Protein 3ND5 (pdb70)

Foldseek 3Di:
DAQFEEAEDQPLPPWVQNVVLVVVSLVPGQAYEDEHEDVPDLVRNQVLVCVSNVVRDRYDYDYDHDDDPVVVCVVVVGQEYEDEALDDVSVVVVVVSQVVSCVVPVSRYYDYDYGDNVCSPPDVVVVVVCVVVPHDPCVTHDVSSVVVSVVD/DFAEEEAEDQCLPPWVQNVVQLVVVLVVTQAYEYEHEDPDDLVVNQVLVCVLCVVRPRYHYDYDYDDLPLVVCVVVVHLEYEDEALDVVSVVVVVVVQVVSCVVPVSRYYDYDYGDVVCSPPDSVVVVVCVVVPHDPCVTHRVSSVVVNVVD/DQAEEEAEDQPLPPWVQNVVQLVVVLVVHQAYEYENEDVDDVVVRQVLVCVLCVVRPRYYYDYHYDDPPLVVCVVVVHLEYEDEDLDPVSVVVVVVVQVVSCVVPVSRHYYYDYGDDVPSPDDSVVVVVCVVVPHDPCVIHRVSVVVVVVVD/DWQEEEEEDLPLPPWVQNVVQLVVVLVVTQAYEYENAYLDDQVVNLVLVCVSCVVRDRYHYDYDHDDDPLVVCVVVVNLEYEDEALDPVSVVVVVVVQVVSCVVPVSRYYHYDYTDDVPSVDDSVVVVVCVVVPHDPVVTHDVSVVVVPVVD/DAQEEEAEDQPLPPWVQNVVQCVVVLVVGQAYEDEHEDLADPVRNQVLVCVLNVVRPRYHYHYDYDDLPLVVCVVVVHQEYEEEALDPVRVVVVVVSQVVSCVVPVRRYYYYDYGDPVCSPPDDVVVVVCVVVPHDPCVTHRVSVVVVVVVD/DAQEEEAEDAPPPPWVQNVVQVVVSLVVGQAYEYEHEDLQDPVRRQVLVCVLCVVRPRYHYDYDHDDLPLVVCVVVVHQEYEDEALDPVSVVVVVVSQVVSCVVPVRRYYDYDYGDNVCSPPDCVVVVVCVVVPHDPVVTHRVSSVVVVVVD

Organism: Enterococcus faecalis (strain ATCC 700802 / V583) (NCBI:txid226185)

Sequence (912 aa):
MRKIALFPGSFDPMTNGHLNLIERSAKLFDEVIIGVFILFTPEEKKYLIEEATKEMPNVRVIMQETQLTVESAKSLGANFLIRGIRNVKDYEYEKDIAKMNQHLAPEIETVFLLAEEPYAHVSSSLLKEVLRFGGDVSDYLPPNIYHALKQKMRKIALFPGSFDPMTNGHLNLIERSAKLFDEVIIGVFILFTPEEKKYLIEEATKEMPNVRVIMQETQLTVESAKSLGANFLIRGIRNVKDYEYEKDIAKMNQHLAPEIETVFLLAEEPYAHVSSSLLKEVLRFGGDVSDYLPPNIYHALKQKMRKIALFPGSFDPMTNGHLNLIERSAKLFDEVIIGVFILFTPEEKKYLIEEATKEMPNVRVIMQETQLTVESAKSLGANFLIRGIRNVKDYEYEKDIAKMNQHLAPEIETVFLLAEEPYAHVSSSLLKEVLRFGGDVSDYLPPNIYHALKQKMRKIALFPGSFDPMTNGHLNLIERSAKLFDEVIIGVFILFTPEEKKYLIEEATKEMPNVRVIMQETQLTVESAKSLGANFLIRGIRNVKDYEYEKDIAKMNQHLAPEIETVFLLAEEPYAHVSSSLLKEVLRFGGDVSDYLPPNIYHALKQKMRKIALFPGSFDPMTNGHLNLIERSAKLFDEVIIGVFILFTPEEKKYLIEEATKEMPNVRVIMQETQLTVESAKSLGANFLIRGIRNVKDYEYEKDIAKMNQHLAPEIETVFLLAEEPYAHVSSSLLKEVLRFGGDVSDYLPPNIYHALKQKMRKIALFPGSFDPMTNGHLNLIERSAKLFDEVIIGVFILFTPEEKKYLIEEATKEMPNVRVIMQETQLTVESAKSLGANFLIRGIRNVKDYEYEKDIAKMNQHLAPEIETVFLLAEEPYAHVSSSLLKEVLRFGGDVSDYLPPNIYHALKQK

InterPro domains:
  IPR001980 Phosphopantetheine adenylyltransferase [MF_00151] (3-160)
  IPR001980 Phosphopantetheine adenylyltransferase [PR01020] (3-21)
  IPR001980 Phosphopantetheine adenylyltransferase [PR01020] (21-42)
  IPR001980 Phosphopantetheine adenylyltransferase [PR01020] (50-74)
  IPR001980 Phosphopantetheine adenylyltransferase [PR01020] (87-103)
  IPR001980 Phosphopantetheine adenylyltransferase [PR01020] (114-136)
  IPR001980 Phosphopantetheine adenylyltransferase [TIGR01510] (4-158)
  IPR001980 Phosphopantetheine adenylyltransferase [cd02163] (4-157)
  IPR004821 Cytidyltransferase-like domain [PF01467] (6-135)
  IPR004821 Cytidyltransferase-like domain [TIGR00125] (4-61)
  IPR014729 Rossmann-like alpha/beta/alpha sandwich fold [G3DSA:3.40.50.620] (1-163)

CATH classification: 3.40.50.620

Nearest PDB structures (foldseek):
  3nd5-assembly1_B  TM=1.007E+00  e=1.011E-30  Enterococcus faecalis
  6g6v-assembly1_A  TM=9.692E-01  e=2.059E-17  Mycobacterium tuberculosis H37Rv
  4nat-assembly1_C-2  TM=9.403E-01  e=1.509E-16  Staphylococcus aureus subsp. aureus MW2
  6qmg-assembly1_A  TM=9.452E-01  e=2.868E-16  Mycobacterium tuberculosis H37Rv
  5o0c-assembly1_C  TM=9.284E-01  e=3.058E-16  Mycobacteroides abscessus ATCC 19977

B-factor: mean 42.79, std 17.45, range [12.41, 108.19]

Solvent-accessible surface area: 38824 Å² total; per-residue (Å²): 73,176,36,16,0,0,6,12,23,58,4,56,12,1,8,29,12,45,28,21,16,1,80,19,2,14,88,5,2,98,40,0,0,0,0,0,29,90,208,34,53,52,127,65,22,74,144,20,2,74,65,15,5,144,151,28,135,43,19,116,10,37,40,30,141,73,46,19,35,8,80,0,0,153,90,46,30,4,35,0,3,1,48,16,1,42,6,5,125,28,2,10,131,9,29,16,48,11,22,3,18,70,57,41,6,93,97,15,25,14,1,1,6,5,16,42,33,82,50,10,15,13,33,30,92,26,0,92,93,5,46,164,57,65,10,88,0,41,91,14,2,2,93,28,6,49,97,22,43,121,137,152,221,153,49,12,0,0,3,11,17,58,6,39,10,2,8,27,12,41,30,18,17,0,80,30,0,16,103,1,1,59,33,0,3,0,0,0,34,85,159,38,70,56,129,65,31,76,144,16,3,65,63,18,5,153,141,28,134,43,16,122,9,31,35,26,126,73,46,20,34,0,81,0,0,112,88,48,44,0,86,8,3,0,53,15,1,47,10,6,131,30,1,10,125,8,29,18,45,12,16,2,18,62,57,29,1,80,139,13,19,18,1,1,0,5,15,46,36,61,47,14,20,14,34,27,87,26,0,78,90,6,45,187,36,64,9,83,0,38,86,15,2,2,114,35,6,59,102,23,43,119,128,148,107,153,26,16,0,0,6,12,21,55,8,60,5,1,6,29,14,43,25,20,17,0,75,29,1,16,102,1,1,53,36,0,0,0,0,0,28,90,190,42,63,47,121,72,26,68,146,18,2,67,59,19,4,149,145,23,138,38,21,84,7,35,43,22,124,86,49,14,33,8,86,0,0,156,94,35,51,4,32,0,4,0,47,13,2,49,7,5,132,28,1,11,131,9,38,16,48,9,40,3,16,66,55,43,6,99,108,13,31,14,0,0,0,9,17,46,72,51,46,18,12,12,36,24,78,24,0,93,78,4,52,159,62,64,11,97,2,32,95,17,1,4,92,32,4,60,94,20,50,133,146,118,227,148,52,12,0,0,8,14,22,70,7,32,8,1,5,28,12,44,25,18,18,0,65,21,1,13,103,1,1,56,36,0,2,0,0,1,32,93,163,48,83,39,120,70,23,67,140,17,2,71,48,13,5,152,121,23,134,43,18,108,6,22,35,43,144,75,67,16,33,1,67,5,0,87,91,51,46,1,76,5,2,1,45,13,2,48,9,6,134,29,1,10,137,8,43,17,45,12,31,3,17,68,56,31,0,97,94,11,18,15,0,1,0,10,14,54,67,61,46,21,17,14,39,29,86,20,0,72,79,6,45,166,69,61,6,89,0,43,98,13,2,2,93,30,8,35,120,31,37,108,148,222,63,144,27,21,0,0,9,16,23,57,8,46,13,0,7,30,13,47,30,21,20,0,78,26,1,14,95,1,1,74,36,0,0,0,0,0,25,86,143,38,65,48,120,65,30,67,147,22,2,69,72,18,6,134,145,31,141,41,21,119,11,37,39,29,139,82,52,16,29,3,67,0,0,118,94,44,38,4,38,1,0,1,30,16,2,46,9,7,132,29,1,8,130,15,24,15,29,11,16,3,14,63,60,36,5,89,136,16,23,17,1,1,2,6,17,41,40,64,49,10,18,13,28,61,86,17,0,90,88,6,48,171,52,66,11,92,0,36,98,14,1,1,112,39,7,72,97,18,34,116,111,140,59,184,32,28,0,0,8,12,24,70,8,45,6,2,8,29,11,48,31,22,20,0,72,22,2,17,77,1,1,89,42,0,0,0,0,0,26,87,147,23,57,52,111,66,19,73,137,18,3,65,52,22,5,129,152,30,141,42,17,104,9,24,36,25,109,66,48,13,33,1,70,0,0,90,96,44,44,3,36,0,2,4,44,13,1,44,8,6,128,30,1,10,135,10,28,16,42,11,19,2,19,54,60,31,0,100,93,12,18,16,0,1,2,6,12,40,26,83,48,10,19,13,34,43,87,24,0,98,89,8,45,168,64,67,9,89,1,37,88,13,3,5,92,29,4,54,106,25,33,124,138,130

Structure (mmCIF, N/CA/C/O backbone):
data_3ND5
#
_entry.id   3ND5
#
_cell.length_a   110.198
_cell.length_b   125.683
_cell.length_c   125.821
_cell.angle_alpha   90.00
_cell.angle_beta   90.00
_cell.angle_gamma   90.00
#
_symmetry.space_group_name_H-M   'P 21 21 21'
#
loop_
_entity.id
_entity.type
_entity.pdbx_description
1 polymer 'Phosphopantetheine adenylyltransferase'
2 water water
#
loop_
_atom_site.group_PDB
_atom_site.id
_atom_site.type_symbol
_atom_site.label_atom_id
_atom_site.label_alt_id
_atom_site.label_comp_id
_atom_site.label_asym_id
_atom_site.label_entity_id
_atom_site.label_seq_id
_atom_site.pdbx_PDB_ins_code
_atom_site.Cartn_x
_atom_site.Cartn_y
_atom_site.Cartn_z
_atom_site.occupancy
_atom_site.B_iso_or_equiv
_atom_site.auth_seq_id
_atom_site.auth_comp_id
_atom_site.auth_asym_id
_atom_site.auth_atom_id
_atom_site.pdbx_PDB_model_num
ATOM 1 N N . MET A 1 1 ? -4.415 -0.520 46.226 1.00 38.87 1 MET A N 1
ATOM 2 C CA . MET A 1 1 ? -3.599 0.469 45.414 1.00 39.23 1 MET A CA 1
ATOM 3 C C . MET A 1 1 ? -4.396 1.740 45.251 1.00 37.28 1 MET A C 1
ATOM 4 O O . MET A 1 1 ? -5.624 1.683 45.181 1.00 37.10 1 MET A O 1
ATOM 9 N N . ARG A 1 2 ? -3.686 2.864 45.136 1.00 35.77 2 ARG A N 1
ATOM 10 C CA . ARG A 1 2 ? -4.294 4.131 44.722 1.00 36.12 2 ARG A CA 1
ATOM 11 C C . ARG A 1 2 ? -5.119 4.046 43.429 1.00 33.14 2 ARG A C 1
ATOM 12 O O . ARG A 1 2 ? -4.663 3.550 42.420 1.00 33.40 2 ARG A O 1
ATOM 20 N N . LYS A 1 3 ? -6.327 4.582 43.479 1.00 31.94 3 LYS A N 1
ATOM 21 C CA . LYS A 1 3 ? -7.309 4.370 42.413 1.00 30.43 3 LYS A CA 1
ATOM 22 C C . LYS A 1 3 ? -7.081 5.317 41.241 1.00 29.07 3 LYS A C 1
ATOM 23 O O . LYS A 1 3 ? -7.899 6.198 40.998 1.00 29.26 3 LYS A O 1
ATOM 29 N N . ILE A 1 4 ? -5.941 5.122 40.575 1.00 27.77 4 ILE A N 1
ATOM 30 C CA . ILE A 1 4 ? -5.485 5.875 39.381 1.00 27.33 4 ILE A CA 1
ATOM 31 C C . ILE A 1 4 ? -5.329 4.934 38.170 1.00 25.97 4 ILE A C 1
ATOM 32 O O . ILE A 1 4 ? -4.585 3.947 38.222 1.00 23.87 4 ILE A O 1
ATOM 37 N N . ALA A 1 5 ? -6.066 5.269 37.115 1.00 25.11 5 ALA A N 1
ATOM 38 C CA . ALA A 1 5 ? -6.245 4.406 35.936 1.00 25.64 5 ALA A CA 1
ATOM 39 C C . ALA A 1 5 ? -5.876 5.185 34.689 1.00 24.83 5 ALA A C 1
ATOM 40 O O . ALA A 1 5 ? -6.219 6.367 34.586 1.00 24.79 5 ALA A O 1
ATOM 42 N N . LEU A 1 6 ? -5.188 4.494 33.787 1.00 23.21 6 LEU A N 1
ATOM 43 C CA . LEU A 1 6 ? -4.942 4.917 32.403 1.00 24.08 6 LEU A CA 1
ATOM 44 C C . LEU A 1 6 ? -5.976 4.232 31.432 1.00 23.68 6 LEU A C 1
ATOM 45 O O . LEU A 1 6 ? -6.089 3.021 31.446 1.00 23.73 6 LEU A O 1
ATOM 50 N N . PHE A 1 7 ? -6.755 5.038 30.697 1.00 23.70 7 PHE A N 1
ATOM 51 C CA . PHE A 1 7 ? -7.561 4.653 29.562 1.00 24.49 7 PHE A CA 1
ATOM 52 C C . PHE A 1 7 ? -6.739 5.009 28.290 1.00 25.09 7 PHE A C 1
ATOM 53 O O . PHE A 1 7 ? -6.781 6.135 27.800 1.00 23.33 7 PHE A O 1
ATOM 61 N N . PRO A 1 8 ? -5.955 4.029 27.769 1.00 25.52 8 PRO A N 1
ATOM 62 C CA . PRO A 1 8 ? -5.145 4.233 26.563 1.00 27.01 8 PRO A CA 1
ATOM 63 C C . PRO A 1 8 ? -5.950 4.171 25.213 1.00 30.38 8 PRO A C 1
ATOM 64 O O . PRO A 1 8 ? -7.117 3.640 25.165 1.00 30.48 8 PRO A O 1
ATOM 68 N N . GLY A 1 9 ? -5.401 4.782 24.152 1.00 30.80 9 GLY A N 1
ATOM 69 C CA . GLY A 1 9 ? -6.176 4.873 22.896 1.00 32.10 9 GLY A CA 1
ATOM 70 C C . GLY A 1 9 ? -5.533 5.833 21.919 1.00 33.03 9 GLY A C 1
ATOM 71 O O . GLY A 1 9 ? -4.681 6.659 22.295 1.00 33.28 9 GLY A O 1
ATOM 72 N N . SER A 1 10 ? -5.936 5.739 20.663 1.00 33.19 10 SER A N 1
ATOM 73 C CA . SER A 1 10 ? -5.428 6.673 19.664 1.00 34.34 10 SER A CA 1
ATOM 74 C C . SER A 1 10 ? -6.458 7.701 19.457 1.00 34.18 10 SER A C 1
ATOM 75 O O . SER A 1 10 ? -6.148 8.774 18.990 1.00 33.86 10 SER A O 1
ATOM 78 N N . PHE A 1 11 ? -7.686 7.391 19.899 1.00 35.12 11 PHE A N 1
ATOM 79 C CA . PHE A 1 11 ? -8.812 8.325 19.842 1.00 36.61 11 PHE A CA 1
ATOM 80 C C . PHE A 1 11 ? -8.833 9.097 18.532 1.00 38.37 11 PHE A C 1
ATOM 81 O O . PHE A 1 11 ? -8.681 10.332 18.530 1.00 38.79 11 PHE A O 1
ATOM 89 N N . ASP A 1 12 ? -9.083 8.368 17.431 1.00 40.42 12 ASP A N 1
ATOM 90 C CA . ASP A 1 12 ? -9.011 8.940 16.080 1.00 42.78 12 ASP A CA 1
ATOM 91 C C . ASP A 1 12 ? -10.110 8.399 15.150 1.00 43.05 12 ASP A C 1
ATOM 92 O O . ASP A 1 12 ? -9.834 7.613 14.239 1.00 43.95 12 ASP A O 1
ATOM 97 N N . PRO A 1 13 ? -11.362 8.825 15.351 1.00 41.86 13 PRO A N 1
ATOM 98 C CA . PRO A 1 13 ? -11.857 9.812 16.291 1.00 41.18 13 PRO A CA 1
ATOM 99 C C . PRO A 1 13 ? -12.189 9.192 17.673 1.00 41.08 13 PRO A C 1
ATOM 100 O O . PRO A 1 13 ? -12.365 7.978 17.781 1.00 39.91 13 PRO A O 1
ATOM 104 N N . MET A 1 14 ? -12.323 10.037 18.697 1.00 39.28 14 MET A N 1
ATOM 105 C CA . MET A 1 14 ? -12.992 9.629 19.922 1.00 38.15 14 MET A CA 1
ATOM 106 C C . MET A 1 14 ? -14.486 9.571 19.685 1.00 36.18 14 MET A C 1
ATOM 107 O O . MET A 1 14 ? -15.073 10.510 19.114 1.00 36.29 14 MET A O 1
ATOM 112 N N . THR A 1 15 ? -15.093 8.488 20.195 1.00 33.19 15 THR A N 1
ATOM 113 C CA . THR A 1 15 ? -16.487 8.202 19.969 1.00 30.70 15 THR A CA 1
ATOM 114 C C . THR A 1 15 ? -17.293 8.437 21.239 1.00 30.90 15 THR A C 1
ATOM 115 O O . THR A 1 15 ? -16.727 8.663 22.300 1.00 32.41 15 THR A O 1
ATOM 119 N N . ASN A 1 16 ? -18.607 8.383 21.139 1.00 29.86 16 ASN A N 1
ATOM 120 C CA . ASN A 1 16 ? -19.482 8.319 22.291 1.00 29.29 16 ASN A CA 1
ATOM 121 C C . ASN A 1 16 ? -19.372 7.011 23.117 1.00 28.07 16 ASN A C 1
ATOM 122 O O . ASN A 1 16 ? -19.736 7.002 24.318 1.00 28.62 16 ASN A O 1
ATOM 127 N N . GLY A 1 17 ? -18.900 5.917 22.505 1.00 26.64 17 GLY A N 1
ATOM 128 C CA . GLY A 1 17 ? -18.555 4.689 23.242 1.00 24.75 17 GLY A CA 1
ATOM 129 C C . GLY A 1 17 ? -17.390 4.875 24.185 1.00 25.50 17 GLY A C 1
ATOM 130 O O . GLY A 1 17 ? -17.478 4.537 25.365 1.00 27.31 17 GLY A O 1
ATOM 131 N N . HIS A 1 18 ? -16.292 5.437 23.701 1.00 25.47 18 HIS A N 1
ATOM 132 C CA . HIS A 1 18 ? -15.188 5.958 24.523 1.00 24.50 18 HIS A CA 1
ATOM 133 C C . HIS A 1 18 ? -15.596 6.894 25.681 1.00 26.26 18 HIS A C 1
ATOM 134 O O . HIS A 1 18 ? -15.202 6.648 26.818 1.00 27.16 18 HIS A O 1
ATOM 141 N N . LEU A 1 19 ? -16.405 7.940 25.414 1.00 25.17 19 LEU A N 1
ATOM 142 C CA . LEU A 1 19 ? -16.966 8.804 26.452 1.00 26.36 19 LEU A CA 1
ATOM 143 C C . LEU A 1 19 ? -17.735 8.048 27.485 1.00 25.75 19 LEU A C 1
ATOM 144 O O . LEU A 1 19 ? -17.596 8.315 28.696 1.00 26.34 19 LEU A O 1
ATOM 149 N N . ASN A 1 20 ? -18.605 7.167 26.996 1.00 24.69 20 ASN A N 1
ATOM 150 C CA . ASN A 1 20 ? -19.414 6.324 27.848 1.00 24.25 20 ASN A CA 1
ATOM 151 C C . ASN A 1 20 ? -18.533 5.532 28.833 1.00 22.45 20 ASN A C 1
ATOM 152 O O . ASN A 1 20 ? -18.850 5.480 29.989 1.00 25.35 20 ASN A O 1
ATOM 157 N N . LEU A 1 21 ? -17.467 4.920 28.391 1.00 21.31 21 LEU A N 1
ATOM 158 C CA . LEU A 1 21 ? -16.593 4.109 29.284 1.00 21.64 21 LEU A CA 1
ATOM 159 C C . LEU A 1 21 ? -15.863 5.029 30.254 1.00 21.83 21 LEU A C 1
ATOM 160 O O . LEU A 1 21 ? -15.568 4.616 31.366 1.00 22.03 21 LEU A O 1
ATOM 165 N N . ILE A 1 22 ? -15.492 6.234 29.777 1.00 24.30 22 ILE A N 1
ATOM 166 C CA . ILE A 1 22 ? -14.823 7.272 30.608 1.00 24.97 22 ILE A CA 1
ATOM 167 C C . ILE A 1 22 ? -15.764 7.740 31.741 1.00 26.22 22 ILE A C 1
ATOM 168 O O . ILE A 1 22 ? -15.381 7.785 32.913 1.00 26.90 22 ILE A O 1
ATOM 173 N N . GLU A 1 23 ? -17.017 8.017 31.410 1.00 27.43 23 GLU A N 1
ATOM 174 C CA . GLU A 1 23 ? -17.992 8.395 32.415 1.00 28.85 23 GLU A CA 1
ATOM 175 C C . GLU A 1 23 ? -18.122 7.310 33.460 1.00 27.15 23 GLU A C 1
ATOM 176 O O . GLU A 1 23 ? -18.267 7.584 34.621 1.00 27.77 23 GLU A O 1
ATOM 182 N N . ARG A 1 24 ? -18.135 6.062 33.026 1.00 26.05 24 ARG A N 1
ATOM 183 C CA . ARG A 1 24 ? -18.368 4.954 33.926 1.00 24.97 24 ARG A CA 1
ATOM 184 C C . ARG A 1 24 ? -17.194 4.738 34.812 1.00 24.66 24 ARG A C 1
ATOM 185 O O . ARG A 1 24 ? -17.350 4.470 35.971 1.00 23.75 24 ARG A O 1
ATOM 193 N N . SER A 1 25 ? -16.012 4.845 34.229 1.00 25.78 25 SER A N 1
ATOM 194 C CA . SER A 1 25 ? -14.745 4.833 34.933 1.00 27.75 25 SER A CA 1
ATOM 195 C C . SER A 1 25 ? -14.532 5.939 35.988 1.00 26.59 25 SER A C 1
ATOM 196 O O . SER A 1 25 ? -13.832 5.729 36.966 1.00 25.48 25 SER A O 1
ATOM 199 N N . ALA A 1 26 ? -15.112 7.094 35.750 1.00 27.76 26 ALA A N 1
ATOM 200 C CA . ALA A 1 26 ? -14.848 8.275 36.592 1.00 29.22 26 ALA A CA 1
ATOM 201 C C . ALA A 1 26 ? -15.653 8.070 37.840 1.00 30.01 26 ALA A C 1
ATOM 202 O O . ALA A 1 26 ? -15.330 8.659 38.822 1.00 31.55 26 ALA A O 1
ATOM 204 N N . LYS A 1 27 ? -16.657 7.183 37.822 1.00 30.12 27 LYS A N 1
ATOM 205 C CA . LYS A 1 27 ? -17.404 6.809 39.050 1.00 30.30 27 LYS A CA 1
ATOM 206 C C . LYS A 1 27 ? -16.642 5.862 39.907 1.00 30.54 27 LYS A C 1
ATOM 207 O O . LYS A 1 27 ? -16.977 5.700 41.060 1.00 29.94 27 LYS A O 1
ATOM 213 N N . LEU A 1 28 ? -15.665 5.157 39.334 1.00 30.86 28 LEU A N 1
ATOM 214 C CA . LEU A 1 28 ? -14.926 4.166 40.100 1.00 31.45 28 LEU A CA 1
ATOM 215 C C . LEU A 1 28 ? -13.513 4.625 40.600 1.00 31.36 28 LEU A C 1
ATOM 216 O O . LEU A 1 28 ? -13.034 4.173 41.646 1.00 32.42 28 LEU A O 1
ATOM 221 N N . PHE A 1 29 ? -12.833 5.461 39.811 1.00 29.61 29 PHE A N 1
ATOM 222 C CA . PHE A 1 29 ? -11.473 5.788 40.077 1.00 27.84 29 PHE A CA 1
ATOM 223 C C . PHE A 1 29 ? -11.407 7.213 40.626 1.00 27.51 29 PHE A C 1
ATOM 224 O O . PHE A 1 29 ? -12.244 8.042 40.315 1.00 26.74 29 PHE A O 1
ATOM 232 N N . ASP A 1 30 ? -10.410 7.483 41.460 1.00 28.28 30 ASP A N 1
ATOM 233 C CA . ASP A 1 30 ? -10.147 8.851 41.959 1.00 28.84 30 ASP A CA 1
ATOM 234 C C . ASP A 1 30 ? -9.632 9.689 40.782 1.00 28.72 30 ASP A C 1
ATOM 235 O O . ASP A 1 30 ? -9.901 10.862 40.726 1.00 29.55 30 ASP A O 1
ATOM 240 N N . GLU A 1 31 ? -8.899 9.078 39.848 1.00 27.40 31 GLU A N 1
ATOM 241 C CA . GLU A 1 31 ? -8.308 9.808 38.710 1.00 26.66 31 GLU A CA 1
ATOM 242 C C . GLU A 1 31 ? -8.319 8.849 37.495 1.00 26.00 31 GLU A C 1
ATOM 243 O O . GLU A 1 31 ? -7.798 7.707 37.537 1.00 25.83 31 GLU A O 1
ATOM 249 N N . VAL A 1 32 ? -8.883 9.327 36.404 1.00 26.30 32 VAL A N 1
ATOM 250 C CA . VAL A 1 32 ? -8.851 8.621 35.165 1.00 24.59 32 VAL A CA 1
ATOM 251 C C . VAL A 1 32 ? -8.021 9.455 34.195 1.00 25.52 32 VAL A C 1
ATOM 252 O O . VAL A 1 32 ? -8.432 10.555 33.822 1.00 23.40 32 VAL A O 1
ATOM 256 N N . ILE A 1 33 ? -6.885 8.905 33.745 1.00 25.15 33 ILE A N 1
ATOM 257 C CA . ILE A 1 33 ? -6.114 9.548 32.741 1.00 26.08 33 ILE A CA 1
ATOM 258 C C . ILE A 1 33 ? -6.489 9.025 31.344 1.00 26.07 33 ILE A C 1
ATOM 259 O O . ILE A 1 33 ? -6.424 7.847 31.115 1.00 25.96 33 ILE A O 1
ATOM 264 N N . ILE A 1 34 ? -6.857 9.907 30.410 1.00 27.12 34 ILE A N 1
ATOM 265 C CA . ILE A 1 34 ? -6.960 9.563 29.005 1.00 27.09 34 ILE A CA 1
ATOM 266 C C . ILE A 1 34 ? -5.614 9.704 28.316 1.00 29.46 34 ILE A C 1
ATOM 267 O O . ILE A 1 34 ? -5.099 10.831 28.107 1.00 29.94 34 ILE A O 1
ATOM 272 N N . GLY A 1 35 ? -4.975 8.573 28.057 1.00 29.89 35 GLY A N 1
ATOM 273 C CA . GLY A 1 35 ? -3.646 8.592 27.479 1.00 31.48 35 GLY A CA 1
ATOM 274 C C . GLY A 1 35 ? -3.771 8.566 25.974 1.00 33.77 35 GLY A C 1
ATOM 275 O O . GLY A 1 35 ? -4.068 7.536 25.416 1.00 35.24 35 GLY A O 1
ATOM 276 N N . VAL A 1 36 ? -3.521 9.685 25.311 1.00 34.43 36 VAL A N 1
ATOM 277 C CA . VAL A 1 36 ? -3.697 9.776 23.885 1.00 34.49 36 VAL A CA 1
ATOM 278 C C . VAL A 1 36 ? -2.379 9.497 23.184 1.00 36.45 36 VAL A C 1
ATOM 279 O O . VAL A 1 36 ? -1.526 10.349 23.160 1.00 37.55 36 VAL A O 1
ATOM 283 N N . PHE A 1 37 ? -2.238 8.305 22.600 1.00 38.09 37 PHE A N 1
ATOM 284 C CA . PHE A 1 37 ? -0.997 7.846 21.985 1.00 39.94 37 PHE A CA 1
ATOM 285 C C . PHE A 1 37 ? -0.904 8.351 20.541 1.00 42.22 37 PHE A C 1
ATOM 286 O O . PHE A 1 37 ? -1.766 8.067 19.695 1.00 42.99 37 PHE A O 1
ATOM 294 N N . ILE A 1 38 ? 0.143 9.134 20.292 1.00 44.17 38 ILE A N 1
ATOM 295 C CA . ILE A 1 38 ? 0.349 9.895 19.069 1.00 46.55 38 ILE A CA 1
ATOM 296 C C . ILE A 1 38 ? 1.335 9.165 18.132 1.00 47.22 38 ILE A C 1
ATOM 297 O O . ILE A 1 38 ? 2.483 8.884 18.535 1.00 47.72 38 ILE A O 1
ATOM 302 N N . LEU A 1 45 ? -5.587 14.192 9.571 1.00 79.89 45 LEU A N 1
ATOM 303 C CA . LEU A 1 45 ? -4.673 14.337 10.672 1.00 80.14 45 LEU A CA 1
ATOM 304 C C . LEU A 1 45 ? -4.937 15.646 11.387 1.00 79.84 45 LEU A C 1
ATOM 305 O O . LEU A 1 45 ? -4.776 16.706 10.822 1.00 79.13 45 LEU A O 1
ATOM 310 N N . PHE A 1 46 ? -5.310 15.504 12.647 1.00 79.49 46 PHE A N 1
ATOM 311 C CA . PHE A 1 46 ? -5.375 16.580 13.592 1.00 78.23 46 PHE A CA 1
ATOM 312 C C . PHE A 1 46 ? -4.031 16.676 14.249 1.00 76.76 46 PHE A C 1
ATOM 313 O O . PHE A 1 46 ? -3.295 15.733 14.322 1.00 77.01 46 PHE A O 1
ATOM 321 N N . THR A 1 47 ? -3.740 17.837 14.762 1.00 74.82 47 THR A N 1
ATOM 322 C CA . THR A 1 47 ? -2.523 18.088 15.467 1.00 73.66 47 THR A CA 1
ATOM 323 C C . THR A 1 47 ? -2.628 17.339 16.761 1.00 71.75 47 THR A C 1
ATOM 324 O O . THR A 1 47 ? -3.703 17.056 17.206 1.00 71.48 47 THR A O 1
ATOM 328 N N . PRO A 1 48 ? -1.516 17.014 17.374 1.00 70.06 48 PRO A N 1
ATOM 329 C CA . PRO A 1 48 ? -1.572 16.410 18.681 1.00 68.56 48 PRO A CA 1
ATOM 330 C C . PRO A 1 48 ? -2.231 17.449 19.528 1.00 67.34 48 PRO A C 1
ATOM 331 O O . PRO A 1 48 ? -3.073 17.170 20.353 1.00 66.87 48 PRO A O 1
ATOM 335 N N . GLU A 1 49 ? -1.858 18.682 19.273 1.00 65.74 49 GLU A N 1
ATOM 336 C CA . GLU A 1 49 ? -2.416 19.819 19.957 1.00 64.50 49 GLU A CA 1
ATOM 337 C C . GLU A 1 49 ? -3.927 19.946 19.746 1.00 62.26 49 GLU A C 1
ATOM 338 O O . GLU A 1 49 ? -4.653 20.249 20.654 1.00 61.27 49 GLU A O 1
ATOM 344 N N . GLU A 1 50 ? -4.390 19.707 18.540 1.00 60.33 50 GLU A N 1
ATOM 345 C CA . GLU A 1 50 ? -5.792 19.670 18.245 1.00 59.44 50 GLU A CA 1
ATOM 346 C C . GLU A 1 50 ? -6.557 18.553 18.926 1.00 56.77 50 GLU A C 1
ATOM 347 O O . GLU A 1 50 ? -7.632 18.742 19.425 1.00 55.93 50 GLU A O 1
ATOM 353 N N . LYS A 1 51 ? -5.951 17.384 18.957 1.00 54.60 51 LYS A N 1
ATOM 354 C CA . LYS A 1 51 ? -6.572 16.257 19.579 1.00 52.59 51 LYS A CA 1
ATOM 355 C C . LYS A 1 51 ? -6.750 16.529 21.029 1.00 50.95 51 LYS A C 1
ATOM 356 O O . LYS A 1 51 ? -7.773 16.226 21.587 1.00 50.55 51 LYS A O 1
ATOM 362 N N . LYS A 1 52 ? -5.743 17.125 21.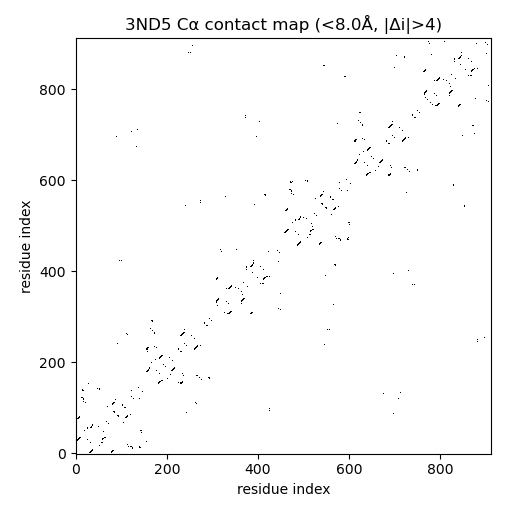643 1.00 48.91 52 LYS A N 1
ATOM 363 C CA . LYS A 1 52 ? -5.828 17.377 23.048 1.00 48.16 52 LYS A CA 1
ATOM 364 C C . LYS A 1 52 ? -6.936 18.322 23.411 1.00 47.71 52 LYS A C 1
ATOM 365 O O . LYS A 1 52 ? -7.662 18.074 24.328 1.00 47.86 52 LYS A O 1
ATOM 371 N N . TYR A 1 53 ? -7.113 19.370 22.639 1.00 47.11 53 TYR A N 1
ATOM 372 C CA . TYR A 1 53 ? -8.180 20.294 22.906 1.00 47.09 53 TYR A CA 1
ATOM 373 C C . TYR A 1 53 ? -9.527 19.646 22.737 1.00 44.97 53 TYR A C 1
ATOM 374 O O . TYR A 1 53 ? -10.396 19.794 23.564 1.00 43.86 53 TYR A O 1
ATOM 383 N N . LEU A 1 54 ? -9.665 18.908 21.650 1.00 43.04 54 LEU A N 1
ATOM 384 C CA . LEU A 1 54 ? -10.950 18.182 21.306 1.00 40.97 54 LEU A CA 1
ATOM 385 C C . LEU A 1 54 ? -11.397 17.225 22.410 1.00 39.82 54 LEU A C 1
ATOM 386 O O . LEU A 1 54 ? -12.556 17.268 22.876 1.00 39.61 54 LEU A O 1
ATOM 391 N N . ILE A 1 55 ? -10.455 16.388 22.856 1.00 40.50 55 ILE A N 1
ATOM 392 C CA . ILE A 1 55 ? -10.737 15.381 23.908 1.00 40.07 55 ILE A CA 1
ATOM 393 C C . ILE A 1 55 ? -10.984 16.020 25.253 1.00 41.74 55 ILE A C 1
ATOM 394 O O . ILE A 1 55 ? -11.933 15.597 26.004 1.00 41.42 55 ILE A O 1
ATOM 399 N N . GLU A 1 56 ? -10.188 17.081 25.543 1.00 41.61 56 GLU A N 1
ATOM 400 C CA . GLU A 1 56 ? -10.466 17.951 26.712 1.00 42.59 56 GLU A CA 1
ATOM 401 C C . GLU A 1 56 ? -11.871 18.582 26.690 1.00 40.75 56 GLU A C 1
ATOM 402 O O . GLU A 1 56 ? -12.619 18.474 27.647 1.00 39.24 56 GLU A O 1
ATOM 408 N N . GLU A 1 57 ? -12.269 19.188 25.580 1.00 41.74 57 GLU A N 1
ATOM 409 C CA . GLU A 1 57 ? -13.631 19.699 25.545 1.00 43.76 57 GLU A CA 1
ATOM 410 C C . GLU A 1 57 ? -14.729 18.621 25.703 1.00 43.57 57 GLU A C 1
ATOM 411 O O . GLU A 1 57 ? -15.766 18.876 26.319 1.00 43.79 57 GLU A O 1
ATOM 417 N N . ALA A 1 58 ? -14.495 17.420 25.176 1.00 43.75 58 ALA A N 1
ATOM 418 C CA . ALA A 1 58 ? -15.466 16.313 25.313 1.00 44.25 58 ALA A CA 1
ATOM 419 C C . ALA A 1 58 ? -15.615 15.809 26.782 1.00 44.73 58 ALA A C 1
ATOM 420 O O . ALA A 1 58 ? -16.687 15.355 27.232 1.00 44.68 58 ALA A O 1
ATOM 422 N N . THR A 1 59 ? -14.546 15.920 27.552 1.00 45.34 59 THR A N 1
ATOM 423 C CA . THR A 1 59 ? -14.543 15.312 28.885 1.00 45.60 59 THR A CA 1
ATOM 424 C C . THR A 1 59 ? -14.720 16.310 30.033 1.00 47.49 59 THR A C 1
ATOM 425 O O . THR A 1 59 ? -14.777 15.922 31.207 1.00 48.01 59 THR A O 1
ATOM 429 N N . LYS A 1 60 ? -14.856 17.597 29.673 1.00 49.69 60 LYS A N 1
ATOM 430 C CA . LYS A 1 60 ? -14.824 18.751 30.617 1.00 50.73 60 LYS A CA 1
ATOM 431 C C . LYS A 1 60 ? -15.808 18.675 31.794 1.00 50.80 60 LYS A C 1
ATOM 432 O O . LYS A 1 60 ? -15.531 19.192 32.879 1.00 49.77 60 LYS A O 1
ATOM 438 N N . GLU A 1 61 ? -16.932 18.001 31.574 1.00 51.86 61 GLU A N 1
ATOM 439 C CA . GLU A 1 61 ? -17.965 17.811 32.597 1.00 53.10 61 GLU A CA 1
ATOM 440 C C . GLU A 1 61 ? -17.549 16.894 33.739 1.00 52.02 61 GLU A C 1
ATOM 441 O O . GLU A 1 61 ? -18.304 16.745 34.711 1.00 52.02 61 GLU A O 1
ATOM 447 N N . MET A 1 62 ? -16.377 16.258 33.619 1.00 50.37 62 MET A N 1
ATOM 448 C CA . MET A 1 62 ? -15.888 15.327 34.629 1.00 48.66 62 MET A CA 1
ATOM 449 C C . MET A 1 62 ? -14.609 15.807 35.286 1.00 46.38 62 MET A C 1
ATOM 450 O O . MET A 1 62 ? -13.608 16.029 34.608 1.00 45.93 62 MET A O 1
ATOM 455 N N . PRO A 1 63 ? -14.626 15.959 36.617 1.00 44.09 63 PRO A N 1
ATOM 456 C CA . PRO A 1 63 ? -13.509 16.640 37.274 1.00 42.55 63 PRO A CA 1
ATOM 457 C C . PRO A 1 63 ? -12.322 15.725 37.568 1.00 41.49 63 PRO A C 1
ATOM 458 O O . PRO A 1 63 ? -11.204 16.239 37.714 1.00 40.56 63 PRO A O 1
ATOM 462 N N . ASN A 1 64 ? -12.568 14.402 37.667 1.00 38.04 64 ASN A N 1
ATOM 463 C CA . ASN A 1 64 ? -11.503 13.475 37.982 1.00 36.63 64 ASN A CA 1
ATOM 464 C C . ASN A 1 64 ? -10.973 12.819 36.717 1.00 34.89 64 ASN A C 1
ATOM 465 O O . ASN A 1 64 ? -10.324 11.801 36.757 1.00 36.20 64 ASN A O 1
ATOM 470 N N . VAL A 1 65 ? -11.189 13.461 35.592 1.00 32.75 65 VAL A N 1
ATOM 471 C CA . VAL A 1 65 ? -10.591 13.055 34.349 1.00 32.06 65 VAL A CA 1
ATOM 472 C C . VAL A 1 65 ? -9.555 14.039 33.801 1.00 32.26 65 VAL A C 1
ATOM 473 O O . VAL A 1 65 ? -9.774 15.244 33.823 1.00 33.94 65 VAL A O 1
ATOM 477 N N . ARG A 1 66 ? -8.455 13.527 33.281 1.00 31.70 66 ARG A N 1
ATOM 478 C CA . ARG A 1 66 ? -7.486 14.374 32.615 1.00 33.20 66 ARG A CA 1
ATOM 479 C C . ARG A 1 66 ? -6.835 13.711 31.425 1.00 32.45 66 ARG A C 1
ATOM 480 O O . ARG A 1 66 ? -6.604 12.516 31.410 1.00 33.20 66 ARG A O 1
ATOM 488 N N . VAL A 1 67 ? -6.490 14.531 30.447 1.00 32.11 67 VAL A N 1
ATOM 489 C CA . VAL A 1 67 ? -5.984 14.079 29.186 1.00 31.94 67 VAL A CA 1
ATOM 490 C C . VAL A 1 67 ? -4.506 14.317 29.075 1.00 33.39 67 VAL A C 1
ATOM 491 O O . VAL A 1 67 ? -4.064 15.449 29.165 1.00 37.02 67 VAL A O 1
ATOM 495 N N . ILE A 1 68 ? -3.736 13.275 28.836 1.00 33.26 68 ILE A N 1
ATOM 496 C CA . ILE A 1 68 ? -2.325 13.402 28.573 1.00 32.08 68 ILE A CA 1
ATOM 497 C C . ILE A 1 68 ? -1.892 12.763 27.235 1.00 33.32 68 ILE A C 1
ATOM 498 O O . ILE A 1 68 ? -2.086 11.582 27.001 1.00 32.42 68 ILE A O 1
ATOM 503 N N . MET A 1 69 ? -1.274 13.561 26.373 1.00 34.64 69 MET A N 1
ATOM 504 C CA . MET A 1 69 ? -0.679 13.061 25.128 1.00 35.86 69 MET A CA 1
ATOM 505 C C . MET A 1 69 ? 0.569 12.284 25.474 1.00 36.14 69 MET A C 1
ATOM 506 O O . MET A 1 69 ? 1.268 12.632 26.411 1.00 37.49 69 MET A O 1
ATOM 511 N N . GLN A 1 70 ? 0.845 11.215 24.746 1.00 36.75 70 GLN A N 1
ATOM 512 C CA . GLN A 1 70 ? 1.939 10.312 25.083 1.00 36.65 70 GLN A CA 1
ATOM 513 C C . GLN A 1 70 ? 2.599 9.869 23.775 1.00 38.80 70 GLN A C 1
ATOM 514 O O . GLN A 1 70 ? 1.900 9.518 22.859 1.00 38.91 70 GLN A O 1
ATOM 520 N N . GLU A 1 71 ? 3.928 9.897 23.655 1.00 40.50 71 GLU A N 1
ATOM 521 C CA . GLU A 1 71 ? 4.538 9.253 22.475 1.00 43.75 71 GLU A CA 1
ATOM 522 C C . GLU A 1 71 ? 4.262 7.749 22.579 1.00 42.47 71 GLU A C 1
ATOM 523 O O . GLU A 1 71 ? 4.239 7.186 23.684 1.00 42.60 71 GLU A O 1
ATOM 529 N N . THR A 1 72 ? 4.028 7.113 21.435 1.00 43.00 72 THR A N 1
ATOM 530 C CA . THR A 1 72 ? 3.771 5.690 21.340 1.00 42.78 72 THR A CA 1
ATOM 531 C C . THR A 1 72 ? 4.904 4.942 21.980 1.00 41.13 72 THR A C 1
ATOM 532 O O . THR A 1 72 ? 6.081 5.284 21.768 1.00 41.98 72 THR A O 1
ATOM 536 N N . GLN A 1 73 ? 4.549 3.879 22.705 1.00 38.58 73 GLN A N 1
ATOM 537 C CA . GLN A 1 73 ? 5.461 3.141 23.561 1.00 36.98 73 GLN A CA 1
ATOM 538 C C . GLN A 1 73 ? 4.610 2.051 24.206 1.00 36.73 73 GLN A C 1
ATOM 539 O O . GLN A 1 73 ? 3.429 2.001 24.035 1.00 37.10 73 GLN A O 1
ATOM 545 N N . LEU A 1 74 ? 5.226 1.175 24.949 1.00 36.47 74 LEU A N 1
ATOM 546 C CA . LEU A 1 74 ? 4.523 0.251 25.779 1.00 35.95 74 LEU A CA 1
ATOM 547 C C . LEU A 1 74 ? 3.593 0.969 26.766 1.00 35.80 74 LEU A C 1
ATOM 548 O O . LEU A 1 74 ? 4.024 1.788 27.577 1.00 37.65 74 LEU A O 1
ATOM 553 N N . THR A 1 75 ? 2.322 0.625 26.723 1.00 34.13 75 THR A N 1
ATOM 554 C CA . THR A 1 75 ? 1.297 1.115 27.622 1.00 32.26 75 THR A CA 1
ATOM 555 C C . THR A 1 75 ? 1.644 1.015 29.103 1.00 31.23 75 THR A C 1
ATOM 556 O O . THR A 1 75 ? 1.177 1.840 29.890 1.00 29.46 75 THR A O 1
ATOM 560 N N . VAL A 1 76 ? 2.378 -0.026 29.498 1.00 30.21 76 VAL A N 1
ATOM 561 C CA . VAL A 1 76 ? 2.621 -0.242 30.922 1.00 30.38 76 VAL A CA 1
ATOM 562 C C . VAL A 1 76 ? 3.753 0.686 31.331 1.00 31.58 76 VAL A C 1
ATOM 563 O O . VAL A 1 76 ? 3.890 0.953 32.467 1.00 33.58 76 VAL A O 1
ATOM 567 N N . GLU A 1 77 ? 4.560 1.145 30.387 1.00 33.00 77 GLU A N 1
ATOM 568 C CA . GLU A 1 77 ? 5.609 2.111 30.657 1.00 35.70 77 GLU A CA 1
ATOM 569 C C . GLU A 1 77 ? 5.020 3.511 30.770 1.00 33.52 77 GLU A C 1
ATOM 570 O O . GLU A 1 77 ? 5.430 4.289 31.640 1.00 33.34 77 GLU A O 1
ATOM 576 N N . SER A 1 78 ? 4.084 3.824 29.887 1.00 30.90 78 SER A N 1
ATOM 577 C CA . SER A 1 78 ? 3.294 5.013 30.037 1.00 30.57 78 SER A CA 1
ATOM 578 C C . SER A 1 78 ? 2.569 5.065 31.397 1.00 30.25 78 SER A C 1
ATOM 579 O O . SER A 1 78 ? 2.737 6.036 32.142 1.00 31.01 78 SER A O 1
ATOM 582 N N . ALA A 1 79 ? 1.824 4.016 31.773 1.00 30.13 79 ALA A N 1
ATOM 583 C CA . ALA A 1 79 ? 1.207 3.926 33.093 1.00 30.08 79 ALA A CA 1
ATOM 584 C C . ALA A 1 79 ? 2.197 4.137 34.248 1.00 31.17 79 ALA A C 1
ATOM 585 O O . ALA A 1 79 ? 1.884 4.787 35.228 1.00 31.03 79 ALA A O 1
ATOM 587 N N . LYS A 1 80 ? 3.315 3.447 34.211 1.00 32.83 80 LYS A N 1
ATOM 588 C CA . LYS A 1 80 ? 4.278 3.540 35.274 1.00 36.26 80 LYS A CA 1
ATOM 589 C C . LYS A 1 80 ? 4.856 4.992 35.436 1.00 35.66 80 LYS A C 1
ATOM 590 O O . LYS A 1 80 ? 4.938 5.488 36.543 1.00 35.72 80 LYS A O 1
ATOM 596 N N . SER A 1 81 ? 5.157 5.671 34.329 1.00 35.19 81 SER A N 1
ATOM 597 C CA . SER A 1 81 ? 5.527 7.097 34.285 1.00 34.34 81 SER A CA 1
ATOM 598 C C . SER A 1 81 ? 4.525 8.071 34.849 1.00 34.55 81 SER A C 1
ATOM 599 O O . SER A 1 81 ? 4.918 9.121 35.433 1.00 33.69 81 SER A O 1
ATOM 602 N N . LEU A 1 82 ? 3.229 7.752 34.649 1.00 32.38 82 LEU A N 1
ATOM 603 C CA . LEU A 1 82 ? 2.148 8.632 35.058 1.00 31.12 82 LEU A CA 1
ATOM 604 C C . LEU A 1 82 ? 1.603 8.250 36.446 1.00 29.24 82 LEU A C 1
ATOM 605 O O . LEU A 1 82 ? 0.741 8.949 37.034 1.00 29.06 82 LEU A O 1
ATOM 610 N N . GLY A 1 83 ? 2.159 7.183 37.004 1.00 27.43 83 GLY A N 1
ATOM 611 C CA . GLY A 1 83 ? 1.667 6.703 38.280 1.00 26.84 83 GLY A CA 1
ATOM 612 C C . GLY A 1 83 ? 0.305 5.987 38.286 1.00 27.30 83 GLY A C 1
ATOM 613 O O . GLY A 1 83 ? -0.355 5.931 39.335 1.00 27.61 83 GLY A O 1
ATOM 614 N N . ALA A 1 84 ? -0.097 5.371 37.163 1.00 25.52 84 ALA A N 1
ATOM 615 C CA . ALA A 1 84 ? -1.443 4.699 37.095 1.00 24.21 84 ALA A CA 1
ATOM 616 C C . ALA A 1 84 ? -1.207 3.301 37.544 1.00 23.07 84 ALA A C 1
ATOM 617 O O . ALA A 1 84 ? -0.263 2.638 37.029 1.00 23.23 84 ALA A O 1
ATOM 619 N N . ASN A 1 85 ? -2.051 2.806 38.439 1.00 22.90 85 ASN A N 1
ATOM 620 C CA . ASN A 1 85 ? -1.956 1.399 38.882 1.00 24.30 85 ASN A CA 1
ATOM 621 C C . ASN A 1 85 ? -2.908 0.427 38.126 1.00 24.17 85 ASN A C 1
ATOM 622 O O . ASN A 1 85 ? -2.802 -0.817 38.285 1.00 23.04 85 ASN A O 1
ATOM 627 N N . PHE A 1 86 ? -3.827 1.007 37.339 1.00 22.58 86 PHE A N 1
ATOM 628 C CA . PHE A 1 86 ? -4.895 0.217 36.652 1.00 22.95 86 PHE A CA 1
ATOM 629 C C . PHE A 1 86 ? -4.894 0.614 35.200 1.00 22.62 86 PHE A C 1
ATOM 630 O O . PHE A 1 86 ? -4.563 1.730 34.867 1.00 24.25 86 PHE A O 1
ATOM 638 N N . LEU A 1 87 ? -5.269 -0.321 34.338 1.00 21.97 87 LEU A N 1
ATOM 639 C CA . LEU A 1 87 ? -5.578 -0.015 32.960 1.00 20.41 87 LEU A CA 1
ATOM 640 C C . LEU A 1 87 ? -7.068 -0.263 32.739 1.00 20.07 87 LEU A C 1
ATOM 641 O O . LEU A 1 87 ? -7.547 -1.308 33.135 1.00 19.31 87 LEU A O 1
ATOM 646 N N . ILE A 1 88 ? -7.777 0.646 32.089 1.00 20.77 88 ILE A N 1
ATOM 647 C CA . ILE A 1 88 ? -9.212 0.482 31.864 1.00 23.49 88 ILE A CA 1
ATOM 648 C C . ILE A 1 88 ? -9.366 0.154 30.386 1.00 23.07 88 ILE A C 1
ATOM 649 O O . ILE A 1 88 ? -8.828 0.873 29.539 1.00 23.79 88 ILE A O 1
ATOM 654 N N . ARG A 1 89 ? -10.040 -0.941 30.057 1.00 21.16 89 ARG A N 1
ATOM 655 C CA . ARG A 1 89 ? -10.357 -1.221 28.641 1.00 20.54 89 ARG A CA 1
ATOM 656 C C . ARG A 1 89 ? -11.831 -1.537 28.498 1.00 19.44 89 ARG A C 1
ATOM 657 O O . ARG A 1 89 ? -12.454 -1.959 29.470 1.00 19.17 89 ARG A O 1
ATOM 665 N N . GLY A 1 90 ? -12.364 -1.416 27.280 1.00 18.09 90 GLY A N 1
ATOM 666 C CA . GLY A 1 90 ? -13.722 -1.842 27.002 1.00 19.31 90 GLY A CA 1
ATOM 667 C C . GLY A 1 90 ? -13.740 -3.096 26.139 1.00 20.28 90 GLY A C 1
ATOM 668 O O . GLY A 1 90 ? -12.797 -3.359 25.393 1.00 19.75 90 GLY A O 1
ATOM 669 N N . ILE A 1 91 ? -14.784 -3.903 26.290 1.00 20.26 91 ILE A N 1
ATOM 670 C CA . ILE A 1 91 ? -14.971 -5.094 25.398 1.00 20.59 91 ILE A CA 1
ATOM 671 C C . ILE A 1 91 ? -16.322 -4.993 24.709 1.00 19.33 91 ILE A C 1
ATOM 672 O O . ILE A 1 91 ? -17.343 -4.840 25.381 1.00 16.50 91 ILE A O 1
ATOM 677 N N . ARG A 1 92 ? -16.337 -5.028 23.369 1.00 18.89 92 ARG A N 1
ATOM 678 C CA . ARG A 1 92 ? -17.662 -4.851 22.656 1.00 20.28 92 ARG A CA 1
ATOM 679 C C . ARG A 1 92 ? -18.201 -6.107 21.997 1.00 19.80 92 ARG A C 1
ATOM 680 O O . ARG A 1 92 ? -19.335 -6.133 21.595 1.00 18.32 92 ARG A O 1
ATOM 688 N N . ASN A 1 93 ? -17.357 -7.140 21.892 1.00 19.24 93 ASN A N 1
ATOM 689 C CA . ASN A 1 93 ? -17.713 -8.398 21.216 1.00 18.92 93 ASN A CA 1
ATOM 690 C C . ASN A 1 93 ? -16.674 -9.511 21.452 1.00 19.73 93 ASN A C 1
ATOM 691 O O . ASN A 1 93 ? -15.703 -9.291 22.191 1.00 19.41 93 ASN A O 1
ATOM 696 N N . VAL A 1 94 ? -16.930 -10.700 20.930 1.00 19.71 94 VAL A N 1
ATOM 697 C CA . VAL A 1 94 ? -16.036 -11.823 21.141 1.00 19.64 94 VAL A CA 1
ATOM 698 C C . VAL A 1 94 ? -14.631 -11.562 20.559 1.00 20.08 94 VAL A C 1
ATOM 699 O O . VAL A 1 94 ? -13.647 -11.800 21.229 1.00 19.87 94 VAL A O 1
ATOM 703 N N . LYS A 1 95 ? -14.530 -11.038 19.362 1.00 19.03 95 LYS A N 1
ATOM 704 C CA . LYS A 1 95 ? -13.204 -10.722 18.820 1.00 21.16 95 LYS A CA 1
ATOM 705 C C . LYS A 1 95 ? -12.397 -9.702 19.656 1.00 20.94 95 LYS A C 1
ATOM 706 O O . LYS A 1 95 ? -11.193 -9.833 19.847 1.00 19.16 95 LYS A O 1
ATOM 712 N N . ASP A 1 96 ? -13.099 -8.698 20.160 1.00 20.87 96 ASP A N 1
ATOM 713 C CA . ASP A 1 96 ? -12.538 -7.717 21.079 1.00 20.94 96 ASP A CA 1
ATOM 714 C C . ASP A 1 96 ? -12.162 -8.331 22.410 1.00 19.60 96 ASP A C 1
ATOM 715 O O . ASP A 1 96 ? -11.100 -8.075 22.971 1.00 19.00 96 ASP A O 1
ATOM 720 N N . TYR A 1 97 ? -13.020 -9.198 22.918 1.00 18.73 97 TYR A N 1
ATOM 721 C CA . TYR A 1 97 ? -12.654 -9.953 24.092 1.00 20.15 97 TYR A CA 1
ATOM 722 C C . TYR A 1 97 ? -11.335 -10.750 23.922 1.00 20.87 97 TYR A C 1
ATOM 723 O O . TYR A 1 97 ? -10.444 -10.633 24.757 1.00 22.88 97 TYR A O 1
ATOM 732 N N . GLU A 1 98 ? -11.164 -11.510 22.837 1.00 19.99 98 GLU A N 1
ATOM 733 C CA . GLU A 1 98 ? -9.929 -12.317 22.701 1.00 21.34 98 GLU A CA 1
ATOM 734 C C . GLU A 1 98 ? -8.694 -11.490 22.473 1.00 21.22 98 GLU A C 1
ATOM 735 O O . GLU A 1 98 ? -7.619 -11.865 22.927 1.00 21.64 98 GLU A O 1
ATOM 741 N N . TYR A 1 99 ? -8.851 -10.358 21.799 1.00 21.39 99 TYR A N 1
ATOM 742 C CA . TYR A 1 99 ? -7.750 -9.450 21.554 1.00 23.54 99 TYR A CA 1
ATOM 743 C C . TYR A 1 99 ? -7.241 -8.681 22.823 1.00 23.82 99 TYR A C 1
ATOM 744 O O . TYR A 1 99 ? -6.059 -8.550 23.049 1.00 24.81 99 TYR A O 1
ATOM 753 N N . GLU A 1 100 ? -8.161 -8.143 23.609 1.00 24.46 100 GLU A N 1
ATOM 754 C CA . GLU A 1 100 ? -7.908 -7.469 24.881 1.00 23.55 100 GLU A CA 1
ATOM 755 C C . GLU A 1 100 ? -7.353 -8.453 25.873 1.00 23.84 100 GLU A C 1
ATOM 756 O O . GLU A 1 100 ? -6.439 -8.091 26.658 1.00 23.31 100 GLU A O 1
ATOM 762 N N . LYS A 1 101 ? -7.926 -9.661 25.896 1.00 21.76 101 LYS A N 1
ATOM 763 C CA . LYS A 1 101 ? -7.346 -10.718 26.711 1.00 22.53 101 LYS A CA 1
ATOM 764 C C . LYS A 1 101 ? -5.859 -11.012 26.466 1.00 23.02 101 LYS A C 1
ATOM 765 O O . LYS A 1 101 ? -5.051 -11.069 27.416 1.00 23.68 101 LYS A O 1
ATOM 771 N N . ASP A 1 102 ? -5.468 -11.187 25.211 1.00 24.28 102 ASP A N 1
ATOM 772 C CA . ASP A 1 102 ? -4.033 -11.298 24.877 1.00 24.72 102 ASP A CA 1
ATOM 773 C C . ASP A 1 102 ? -3.217 -10.068 25.331 1.00 24.55 102 ASP A C 1
ATOM 774 O O . ASP A 1 102 ? -2.116 -10.221 25.883 1.00 24.55 102 ASP A O 1
ATOM 779 N N . ILE A 1 103 ? -3.653 -8.866 24.984 1.00 24.26 103 ILE A N 1
ATOM 780 C CA . ILE A 1 103 ? -2.950 -7.628 25.484 1.00 24.86 103 ILE A CA 1
ATOM 781 C C . ILE A 1 103 ? -2.847 -7.623 27.029 1.00 25.70 103 ILE A C 1
ATOM 782 O O . ILE A 1 103 ? -1.792 -7.258 27.589 1.00 26.29 103 ILE A O 1
ATOM 787 N N . ALA A 1 104 ? -3.922 -8.024 27.733 1.00 24.04 104 ALA A N 1
ATOM 788 C CA . ALA A 1 104 ? -3.897 -7.968 29.177 1.00 24.65 104 ALA A CA 1
ATOM 789 C C . ALA A 1 104 ? -2.885 -8.928 29.769 1.00 25.41 104 ALA A C 1
ATOM 790 O O . ALA A 1 104 ? -2.196 -8.592 30.725 1.00 25.81 104 ALA A O 1
ATOM 792 N N . LYS A 1 105 ? -2.870 -10.150 29.267 1.00 26.67 105 LYS A N 1
ATOM 793 C CA . LYS A 1 105 ? -1.841 -11.132 29.676 1.00 28.28 105 LYS A CA 1
ATOM 794 C C . LYS A 1 105 ? -0.391 -10.748 29.384 1.00 26.79 105 LYS A C 1
ATOM 795 O O . LYS A 1 105 ? 0.453 -10.979 30.207 1.00 27.98 105 LYS A O 1
ATOM 801 N N . MET A 1 106 ? -0.104 -10.225 28.198 1.00 25.88 106 MET A N 1
ATOM 802 C CA . MET A 1 106 ? 1.186 -9.656 27.903 1.00 26.18 106 MET A CA 1
ATOM 803 C C . MET A 1 106 ? 1.504 -8.565 28.901 1.00 27.27 106 MET A C 1
ATOM 804 O O . MET A 1 106 ? 2.560 -8.608 29.484 1.00 29.65 106 MET A O 1
ATOM 809 N N . ASN A 1 107 ? 0.585 -7.609 29.141 1.00 26.91 107 ASN A N 1
ATOM 810 C CA . ASN A 1 107 ? 0.858 -6.510 30.063 1.00 27.14 107 ASN A CA 1
ATOM 811 C C . ASN A 1 107 ? 1.094 -7.020 31.461 1.00 28.40 107 ASN A C 1
ATOM 812 O O . ASN A 1 107 ? 1.864 -6.468 32.242 1.00 28.72 107 ASN A O 1
ATOM 817 N N . GLN A 1 108 ? 0.431 -8.115 31.779 1.00 30.63 108 GLN A N 1
ATOM 818 C CA . GLN A 1 108 ? 0.584 -8.662 33.077 1.00 32.10 108 GLN A CA 1
ATOM 819 C C . GLN A 1 108 ? 1.964 -9.239 33.275 1.00 33.07 108 GLN A C 1
ATOM 820 O O . GLN A 1 108 ? 2.514 -9.195 34.376 1.00 35.33 108 GLN A O 1
ATOM 826 N N . HIS A 1 109 ? 2.470 -9.862 32.233 1.00 33.60 109 HIS A N 1
ATOM 827 C CA . HIS A 1 109 ? 3.874 -10.263 32.179 1.00 34.71 109 HIS A CA 1
ATOM 828 C C . HIS A 1 109 ? 4.852 -9.104 32.348 1.00 34.45 109 HIS A C 1
ATOM 829 O O . HIS A 1 109 ? 5.822 -9.237 33.095 1.00 35.79 109 HIS A O 1
ATOM 836 N N . LEU A 1 110 ? 4.662 -8.028 31.574 1.00 34.46 110 LEU A N 1
ATOM 837 C CA . LEU A 1 110 ? 5.578 -6.877 31.579 1.00 32.79 110 LEU A CA 1
ATOM 838 C C . LEU A 1 110 ? 5.527 -6.086 32.888 1.00 32.85 110 LEU A C 1
ATOM 839 O O . LEU A 1 110 ? 6.490 -5.457 33.265 1.00 33.26 110 LEU A O 1
ATOM 844 N N . ALA A 1 111 ? 4.393 -6.096 33.571 1.00 30.96 111 ALA A N 1
ATOM 845 C CA . ALA A 1 111 ? 4.169 -5.179 34.689 1.00 28.93 111 ALA A CA 1
ATOM 846 C C . ALA A 1 111 ? 3.044 -5.779 35.551 1.00 29.77 111 ALA A C 1
ATOM 847 O O . ALA A 1 111 ? 1.891 -5.389 35.428 1.00 28.65 111 ALA A O 1
ATOM 849 N N . PRO A 1 112 ? 3.382 -6.770 36.386 1.00 30.14 112 PRO A N 1
ATOM 850 C CA . PRO A 1 112 ? 2.377 -7.533 37.110 1.00 30.00 112 PRO A CA 1
ATOM 851 C C . PRO A 1 112 ? 1.715 -6.783 38.243 1.00 30.19 112 PRO A C 1
ATOM 852 O O . PRO A 1 112 ? 0.844 -7.287 38.867 1.00 29.52 112 PRO A O 1
ATOM 856 N N . GLU A 1 113 ? 2.165 -5.585 38.534 1.00 31.18 113 GLU A N 1
ATOM 857 C CA . GLU A 1 113 ? 1.639 -4.822 39.610 1.00 31.16 113 GLU A CA 1
ATOM 858 C C . GLU A 1 113 ? 0.570 -3.896 39.064 1.00 30.24 113 GLU A C 1
ATOM 859 O O . GLU A 1 113 ? -0.066 -3.206 39.819 1.00 30.94 113 GLU A O 1
ATOM 865 N N . ILE A 1 114 ? 0.428 -3.844 37.737 1.00 28.86 114 ILE A N 1
ATOM 866 C CA . ILE A 1 114 ? -0.607 -3.076 37.084 1.00 26.25 114 ILE A CA 1
ATOM 867 C C . ILE A 1 114 ? -1.801 -4.056 36.739 1.00 28.24 114 ILE A C 1
ATOM 868 O O . ILE A 1 114 ? -1.619 -5.143 36.197 1.00 27.74 114 ILE A O 1
ATOM 873 N N . GLU A 1 115 ? -2.995 -3.674 37.141 1.00 26.49 115 GLU A N 1
ATOM 874 C CA . GLU A 1 115 ? -4.193 -4.474 36.912 1.00 26.78 115 GLU A CA 1
ATOM 875 C C . GLU A 1 115 ? -4.999 -3.939 35.744 1.00 24.55 115 GLU A C 1
ATOM 876 O O . GLU A 1 115 ? -5.140 -2.723 35.618 1.00 24.34 115 GLU A O 1
ATOM 882 N N . THR A 1 116 ? -5.417 -4.822 34.822 1.00 23.05 116 THR A N 1
ATOM 883 C CA . THR A 1 116 ? -6.315 -4.423 33.719 1.00 20.74 116 THR A CA 1
ATOM 884 C C . THR A 1 116 ? -7.749 -4.673 34.142 1.00 20.21 116 THR A C 1
ATOM 885 O O . THR A 1 116 ? -8.105 -5.760 34.624 1.00 19.64 116 THR A O 1
ATOM 889 N N . VAL A 1 117 ? -8.586 -3.654 33.970 1.00 21.09 117 VAL A N 1
ATOM 890 C CA . VAL A 1 117 ? -9.943 -3.664 34.444 1.00 20.51 117 VAL A CA 1
ATOM 891 C C . VAL A 1 117 ? -10.801 -3.513 33.197 1.00 21.34 117 VAL A C 1
ATOM 892 O O . VAL A 1 117 ? -10.485 -2.704 32.316 1.00 21.20 117 VAL A O 1
ATOM 896 N N . PHE A 1 118 ? -11.913 -4.247 33.138 1.00 21.48 118 PHE A N 1
ATOM 897 C CA . PHE A 1 118 ? -12.790 -4.291 31.937 1.00 21.13 118 PHE A CA 1
ATOM 898 C C . PHE A 1 118 ? -14.216 -3.835 32.149 1.00 21.03 118 PHE A C 1
ATOM 899 O O . PHE A 1 118 ? -14.884 -4.285 33.100 1.00 22.59 118 PHE A O 1
ATOM 907 N N . LEU A 1 119 ? -14.674 -2.990 31.238 1.00 19.45 119 LEU A N 1
ATOM 908 C CA . LEU A 1 119 ? -16.061 -2.643 31.083 1.00 20.53 119 LEU A CA 1
ATOM 909 C C . LEU A 1 119 ? -16.567 -3.109 29.744 1.00 19.35 119 LEU A C 1
ATOM 910 O O . LEU A 1 119 ? -15.888 -2.987 28.741 1.00 20.64 119 LEU A O 1
ATOM 915 N N . LEU A 1 120 ? -17.797 -3.585 29.737 1.00 20.35 120 LEU A N 1
ATOM 916 C CA . LEU A 1 120 ? -18.519 -3.953 28.520 1.00 21.14 120 LEU A CA 1
ATOM 917 C C . LEU A 1 120 ? -19.212 -2.788 27.843 1.00 22.56 120 LEU A C 1
ATOM 918 O O . LEU A 1 120 ? -19.878 -1.968 28.522 1.00 21.65 120 LEU A O 1
ATOM 923 N N . ALA A 1 121 ? -19.056 -2.669 26.518 1.00 24.49 121 ALA A N 1
ATOM 924 C CA . ALA A 1 121 ? -19.654 -1.523 25.760 1.00 25.79 121 ALA A CA 1
ATOM 925 C C . ALA A 1 121 ? -21.138 -1.462 26.000 1.00 27.80 121 ALA A C 1
ATOM 926 O O . ALA A 1 121 ? -21.794 -2.522 26.098 1.00 27.39 121 ALA A O 1
ATOM 928 N N . GLU A 1 122 ? -21.691 -0.254 26.072 1.00 31.35 122 GLU A N 1
ATOM 929 C CA . GLU A 1 122 ? -23.163 -0.100 26.197 1.00 35.04 122 GLU A CA 1
ATOM 930 C C . GLU A 1 122 ? -23.712 -0.429 24.821 1.00 36.17 122 GLU A C 1
ATOM 931 O O . GLU A 1 122 ? -23.111 -0.062 23.808 1.00 36.24 122 GLU A O 1
ATOM 937 N N . GLU A 1 123 ? -24.824 -1.138 24.756 1.00 38.93 123 GLU A N 1
ATOM 938 C CA . GLU A 1 123 ? -25.241 -1.793 23.476 1.00 41.56 123 GLU A CA 1
ATOM 939 C C . GLU A 1 123 ? -25.458 -0.941 22.227 1.00 40.36 123 GLU A C 1
ATOM 940 O O . GLU A 1 123 ? -25.163 -1.423 21.109 1.00 39.19 123 GLU A O 1
ATOM 946 N N . PRO A 1 124 ? -25.968 0.305 22.409 1.00 40.02 124 PRO A N 1
ATOM 947 C CA . PRO A 1 124 ? -25.972 1.374 21.390 1.00 38.34 124 PRO A CA 1
ATOM 948 C C . PRO A 1 124 ? -24.640 1.564 20.646 1.00 36.69 124 PRO A C 1
ATOM 949 O O . PRO A 1 124 ? -24.687 1.886 19.492 1.00 35.89 124 PRO A O 1
ATOM 953 N N . TYR A 1 125 ? -23.490 1.358 21.314 1.00 36.38 125 TYR A N 1
ATOM 954 C CA . TYR A 1 125 ? -22.135 1.541 20.762 1.00 34.63 125 TYR A CA 1
ATOM 955 C C . TYR A 1 125 ? -21.333 0.274 20.509 1.00 33.38 125 TYR A C 1
ATOM 956 O O . TYR A 1 125 ? -20.195 0.351 19.989 1.00 33.35 125 TYR A O 1
ATOM 965 N N . ALA A 1 126 ? -21.919 -0.880 20.821 1.00 31.51 126 ALA A N 1
ATOM 966 C CA . ALA A 1 126 ? -21.280 -2.206 20.697 1.00 30.33 126 ALA A CA 1
ATOM 967 C C . ALA A 1 126 ? -20.758 -2.531 19.300 1.00 29.58 126 ALA A C 1
ATOM 968 O O . ALA A 1 126 ? -19.796 -3.280 19.130 1.00 28.92 126 ALA A O 1
ATOM 970 N N . HIS A 1 127 ? -21.413 -1.997 18.287 1.00 29.19 127 HIS A N 1
ATOM 971 C CA . HIS A 1 127 ? -20.983 -2.222 16.923 1.00 30.22 127 HIS A CA 1
ATOM 972 C C . HIS A 1 127 ? -20.052 -1.130 16.373 1.00 31.14 127 HIS A C 1
ATOM 973 O O . HIS A 1 127 ? -19.639 -1.173 15.242 1.00 31.43 127 HIS A O 1
ATOM 980 N N . VAL A 1 128 ? -19.726 -0.145 17.170 1.00 33.19 128 VAL A N 1
ATOM 981 C CA . VAL A 1 128 ? -19.025 1.031 16.661 1.00 36.28 128 VAL A CA 1
ATOM 982 C C . VAL A 1 128 ? -17.517 0.790 16.923 1.00 39.20 128 VAL A C 1
ATOM 983 O O . VAL A 1 128 ? -17.109 0.549 18.079 1.00 38.89 128 VAL A O 1
ATOM 987 N N . SER A 1 129 ? -16.740 0.806 15.861 1.00 42.62 129 SER A N 1
ATOM 988 C CA . SER A 1 129 ? -15.302 0.715 15.919 1.00 46.37 129 SER A CA 1
ATOM 989 C C . SER A 1 129 ? -14.831 1.834 15.067 1.00 48.49 129 SER A C 1
ATOM 990 O O . SER A 1 129 ? -15.458 2.163 14.109 1.00 49.44 129 SER A O 1
ATOM 993 N N . SER A 1 130 ? -13.677 2.378 15.383 1.00 50.90 130 SER A N 1
ATOM 994 C CA . SER A 1 130 ? -13.138 3.517 14.675 1.00 51.49 130 SER A CA 1
ATOM 995 C C . SER A 1 130 ? -12.906 3.135 13.229 1.00 50.99 130 SER A C 1
ATOM 996 O O . SER A 1 130 ? -13.103 3.929 12.373 1.00 52.34 130 SER A O 1
ATOM 999 N N . SER A 1 131 ? -12.447 1.939 12.950 1.00 48.61 131 SER A N 1
ATOM 1000 C CA . SER A 1 131 ? -12.288 1.594 11.574 1.00 47.04 131 SER A CA 1
ATOM 1001 C C . SER A 1 131 ? -13.601 1.588 10.785 1.00 46.20 131 SER A C 1
ATOM 1002 O O . SER A 1 131 ? -13.627 2.029 9.671 1.00 44.86 131 SER A O 1
ATOM 1005 N N . LEU A 1 132 ? -14.673 1.062 11.346 1.00 43.66 132 LEU A N 1
ATOM 1006 C CA . LEU A 1 132 ? -15.959 1.125 10.692 1.00 42.29 132 LEU A CA 1
ATOM 1007 C C . LEU A 1 132 ? -16.430 2.547 10.565 1.00 39.58 132 LEU A C 1
ATOM 1008 O O . LEU A 1 132 ? -16.979 2.936 9.596 1.00 38.32 132 LEU A O 1
ATOM 1013 N N . LEU A 1 133 ? -16.211 3.301 11.605 1.00 36.67 133 LEU A N 1
ATOM 1014 C CA . LEU A 1 133 ? -16.633 4.654 11.616 1.00 37.13 133 LEU A CA 1
ATOM 1015 C C . LEU A 1 133 ? -15.928 5.468 10.558 1.00 37.38 133 LEU A C 1
ATOM 1016 O O . LEU A 1 133 ? -16.510 6.266 9.912 1.00 37.34 133 LEU A O 1
ATOM 1021 N N . LYS A 1 134 ? -14.652 5.238 10.392 1.00 38.91 134 LYS A N 1
ATOM 1022 C CA . LYS A 1 134 ? -13.895 5.954 9.398 1.00 40.59 134 LYS A CA 1
ATOM 1023 C C . LYS A 1 134 ? -14.310 5.654 7.978 1.00 39.96 134 LYS A C 1
ATOM 1024 O O . LYS A 1 134 ? -14.310 6.510 7.168 1.00 40.80 134 LYS A O 1
ATOM 1030 N N . GLU A 1 135 ? -14.634 4.415 7.697 1.00 40.49 135 GLU A N 1
ATOM 1031 C CA . GLU A 1 135 ? -15.227 4.039 6.423 1.00 40.39 135 GLU A CA 1
ATOM 1032 C C . GLU A 1 135 ? -16.518 4.791 6.096 1.00 38.76 135 GLU A C 1
ATOM 1033 O O . GLU A 1 135 ? -16.691 5.322 5.011 1.00 38.87 135 GLU A O 1
ATOM 1039 N N . VAL A 1 136 ? -17.432 4.830 7.047 1.00 36.36 136 VAL A N 1
ATOM 1040 C CA . VAL A 1 136 ? -18.675 5.517 6.869 1.00 34.47 136 VAL A CA 1
ATOM 1041 C C . VAL A 1 136 ? -18.465 6.991 6.645 1.00 35.19 136 VAL A C 1
ATOM 1042 O O . VAL A 1 136 ? -18.925 7.462 5.660 1.00 34.69 136 VAL A O 1
ATOM 1046 N N . LEU A 1 137 ? -17.719 7.665 7.522 1.00 36.76 137 LEU A N 1
ATOM 1047 C CA . LEU A 1 137 ? -17.229 9.047 7.324 1.00 39.23 137 LEU A CA 1
ATOM 1048 C C . LEU A 1 137 ? -16.597 9.349 5.968 1.00 40.80 137 LEU A C 1
ATOM 1049 O O . LEU A 1 137 ? -17.010 10.286 5.280 1.00 41.83 137 LEU A O 1
ATOM 1054 N N . ARG A 1 138 ? -15.611 8.559 5.573 1.00 42.28 138 ARG A N 1
ATOM 1055 C CA . ARG A 1 138 ? -15.081 8.652 4.216 1.00 45.21 138 ARG A CA 1
ATOM 1056 C C . ARG A 1 138 ? -16.179 8.712 3.130 1.00 45.50 138 ARG A C 1
ATOM 1057 O O . ARG A 1 138 ? -16.094 9.511 2.176 1.00 46.95 138 ARG A O 1
ATOM 1065 N N . PHE A 1 139 ? -17.195 7.865 3.235 1.00 44.89 139 PHE A N 1
ATOM 1066 C CA . PHE A 1 139 ? -18.301 7.938 2.258 1.00 43.97 139 PHE A CA 1
ATOM 1067 C C . PHE A 1 139 ? -19.348 8.976 2.596 1.00 43.21 139 PHE A C 1
ATOM 1068 O O . PHE A 1 139 ? -20.396 8.984 1.994 1.00 44.91 139 PHE A O 1
ATOM 1076 N N . GLY A 1 140 ? -19.103 9.864 3.548 1.00 42.53 140 GLY A N 1
ATOM 1077 C CA . GLY A 1 140 ? -20.144 10.838 3.882 1.00 41.85 140 GLY A CA 1
ATOM 1078 C C . GLY A 1 140 ? -21.416 10.335 4.602 1.00 42.53 140 GLY A C 1
ATOM 1079 O O . GLY A 1 140 ? -22.415 11.086 4.684 1.00 42.73 140 GLY A O 1
ATOM 1080 N N . GLY A 1 141 ? -21.429 9.109 5.171 1.00 40.01 141 GLY A N 1
ATOM 1081 C CA . GLY A 1 141 ? -22.615 8.708 5.938 1.00 37.54 141 GLY A CA 1
ATOM 1082 C C . GLY A 1 141 ? -22.741 9.532 7.213 1.00 36.48 141 GLY A C 1
ATOM 1083 O O . GLY A 1 141 ? -21.776 10.071 7.741 1.00 36.33 141 GLY A O 1
ATOM 1084 N N . ASP A 1 142 ? -23.929 9.611 7.738 1.00 35.15 142 ASP A N 1
ATOM 1085 C CA . ASP A 1 142 ? -24.167 10.386 8.919 1.00 35.89 142 ASP A CA 1
ATOM 1086 C C . ASP A 1 142 ? -24.009 9.504 10.159 1.00 35.41 142 ASP A C 1
ATOM 1087 O O . ASP A 1 142 ? -24.900 8.712 10.493 1.00 36.82 142 ASP A O 1
ATOM 1092 N N . VAL A 1 143 ? -22.900 9.696 10.854 1.00 34.74 143 VAL A N 1
ATOM 1093 C CA . VAL A 1 143 ? -22.601 8.995 12.111 1.00 34.51 143 VAL A CA 1
ATOM 1094 C C . VAL A 1 143 ? -22.460 9.983 13.271 1.00 34.75 143 VAL A C 1
ATOM 1095 O O . VAL A 1 143 ? -21.824 9.683 14.283 1.00 34.67 143 VAL A O 1
ATOM 1099 N N . SER A 1 144 ? -23.123 11.127 13.137 1.00 34.52 144 SER A N 1
ATOM 1100 C CA . SER A 1 144 ? -23.122 12.205 14.150 1.00 35.44 144 SER A CA 1
ATOM 1101 C C . SER A 1 144 ? -23.569 11.705 15.492 1.00 36.30 144 SER A C 1
ATOM 1102 O O . SER A 1 144 ? -23.078 12.178 16.514 1.00 37.99 144 SER A O 1
ATOM 1105 N N . ASP A 1 145 ? -24.508 10.760 15.529 1.00 36.11 145 ASP A N 1
ATOM 1106 C CA . ASP A 1 145 ? -24.899 10.164 16.807 1.00 36.18 145 ASP A CA 1
ATOM 1107 C C . ASP A 1 145 ? -23.800 9.426 17.553 1.00 34.45 145 ASP A C 1
ATOM 1108 O O . ASP A 1 145 ? -23.909 9.122 18.742 1.00 32.99 145 ASP A O 1
ATOM 1113 N N . TYR A 1 146 ? -22.766 9.070 16.830 1.00 33.11 146 TYR A N 1
ATOM 1114 C CA . TYR A 1 146 ? -21.741 8.237 17.418 1.00 32.82 146 TYR A CA 1
ATOM 1115 C C . TYR A 1 146 ? -20.507 9.009 17.903 1.00 32.41 146 TYR A C 1
ATOM 1116 O O . TYR A 1 146 ? -19.614 8.388 18.414 1.00 31.82 146 TYR A O 1
ATOM 1125 N N . LEU A 1 147 ? -20.480 10.340 17.690 1.00 33.43 147 LEU A N 1
ATOM 1126 C CA . LEU A 1 147 ? -19.327 11.263 17.988 1.00 33.96 147 LEU A CA 1
ATOM 1127 C C . LEU A 1 147 ? -19.756 12.405 18.903 1.00 33.47 147 LEU A C 1
ATOM 1128 O O . LEU A 1 147 ? -20.867 12.928 18.767 1.00 32.66 147 LEU A O 1
ATOM 1133 N N . PRO A 1 148 ? -18.901 12.751 19.882 1.00 33.86 148 PRO A N 1
ATOM 1134 C CA . PRO A 1 148 ? -19.203 13.981 20.664 1.00 33.61 148 PRO A CA 1
ATOM 1135 C C . PRO A 1 148 ? -19.405 15.115 19.646 1.00 33.07 148 PRO A C 1
ATOM 1136 O O . PRO A 1 148 ? -18.643 15.242 18.698 1.00 31.44 148 PRO A O 1
ATOM 1140 N N . PRO A 1 149 ? -20.469 15.901 19.806 1.00 34.26 149 PRO A N 1
ATOM 1141 C CA . PRO A 1 149 ? -20.813 16.941 18.806 1.00 36.90 149 PRO A CA 1
ATOM 1142 C C . PRO A 1 149 ? -19.635 17.854 18.454 1.00 39.07 149 PRO A C 1
ATOM 1143 O O . PRO A 1 149 ? -19.503 18.213 17.280 1.00 40.11 149 PRO A O 1
ATOM 1147 N N . ASN A 1 150 ? -18.748 18.161 19.429 1.00 39.83 150 ASN A N 1
ATOM 1148 C CA . ASN A 1 150 ? -17.576 19.010 19.166 1.00 42.08 150 ASN A CA 1
ATOM 1149 C C . ASN A 1 150 ? -16.551 18.374 18.246 1.00 43.55 150 ASN A C 1
ATOM 1150 O O . ASN A 1 150 ? -15.865 19.046 17.479 1.00 44.71 150 ASN A O 1
ATOM 1155 N N . ILE A 1 151 ? -16.403 17.057 18.361 1.00 45.58 151 ILE A N 1
ATOM 1156 C CA . ILE A 1 151 ? -15.467 16.331 17.523 1.00 46.72 151 ILE A CA 1
ATOM 1157 C C . ILE A 1 151 ? -16.045 16.238 16.111 1.00 48.11 151 ILE A C 1
ATOM 1158 O O . ILE A 1 151 ? -15.331 16.426 15.142 1.00 47.06 151 ILE A O 1
ATOM 1163 N N . TYR A 1 152 ? -17.345 15.973 16.024 1.00 50.72 152 TYR A N 1
ATOM 1164 C CA . TYR A 1 152 ? -18.085 16.034 14.771 1.00 54.11 152 TYR A CA 1
ATOM 1165 C C . TYR A 1 152 ? -17.987 17.415 14.020 1.00 54.39 152 TYR A C 1
ATOM 1166 O O . TYR A 1 152 ? -17.531 17.433 12.866 1.00 53.48 152 TYR A O 1
ATOM 1175 N N . HIS A 1 153 ? -18.388 18.529 14.671 1.00 55.44 153 HIS A N 1
ATOM 1176 C CA . HIS A 1 153 ? -18.201 19.913 14.139 1.00 56.72 153 HIS A CA 1
ATOM 1177 C C . HIS A 1 153 ? -16.771 20.084 13.629 1.00 57.44 153 HIS A C 1
ATOM 1178 O O . HIS A 1 153 ? -16.559 20.503 12.506 1.00 56.87 153 HIS A O 1
ATOM 1185 N N . ALA A 1 154 ? -15.789 19.739 14.458 1.00 58.43 154 ALA A N 1
ATOM 1186 C CA . ALA A 1 154 ? -14.391 19.866 14.080 1.00 60.38 154 ALA A CA 1
ATOM 1187 C C . ALA A 1 154 ? -14.042 19.020 12.889 1.00 62.31 154 ALA A C 1
ATOM 1188 O O . ALA A 1 154 ? -13.118 19.339 12.145 1.00 62.75 154 ALA A O 1
ATOM 1190 N N . LEU A 1 155 ? -14.757 17.912 12.732 1.00 65.07 155 LEU A N 1
ATOM 1191 C CA . LEU A 1 155 ? -14.487 16.948 11.669 1.00 67.58 155 LEU A CA 1
ATOM 1192 C C . LEU A 1 155 ? -15.041 17.452 10.338 1.00 69.26 155 LEU A C 1
ATOM 1193 O O . LEU A 1 155 ? -14.353 17.385 9.317 1.00 69.33 155 LEU A O 1
ATOM 1198 N N . LYS A 1 156 ? -16.274 17.960 10.358 1.00 71.59 156 LYS A N 1
ATOM 1199 C CA . LYS A 1 156 ? -16.888 18.545 9.170 1.00 74.23 156 LYS A CA 1
ATOM 1200 C C . LYS A 1 156 ? -15.924 19.532 8.492 1.00 75.64 156 LYS A C 1
ATOM 1201 O O . LYS A 1 156 ? -15.773 19.503 7.265 1.00 75.81 156 LYS A O 1
ATOM 1207 N N . GLN A 1 157 ? -15.267 20.377 9.296 1.00 77.26 157 GLN A N 1
ATOM 1208 C CA . GLN A 1 157 ? -14.186 21.256 8.819 1.00 79.08 157 GLN A CA 1
ATOM 1209 C C . GLN A 1 157 ? -13.093 20.553 8.005 1.00 79.89 157 GLN A C 1
ATOM 1210 O O . GLN A 1 157 ? -13.034 20.738 6.790 1.00 80.60 157 GLN A O 1
ATOM 1216 N N . LYS A 1 158 ? -12.244 19.745 8.642 1.00 80.97 158 LYS A N 1
ATOM 1217 C CA . LYS A 1 158 ? -11.026 19.198 7.966 1.00 81.68 158 LYS A CA 1
ATOM 1218 C C . LYS A 1 158 ? -11.168 18.580 6.537 1.00 82.09 158 LYS A C 1
ATOM 1219 O O . LYS A 1 158 ? -12.105 17.862 6.149 1.00 82.18 158 LYS A O 1
ATOM 1225 N N . MET B 1 1 ? -16.539 8.958 48.652 1.00 42.36 1 MET B N 1
ATOM 1226 C CA . MET B 1 1 ? -16.902 8.050 49.773 1.00 42.79 1 MET B CA 1
ATOM 1227 C C . MET B 1 1 ? -16.340 6.650 49.431 1.00 39.60 1 MET B C 1
ATOM 1228 O O . MET B 1 1 ? -15.693 6.524 48.400 1.00 40.07 1 MET B O 1
ATOM 1233 N N . ARG B 1 2 ? -16.578 5.638 50.280 1.00 36.92 2 ARG B N 1
ATOM 1234 C CA . ARG B 1 2 ? -16.206 4.242 49.975 1.00 34.11 2 ARG B CA 1
ATOM 1235 C C . ARG B 1 2 ? -16.803 3.815 48.628 1.00 31.18 2 ARG B C 1
ATOM 1236 O O . ARG B 1 2 ? -17.927 4.179 48.280 1.00 28.75 2 ARG B O 1
ATOM 1244 N N . LYS B 1 3 ? -16.012 3.084 47.854 1.00 29.85 3 LYS B N 1
ATOM 1245 C CA . LYS B 1 3 ? -16.564 2.383 46.668 1.00 27.88 3 LYS B CA 1
ATOM 1246 C C . LYS B 1 3 ? -16.605 0.960 47.065 1.00 25.79 3 LYS B C 1
ATOM 1247 O O . LYS B 1 3 ? -15.563 0.381 47.340 1.00 25.77 3 LYS B O 1
ATOM 1253 N N . ILE B 1 4 ? -17.827 0.418 47.113 1.00 24.41 4 ILE B N 1
ATOM 1254 C CA . ILE B 1 4 ? -18.111 -0.907 47.641 1.00 23.45 4 ILE B CA 1
ATOM 1255 C C . ILE B 1 4 ? -18.553 -1.847 46.523 1.00 23.67 4 ILE B C 1
ATOM 1256 O O . ILE B 1 4 ? -19.438 -1.508 45.747 1.00 23.20 4 ILE B O 1
ATOM 1261 N N . ALA B 1 5 ? -17.927 -3.012 46.403 1.00 22.98 5 ALA B N 1
ATOM 1262 C CA . ALA B 1 5 ? -18.368 -3.919 45.336 1.00 23.33 5 ALA B CA 1
ATOM 1263 C C . ALA B 1 5 ? -19.016 -5.090 45.968 1.00 22.82 5 ALA B C 1
ATOM 1264 O O . ALA B 1 5 ? -18.496 -5.551 46.952 1.00 23.15 5 ALA B O 1
ATOM 1266 N N . LEU B 1 6 ? -20.107 -5.596 45.396 1.00 22.69 6 LEU B N 1
ATOM 1267 C CA . LEU B 1 6 ? -20.562 -6.937 45.756 1.00 23.49 6 LEU B CA 1
ATOM 1268 C C . LEU B 1 6 ? -20.014 -8.013 44.715 1.00 24.98 6 LEU B C 1
ATOM 1269 O O . LEU B 1 6 ? -20.167 -7.830 43.515 1.00 24.09 6 LEU B O 1
ATOM 1274 N N . PHE B 1 7 ? -19.419 -9.102 45.206 1.00 25.94 7 PHE B N 1
ATOM 1275 C CA . PHE B 1 7 ? -18.967 -10.219 44.438 1.00 28.10 7 PHE B CA 1
ATOM 1276 C C . PHE B 1 7 ? -19.967 -11.336 44.721 1.00 28.88 7 PHE B C 1
ATOM 1277 O O . PHE B 1 7 ? -19.886 -11.992 45.737 1.00 29.81 7 PHE B O 1
ATOM 1285 N N . PRO B 1 8 ? -20.997 -11.470 43.880 1.00 29.83 8 PRO B N 1
ATOM 1286 C CA . PRO B 1 8 ? -22.029 -12.477 44.113 1.00 30.87 8 PRO B CA 1
ATOM 1287 C C . PRO B 1 8 ? -21.575 -13.871 43.674 1.00 33.68 8 PRO B C 1
ATOM 1288 O O . PRO B 1 8 ? -20.716 -14.004 42.818 1.00 32.43 8 PRO B O 1
ATOM 1292 N N . GLY B 1 9 ? -22.144 -14.907 44.273 1.00 36.60 9 GLY B N 1
ATOM 1293 C CA . GLY B 1 9 ? -21.780 -16.239 43.880 1.00 39.53 9 GLY B CA 1
ATOM 1294 C C . GLY B 1 9 ? -22.383 -17.354 44.708 1.00 41.94 9 GLY B C 1
ATOM 1295 O O . GLY B 1 9 ? -23.004 -17.140 45.731 1.00 42.38 9 GLY B O 1
ATOM 1296 N N . SER B 1 10 ? -22.162 -18.567 44.235 1.00 44.09 10 SER B N 1
ATOM 1297 C CA . SER B 1 10 ? -22.563 -19.752 44.936 1.00 46.13 10 SER B CA 1
ATOM 1298 C C . SER B 1 10 ? -21.464 -20.218 45.871 1.00 46.17 10 SER B C 1
ATOM 1299 O O . SER B 1 10 ? -21.756 -20.675 46.978 1.00 46.92 10 SER B O 1
ATOM 1302 N N . PHE B 1 11 ? -20.207 -20.108 45.428 1.00 46.21 11 PHE B N 1
ATOM 1303 C CA . PHE B 1 11 ? -19.054 -20.557 46.221 1.00 46.83 11 PHE B CA 1
ATOM 1304 C C . PHE B 1 11 ? -19.343 -21.962 46.781 1.00 48.24 11 PHE B C 1
ATOM 1305 O O . PHE B 1 11 ? -19.366 -22.197 47.995 1.00 48.00 11 PHE B O 1
ATOM 1313 N N . ASP B 1 12 ? -19.583 -22.880 45.835 1.00 49.81 12 ASP B N 1
ATOM 1314 C CA . ASP B 1 12 ? -19.915 -24.303 46.088 1.00 50.35 12 ASP B CA 1
ATOM 1315 C C . ASP B 1 12 ? -19.114 -25.236 45.186 1.00 49.15 12 ASP B C 1
ATOM 1316 O O . ASP B 1 12 ? -19.674 -25.785 44.233 1.00 50.39 12 ASP B O 1
ATOM 1321 N N . PRO B 1 13 ? -17.803 -25.401 45.433 1.00 47.69 13 PRO B N 1
ATOM 1322 C CA . PRO B 1 13 ? -16.940 -24.781 46.425 1.00 47.06 13 PRO B CA 1
ATOM 1323 C C . PRO B 1 13 ? -16.257 -23.483 45.917 1.00 46.61 13 PRO B C 1
ATOM 1324 O O . PRO B 1 13 ? -16.150 -23.283 44.708 1.00 47.35 13 PRO B O 1
ATOM 1328 N N . MET B 1 14 ? -15.804 -22.642 46.847 1.00 44.84 14 MET B N 1
ATOM 1329 C CA . MET B 1 14 ? -14.934 -21.531 46.568 1.00 43.51 14 MET B CA 1
ATOM 1330 C C . MET B 1 14 ? -13.583 -22.082 46.141 1.00 41.82 14 MET B C 1
ATOM 1331 O O . MET B 1 14 ? -13.047 -23.004 46.796 1.00 41.81 14 MET B O 1
ATOM 1336 N N . THR B 1 15 ? -13.070 -21.545 45.026 1.00 39.11 15 THR B N 1
ATOM 1337 C CA . THR B 1 15 ? -11.876 -22.034 44.389 1.00 36.85 15 THR B CA 1
ATOM 1338 C C . THR B 1 15 ? -10.797 -21.019 44.588 1.00 36.37 15 THR B C 1
ATOM 1339 O O . THR B 1 15 ? -11.053 -19.902 45.017 1.00 36.54 15 THR B O 1
ATOM 1343 N N . ASN B 1 16 ? -9.584 -21.385 44.255 1.00 35.05 16 ASN B N 1
ATOM 1344 C CA . ASN B 1 16 ? -8.502 -20.450 44.231 1.00 33.43 16 ASN B CA 1
ATOM 1345 C C . ASN B 1 16 ? -8.665 -19.376 43.147 1.00 32.25 16 ASN B C 1
ATOM 1346 O O . ASN B 1 16 ? -7.978 -18.348 43.182 1.00 31.26 16 ASN B O 1
ATOM 1351 N N . GLY B 1 17 ? -9.509 -19.642 42.143 1.00 31.07 17 GLY B N 1
ATOM 1352 C CA . GLY B 1 17 ? -9.847 -18.638 41.156 1.00 29.16 17 GLY B CA 1
ATOM 1353 C C . GLY B 1 17 ? -10.770 -17.580 41.735 1.00 29.57 17 GLY B C 1
ATOM 1354 O O . GLY B 1 17 ? -10.557 -16.395 41.537 1.00 28.84 17 GLY B O 1
ATOM 1355 N N . HIS B 1 18 ? -11.793 -17.991 42.471 1.00 30.24 18 HIS B N 1
ATOM 1356 C CA . HIS B 1 18 ? -12.579 -17.035 43.279 1.00 30.36 18 HIS B CA 1
ATOM 1357 C C . HIS B 1 18 ? -11.696 -16.141 44.161 1.00 30.91 18 HIS B C 1
ATOM 1358 O O . HIS B 1 18 ? -11.806 -14.941 44.092 1.00 31.49 18 HIS B O 1
ATOM 1365 N N . LEU B 1 19 ? -10.759 -16.737 44.910 1.00 32.01 19 LEU B N 1
ATOM 1366 C CA . LEU B 1 19 ? -9.806 -16.078 45.818 1.00 31.74 19 LEU B CA 1
ATOM 1367 C C . LEU B 1 19 ? -8.885 -15.044 45.127 1.00 30.49 19 LEU B C 1
ATOM 1368 O O . LEU B 1 19 ? -8.703 -13.911 45.600 1.00 30.25 19 LEU B O 1
ATOM 1373 N N . ASN B 1 20 ? -8.268 -15.465 44.028 1.00 28.64 20 ASN B N 1
ATOM 1374 C CA . ASN B 1 20 ? -7.573 -14.558 43.111 1.00 27.30 20 ASN B CA 1
ATOM 1375 C C . ASN B 1 20 ? -8.410 -13.312 42.637 1.00 26.21 20 ASN B C 1
ATOM 1376 O O . ASN B 1 20 ? -7.945 -12.227 42.697 1.00 28.04 20 ASN B O 1
ATOM 1381 N N . LEU B 1 21 ? -9.658 -13.473 42.199 1.00 26.15 21 LEU B N 1
ATOM 1382 C CA . LEU B 1 21 ? -10.525 -12.345 41.881 1.00 26.60 21 LEU B CA 1
ATOM 1383 C C . LEU B 1 21 ? -10.823 -11.414 43.075 1.00 26.23 21 LEU B C 1
ATOM 1384 O O . LEU B 1 21 ? -10.855 -10.177 42.924 1.00 23.54 21 LEU B O 1
ATOM 1389 N N . ILE B 1 22 ? -11.102 -12.037 44.228 1.00 26.80 22 ILE B N 1
ATOM 1390 C CA . ILE B 1 22 ? -11.295 -11.334 45.490 1.00 27.47 22 ILE B CA 1
ATOM 1391 C C . ILE B 1 22 ? -10.026 -10.549 45.862 1.00 28.94 22 ILE B C 1
ATOM 1392 O O . ILE B 1 22 ? -10.135 -9.354 46.064 1.00 29.63 22 ILE B O 1
ATOM 1397 N N . GLU B 1 23 ? -8.841 -11.178 45.859 1.00 29.37 23 GLU B N 1
ATOM 1398 C CA . GLU B 1 23 ? -7.589 -10.451 46.122 1.00 31.48 23 GLU B CA 1
ATOM 1399 C C . GLU B 1 23 ? -7.303 -9.287 45.192 1.00 30.57 23 GLU B C 1
ATOM 1400 O O . GLU B 1 23 ? -6.741 -8.270 45.652 1.00 30.80 23 GLU B O 1
ATOM 1406 N N . ARG B 1 24 ? -7.562 -9.463 43.885 1.00 28.80 24 ARG B N 1
ATOM 1407 C CA . ARG B 1 24 ? -7.377 -8.377 42.909 1.00 28.33 24 ARG B CA 1
ATOM 1408 C C . ARG B 1 24 ? -8.433 -7.265 43.086 1.00 27.01 24 ARG B C 1
ATOM 1409 O O . ARG B 1 24 ? -8.136 -6.077 42.966 1.00 26.94 24 ARG B O 1
ATOM 1417 N N . SER B 1 25 ? -9.647 -7.690 43.385 1.00 27.47 25 SER B N 1
ATOM 1418 C CA . SER B 1 25 ? -10.797 -6.847 43.705 1.00 28.73 25 SER B CA 1
ATOM 1419 C C . SER B 1 25 ? -10.513 -5.967 44.871 1.00 28.65 25 SER B C 1
ATOM 1420 O O . SER B 1 25 ? -10.831 -4.803 44.836 1.00 31.28 25 SER B O 1
ATOM 1423 N N . ALA B 1 26 ? -9.946 -6.538 45.917 1.00 29.27 26 ALA B N 1
ATOM 1424 C CA . ALA B 1 26 ? -9.612 -5.806 47.171 1.00 29.64 26 ALA B CA 1
ATOM 1425 C C . ALA B 1 26 ? -8.626 -4.696 46.998 1.00 28.74 26 ALA B C 1
ATOM 1426 O O . ALA B 1 26 ? -8.539 -3.880 47.860 1.00 30.84 26 ALA B O 1
ATOM 1428 N N . LYS B 1 27 ? -7.875 -4.662 45.902 1.00 28.82 27 LYS B N 1
ATOM 1429 C CA . LYS B 1 27 ? -6.969 -3.543 45.603 1.00 27.74 27 LYS B CA 1
ATOM 1430 C C . LYS B 1 27 ? -7.652 -2.480 44.804 1.00 26.45 27 LYS B C 1
ATOM 1431 O O . LYS B 1 27 ? -7.068 -1.375 44.652 1.00 24.30 27 LYS B O 1
ATOM 1437 N N . LEU B 1 28 ? -8.829 -2.831 44.243 1.00 23.52 28 LEU B N 1
ATOM 1438 C CA . LEU B 1 28 ? -9.541 -1.964 43.334 1.00 23.73 28 LEU B CA 1
ATOM 1439 C C . LEU B 1 28 ? -10.648 -1.213 44.084 1.00 25.37 28 LEU B C 1
ATOM 1440 O O . LEU B 1 28 ? -10.918 -0.085 43.749 1.00 28.12 28 LEU B O 1
ATOM 1445 N N . PHE B 1 29 ? -11.361 -1.844 45.019 1.00 24.76 29 PHE B N 1
ATOM 1446 C CA . PHE B 1 29 ? -12.463 -1.178 45.671 1.00 26.03 29 PHE B CA 1
ATOM 1447 C C . PHE B 1 29 ? -12.033 -0.920 47.131 1.00 27.91 29 PHE B C 1
ATOM 1448 O O . PHE B 1 29 ? -11.139 -1.610 47.663 1.00 27.13 29 PHE B O 1
ATOM 1456 N N . ASP B 1 30 ? -12.716 0.034 47.767 1.00 27.67 30 ASP B N 1
ATOM 1457 C CA . ASP B 1 30 ? -12.563 0.233 49.223 1.00 29.62 30 ASP B CA 1
ATOM 1458 C C . ASP B 1 30 ? -12.972 -0.977 50.013 1.00 29.55 30 ASP B C 1
ATOM 1459 O O . ASP B 1 30 ? -12.256 -1.397 50.924 1.00 29.81 30 ASP B O 1
ATOM 1464 N N . GLU B 1 31 ? -14.102 -1.562 49.641 1.00 29.14 31 GLU B N 1
ATOM 1465 C CA . GLU B 1 31 ? -14.544 -2.846 50.247 1.00 29.49 31 GLU B CA 1
ATOM 1466 C C . GLU B 1 31 ? -15.128 -3.766 49.206 1.00 27.61 31 GLU B C 1
ATOM 1467 O O . GLU B 1 31 ? -15.844 -3.334 48.294 1.00 25.02 31 GLU B O 1
ATOM 1473 N N . VAL B 1 32 ? -14.879 -5.041 49.443 1.00 27.81 32 VAL B N 1
ATOM 1474 C CA . VAL B 1 32 ? -15.536 -6.104 48.748 1.00 27.79 32 VAL B CA 1
ATOM 1475 C C . VAL B 1 32 ? -16.397 -6.945 49.682 1.00 26.78 32 VAL B C 1
ATOM 1476 O O . VAL B 1 32 ? -15.925 -7.505 50.639 1.00 26.29 32 VAL B O 1
ATOM 1480 N N . ILE B 1 33 ? -17.657 -7.095 49.335 1.00 26.58 33 ILE B N 1
ATOM 1481 C CA . ILE B 1 33 ? -18.510 -7.987 50.031 1.00 26.49 33 ILE B CA 1
ATOM 1482 C C . ILE B 1 33 ? -18.684 -9.215 49.154 1.00 27.30 33 ILE B C 1
ATOM 1483 O O . ILE B 1 33 ? -19.045 -9.117 47.984 1.00 25.21 33 ILE B O 1
ATOM 1488 N N . ILE B 1 34 ? -18.427 -10.376 49.746 1.00 29.49 34 ILE B N 1
ATOM 1489 C CA . ILE B 1 34 ? -18.679 -11.641 49.135 1.00 31.86 34 ILE B CA 1
ATOM 1490 C C . ILE B 1 34 ? -20.073 -12.084 49.508 1.00 34.94 34 ILE B C 1
ATOM 1491 O O . ILE B 1 34 ? -20.345 -12.415 50.678 1.00 34.92 34 ILE B O 1
ATOM 1496 N N . GLY B 1 35 ? -20.970 -12.072 48.522 1.00 35.78 35 GLY B N 1
ATOM 1497 C CA . GLY B 1 35 ? -22.312 -12.382 48.818 1.00 38.24 35 GLY B CA 1
ATOM 1498 C C . GLY B 1 35 ? -22.623 -13.814 48.441 1.00 40.97 35 GLY B C 1
ATOM 1499 O O . GLY B 1 35 ? -22.698 -14.119 47.275 1.00 40.20 35 GLY B O 1
ATOM 1500 N N . VAL B 1 36 ? -22.850 -14.665 49.455 1.00 43.12 36 VAL B N 1
ATOM 1501 C CA . VAL B 1 36 ? -23.037 -16.078 49.252 1.00 45.64 36 VAL B CA 1
ATOM 1502 C C . VAL B 1 36 ? -24.512 -16.320 49.207 1.00 47.46 36 VAL B C 1
ATOM 1503 O O . VAL B 1 36 ? -25.211 -16.230 50.227 1.00 47.03 36 VAL B O 1
ATOM 1507 N N . PHE B 1 37 ? -24.986 -16.587 47.998 1.00 50.23 37 PHE B N 1
ATOM 1508 C CA . PHE B 1 37 ? -26.408 -16.693 47.755 1.00 53.21 37 PHE B CA 1
ATOM 1509 C C . PHE B 1 37 ? -26.754 -18.165 48.063 1.00 55.59 37 PHE B C 1
ATOM 1510 O O . PHE B 1 37 ? -26.153 -19.073 47.488 1.00 55.56 37 PHE B O 1
ATOM 1518 N N . ILE B 1 38 ? -27.669 -18.377 49.023 1.00 58.09 38 ILE B N 1
ATOM 1519 C CA . ILE B 1 38 ? -27.977 -19.715 49.563 1.00 59.75 38 ILE B CA 1
ATOM 1520 C C . ILE B 1 38 ? -29.380 -20.178 49.175 1.00 60.39 38 ILE B C 1
ATOM 1521 O O . ILE B 1 38 ? -30.372 -19.620 49.653 1.00 61.13 38 ILE B O 1
ATOM 1526 N N . LEU B 1 45 ? -24.721 -30.370 51.007 1.00 90.26 45 LEU B N 1
ATOM 1527 C CA . LEU B 1 45 ? -23.334 -29.935 51.111 1.00 90.21 45 LEU B CA 1
ATOM 1528 C C . LEU B 1 45 ? -23.087 -29.390 52.538 1.00 90.16 45 LEU B C 1
ATOM 1529 O O . LEU B 1 45 ? -22.947 -30.194 53.465 1.00 90.04 45 LEU B O 1
ATOM 1534 N N . PHE B 1 46 ? -23.058 -28.052 52.706 1.00 89.85 46 PHE B N 1
ATOM 1535 C CA . PHE B 1 46 ? -22.876 -27.357 54.019 1.00 89.33 46 PHE B CA 1
ATOM 1536 C C . PHE B 1 46 ? -24.116 -26.531 54.449 1.00 88.59 46 PHE B C 1
ATOM 1537 O O . PHE B 1 46 ? -25.015 -26.313 53.635 1.00 88.73 46 PHE B O 1
ATOM 1545 N N . THR B 1 47 ? -24.166 -26.062 55.705 1.00 87.74 47 THR B N 1
ATOM 1546 C CA . THR B 1 47 ? -25.198 -25.063 56.107 1.00 87.18 47 THR B CA 1
ATOM 1547 C C . THR B 1 47 ? -24.695 -23.626 55.828 1.00 86.48 47 THR B C 1
ATOM 1548 O O . THR B 1 47 ? -23.487 -23.408 55.747 1.00 86.64 47 THR B O 1
ATOM 1552 N N . PRO B 1 48 ? -25.619 -22.654 55.637 1.00 85.63 48 PRO B N 1
ATOM 1553 C CA . PRO B 1 48 ? -25.252 -21.232 55.668 1.00 84.52 48 PRO B CA 1
ATOM 1554 C C . PRO B 1 48 ? -24.088 -20.862 56.624 1.00 83.45 48 PRO B C 1
ATOM 1555 O O . PRO B 1 48 ? -23.105 -20.235 56.188 1.00 83.12 48 PRO B O 1
ATOM 1559 N N . GLU B 1 49 ? -24.190 -21.251 57.899 1.00 81.87 49 GLU B N 1
ATOM 1560 C CA . GLU B 1 49 ? -23.164 -20.909 58.897 1.00 80.54 49 GLU B CA 1
ATOM 1561 C C . GLU B 1 49 ? -21.814 -21.497 58.525 1.00 78.51 49 GLU B C 1
ATOM 1562 O O . GLU B 1 49 ? -20.766 -20.916 58.824 1.00 78.46 49 GLU B O 1
ATOM 1568 N N . GLU B 1 50 ? -21.853 -22.658 57.884 1.00 75.96 50 GLU B N 1
ATOM 1569 C CA . GLU B 1 50 ? -20.643 -23.384 57.551 1.00 74.47 50 GLU B CA 1
ATOM 1570 C C . GLU B 1 50 ? -19.823 -22.715 56.432 1.00 72.21 50 GLU B C 1
ATOM 1571 O O . GLU B 1 50 ? -18.628 -22.459 56.617 1.00 71.85 50 GLU B O 1
ATOM 1577 N N . LYS B 1 51 ? -20.473 -22.475 55.282 1.00 69.42 51 LYS B N 1
ATOM 1578 C CA . LYS B 1 51 ? -19.911 -21.732 54.143 1.00 66.51 51 LYS B CA 1
ATOM 1579 C C . LYS B 1 51 ? -19.385 -20.393 54.623 1.00 64.34 51 LYS B C 1
ATOM 1580 O O . LYS B 1 51 ? -18.234 -20.043 54.349 1.00 62.94 51 LYS B O 1
ATOM 1586 N N . LYS B 1 52 ? -20.207 -19.672 55.393 1.00 61.76 52 LYS B N 1
ATOM 1587 C CA . LYS B 1 52 ? -19.771 -18.403 55.942 1.00 59.64 52 LYS B CA 1
ATOM 1588 C C . LYS B 1 52 ? -18.395 -18.516 56.601 1.00 58.92 52 LYS B C 1
ATOM 1589 O O . LYS B 1 52 ? -17.469 -17.801 56.223 1.00 57.81 52 LYS B O 1
ATOM 1595 N N . TYR B 1 53 ? -18.269 -19.416 57.584 1.00 58.47 53 TYR B N 1
ATOM 1596 C CA . TYR B 1 53 ? -17.002 -19.609 58.325 1.00 57.37 53 TYR B CA 1
ATOM 1597 C C . TYR B 1 53 ? -15.824 -19.900 57.390 1.00 54.69 53 TYR B C 1
ATOM 1598 O O . TYR B 1 53 ? -14.763 -19.280 57.497 1.00 53.76 53 TYR B O 1
ATOM 1607 N N . LEU B 1 54 ? -16.047 -20.851 56.478 1.00 52.05 54 LEU B N 1
ATOM 1608 C CA . LEU B 1 54 ? -15.068 -21.325 55.475 1.00 49.79 54 LEU B CA 1
ATOM 1609 C C . LEU B 1 54 ? -14.530 -20.227 54.562 1.00 48.20 54 LEU B C 1
ATOM 1610 O O . LEU B 1 54 ? -13.284 -20.091 54.389 1.00 47.33 54 LEU B O 1
ATOM 1615 N N . ILE B 1 55 ? -15.462 -19.435 54.006 1.00 45.82 55 ILE B N 1
ATOM 1616 C CA . ILE B 1 55 ? -15.117 -18.299 53.176 1.00 44.92 55 ILE B CA 1
ATOM 1617 C C . ILE B 1 55 ? -14.382 -17.201 53.946 1.00 45.09 55 ILE B C 1
ATOM 1618 O O . ILE B 1 55 ? -13.341 -16.687 53.509 1.00 43.72 55 ILE B O 1
ATOM 1623 N N . GLU B 1 56 ? -14.891 -16.880 55.130 1.00 45.79 56 GLU B N 1
ATOM 1624 C CA . GLU B 1 56 ? -14.203 -15.963 56.044 1.00 46.75 56 GLU B CA 1
ATOM 1625 C C . GLU B 1 56 ? -12.797 -16.381 56.372 1.00 46.55 56 GLU B C 1
ATOM 1626 O O . GLU B 1 56 ? -11.874 -15.575 56.286 1.00 45.41 56 GLU B O 1
ATOM 1632 N N . GLU B 1 57 ? -12.653 -17.647 56.760 1.00 48.47 57 GLU B N 1
ATOM 1633 C CA . GLU B 1 57 ? -11.349 -18.309 57.005 1.00 49.52 57 GLU B CA 1
ATOM 1634 C C . GLU B 1 57 ? -10.407 -18.120 55.810 1.00 48.69 57 GLU B C 1
ATOM 1635 O O . GLU B 1 57 ? -9.267 -17.731 55.986 1.00 49.50 57 GLU B O 1
ATOM 1641 N N . ALA B 1 58 ? -10.893 -18.336 54.584 1.00 48.45 58 ALA B N 1
ATOM 1642 C CA . ALA B 1 58 ? -10.023 -18.229 53.358 1.00 47.76 58 ALA B CA 1
ATOM 1643 C C . ALA B 1 58 ? -9.635 -16.792 53.003 1.00 47.60 58 ALA B C 1
ATOM 1644 O O . ALA B 1 58 ? -8.539 -16.528 52.493 1.00 46.85 58 ALA B O 1
ATOM 1646 N N . THR B 1 59 ? -10.515 -15.851 53.339 1.00 48.31 59 THR B N 1
ATOM 1647 C CA . THR B 1 59 ? -10.311 -14.453 52.969 1.00 48.64 59 THR B CA 1
ATOM 1648 C C . THR B 1 59 ? -9.802 -13.575 54.134 1.00 50.63 59 THR B C 1
ATOM 1649 O O . THR B 1 59 ? -9.805 -12.318 54.045 1.00 49.87 59 THR B O 1
ATOM 1653 N N . LYS B 1 60 ? -9.297 -14.243 55.188 1.00 52.18 60 LYS B N 1
ATOM 1654 C CA . LYS B 1 60 ? -8.965 -13.588 56.470 1.00 53.65 60 LYS B CA 1
ATOM 1655 C C . LYS B 1 60 ? -7.787 -12.634 56.353 1.00 53.92 60 LYS B C 1
ATOM 1656 O O . LYS B 1 60 ? -7.732 -11.678 57.102 1.00 54.39 60 LYS B O 1
ATOM 1662 N N . GLU B 1 61 ? -6.871 -12.864 55.410 1.00 54.22 61 GLU B N 1
ATOM 1663 C CA . GLU B 1 61 ? -5.695 -11.979 55.238 1.00 54.93 61 GLU B CA 1
ATOM 1664 C C . GLU B 1 61 ? -6.035 -10.621 54.641 1.00 53.65 61 GLU B C 1
ATOM 1665 O O . GLU B 1 61 ? -5.171 -9.773 54.518 1.00 54.13 61 GLU B O 1
ATOM 1671 N N . MET B 1 62 ? -7.287 -10.438 54.226 1.00 52.48 62 MET B N 1
ATOM 1672 C CA . MET B 1 62 ? -7.727 -9.241 53.514 1.00 49.68 62 MET B CA 1
ATOM 1673 C C . MET B 1 62 ? -8.647 -8.435 54.373 1.00 47.52 62 MET B C 1
ATOM 1674 O O . MET B 1 62 ? -9.764 -8.852 54.644 1.00 46.91 62 MET B O 1
ATOM 1679 N N . PRO B 1 63 ? -8.151 -7.285 54.846 1.00 45.97 63 PRO B N 1
ATOM 1680 C CA . PRO B 1 63 ? -8.864 -6.470 55.831 1.00 43.99 63 PRO B CA 1
ATOM 1681 C C . PRO B 1 63 ? -10.179 -5.833 55.308 1.00 41.44 63 PRO B C 1
ATOM 1682 O O . PRO B 1 63 ? -11.129 -5.742 56.070 1.00 42.13 63 PRO B O 1
ATOM 1686 N N . ASN B 1 64 ? -10.230 -5.425 54.034 1.00 37.16 64 ASN B N 1
ATOM 1687 C CA . ASN B 1 64 ? -11.389 -4.764 53.451 1.00 33.75 64 ASN B CA 1
ATOM 1688 C C . ASN B 1 64 ? -12.385 -5.743 52.769 1.00 32.16 64 ASN B C 1
ATOM 1689 O O . ASN B 1 64 ? -13.144 -5.334 51.896 1.00 30.43 64 ASN B O 1
ATOM 1694 N N . VAL B 1 65 ? -12.367 -7.027 53.139 1.00 31.09 65 VAL B N 1
ATOM 1695 C CA . VAL B 1 65 ? -13.242 -8.014 52.487 1.00 30.57 65 VAL B CA 1
ATOM 1696 C C . VAL B 1 65 ? -14.074 -8.588 53.612 1.00 33.94 65 VAL B C 1
ATOM 1697 O O . VAL B 1 65 ? -13.521 -8.848 54.673 1.00 33.55 65 VAL B O 1
ATOM 1701 N N . ARG B 1 66 ? -15.373 -8.773 53.371 1.00 36.40 66 ARG B N 1
ATOM 1702 C CA . ARG B 1 66 ? -16.280 -9.390 54.307 1.00 40.71 66 ARG B CA 1
ATOM 1703 C C . ARG B 1 66 ? -17.312 -10.260 53.599 1.00 41.38 66 ARG B C 1
ATOM 1704 O O . ARG B 1 66 ? -17.648 -10.059 52.427 1.00 42.60 66 ARG B O 1
ATOM 1712 N N . VAL B 1 67 ? -17.811 -11.217 54.358 1.00 41.82 67 VAL B N 1
ATOM 1713 C CA . VAL B 1 67 ? -18.714 -12.251 53.901 1.00 42.14 67 VAL B CA 1
ATOM 1714 C C . VAL B 1 67 ? -20.089 -11.936 54.506 1.00 43.61 67 VAL B C 1
ATOM 1715 O O . VAL B 1 67 ? -20.205 -11.667 55.712 1.00 44.50 67 VAL B O 1
ATOM 1719 N N . ILE B 1 68 ? -21.100 -11.830 53.651 1.00 45.03 68 ILE B N 1
ATOM 1720 C CA . ILE B 1 68 ? -22.438 -11.518 54.069 1.00 46.94 68 ILE B CA 1
ATOM 1721 C C . ILE B 1 68 ? -23.304 -12.499 53.326 1.00 49.58 68 ILE B C 1
ATOM 1722 O O . ILE B 1 68 ? -23.413 -12.446 52.120 1.00 50.97 68 ILE B O 1
ATOM 1727 N N . MET B 1 69 ? -23.908 -13.405 54.083 1.00 52.28 69 MET B N 1
ATOM 1728 C CA . MET B 1 69 ? -24.722 -14.499 53.591 1.00 54.54 69 MET B CA 1
ATOM 1729 C C . MET B 1 69 ? -26.018 -13.883 53.118 1.00 55.18 69 MET B C 1
ATOM 1730 O O . MET B 1 69 ? -26.544 -12.981 53.756 1.00 55.66 69 MET B O 1
ATOM 1735 N N . GLN B 1 70 ? -26.522 -14.337 51.988 1.00 56.11 70 GLN B N 1
ATOM 1736 C CA . GLN B 1 70 ? -27.706 -13.704 51.425 1.00 57.35 70 GLN B CA 1
ATOM 1737 C C . GLN B 1 70 ? -28.765 -14.743 51.060 1.00 57.32 70 GLN B C 1
ATOM 1738 O O . GLN B 1 70 ? -28.474 -15.766 50.421 1.00 57.08 70 GLN B O 1
ATOM 1744 N N . GLU B 1 71 ? -29.998 -14.458 51.450 1.00 58.10 71 GLU B N 1
ATOM 1745 C CA . GLU B 1 71 ? -31.119 -15.209 50.909 1.00 59.38 71 GLU B CA 1
ATOM 1746 C C . GLU B 1 71 ? -31.221 -14.920 49.397 1.00 58.22 71 GLU B C 1
ATOM 1747 O O . GLU B 1 71 ? -30.957 -13.796 48.952 1.00 58.86 71 GLU B O 1
ATOM 1753 N N . THR B 1 72 ? -31.540 -15.942 48.613 1.00 56.81 72 THR B N 1
ATOM 1754 C CA . THR B 1 72 ? -31.668 -15.784 47.162 1.00 55.50 72 THR B CA 1
ATOM 1755 C C . THR B 1 72 ? -32.687 -14.693 46.784 1.00 53.17 72 THR B C 1
ATOM 1756 O O . THR B 1 72 ? -33.868 -14.754 47.180 1.00 52.89 72 THR B O 1
ATOM 1760 N N . GLN B 1 73 ? -32.203 -13.715 46.017 1.00 49.67 73 GLN B N 1
ATOM 1761 C CA . GLN B 1 73 ? -32.968 -12.543 45.631 1.00 46.44 73 GLN B CA 1
ATOM 1762 C C . GLN B 1 73 ? -32.287 -11.995 44.395 1.00 44.24 73 GLN B C 1
ATOM 1763 O O . GLN B 1 73 ? -31.298 -12.567 43.934 1.00 42.82 73 GLN B O 1
ATOM 1769 N N . LEU B 1 74 ? -32.818 -10.900 43.847 1.00 41.90 74 LEU B N 1
ATOM 1770 C CA . LEU B 1 74 ? -32.130 -10.211 42.754 1.00 38.95 74 LEU B CA 1
ATOM 1771 C C . LEU B 1 74 ? -30.819 -9.691 43.343 1.00 37.61 74 LEU B C 1
ATOM 1772 O O . LEU B 1 74 ? -30.834 -9.046 44.385 1.00 37.33 74 LEU B O 1
ATOM 1777 N N . THR B 1 75 ? -29.688 -10.063 42.733 1.00 34.48 75 THR B N 1
ATOM 1778 C CA . THR B 1 75 ? -28.380 -9.473 43.000 1.00 32.47 75 THR B CA 1
ATOM 1779 C C . THR B 1 75 ? -28.377 -7.932 43.105 1.00 30.56 75 THR B C 1
ATOM 1780 O O . THR B 1 75 ? -27.706 -7.351 43.951 1.00 29.15 75 THR B O 1
ATOM 1784 N N . VAL B 1 76 ? -29.109 -7.260 42.252 1.00 29.73 76 VAL B N 1
ATOM 1785 C CA . VAL B 1 76 ? -29.067 -5.834 42.331 1.00 30.00 76 VAL B CA 1
ATOM 1786 C C . VAL B 1 76 ? -29.782 -5.384 43.614 1.00 31.27 76 VAL B C 1
ATOM 1787 O O . VAL B 1 76 ? -29.387 -4.379 44.178 1.00 31.64 76 VAL B O 1
ATOM 1791 N N . GLU B 1 77 ? -30.814 -6.121 44.084 1.00 32.43 77 GLU B N 1
ATOM 1792 C CA . GLU B 1 77 ? -31.571 -5.724 45.291 1.00 32.60 77 GLU B CA 1
ATOM 1793 C C . GLU B 1 77 ? -30.686 -5.867 46.505 1.00 31.59 77 GLU B C 1
ATOM 1794 O O . GLU B 1 77 ? -30.654 -5.016 47.365 1.00 30.97 77 GLU B O 1
ATOM 1800 N N . SER B 1 78 ? -29.888 -6.920 46.489 1.00 31.17 78 SER B N 1
ATOM 1801 C CA . SER B 1 78 ? -28.912 -7.198 47.479 1.00 30.57 78 SER B CA 1
ATOM 1802 C C . SER B 1 78 ? -27.744 -6.149 47.523 1.00 31.82 78 SER B C 1
ATOM 1803 O O . SER B 1 78 ? -27.380 -5.653 48.612 1.00 32.83 78 SER B O 1
ATOM 1806 N N . ALA B 1 79 ? -27.200 -5.748 46.354 1.00 31.14 79 ALA B N 1
ATOM 1807 C CA . ALA B 1 79 ? -26.147 -4.735 46.303 1.00 29.29 79 ALA B CA 1
ATOM 1808 C C . ALA B 1 79 ? -26.728 -3.385 46.807 1.00 29.57 79 ALA B C 1
ATOM 1809 O O . ALA B 1 79 ? -26.094 -2.722 47.595 1.00 27.87 79 ALA B O 1
ATOM 1811 N N . LYS B 1 80 ? -27.896 -2.989 46.304 1.00 28.91 80 LYS B N 1
ATOM 1812 C CA . LYS B 1 80 ? -28.620 -1.789 46.793 1.00 30.90 80 LYS B CA 1
ATOM 1813 C C . LYS B 1 80 ? -28.718 -1.747 48.331 1.00 30.51 80 LYS B C 1
ATOM 1814 O O . LYS B 1 80 ? -28.335 -0.740 48.956 1.00 32.59 80 LYS B O 1
ATOM 1820 N N . SER B 1 81 ? -29.180 -2.834 48.928 1.00 29.29 81 SER B N 1
ATOM 1821 C CA . SER B 1 81 ? -29.325 -2.901 50.364 1.00 30.42 81 SER B CA 1
ATOM 1822 C C . SER B 1 81 ? -28.013 -2.822 51.152 1.00 30.69 81 SER B C 1
ATOM 1823 O O . SER B 1 81 ? -28.079 -2.628 52.404 1.00 32.29 81 SER B O 1
ATOM 1826 N N . LEU B 1 82 ? -26.841 -2.907 50.463 1.00 27.62 82 LEU B N 1
ATOM 1827 C CA . LEU B 1 82 ? -25.554 -2.892 51.172 1.00 25.61 82 LEU B CA 1
ATOM 1828 C C . LEU B 1 82 ? -24.756 -1.662 50.851 1.00 24.94 82 LEU B C 1
ATOM 1829 O O . LEU B 1 82 ? -23.614 -1.516 51.307 1.00 24.23 82 LEU B O 1
ATOM 1834 N N . GLY B 1 83 ? -25.383 -0.773 50.101 1.00 24.10 83 GLY B N 1
ATOM 1835 C CA . GLY B 1 83 ? -24.689 0.359 49.589 1.00 24.64 83 GLY B CA 1
ATOM 1836 C C . GLY B 1 83 ? -23.566 0.007 48.602 1.00 25.46 83 GLY B C 1
ATOM 1837 O O . GLY B 1 83 ? -22.643 0.851 48.419 1.00 25.56 83 GLY B O 1
ATOM 1838 N N . ALA B 1 84 ? -23.644 -1.185 47.944 1.00 24.68 84 ALA B N 1
ATOM 1839 C CA . ALA B 1 84 ? -22.619 -1.628 46.922 1.00 23.48 84 ALA B CA 1
ATOM 1840 C C . ALA B 1 84 ? -23.024 -1.043 45.589 1.00 23.22 84 ALA B C 1
ATOM 1841 O O . ALA B 1 84 ? -24.058 -1.446 45.051 1.00 22.57 84 ALA B O 1
ATOM 1843 N N . ASN B 1 85 ? -22.273 -0.105 45.040 1.00 21.44 85 ASN B N 1
ATOM 1844 C CA . ASN B 1 85 ? -22.716 0.458 43.778 1.00 21.83 85 ASN B CA 1
ATOM 1845 C C . ASN B 1 85 ? -21.999 -0.228 42.596 1.00 23.33 85 ASN B C 1
ATOM 1846 O O . ASN B 1 85 ? -22.102 0.222 41.435 1.00 22.52 85 ASN B O 1
ATOM 1851 N N . PHE B 1 86 ? -21.258 -1.311 42.909 1.00 23.20 86 PHE B N 1
ATOM 1852 C CA . PHE B 1 86 ? -20.445 -2.031 41.898 1.00 23.86 86 PHE B CA 1
ATOM 1853 C C . PHE B 1 86 ? -20.684 -3.477 42.064 1.00 24.69 86 PHE B C 1
ATOM 1854 O O . PHE B 1 86 ? -20.755 -3.972 43.188 1.00 25.71 86 PHE B O 1
ATOM 1862 N N . LEU B 1 87 ? -20.854 -4.140 40.932 1.00 24.66 87 LEU B N 1
ATOM 1863 C CA . LEU B 1 87 ? -20.869 -5.586 40.863 1.00 24.16 87 LEU B CA 1
ATOM 1864 C C . LEU B 1 87 ? -19.537 -6.030 40.301 1.00 23.86 87 LEU B C 1
ATOM 1865 O O . LEU B 1 87 ? -19.109 -5.505 39.284 1.00 23.55 87 LEU B O 1
ATOM 1870 N N . ILE B 1 88 ? -18.821 -6.914 40.984 1.00 24.47 88 ILE B N 1
ATOM 1871 C CA . ILE B 1 88 ? -17.576 -7.402 40.411 1.00 24.69 88 ILE B CA 1
ATOM 1872 C C . ILE B 1 88 ? -17.685 -8.895 40.021 1.00 24.82 88 ILE B C 1
ATOM 1873 O O . ILE B 1 88 ? -18.121 -9.714 40.822 1.00 24.01 88 ILE B O 1
ATOM 1878 N N . ARG B 1 89 ? -17.284 -9.217 38.788 1.00 24.07 89 ARG B N 1
ATOM 1879 C CA . ARG B 1 89 ? -17.377 -10.582 38.207 1.00 22.65 89 ARG B CA 1
ATOM 1880 C C . ARG B 1 89 ? -16.085 -10.939 37.419 1.00 21.72 89 ARG B C 1
ATOM 1881 O O . ARG B 1 89 ? -15.343 -10.064 36.965 1.00 20.60 89 ARG B O 1
ATOM 1889 N N . GLY B 1 90 ? -15.836 -12.238 37.240 1.00 22.03 90 GLY B N 1
ATOM 1890 C CA . GLY B 1 90 ? -14.706 -12.722 36.436 1.00 20.53 90 GLY B CA 1
ATOM 1891 C C . GLY B 1 90 ? -15.181 -13.224 35.081 1.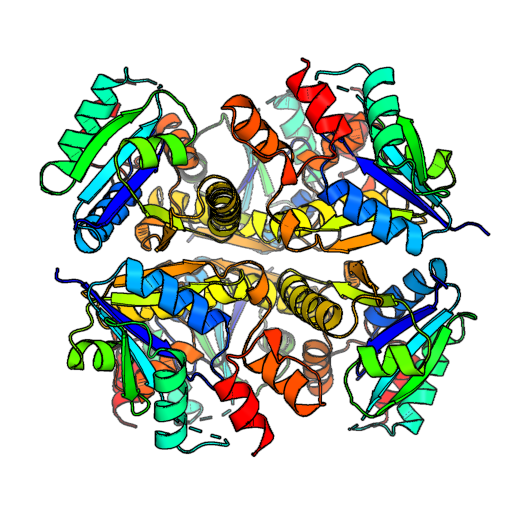00 20.97 90 GLY B C 1
ATOM 1892 O O . GLY B 1 90 ? -16.354 -13.701 34.953 1.00 19.92 90 GLY B O 1
ATOM 1893 N N . ILE B 1 91 ? -14.322 -13.116 34.053 1.00 18.37 91 ILE B N 1
ATOM 1894 C CA . ILE B 1 91 ? -14.662 -13.767 32.786 1.00 18.98 91 ILE B CA 1
ATOM 1895 C C . ILE B 1 91 ? -13.546 -14.772 32.502 1.00 20.14 91 ILE B C 1
ATOM 1896 O O . ILE B 1 91 ? -12.372 -14.374 32.523 1.00 18.54 91 ILE B O 1
ATOM 1901 N N . ARG B 1 92 ? -13.868 -16.051 32.258 1.00 19.12 92 ARG B N 1
ATOM 1902 C CA . ARG B 1 92 ? -12.734 -16.954 31.990 1.00 20.58 92 ARG B CA 1
ATOM 1903 C C . ARG B 1 92 ? -12.647 -17.492 30.550 1.00 20.90 92 ARG B C 1
ATOM 1904 O O . ARG B 1 92 ? -11.622 -18.094 30.223 1.00 19.35 92 ARG B O 1
ATOM 1912 N N . ASN B 1 93 ? -13.740 -17.355 29.748 1.00 18.18 93 ASN B N 1
ATOM 1913 C CA . ASN B 1 93 ? -13.802 -17.843 28.365 1.00 18.41 93 ASN B CA 1
ATOM 1914 C C . ASN B 1 93 ? -14.953 -17.216 27.562 1.00 18.58 93 ASN B C 1
ATOM 1915 O O . ASN B 1 93 ? -15.670 -16.390 28.097 1.00 18.12 93 ASN B O 1
ATOM 1920 N N . VAL B 1 94 ? -15.140 -17.587 26.284 1.00 18.82 94 VAL B N 1
ATOM 1921 C CA . VAL B 1 94 ? -16.107 -16.859 25.452 1.00 18.28 94 VAL B CA 1
ATOM 1922 C C . VAL B 1 94 ? -17.484 -17.182 25.983 1.00 19.18 94 VAL B C 1
ATOM 1923 O O . VAL B 1 94 ? -18.347 -16.330 26.041 1.00 19.51 94 VAL B O 1
ATOM 1927 N N . LYS B 1 95 ? -17.695 -18.426 26.389 1.00 19.61 95 LYS B N 1
ATOM 1928 C CA . LYS B 1 95 ? -18.952 -18.823 26.921 1.00 20.38 95 LYS B CA 1
ATOM 1929 C C . LYS B 1 95 ? -19.414 -18.040 28.191 1.00 21.00 95 LYS B C 1
ATOM 1930 O O . LYS B 1 95 ? -20.580 -17.632 28.326 1.00 22.50 95 LYS B O 1
ATOM 1936 N N . ASP B 1 96 ? -18.473 -17.880 29.094 1.00 21.56 96 ASP B N 1
ATOM 1937 C CA . ASP B 1 96 ? -18.548 -17.082 30.269 1.00 21.88 96 ASP B CA 1
ATOM 1938 C C . ASP B 1 96 ? -18.710 -15.608 29.969 1.00 20.07 96 ASP B C 1
ATOM 1939 O O . ASP B 1 96 ? -19.585 -14.982 30.501 1.00 21.02 96 ASP B O 1
ATOM 1944 N N . TYR B 1 97 ? -17.892 -15.068 29.078 1.00 19.70 97 TYR B N 1
ATOM 1945 C CA . TYR B 1 97 ? -18.122 -13.746 28.491 1.00 18.30 97 TYR B CA 1
ATOM 1946 C C . TYR B 1 97 ? -19.575 -13.528 28.047 1.00 19.57 97 TYR B C 1
ATOM 1947 O O . TYR B 1 97 ? -20.239 -12.523 28.487 1.00 20.33 97 TYR B O 1
ATOM 1956 N N . GLU B 1 98 ? -20.173 -14.428 27.234 1.00 18.74 98 GLU B N 1
ATOM 1957 C CA . GLU B 1 98 ? -21.552 -14.114 26.755 1.00 18.18 98 GLU B CA 1
ATOM 1958 C C . GLU B 1 98 ? -22.583 -14.291 27.815 1.00 20.19 98 GLU B C 1
ATOM 1959 O O . GLU B 1 98 ? -23.675 -13.688 27.812 1.00 21.04 98 GLU B O 1
ATOM 1965 N N . TYR B 1 99 ? -22.330 -15.210 28.717 1.00 21.81 99 TYR B N 1
ATOM 1966 C CA . TYR B 1 99 ? -23.281 -15.349 29.831 1.00 21.92 99 TYR B CA 1
ATOM 1967 C C . TYR B 1 99 ? -23.254 -14.126 30.834 1.00 22.24 99 TYR B C 1
ATOM 1968 O O . TYR B 1 99 ? -24.250 -13.685 31.283 1.00 22.50 99 TYR B O 1
ATOM 1977 N N . GLU B 1 100 ? -22.087 -13.607 31.183 1.00 21.85 100 GLU B N 1
ATOM 1978 C CA . GLU B 1 100 ? -21.921 -12.515 32.145 1.00 19.83 100 GLU B CA 1
ATOM 1979 C C . GLU B 1 100 ? -22.464 -11.273 31.496 1.00 19.72 100 GLU B C 1
ATOM 1980 O O . GLU B 1 100 ? -23.070 -10.392 32.152 1.00 20.17 100 GLU B O 1
ATOM 1986 N N . LYS B 1 101 ? -22.245 -11.188 30.188 1.00 18.69 101 LYS B N 1
ATOM 1987 C CA . LYS B 1 101 ? -22.724 -10.088 29.388 1.00 18.82 101 LYS B CA 1
ATOM 1988 C C . LYS B 1 101 ? -24.245 -9.888 29.490 1.00 19.49 101 LYS B C 1
ATOM 1989 O O . LYS B 1 101 ? -24.726 -8.741 29.771 1.00 19.63 101 LYS B O 1
ATOM 1995 N N . ASP B 1 102 ? -24.989 -10.959 29.225 1.00 20.59 102 ASP B N 1
ATOM 1996 C CA . ASP B 1 102 ? -26.475 -10.982 29.382 1.00 21.59 102 ASP B CA 1
ATOM 1997 C C . ASP B 1 102 ? -26.905 -10.594 30.820 1.00 20.70 102 ASP B C 1
ATOM 1998 O O . ASP B 1 102 ? -27.806 -9.812 30.980 1.00 20.29 102 ASP B O 1
ATOM 2003 N N . ILE B 1 103 ? -26.304 -11.222 31.831 1.00 20.22 103 ILE B N 1
ATOM 2004 C CA . ILE B 1 103 ? -26.532 -10.895 33.275 1.00 21.47 103 ILE B CA 1
ATOM 2005 C C . ILE B 1 103 ? -26.261 -9.377 33.563 1.00 22.63 103 ILE B C 1
ATOM 2006 O O . ILE B 1 103 ? -27.050 -8.727 34.268 1.00 22.55 103 ILE B O 1
ATOM 2011 N N . ALA B 1 104 ? -25.151 -8.817 33.013 1.00 23.43 104 ALA B N 1
ATOM 2012 C CA . ALA B 1 104 ? -24.837 -7.365 33.207 1.00 23.27 104 ALA B CA 1
ATOM 2013 C C . ALA B 1 104 ? -25.876 -6.410 32.575 1.00 25.02 104 ALA B C 1
ATOM 2014 O O . ALA B 1 104 ? -26.200 -5.369 33.152 1.00 24.28 104 ALA B O 1
ATOM 2016 N N . LYS B 1 105 ? -26.420 -6.789 31.410 1.00 25.81 105 LYS B N 1
ATOM 2017 C CA . LYS B 1 105 ? -27.382 -5.961 30.739 1.00 25.91 105 LYS B CA 1
ATOM 2018 C C . LYS B 1 105 ? -28.750 -6.051 31.367 1.00 24.59 105 LYS B C 1
ATOM 2019 O O . LYS B 1 105 ? -29.403 -5.069 31.468 1.00 24.64 105 LYS B O 1
ATOM 2025 N N . MET B 1 106 ? -29.159 -7.219 31.790 1.00 24.68 106 MET B N 1
ATOM 2026 C CA . MET B 1 106 ? -30.330 -7.392 32.620 1.00 25.91 106 MET B CA 1
ATOM 2027 C C . MET B 1 106 ? -30.170 -6.571 33.891 1.00 26.96 106 MET B C 1
ATOM 2028 O O . MET B 1 106 ? -31.063 -5.823 34.248 1.00 28.85 106 MET B O 1
ATOM 2033 N N . ASN B 1 107 ? -28.997 -6.662 34.548 1.00 28.85 107 ASN B N 1
ATOM 2034 C CA . ASN B 1 107 ? -28.744 -5.957 35.826 1.00 26.80 107 ASN B CA 1
ATOM 2035 C C . ASN B 1 107 ? -28.742 -4.445 35.600 1.00 28.00 107 ASN B C 1
ATOM 2036 O O . ASN B 1 107 ? -29.005 -3.655 36.521 1.00 30.96 107 ASN B O 1
ATOM 2041 N N . GLN B 1 108 ? -28.487 -4.024 34.387 1.00 27.44 108 GLN B N 1
ATOM 2042 C CA . GLN B 1 108 ? -28.404 -2.617 34.097 1.00 28.52 108 GLN B CA 1
ATOM 2043 C C . GLN B 1 108 ? -29.791 -2.065 33.811 1.00 28.38 108 GLN B C 1
ATOM 2044 O O . GLN B 1 108 ? -30.062 -0.906 33.982 1.00 28.37 108 GLN B O 1
ATOM 2050 N N . HIS B 1 109 ? -30.639 -2.900 33.262 1.00 28.93 109 HIS B N 1
ATOM 2051 C CA . HIS B 1 109 ? -31.990 -2.532 33.107 1.00 31.01 109 HIS B CA 1
ATOM 2052 C C . HIS B 1 109 ? -32.681 -2.468 34.490 1.00 30.01 109 HIS B C 1
ATOM 2053 O O . HIS B 1 109 ? -33.423 -1.538 34.753 1.00 30.75 109 HIS B O 1
ATOM 2060 N N . LEU B 1 110 ? -32.413 -3.438 35.352 1.00 29.74 110 LEU B N 1
ATOM 2061 C CA . LEU B 1 110 ? -32.917 -3.442 36.749 1.00 29.73 110 LEU B CA 1
ATOM 2062 C C . LEU B 1 110 ? -32.413 -2.311 37.648 1.00 31.59 110 LEU B C 1
ATOM 2063 O O . LEU B 1 110 ? -33.165 -1.788 38.489 1.00 33.73 110 LEU B O 1
ATOM 2068 N N . ALA B 1 111 ? -31.142 -1.927 37.511 1.00 31.19 111 ALA B N 1
ATOM 2069 C CA . ALA B 1 111 ? -30.558 -0.971 38.441 1.00 28.83 111 ALA B CA 1
ATOM 2070 C C . ALA B 1 111 ? -29.447 -0.250 37.706 1.00 29.58 111 ALA B C 1
ATOM 2071 O O . ALA B 1 111 ? -28.284 -0.603 37.893 1.00 26.09 111 ALA B O 1
ATOM 2073 N N . PRO B 1 112 ? -29.798 0.751 36.871 1.00 30.02 112 PRO B N 1
ATOM 2074 C CA . PRO B 1 112 ? -28.842 1.470 36.056 1.00 32.10 112 PRO B CA 1
ATOM 2075 C C . PRO B 1 112 ? -27.759 2.263 36.793 1.00 33.65 112 PRO B C 1
ATOM 2076 O O . PRO B 1 112 ? -26.784 2.686 36.168 1.00 35.97 112 PRO B O 1
ATOM 2080 N N . GLU B 1 113 ? -27.872 2.437 38.098 1.00 35.07 113 GLU B N 1
ATOM 2081 C CA . GLU B 1 113 ? -26.885 3.222 38.851 1.00 35.80 113 GLU B CA 1
ATOM 2082 C C . GLU B 1 113 ? -25.737 2.322 39.319 1.00 33.59 113 GLU B C 1
ATOM 2083 O O . GLU B 1 113 ? -24.653 2.816 39.742 1.00 33.60 113 GLU B O 1
ATOM 2089 N N . ILE B 1 114 ? -25.988 1.008 39.246 1.00 30.54 114 ILE B N 1
ATOM 2090 C CA . ILE B 1 114 ? -25.035 -0.028 39.610 1.00 27.34 114 ILE B CA 1
ATOM 2091 C C . ILE B 1 114 ? -24.171 -0.483 38.389 1.00 27.12 114 ILE B C 1
ATOM 2092 O O . ILE B 1 114 ? -24.733 -0.876 37.328 1.00 27.73 114 ILE B O 1
ATOM 2097 N N . GLU B 1 115 ? -22.833 -0.328 38.506 1.00 23.40 115 GLU B N 1
ATOM 2098 C CA . GLU B 1 115 ? -21.875 -0.740 37.460 1.00 22.87 115 GLU B CA 1
ATOM 2099 C C . GLU B 1 115 ? -21.389 -2.135 37.665 1.00 19.82 115 GLU B C 1
ATOM 2100 O O . GLU B 1 115 ? -20.930 -2.438 38.728 1.00 20.06 115 GLU B O 1
ATOM 2106 N N . THR B 1 116 ? -21.488 -2.969 36.625 1.00 20.16 116 THR B N 1
ATOM 2107 C CA . THR B 1 116 ? -20.765 -4.266 36.577 1.00 20.40 116 THR B CA 1
ATOM 2108 C C . THR B 1 116 ? -19.322 -4.050 36.074 1.00 20.31 116 THR B C 1
ATOM 2109 O O . THR B 1 116 ? -19.080 -3.505 34.973 1.00 20.42 116 THR B O 1
ATOM 2113 N N . VAL B 1 117 ? -18.384 -4.582 36.851 1.00 19.43 117 VAL B N 1
ATOM 2114 C CA . VAL B 1 117 ? -16.945 -4.498 36.503 1.00 20.27 117 VAL B CA 1
ATOM 2115 C C . VAL B 1 117 ? -16.401 -5.883 36.343 1.00 19.26 117 VAL B C 1
ATOM 2116 O O . VAL B 1 117 ? -16.758 -6.762 37.125 1.00 18.01 117 VAL B O 1
ATOM 2120 N N . PHE B 1 118 ? -15.501 -6.070 35.362 1.00 19.65 118 PHE B N 1
ATOM 2121 C CA . PHE B 1 118 ? -14.933 -7.408 35.053 1.00 19.00 118 PHE B CA 1
ATOM 2122 C C . PHE B 1 118 ? -13.459 -7.496 35.163 1.00 19.90 118 PHE B C 1
ATOM 2123 O O . PHE B 1 118 ? -12.741 -6.561 34.752 1.00 20.97 118 PHE B O 1
ATOM 2131 N N . LEU B 1 119 ? -13.021 -8.625 35.697 1.00 20.15 119 LEU B N 1
ATOM 2132 C CA . LEU B 1 119 ? -11.602 -9.043 35.648 1.00 20.68 119 LEU B CA 1
ATOM 2133 C C . LEU B 1 119 ? -11.506 -10.409 34.900 1.00 20.78 119 LEU B C 1
ATOM 2134 O O . LEU B 1 119 ? -12.344 -11.281 35.074 1.00 20.21 119 LEU B O 1
ATOM 2139 N N . LEU B 1 120 ? -10.452 -10.570 34.113 1.00 19.46 120 LEU B N 1
ATOM 2140 C CA . LEU B 1 120 ? -10.151 -11.844 33.471 1.00 19.54 120 LEU B CA 1
ATOM 2141 C C . LEU B 1 120 ? -9.537 -12.851 34.412 1.00 20.99 120 LEU B C 1
ATOM 2142 O O . LEU B 1 120 ? -8.673 -12.506 35.258 1.00 21.02 120 LEU B O 1
ATOM 2147 N N . ALA B 1 121 ? -10.024 -14.100 34.342 1.00 22.79 121 ALA B N 1
ATOM 2148 C CA . ALA B 1 121 ? -9.447 -15.181 35.133 1.00 24.28 121 ALA B CA 1
ATOM 2149 C C . ALA B 1 121 ? -7.934 -15.245 34.845 1.00 26.59 121 ALA B C 1
ATOM 2150 O O . ALA B 1 121 ? -7.511 -14.983 33.740 1.00 24.46 121 ALA B O 1
ATOM 2152 N N . GLU B 1 122 ? -7.135 -15.574 35.870 1.00 30.59 122 GLU B N 1
ATOM 2153 C CA . GLU B 1 122 ? -5.712 -15.820 35.710 1.00 34.30 122 GLU B CA 1
ATOM 2154 C C . GLU B 1 122 ? -5.516 -17.170 35.121 1.00 35.65 122 GLU B C 1
ATOM 2155 O O . GLU B 1 122 ? -6.284 -18.112 35.376 1.00 35.32 122 GLU B O 1
ATOM 2161 N N . GLU B 1 123 ? -4.527 -17.262 34.255 1.00 38.49 123 GLU B N 1
ATOM 2162 C CA . GLU B 1 123 ? -4.523 -18.409 33.322 1.00 41.23 123 GLU B CA 1
ATOM 2163 C C . GLU B 1 123 ? -4.395 -19.795 34.020 1.00 40.00 123 GLU B C 1
ATOM 2164 O O . GLU B 1 123 ? -4.977 -20.764 33.521 1.00 40.86 123 GLU B O 1
ATOM 2170 N N . PRO B 1 124 ? -3.747 -19.877 35.216 1.00 38.92 124 PRO B N 1
ATOM 2171 C CA . PRO B 1 124 ? -3.934 -21.159 35.960 1.00 36.81 124 PRO B CA 1
ATOM 2172 C C . PRO B 1 124 ? -5.392 -21.570 36.278 1.00 35.24 124 PRO B C 1
ATOM 2173 O O . PRO B 1 124 ? -5.666 -22.758 36.356 1.00 32.98 124 PRO B O 1
ATOM 2177 N N . TYR B 1 125 ? -6.331 -20.617 36.418 1.00 34.89 125 TYR B N 1
ATOM 2178 C CA . TYR B 1 125 ? -7.720 -20.972 36.776 1.00 34.47 125 TYR B CA 1
ATOM 2179 C C . TYR B 1 125 ? -8.751 -20.824 35.682 1.00 34.03 125 TYR B C 1
ATOM 2180 O O . TYR B 1 125 ? -9.922 -21.118 35.885 1.00 34.19 125 TYR B O 1
ATOM 2189 N N . ALA B 1 126 ? -8.321 -20.396 34.513 1.00 33.60 126 ALA B N 1
ATOM 2190 C CA . ALA B 1 126 ? -9.233 -20.104 33.415 1.00 32.97 126 ALA B CA 1
ATOM 2191 C C . ALA B 1 126 ? -10.065 -21.326 32.994 1.00 32.22 126 ALA B C 1
ATOM 2192 O O . ALA B 1 126 ? -11.138 -21.144 32.444 1.00 30.61 126 ALA B O 1
ATOM 2194 N N . HIS B 1 127 ? -9.596 -22.547 33.311 1.00 31.75 127 HIS B N 1
ATOM 2195 C CA . HIS B 1 127 ? -10.354 -23.823 33.007 1.00 34.30 127 HIS B CA 1
ATOM 2196 C C . HIS B 1 127 ? -11.183 -24.384 34.157 1.00 35.33 127 HIS B C 1
ATOM 2197 O O . HIS B 1 127 ? -11.904 -25.363 34.012 1.00 35.45 127 HIS B O 1
ATOM 2204 N N . VAL B 1 128 ? -11.119 -23.743 35.300 1.00 38.16 128 VAL B N 1
ATOM 2205 C CA . VAL B 1 128 ? -11.763 -24.279 36.506 1.00 42.87 128 VAL B CA 1
ATOM 2206 C C . VAL B 1 128 ? -13.205 -23.745 36.603 1.00 43.69 128 VAL B C 1
ATOM 2207 O O . VAL B 1 128 ? -13.388 -22.530 36.559 1.00 44.42 128 VAL B O 1
ATOM 2211 N N . SER B 1 129 ? -14.206 -24.636 36.619 1.00 45.69 129 SER B N 1
ATOM 2212 C CA . SER B 1 129 ? -15.658 -24.319 36.930 1.00 46.51 129 SER B CA 1
ATOM 2213 C C . SER B 1 129 ? -16.027 -25.107 38.166 1.00 49.12 129 SER B C 1
ATOM 2214 O O . SER B 1 129 ? -15.389 -26.142 38.468 1.00 49.38 129 SER B O 1
ATOM 2217 N N . SER B 1 130 ? -17.051 -24.663 38.897 1.00 50.63 130 SER B N 1
ATOM 2218 C CA . SER B 1 130 ? -17.466 -25.442 40.063 1.00 51.04 130 SER B CA 1
ATOM 2219 C C . SER B 1 130 ? -18.066 -26.778 39.589 1.00 51.53 130 SER B C 1
ATOM 2220 O O . SER B 1 130 ? -17.882 -27.782 40.251 1.00 52.28 130 SER B O 1
ATOM 2223 N N . SER B 1 131 ? -18.694 -26.833 38.415 1.00 50.89 131 SER B N 1
ATOM 2224 C CA . SER B 1 131 ? -19.268 -28.098 37.987 1.00 50.83 131 SER B CA 1
ATOM 2225 C C . SER B 1 131 ? -18.237 -29.143 37.549 1.00 51.08 131 SER B C 1
ATOM 2226 O O . SER B 1 131 ? -18.485 -30.345 37.681 1.00 52.16 131 SER B O 1
ATOM 2229 N N . LEU B 1 132 ? -17.110 -28.699 36.998 1.00 49.01 132 LEU B N 1
ATOM 2230 C CA . LEU B 1 132 ? -16.091 -29.625 36.559 1.00 47.13 132 LEU B CA 1
ATOM 2231 C C . LEU B 1 132 ? -15.297 -30.078 37.776 1.00 46.49 132 LEU B C 1
ATOM 2232 O O . LEU B 1 132 ? -14.906 -31.214 37.851 1.00 46.77 132 LEU B O 1
ATOM 2237 N N . LEU B 1 133 ? -15.049 -29.163 38.701 1.00 45.78 133 LEU B N 1
ATOM 2238 C CA . LEU B 1 133 ? -14.304 -29.452 39.908 1.00 45.28 133 LEU B CA 1
ATOM 2239 C C . LEU B 1 133 ? -15.067 -30.492 40.744 1.00 45.29 133 LEU B C 1
ATOM 2240 O O . LEU B 1 133 ? -14.478 -31.365 41.343 1.00 44.57 133 LEU B O 1
ATOM 2245 N N . LYS B 1 134 ? -16.387 -30.411 40.738 1.00 45.63 134 LYS B N 1
ATOM 2246 C CA . LYS B 1 134 ? -17.209 -31.337 41.483 1.00 47.15 134 LYS B CA 1
ATOM 2247 C C . LYS B 1 134 ? -17.168 -32.701 40.849 1.00 47.46 134 LYS B C 1
ATOM 2248 O O . LYS B 1 134 ? -17.078 -33.679 41.582 1.00 46.75 134 LYS B O 1
ATOM 2254 N N . GLU B 1 135 ? -17.188 -32.755 39.507 1.00 48.17 135 GLU B N 1
ATOM 2255 C CA . GLU B 1 135 ? -17.116 -34.022 38.793 1.00 49.90 135 GLU B CA 1
ATOM 2256 C C . GLU B 1 135 ? -15.835 -34.748 39.132 1.00 48.06 135 GLU B C 1
ATOM 2257 O O . GLU B 1 135 ? -15.891 -35.914 39.452 1.00 47.86 135 GLU B O 1
ATOM 2263 N N . VAL B 1 136 ? -14.697 -34.053 39.094 1.00 47.40 136 VAL B N 1
ATOM 2264 C CA . VAL B 1 136 ? -13.403 -34.641 39.458 1.00 46.63 136 VAL B CA 1
ATOM 2265 C C . VAL B 1 136 ? -13.343 -35.159 40.917 1.00 47.94 136 VAL B C 1
ATOM 2266 O O . VAL B 1 136 ? -12.854 -36.280 41.157 1.00 47.13 136 VAL B O 1
ATOM 2270 N N . LEU B 1 137 ? -13.835 -34.341 41.858 1.00 48.13 137 LEU B N 1
ATOM 2271 C CA . LEU B 1 137 ? -13.953 -34.695 43.280 1.00 49.22 137 LEU B CA 1
ATOM 2272 C C . LEU B 1 137 ? -14.788 -35.941 43.482 1.00 50.23 137 LEU B C 1
ATOM 2273 O O . LEU B 1 137 ? -14.368 -36.830 44.180 1.00 50.61 137 LEU B O 1
ATOM 2278 N N . ARG B 1 138 ? -15.937 -36.038 42.834 1.00 51.61 138 ARG B N 1
ATOM 2279 C CA . ARG B 1 138 ? -16.745 -37.219 42.973 1.00 54.39 138 ARG B CA 1
ATOM 2280 C C . ARG B 1 138 ? -16.014 -38.526 42.554 1.00 53.80 138 ARG B C 1
ATOM 2281 O O . ARG B 1 138 ? -16.283 -39.568 43.115 1.00 54.61 138 ARG B O 1
ATOM 2289 N N . PHE B 1 139 ? -15.090 -38.475 41.599 1.00 53.96 139 PHE B N 1
ATOM 2290 C CA . PHE B 1 139 ? -14.260 -39.661 41.245 1.00 53.34 139 PHE B CA 1
ATOM 2291 C C . PHE B 1 139 ? -12.936 -39.682 41.971 1.00 51.99 139 PHE B C 1
ATOM 2292 O O . PHE B 1 139 ? -12.093 -40.500 41.686 1.00 53.53 139 PHE B O 1
ATOM 2300 N N . GLY B 1 140 ? -12.725 -38.766 42.893 1.00 50.15 140 GLY B N 1
ATOM 2301 C CA . GLY B 1 140 ? -11.558 -38.851 43.723 1.00 47.77 140 GLY B CA 1
ATOM 2302 C C . GLY B 1 140 ? -10.288 -38.301 43.127 1.00 47.08 140 GLY B C 1
ATOM 2303 O O . GLY B 1 140 ? -9.214 -38.537 43.663 1.00 45.99 140 GLY B O 1
ATOM 2304 N N . GLY B 1 141 ? -10.395 -37.533 42.046 1.00 45.79 141 GLY B N 1
ATOM 2305 C CA . GLY B 1 141 ? -9.240 -36.843 41.530 1.00 44.25 141 GLY B CA 1
ATOM 2306 C C . GLY B 1 141 ? -8.751 -35.740 42.449 1.00 43.97 141 GLY B C 1
ATOM 2307 O O . GLY B 1 141 ? -9.522 -35.101 43.165 1.00 43.87 141 GLY B O 1
ATOM 2308 N N . ASP B 1 142 ? -7.455 -35.503 42.382 1.00 43.45 142 ASP B N 1
ATOM 2309 C CA . ASP B 1 142 ? -6.794 -34.547 43.203 1.00 44.42 142 ASP B CA 1
ATOM 2310 C C . ASP B 1 142 ? -6.751 -33.143 42.555 1.00 44.47 142 ASP B C 1
ATOM 2311 O O . ASP B 1 142 ? -5.883 -32.838 41.715 1.00 44.41 142 ASP B O 1
ATOM 2316 N N . VAL B 1 143 ? -7.658 -32.296 43.037 1.00 44.86 143 VAL B N 1
ATOM 2317 C CA . VAL B 1 143 ? -7.811 -30.869 42.661 1.00 44.75 143 VAL B CA 1
ATOM 2318 C C . VAL B 1 143 ? -7.448 -29.922 43.844 1.00 45.75 143 VAL B C 1
ATOM 2319 O O . VAL B 1 143 ? -7.941 -28.779 43.938 1.00 44.89 143 VAL B O 1
ATOM 2323 N N . SER B 1 144 ? -6.578 -30.405 44.735 1.00 46.45 144 SER B N 1
ATOM 2324 C CA . SER B 1 144 ? -6.276 -29.696 45.965 1.00 46.24 144 SER B CA 1
ATOM 2325 C C . SER B 1 144 ? -5.591 -28.418 45.622 1.00 46.08 144 SER B C 1
ATOM 2326 O O . SER B 1 144 ? -5.750 -27.462 46.334 1.00 46.67 144 SER B O 1
ATOM 2329 N N . ASP B 1 145 ? -4.869 -28.380 44.509 1.00 45.60 145 ASP B N 1
ATOM 2330 C CA . ASP B 1 145 ? -4.154 -27.153 44.091 1.00 46.10 145 ASP B CA 1
ATOM 2331 C C . ASP B 1 145 ? -5.102 -26.002 43.578 1.00 44.72 145 ASP B C 1
ATOM 2332 O O . ASP B 1 145 ? -4.674 -24.840 43.413 1.00 44.37 145 ASP B O 1
ATOM 2337 N N . TYR B 1 146 ? -6.388 -26.332 43.397 1.00 42.88 146 TYR B N 1
ATOM 2338 C CA . TYR B 1 146 ? -7.435 -25.383 42.953 1.00 42.30 146 TYR B CA 1
ATOM 2339 C C . TYR B 1 146 ? -8.380 -24.960 44.098 1.00 42.09 146 TYR B C 1
ATOM 2340 O O . TYR B 1 146 ? -9.340 -24.227 43.854 1.00 39.71 146 TYR B O 1
ATOM 2349 N N . LEU B 1 147 ? -8.135 -25.462 45.314 1.00 41.77 147 LEU B N 1
ATOM 2350 C CA . LEU B 1 147 ? -8.996 -25.145 46.431 1.00 42.56 147 LEU B CA 1
ATOM 2351 C C . LEU B 1 147 ? -8.202 -24.500 47.531 1.00 42.55 147 LEU B C 1
ATOM 2352 O O . LEU B 1 147 ? -6.991 -24.830 47.733 1.00 42.99 147 LEU B O 1
ATOM 2357 N N . PRO B 1 148 ? -8.844 -23.538 48.243 1.00 43.26 148 PRO B N 1
ATOM 2358 C CA . PRO B 1 148 ? -8.227 -23.039 49.494 1.00 42.99 148 PRO B CA 1
ATOM 2359 C C . PRO B 1 148 ? -7.979 -24.243 50.425 1.00 42.81 148 PRO B C 1
ATOM 2360 O O . PRO B 1 148 ? -8.869 -25.097 50.579 1.00 42.51 148 PRO B O 1
ATOM 2364 N N . PRO B 1 149 ? -6.757 -24.370 50.971 1.00 43.66 149 PRO B N 1
ATOM 2365 C CA . PRO B 1 149 ? -6.414 -25.476 51.936 1.00 44.69 149 PRO B CA 1
ATOM 2366 C C . PRO B 1 149 ? -7.525 -25.766 52.985 1.00 45.54 149 PRO B C 1
ATOM 2367 O O . PRO B 1 149 ? -7.977 -26.915 53.136 1.00 46.06 149 PRO B O 1
ATOM 2371 N N . ASN B 1 150 ? -8.044 -24.733 53.653 1.00 46.32 150 ASN B N 1
ATOM 2372 C CA . ASN B 1 150 ? -9.127 -24.991 54.607 1.00 47.41 150 ASN B CA 1
ATOM 2373 C C . ASN B 1 150 ? -10.408 -25.582 54.006 1.00 48.57 150 ASN B C 1
ATOM 2374 O O . ASN B 1 150 ? -11.098 -26.367 54.646 1.00 49.23 150 ASN B O 1
ATOM 2379 N N . ILE B 1 151 ? -10.745 -25.190 52.781 1.00 50.70 151 ILE B N 1
ATOM 2380 C CA . ILE B 1 151 ? -11.913 -25.738 52.058 1.00 52.24 151 ILE B CA 1
ATOM 2381 C C . ILE B 1 151 ? -11.633 -27.152 51.540 1.00 54.34 151 ILE B C 1
ATOM 2382 O O . ILE B 1 151 ? -12.522 -28.021 51.555 1.00 53.42 151 ILE B O 1
ATOM 2387 N N . TYR B 1 152 ? -10.396 -27.377 51.093 1.00 57.59 152 TYR B N 1
ATOM 2388 C CA . TYR B 1 152 ? -9.980 -28.736 50.784 1.00 61.68 152 TYR B CA 1
ATOM 2389 C C . TYR B 1 152 ? -10.126 -29.657 52.033 1.00 63.06 152 TYR B C 1
ATOM 2390 O O . TYR B 1 152 ? -10.782 -30.697 51.965 1.00 62.93 152 TYR B O 1
ATOM 2399 N N . HIS B 1 153 ? -9.572 -29.262 53.173 1.00 64.75 153 HIS B N 1
ATOM 2400 C CA . HIS B 1 153 ? -9.829 -30.056 54.370 1.00 67.47 153 HIS B CA 1
ATOM 2401 C C . HIS B 1 153 ? -11.324 -30.232 54.733 1.00 67.99 153 HIS B C 1
ATOM 2402 O O . HIS B 1 153 ? -11.792 -31.354 54.890 1.00 68.24 153 HIS B O 1
ATOM 2409 N N . ALA B 1 154 ? -12.088 -29.157 54.829 1.00 69.10 154 ALA B N 1
ATOM 2410 C CA . ALA B 1 154 ? -13.482 -29.311 55.237 1.00 70.59 154 ALA B CA 1
ATOM 2411 C C . ALA B 1 154 ? -14.213 -30.283 54.313 1.00 72.06 154 ALA B C 1
ATOM 2412 O O . ALA B 1 154 ? -15.234 -30.869 54.702 1.00 72.42 154 ALA B O 1
ATOM 2414 N N . LEU B 1 155 ? -13.657 -30.464 53.107 1.00 73.65 155 LEU B N 1
ATOM 2415 C CA . LEU B 1 155 ? -14.257 -31.270 52.029 1.00 74.76 155 LEU B CA 1
ATOM 2416 C C . LEU B 1 155 ? -13.958 -32.757 52.196 1.00 75.61 155 LEU B C 1
ATOM 2417 O O . LEU B 1 155 ? -14.874 -33.575 52.254 1.00 75.11 155 LEU B O 1
ATOM 2422 N N . LYS B 1 156 ? -12.675 -33.098 52.279 1.00 77.19 156 LYS B N 1
ATOM 2423 C CA . LYS B 1 156 ? -12.257 -34.454 52.618 1.00 78.95 156 LYS B CA 1
ATOM 2424 C C . LYS B 1 156 ? -13.056 -34.953 53.830 1.00 80.26 156 LYS B C 1
ATOM 2425 O O . LYS B 1 156 ? -13.592 -36.068 53.816 1.00 80.30 156 LYS B O 1
ATOM 2431 N N . GLN B 1 157 ? -13.139 -34.091 54.853 1.00 81.87 157 GLN B N 1
ATOM 2432 C CA . GLN B 1 157 ? -13.833 -34.326 56.135 1.00 83.31 157 GLN B CA 1
ATOM 2433 C C . GLN B 1 157 ? -15.320 -34.673 56.053 1.00 83.75 157 GLN B C 1
ATOM 2434 O O . GLN B 1 157 ? -15.933 -34.889 57.077 1.00 84.09 157 GLN B O 1
ATOM 2440 N N . LYS B 1 158 ? -15.903 -34.730 54.857 1.00 84.70 158 LYS B N 1
ATOM 2441 C CA . LYS B 1 158 ? -17.355 -34.918 54.725 1.00 85.51 158 LYS B CA 1
ATOM 2442 C C . LYS B 1 158 ? -17.788 -35.893 53.604 1.00 85.72 158 LYS B C 1
ATOM 2443 O O . LYS B 1 158 ? -16.962 -36.469 52.875 1.00 85.65 158 LYS B O 1
ATOM 2449 N N . MET C 1 1 ? -0.334 -46.321 8.250 1.00 68.61 1 MET C N 1
ATOM 2450 C CA . MET C 1 1 ? 0.753 -45.339 7.866 1.00 68.40 1 MET C CA 1
ATOM 2451 C C . MET C 1 1 ? 2.176 -45.790 8.387 1.00 67.55 1 MET C C 1
ATOM 2452 O O . MET C 1 1 ? 2.325 -46.894 8.994 1.00 67.77 1 MET C O 1
ATOM 2457 N N . ARG C 1 2 ? 3.211 -44.979 8.103 1.00 64.73 2 ARG C N 1
ATOM 2458 C CA . ARG C 1 2 ? 4.254 -44.685 9.134 1.00 60.63 2 ARG C CA 1
ATOM 2459 C C . ARG C 1 2 ? 4.134 -43.151 9.346 1.00 56.79 2 ARG C C 1
ATOM 2460 O O . ARG C 1 2 ? 3.653 -42.461 8.447 1.00 57.09 2 ARG C O 1
ATOM 2468 N N . LYS C 1 3 ? 4.508 -42.654 10.531 1.00 51.24 3 LYS C N 1
ATOM 2469 C CA . LYS C 1 3 ? 4.006 -41.366 11.041 1.00 45.60 3 LYS C CA 1
ATOM 2470 C C . LYS C 1 3 ? 4.988 -40.246 10.991 1.00 41.51 3 LYS C C 1
ATOM 2471 O 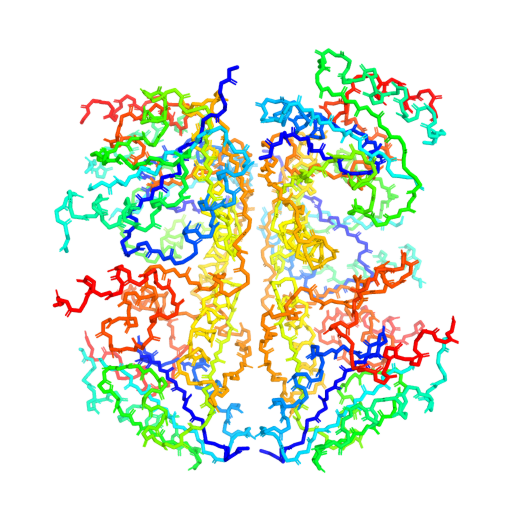O . LYS C 1 3 ? 5.730 -40.010 11.935 1.00 40.85 3 LYS C O 1
ATOM 2477 N N . ILE C 1 4 ? 5.028 -39.573 9.852 1.00 39.26 4 ILE C N 1
ATOM 2478 C CA . ILE C 1 4 ? 5.820 -38.358 9.757 1.00 37.71 4 ILE C CA 1
ATOM 2479 C C . ILE C 1 4 ? 4.905 -37.078 9.556 1.00 36.00 4 ILE C C 1
ATOM 2480 O O . ILE C 1 4 ? 3.919 -37.108 8.815 1.00 34.87 4 ILE C O 1
ATOM 2485 N N . ALA C 1 5 ? 5.233 -36.022 10.301 1.00 33.85 5 ALA C N 1
ATOM 2486 C CA . ALA C 1 5 ? 4.416 -34.846 10.433 1.00 33.32 5 ALA C CA 1
ATOM 2487 C C . ALA C 1 5 ? 5.228 -33.657 9.962 1.00 31.87 5 ALA C C 1
ATOM 2488 O O . ALA C 1 5 ? 6.376 -33.541 10.323 1.00 30.45 5 ALA C O 1
ATOM 2490 N N . LEU C 1 6 ? 4.622 -32.796 9.142 1.00 30.85 6 LEU C N 1
ATOM 2491 C CA . LEU C 1 6 ? 5.204 -31.468 8.904 1.00 30.89 6 LEU C CA 1
ATOM 2492 C C . LEU C 1 6 ? 4.550 -30.404 9.847 1.00 30.50 6 LEU C C 1
ATOM 2493 O O . LEU C 1 6 ? 3.349 -30.325 9.962 1.00 30.05 6 LEU C O 1
ATOM 2498 N N . PHE C 1 7 ? 5.384 -29.667 10.565 1.00 32.29 7 PHE C N 1
ATOM 2499 C CA . PHE C 1 7 ? 4.994 -28.519 11.363 1.00 33.46 7 PHE C CA 1
ATOM 2500 C C . PHE C 1 7 ? 5.410 -27.271 10.625 1.00 32.81 7 PHE C C 1
ATOM 2501 O O . PHE C 1 7 ? 6.530 -26.876 10.773 1.00 31.84 7 PHE C O 1
ATOM 2509 N N . PRO C 1 8 ? 4.513 -26.689 9.795 1.00 33.14 8 PRO C N 1
ATOM 2510 C CA . PRO C 1 8 ? 4.803 -25.515 8.976 1.00 34.41 8 PRO C CA 1
ATOM 2511 C C . PRO C 1 8 ? 4.728 -24.205 9.756 1.00 37.27 8 PRO C C 1
ATOM 2512 O O . PRO C 1 8 ? 4.014 -24.132 10.786 1.00 36.71 8 PRO C O 1
ATOM 2516 N N . GLY C 1 9 ? 5.469 -23.196 9.297 1.00 38.24 9 GLY C N 1
ATOM 2517 C CA . GLY C 1 9 ? 5.500 -21.943 10.018 1.00 40.93 9 GLY C CA 1
ATOM 2518 C C . GLY C 1 9 ? 6.489 -20.977 9.449 1.00 42.52 9 GLY C C 1
ATOM 2519 O O . GLY C 1 9 ? 7.322 -21.368 8.654 1.00 42.93 9 GLY C O 1
ATOM 2520 N N . SER C 1 10 ? 6.410 -19.712 9.862 1.00 44.34 10 SER C N 1
ATOM 2521 C CA . SER C 1 10 ? 7.468 -18.742 9.516 1.00 45.88 10 SER C CA 1
ATOM 2522 C C . SER C 1 10 ? 8.523 -18.555 10.586 1.00 46.66 10 SER C C 1
ATOM 2523 O O . SER C 1 10 ? 9.601 -17.996 10.294 1.00 47.59 10 SER C O 1
ATOM 2526 N N . PHE C 1 11 ? 8.212 -19.002 11.810 1.00 47.30 11 PHE C N 1
ATOM 2527 C CA . PHE C 1 11 ? 9.137 -18.989 12.949 1.00 48.56 11 PHE C CA 1
ATOM 2528 C C . PHE C 1 11 ? 10.019 -17.732 13.003 1.00 50.76 11 PHE C C 1
ATOM 2529 O O . PHE C 1 11 ? 11.253 -17.812 13.097 1.00 51.76 11 PHE C O 1
ATOM 2537 N N . ASP C 1 12 ? 9.346 -16.573 12.953 1.00 52.71 12 ASP C N 1
ATOM 2538 C CA . ASP C 1 12 ? 9.939 -15.218 12.977 1.00 54.29 12 ASP C CA 1
ATOM 2539 C C . ASP C 1 12 ? 9.465 -14.303 14.136 1.00 53.37 12 ASP C C 1
ATOM 2540 O O . ASP C 1 12 ? 8.802 -13.303 13.883 1.00 54.88 12 ASP C O 1
ATOM 2545 N N . PRO C 1 13 ? 9.835 -14.592 15.391 1.00 51.95 13 PRO C N 1
ATOM 2546 C CA . PRO C 1 13 ? 10.719 -15.633 15.854 1.00 51.12 13 PRO C CA 1
ATOM 2547 C C . PRO C 1 13 ? 10.011 -16.931 16.246 1.00 50.75 13 PRO C C 1
ATOM 2548 O O . PRO C 1 13 ? 8.778 -16.969 16.375 1.00 52.45 13 PRO C O 1
ATOM 2552 N N . MET C 1 14 ? 10.808 -17.970 16.465 1.00 48.51 14 MET C N 1
ATOM 2553 C CA . MET C 1 14 ? 10.384 -19.149 17.141 1.00 47.24 14 MET C CA 1
ATOM 2554 C C . MET C 1 14 ? 10.211 -18.827 18.637 1.00 45.23 14 MET C C 1
ATOM 2555 O O . MET C 1 14 ? 11.103 -18.263 19.252 1.00 45.39 14 MET C O 1
ATOM 2560 N N . THR C 1 15 ? 9.089 -19.230 19.225 1.00 41.83 15 THR C N 1
ATOM 2561 C CA . THR C 1 15 ? 8.855 -18.990 20.616 1.00 39.57 15 THR C CA 1
ATOM 2562 C C . THR C 1 15 ? 8.952 -20.288 21.394 1.00 39.02 15 THR C C 1
ATOM 2563 O O . THR C 1 15 ? 9.123 -21.375 20.830 1.00 39.14 15 THR C O 1
ATOM 2567 N N . ASN C 1 16 ? 8.763 -20.160 22.699 1.00 39.03 16 ASN C N 1
ATOM 2568 C CA . ASN C 1 16 ? 8.698 -21.294 23.625 1.00 38.84 16 ASN C CA 1
ATOM 2569 C C . ASN C 1 16 ? 7.408 -22.100 23.436 1.00 37.82 16 ASN C C 1
ATOM 2570 O O . ASN C 1 16 ? 7.353 -23.307 23.753 1.00 38.20 16 ASN C O 1
ATOM 2575 N N . GLY C 1 17 ? 6.380 -21.423 22.903 1.00 36.27 17 GLY C N 1
ATOM 2576 C CA . GLY C 1 17 ? 5.164 -22.064 22.429 1.00 34.65 17 GLY C CA 1
ATOM 2577 C C . GLY C 1 17 ? 5.345 -23.063 21.276 1.00 33.55 17 GLY C C 1
ATOM 2578 O O . GLY C 1 17 ? 4.899 -24.204 21.351 1.00 32.91 17 GLY C O 1
ATOM 2579 N N . HIS C 1 18 ? 5.955 -22.603 20.204 1.00 32.50 18 HIS C N 1
ATOM 2580 C CA . HIS C 1 18 ? 6.422 -23.452 19.074 1.00 32.40 18 HIS C CA 1
ATOM 2581 C C . HIS C 1 18 ? 7.236 -24.614 19.609 1.00 31.54 18 HIS C C 1
ATOM 2582 O O . HIS C 1 18 ? 6.902 -25.764 19.425 1.00 30.93 18 HIS C O 1
ATOM 2589 N N . LEU C 1 19 ? 8.292 -24.296 20.329 1.00 31.70 19 LEU C N 1
ATOM 2590 C CA . LEU C 1 19 ? 9.066 -25.315 21.008 1.00 32.32 19 LEU C CA 1
ATOM 2591 C C . LEU C 1 19 ? 8.291 -26.348 21.792 1.00 32.59 19 LEU C C 1
ATOM 2592 O O . LEU C 1 19 ? 8.553 -27.561 21.661 1.00 33.35 19 LEU C O 1
ATOM 2597 N N . ASN C 1 20 ? 7.309 -25.876 22.600 1.00 32.90 20 ASN C N 1
ATOM 2598 C CA . ASN C 1 20 ? 6.410 -26.717 23.419 1.00 30.33 20 ASN C CA 1
ATOM 2599 C C . ASN C 1 20 ? 5.652 -27.675 22.566 1.00 29.98 20 ASN C C 1
ATOM 2600 O O . ASN C 1 20 ? 5.447 -28.837 22.946 1.00 30.85 20 ASN C O 1
ATOM 2605 N N . LEU C 1 21 ? 5.164 -27.189 21.427 1.00 30.84 21 LEU C N 1
ATOM 2606 C CA . LEU C 1 21 ? 4.317 -28.027 20.516 1.00 31.88 21 LEU C CA 1
ATOM 2607 C C . LEU C 1 21 ? 5.192 -29.024 19.733 1.00 31.56 21 LEU C C 1
ATOM 2608 O O . LEU C 1 21 ? 4.775 -30.109 19.373 1.00 29.58 21 LEU C O 1
ATOM 2613 N N . ILE C 1 22 ? 6.390 -28.595 19.414 1.00 33.40 22 ILE C N 1
ATOM 2614 C CA . ILE C 1 22 ? 7.332 -29.493 18.787 1.00 36.33 22 ILE C CA 1
ATOM 2615 C C . ILE C 1 22 ? 7.609 -30.659 19.756 1.00 37.64 22 ILE C C 1
ATOM 2616 O O . ILE C 1 22 ? 7.461 -31.810 19.365 1.00 38.37 22 ILE C O 1
ATOM 2621 N N . GLU C 1 23 ? 7.897 -30.332 21.024 1.00 39.10 23 GLU C N 1
ATOM 2622 C CA . GLU C 1 23 ? 8.268 -31.326 22.048 1.00 40.08 23 GLU C CA 1
ATOM 2623 C C . GLU C 1 23 ? 7.152 -32.305 22.224 1.00 38.24 23 GLU C C 1
ATOM 2624 O O . GLU C 1 23 ? 7.347 -33.522 22.215 1.00 38.13 23 GLU C O 1
ATOM 2630 N N . ARG C 1 24 ? 5.940 -31.797 22.312 1.00 37.57 24 ARG C N 1
ATOM 2631 C CA . ARG C 1 24 ? 4.794 -32.720 22.505 1.00 34.84 24 ARG C CA 1
ATOM 2632 C C . ARG C 1 24 ? 4.550 -33.597 21.256 1.00 33.86 24 ARG C C 1
ATOM 2633 O O . ARG C 1 24 ? 4.069 -34.747 21.322 1.00 32.79 24 ARG C O 1
ATOM 2641 N N . SER C 1 25 ? 4.850 -33.057 20.100 1.00 33.96 25 SER C N 1
ATOM 2642 C CA . SER C 1 25 ? 4.543 -33.818 18.907 1.00 35.83 25 SER C CA 1
ATOM 2643 C C . SER C 1 25 ? 5.646 -34.869 18.538 1.00 35.70 25 SER C C 1
ATOM 2644 O O . SER C 1 25 ? 5.346 -35.950 18.020 1.00 35.34 25 SER C O 1
ATOM 2647 N N . ALA C 1 26 ? 6.888 -34.557 18.896 1.00 36.04 26 ALA C N 1
ATOM 2648 C CA . ALA C 1 26 ? 7.996 -35.520 18.800 1.00 37.80 26 ALA C CA 1
ATOM 2649 C C . ALA C 1 26 ? 7.636 -36.817 19.601 1.00 39.49 26 ALA C C 1
ATOM 2650 O O . ALA C 1 26 ? 8.058 -37.902 19.210 1.00 39.91 26 ALA C O 1
ATOM 2652 N N . LYS C 1 27 ? 6.752 -36.706 20.613 1.00 38.74 27 LYS C N 1
ATOM 2653 C CA . LYS C 1 27 ? 6.247 -37.858 21.359 1.00 39.52 27 LYS C CA 1
ATOM 2654 C C . LYS C 1 27 ? 5.142 -38.640 20.644 1.00 38.71 27 LYS C C 1
ATOM 2655 O O . LYS C 1 27 ? 4.795 -39.747 21.002 1.00 39.00 27 LYS C O 1
ATOM 2661 N N . LEU C 1 28 ? 4.556 -38.063 19.617 1.00 38.02 28 LEU C N 1
ATOM 2662 C CA . LEU C 1 28 ? 3.408 -38.685 18.985 1.00 36.66 28 LEU C CA 1
ATOM 2663 C C . LEU C 1 28 ? 3.792 -39.281 17.622 1.00 35.68 28 LEU C C 1
ATOM 2664 O O . LEU C 1 28 ? 3.295 -40.319 17.229 1.00 35.90 28 LEU C O 1
ATOM 2669 N N . PHE C 1 29 ? 4.728 -38.635 16.939 1.00 34.70 29 PHE C N 1
ATOM 2670 C CA . PHE C 1 29 ? 5.108 -39.029 15.595 1.00 35.45 29 PHE C CA 1
ATOM 2671 C C . PHE C 1 29 ? 6.535 -39.656 15.550 1.00 35.78 29 PHE C C 1
ATOM 2672 O O . PHE C 1 29 ? 7.462 -39.199 16.264 1.00 35.08 29 PHE C O 1
ATOM 2680 N N . ASP C 1 30 ? 6.717 -40.609 14.629 1.00 36.22 30 ASP C N 1
ATOM 2681 C CA . ASP C 1 30 ? 8.079 -41.170 14.343 1.00 37.43 30 ASP C CA 1
ATOM 2682 C C . ASP C 1 30 ? 9.049 -40.090 14.023 1.00 38.19 30 ASP C C 1
ATOM 2683 O O . ASP C 1 30 ? 10.098 -40.061 14.638 1.00 39.59 30 ASP C O 1
ATOM 2688 N N . GLU C 1 31 ? 8.667 -39.161 13.132 1.00 38.75 31 GLU C N 1
ATOM 2689 C CA . GLU C 1 31 ? 9.475 -37.956 12.805 1.00 38.15 31 GLU C CA 1
ATOM 2690 C C . GLU C 1 31 ? 8.579 -36.699 12.689 1.00 35.75 31 GLU C C 1
ATOM 2691 O O . GLU C 1 31 ? 7.451 -36.749 12.219 1.00 34.31 31 GLU C O 1
ATOM 2697 N N . VAL C 1 32 ? 9.156 -35.568 13.011 1.00 34.51 32 VAL C N 1
ATOM 2698 C CA . VAL C 1 32 ? 8.504 -34.324 12.890 1.00 34.01 32 VAL C CA 1
ATOM 2699 C C . VAL C 1 32 ? 9.467 -33.449 12.164 1.00 34.72 32 VAL C C 1
ATOM 2700 O O . VAL C 1 32 ? 10.567 -33.278 12.637 1.00 34.46 32 VAL C O 1
ATOM 2704 N N . ILE C 1 33 ? 9.035 -32.865 11.049 1.00 35.77 33 ILE C N 1
ATOM 2705 C CA . ILE C 1 33 ? 9.826 -31.865 10.298 1.00 37.56 33 ILE C CA 1
ATOM 2706 C C . ILE C 1 33 ? 9.287 -30.444 10.522 1.00 37.49 33 ILE C C 1
ATOM 2707 O O . ILE C 1 33 ? 8.099 -30.201 10.358 1.00 36.53 33 ILE C O 1
ATOM 2712 N N . ILE C 1 34 ? 10.186 -29.537 10.866 1.00 37.80 34 ILE C N 1
ATOM 2713 C CA . ILE C 1 34 ? 9.868 -28.194 11.125 1.00 39.39 34 ILE C CA 1
ATOM 2714 C C . ILE C 1 34 ? 10.089 -27.510 9.798 1.00 40.71 34 ILE C C 1
ATOM 2715 O O . ILE C 1 34 ? 11.233 -27.382 9.396 1.00 40.88 34 ILE C O 1
ATOM 2720 N N . GLY C 1 35 ? 9.020 -27.022 9.165 1.00 40.88 35 GLY C N 1
ATOM 2721 C CA . GLY C 1 35 ? 9.138 -26.373 7.869 1.00 42.91 35 GLY C CA 1
ATOM 2722 C C . GLY C 1 35 ? 9.088 -24.853 7.931 1.00 44.09 35 GLY C C 1
ATOM 2723 O O . GLY C 1 35 ? 8.007 -24.257 8.000 1.00 45.25 35 GLY C O 1
ATOM 2724 N N . VAL C 1 36 ? 10.252 -24.227 7.915 1.00 44.96 36 VAL C N 1
ATOM 2725 C CA . VAL C 1 36 ? 10.390 -22.788 7.975 1.00 46.44 36 VAL C CA 1
ATOM 2726 C C . VAL C 1 36 ? 10.224 -22.218 6.583 1.00 49.21 36 VAL C C 1
ATOM 2727 O O . VAL C 1 36 ? 11.148 -22.254 5.755 1.00 50.08 36 VAL C O 1
ATOM 2731 N N . PHE C 1 37 ? 9.051 -21.664 6.328 1.00 52.31 37 PHE C N 1
ATOM 2732 C CA . PHE C 1 37 ? 8.697 -21.146 5.013 1.00 55.12 37 PHE C CA 1
ATOM 2733 C C . PHE C 1 37 ? 9.241 -19.718 4.916 1.00 56.80 37 PHE C C 1
ATOM 2734 O O . PHE C 1 37 ? 9.133 -18.937 5.874 1.00 57.40 37 PHE C O 1
ATOM 2742 N N . ILE C 1 38 ? 9.878 -19.403 3.781 1.00 59.30 38 ILE C N 1
ATOM 2743 C CA . ILE C 1 38 ? 10.569 -18.102 3.600 1.00 61.38 38 ILE C CA 1
ATOM 2744 C C . ILE C 1 38 ? 9.781 -17.118 2.721 1.00 61.77 38 ILE C C 1
ATOM 2745 O O . ILE C 1 38 ? 9.942 -17.121 1.497 1.00 62.38 38 ILE C O 1
ATOM 2750 N N . LEU C 1 45 ? 15.678 -10.289 11.674 1.00 97.99 45 LEU C N 1
ATOM 2751 C CA . LEU C 1 45 ? 16.429 -9.807 10.521 1.00 98.33 45 LEU C CA 1
ATOM 2752 C C . LEU C 1 45 ? 17.522 -10.800 10.074 1.00 97.96 45 LEU C C 1
ATOM 2753 O O . LEU C 1 45 ? 18.677 -10.404 9.868 1.00 97.93 45 LEU C O 1
ATOM 2758 N N . PHE C 1 46 ? 17.153 -12.082 9.931 1.00 97.54 46 PHE C N 1
ATOM 2759 C CA . PHE C 1 46 ? 18.112 -13.168 9.595 1.00 96.75 46 PHE C CA 1
ATOM 2760 C C . PHE C 1 46 ? 17.928 -13.686 8.170 1.00 96.08 46 PHE C C 1
ATOM 2761 O O . PHE C 1 46 ? 16.827 -13.616 7.613 1.00 96.18 46 PHE C O 1
ATOM 2769 N N . THR C 1 47 ? 18.980 -14.267 7.633 1.00 95.06 47 THR C N 1
ATOM 2770 C CA . THR C 1 47 ? 18.881 -14.970 6.388 1.00 94.38 47 THR C CA 1
ATOM 2771 C C . THR C 1 47 ? 18.239 -16.241 6.797 1.00 93.52 47 THR C C 1
ATOM 2772 O O . THR C 1 47 ? 18.157 -16.541 7.968 1.00 93.82 47 THR C O 1
ATOM 2776 N N . PRO C 1 48 ? 17.786 -16.999 5.828 1.00 92.46 48 PRO C N 1
ATOM 2777 C CA . PRO C 1 48 ? 17.184 -18.282 6.096 1.00 91.35 48 PRO C CA 1
ATOM 2778 C C . PRO C 1 48 ? 18.187 -19.192 6.746 1.00 90.12 48 PRO C C 1
ATOM 2779 O O . PRO C 1 48 ? 17.846 -19.878 7.680 1.00 89.53 48 PRO C O 1
ATOM 2783 N N . GLU C 1 49 ? 19.422 -19.168 6.298 1.00 88.98 49 GLU C N 1
ATOM 2784 C CA . GLU C 1 49 ? 20.399 -20.050 6.898 1.00 88.38 49 GLU C CA 1
ATOM 2785 C C . GLU C 1 49 ? 20.569 -19.713 8.361 1.00 87.24 49 GLU C C 1
ATOM 2786 O O . GLU C 1 49 ? 20.746 -20.598 9.157 1.00 86.89 49 GLU C O 1
ATOM 2792 N N . GLU C 1 50 ? 20.552 -18.436 8.714 1.00 85.95 50 GLU C N 1
ATOM 2793 C CA . GLU C 1 50 ? 20.607 -18.066 10.121 1.00 84.91 50 GLU C CA 1
ATOM 2794 C C . GLU C 1 50 ? 19.387 -18.595 10.830 1.00 83.24 50 GLU C C 1
ATOM 2795 O O . GLU C 1 50 ? 19.481 -19.170 11.886 1.00 84.04 50 GLU C O 1
ATOM 2801 N N . LYS C 1 51 ? 18.235 -18.424 10.228 1.00 80.70 51 LYS C N 1
ATOM 2802 C CA . LYS C 1 51 ? 16.994 -18.918 10.811 1.00 78.27 51 LYS C CA 1
ATOM 2803 C C . LYS C 1 51 ? 17.090 -20.422 11.077 1.00 76.44 51 LYS C C 1
ATOM 2804 O O . LYS C 1 51 ? 16.814 -20.861 12.183 1.00 75.94 51 LYS C O 1
ATOM 2810 N N . LYS C 1 52 ? 17.529 -21.186 10.071 1.00 74.80 52 LYS C N 1
ATOM 2811 C CA . LYS C 1 52 ? 17.713 -22.660 10.147 1.00 73.02 52 LYS C CA 1
ATOM 2812 C C . LYS C 1 52 ? 18.647 -23.129 11.261 1.00 71.43 52 LYS C C 1
ATOM 2813 O O . LYS C 1 52 ? 18.365 -24.119 11.934 1.00 70.75 52 LYS C O 1
ATOM 2819 N N . TYR C 1 53 ? 19.772 -22.434 11.422 1.00 69.95 53 TYR C N 1
ATOM 2820 C CA . TYR C 1 53 ? 20.745 -22.750 12.474 1.00 68.35 53 TYR C CA 1
ATOM 2821 C C . TYR C 1 53 ? 20.158 -22.541 13.890 1.00 65.69 53 TYR C C 1
ATOM 2822 O O . TYR C 1 53 ? 20.308 -23.397 14.762 1.00 64.76 53 TYR C O 1
ATOM 2831 N N . LEU C 1 54 ? 19.494 -21.402 14.092 1.00 63.28 54 LEU C N 1
ATOM 2832 C CA . LEU C 1 54 ? 18.802 -21.078 15.356 1.00 60.89 54 LEU C CA 1
ATOM 2833 C C . LEU C 1 54 ? 17.716 -22.104 15.758 1.00 59.43 54 LEU C C 1
ATOM 2834 O O . LEU C 1 54 ? 17.740 -22.578 16.893 1.00 58.74 54 LEU C O 1
ATOM 2839 N N . ILE C 1 55 ? 16.825 -22.491 14.828 1.00 58.19 55 ILE C N 1
ATOM 2840 C CA . ILE C 1 55 ? 15.808 -23.543 15.088 1.00 58.00 55 ILE C CA 1
ATOM 2841 C C . ILE C 1 55 ? 16.475 -24.858 15.501 1.00 57.69 55 ILE C C 1
ATOM 2842 O O . ILE C 1 55 ? 16.130 -25.460 16.527 1.00 57.12 55 ILE C O 1
ATOM 2847 N N . GLU C 1 56 ? 17.434 -25.308 14.687 1.00 58.02 56 GLU C N 1
ATOM 2848 C CA . GLU C 1 56 ? 18.184 -26.554 14.944 1.00 58.10 56 GLU C CA 1
ATOM 2849 C C . GLU C 1 56 ? 18.839 -26.555 16.313 1.00 57.86 56 GLU C C 1
ATOM 2850 O O . GLU C 1 56 ? 18.771 -27.544 17.061 1.00 58.39 56 GLU C O 1
ATOM 2856 N N . GLU C 1 57 ? 19.486 -25.438 16.617 1.00 57.58 57 GLU C N 1
ATOM 2857 C CA . GLU C 1 57 ? 20.149 -25.207 17.882 1.00 58.52 57 GLU C CA 1
ATOM 2858 C C . GLU C 1 57 ? 19.121 -25.302 19.053 1.00 58.69 57 GLU C C 1
ATOM 2859 O O . GLU C 1 57 ? 19.428 -25.851 20.125 1.00 57.47 57 GLU C O 1
ATOM 2865 N N . ALA C 1 58 ? 17.898 -24.793 18.834 1.00 58.00 58 ALA C N 1
ATOM 2866 C CA . ALA C 1 58 ? 16.883 -24.832 19.884 1.00 58.10 58 ALA C CA 1
ATOM 2867 C C . ALA C 1 58 ? 16.273 -26.231 19.986 1.00 58.49 58 ALA C C 1
ATOM 2868 O O . ALA C 1 58 ? 15.868 -26.668 21.063 1.00 57.80 58 ALA C O 1
ATOM 2870 N N . THR C 1 59 ? 16.254 -26.955 18.869 1.00 59.72 59 THR C N 1
ATOM 2871 C CA . THR C 1 59 ? 15.555 -28.241 18.846 1.00 61.39 59 THR C CA 1
ATOM 2872 C C . THR C 1 59 ? 16.491 -29.460 18.879 1.00 63.26 59 THR C C 1
ATOM 2873 O O . THR C 1 59 ? 16.024 -30.608 18.712 1.00 63.71 59 THR C O 1
ATOM 2877 N N . LYS C 1 60 ? 17.781 -29.208 19.155 1.00 65.28 60 LYS C N 1
ATOM 2878 C CA . LYS C 1 60 ? 18.867 -30.208 18.958 1.00 67.15 60 LYS C CA 1
ATOM 2879 C C . LYS C 1 60 ? 18.801 -31.417 19.879 1.00 67.52 60 LYS C C 1
ATOM 2880 O O . LYS C 1 60 ? 19.276 -32.491 19.506 1.00 68.20 60 LYS C O 1
ATOM 2886 N N . GLU C 1 61 ? 18.226 -31.259 21.067 1.00 67.72 61 GLU C N 1
ATOM 2887 C CA . GLU C 1 61 ? 18.163 -32.382 22.004 1.00 68.61 61 GLU C CA 1
ATOM 2888 C C . GLU C 1 61 ? 17.046 -33.373 21.660 1.00 66.72 61 GLU C C 1
ATOM 2889 O O . GLU C 1 61 ? 16.825 -34.377 22.362 1.00 65.85 61 GLU C O 1
ATOM 2895 N N . MET C 1 62 ? 16.359 -33.096 20.555 1.00 65.66 62 MET C N 1
ATOM 2896 C CA . MET C 1 62 ? 15.270 -33.947 20.110 1.00 64.28 62 MET C CA 1
ATOM 2897 C C . MET C 1 62 ? 15.686 -34.772 18.880 1.00 62.77 62 MET C C 1
ATOM 2898 O O . MET C 1 62 ? 15.749 -34.227 17.767 1.00 63.10 62 MET C O 1
ATOM 2903 N N . PRO C 1 63 ? 15.960 -36.093 19.081 1.00 60.94 63 PRO C N 1
ATOM 2904 C CA . PRO C 1 63 ? 16.425 -36.999 18.013 1.00 58.84 63 PRO C CA 1
ATOM 2905 C C . PRO C 1 63 ? 15.511 -37.110 16.767 1.00 55.99 63 PRO C C 1
ATOM 2906 O O . PRO C 1 63 ? 16.041 -37.188 15.641 1.00 56.34 63 PRO C O 1
ATOM 2910 N N . ASN C 1 64 ? 14.181 -37.097 16.940 1.00 51.52 64 ASN C N 1
ATOM 2911 C CA . ASN C 1 64 ? 13.289 -37.315 15.790 1.00 47.16 64 ASN C CA 1
ATOM 2912 C C . ASN C 1 64 ? 12.751 -36.039 15.145 1.00 45.79 64 ASN C C 1
ATOM 2913 O O . ASN C 1 64 ? 11.710 -36.059 14.470 1.00 45.56 64 ASN C O 1
ATOM 2918 N N . VAL C 1 65 ? 13.489 -34.951 15.332 1.00 44.37 65 VAL C N 1
ATOM 2919 C CA . VAL C 1 65 ? 13.095 -33.642 14.841 1.00 43.11 65 VAL C CA 1
ATOM 2920 C C . VAL C 1 65 ? 14.097 -33.091 13.863 1.00 44.70 65 VAL C C 1
ATOM 2921 O O . VAL C 1 65 ? 15.295 -33.026 14.146 1.00 44.82 65 VAL C O 1
ATOM 2925 N N . ARG C 1 66 ? 13.572 -32.610 12.749 1.00 44.78 66 ARG C N 1
ATOM 2926 C CA . ARG C 1 66 ? 14.373 -32.149 11.675 1.00 46.32 66 ARG C CA 1
ATOM 2927 C C . ARG C 1 66 ? 13.888 -30.778 11.197 1.00 46.81 66 ARG C C 1
ATOM 2928 O O . ARG C 1 66 ? 12.687 -30.576 11.052 1.00 46.56 66 ARG C O 1
ATOM 2936 N N . VAL C 1 67 ? 14.825 -29.885 10.884 1.00 47.21 67 VAL C N 1
ATOM 2937 C CA . VAL C 1 67 ? 14.493 -28.599 10.303 1.00 48.31 67 VAL C CA 1
ATOM 2938 C C . VAL C 1 67 ? 14.732 -28.597 8.799 1.00 50.38 67 VAL C C 1
ATOM 2939 O O . VAL C 1 67 ? 15.754 -29.097 8.328 1.00 50.74 67 VAL C O 1
ATOM 2943 N N . ILE C 1 68 ? 13.806 -28.007 8.046 1.00 52.36 68 ILE C N 1
ATOM 2944 C CA . ILE C 1 68 ? 13.965 -27.874 6.606 1.00 54.48 68 ILE C CA 1
ATOM 2945 C C . ILE C 1 68 ? 13.421 -26.515 6.173 1.00 56.31 68 ILE C C 1
ATOM 2946 O O . ILE C 1 68 ? 12.361 -26.094 6.628 1.00 55.75 68 ILE C O 1
ATOM 2951 N N . MET C 1 69 ? 14.179 -25.809 5.328 1.00 58.58 69 MET C N 1
ATOM 2952 C CA . MET C 1 69 ? 13.746 -24.528 4.760 1.00 60.61 69 MET C CA 1
ATOM 2953 C C . MET C 1 69 ? 12.936 -24.772 3.503 1.00 62.01 69 MET C C 1
ATOM 2954 O O . MET C 1 69 ? 13.262 -25.668 2.722 1.00 62.93 69 MET C O 1
ATOM 2959 N N . GLN C 1 70 ? 11.868 -24.002 3.315 1.00 63.24 70 GLN C N 1
ATOM 2960 C CA . GLN C 1 70 ? 10.974 -24.200 2.203 1.00 64.10 70 GLN C CA 1
ATOM 2961 C C . GLN C 1 70 ? 10.731 -22.876 1.554 1.00 64.90 70 GLN C C 1
ATOM 2962 O O . GLN C 1 70 ? 10.528 -21.868 2.236 1.00 64.64 70 GLN C O 1
ATOM 2968 N N . GLU C 1 71 ? 10.803 -22.873 0.225 1.00 65.86 71 GLU C N 1
ATOM 2969 C CA . GLU C 1 71 ? 10.354 -21.740 -0.580 1.00 66.52 71 GLU C CA 1
ATOM 2970 C C . GLU C 1 71 ? 8.875 -21.680 -0.321 1.00 65.18 71 GLU C C 1
ATOM 2971 O O . GLU C 1 71 ? 8.213 -22.709 -0.200 1.00 65.64 71 GLU C O 1
ATOM 2977 N N . THR C 1 72 ? 8.366 -20.470 -0.204 1.00 63.82 72 THR C N 1
ATOM 2978 C CA . THR C 1 72 ? 6.935 -20.253 -0.083 1.00 62.53 72 THR C CA 1
ATOM 2979 C C . THR C 1 72 ? 6.197 -21.079 -1.202 1.00 60.11 72 THR C C 1
ATOM 2980 O O . THR C 1 72 ? 6.492 -20.965 -2.392 1.00 60.75 72 THR C O 1
ATOM 2984 N N . GLN C 1 73 ? 5.323 -21.991 -0.796 1.00 57.35 73 GLN C N 1
ATOM 2985 C CA . GLN C 1 73 ? 4.555 -22.849 -1.707 1.00 53.92 73 GLN C CA 1
ATOM 2986 C C . GLN C 1 73 ? 3.369 -23.412 -0.921 1.00 51.15 73 GLN C C 1
ATOM 2987 O O . GLN C 1 73 ? 3.286 -23.186 0.269 1.00 50.85 73 GLN C O 1
ATOM 2993 N N . LEU C 1 74 ? 2.453 -24.105 -1.601 1.00 47.24 74 LEU C N 1
ATOM 2994 C CA . LEU C 1 74 ? 1.412 -24.893 -0.988 1.00 44.20 74 LEU C CA 1
ATOM 2995 C C . LEU C 1 74 ? 1.952 -25.896 0.027 1.00 43.90 74 LEU C C 1
ATOM 2996 O O . LEU C 1 74 ? 2.702 -26.845 -0.313 1.00 44.89 74 LEU C O 1
ATOM 3001 N N . THR C 1 75 ? 1.594 -25.684 1.283 1.00 41.74 75 THR C N 1
ATOM 3002 C CA . THR C 1 75 ? 1.975 -26.575 2.372 1.00 38.91 75 THR C CA 1
ATOM 3003 C C . THR C 1 75 ? 1.785 -28.071 2.103 1.00 36.78 75 THR C C 1
ATOM 3004 O O . THR C 1 75 ? 2.606 -28.843 2.520 1.00 33.82 75 THR C O 1
ATOM 3008 N N . VAL C 1 76 ? 0.705 -28.466 1.446 1.00 36.03 76 VAL C N 1
ATOM 3009 C CA . VAL C 1 76 ? 0.528 -29.862 1.134 1.00 36.53 76 VAL C CA 1
ATOM 3010 C C . VAL C 1 76 ? 1.595 -30.396 0.125 1.00 38.92 76 VAL C C 1
ATOM 3011 O O . VAL C 1 76 ? 2.010 -31.556 0.237 1.00 41.69 76 VAL C O 1
ATOM 3015 N N . GLU C 1 77 ? 2.031 -29.595 -0.840 1.00 38.09 77 GLU C N 1
ATOM 3016 C CA . GLU C 1 77 ? 3.031 -30.044 -1.817 1.00 38.95 77 GLU C CA 1
ATOM 3017 C C . GLU C 1 77 ? 4.409 -30.252 -1.168 1.00 38.01 77 GLU C C 1
ATOM 3018 O O . GLU C 1 77 ? 5.129 -31.227 -1.448 1.00 37.08 77 GLU C O 1
ATOM 3024 N N . SER C 1 78 ? 4.722 -29.324 -0.283 1.00 36.40 78 SER C N 1
ATOM 3025 C CA . SER C 1 78 ? 5.840 -29.401 0.556 1.00 36.80 78 SER C CA 1
ATOM 3026 C C . SER C 1 78 ? 5.830 -30.663 1.467 1.00 37.14 78 SER C C 1
ATOM 3027 O O . SER C 1 78 ? 6.884 -31.261 1.668 1.00 38.38 78 SER C O 1
ATOM 3030 N N . ALA C 1 79 ? 4.653 -31.072 1.969 1.00 36.69 79 ALA C N 1
ATOM 3031 C CA . ALA C 1 79 ? 4.494 -32.245 2.817 1.00 38.55 79 ALA C CA 1
ATOM 3032 C C . ALA C 1 79 ? 4.698 -33.493 1.964 1.00 39.31 79 ALA C C 1
ATOM 3033 O O . ALA C 1 79 ? 5.321 -34.451 2.421 1.00 38.86 79 ALA C O 1
ATOM 3035 N N . LYS C 1 80 ? 4.144 -33.466 0.750 1.00 39.34 80 LYS C N 1
ATOM 3036 C CA . LYS C 1 80 ? 4.300 -34.556 -0.193 1.00 40.72 80 LYS C CA 1
ATOM 3037 C C . LYS C 1 80 ? 5.778 -34.879 -0.553 1.00 40.02 80 LYS C C 1
ATOM 3038 O O . LYS C 1 80 ? 6.089 -36.036 -0.566 1.00 40.22 80 LYS C O 1
ATOM 3044 N N . SER C 1 81 ? 6.641 -33.859 -0.747 1.00 39.73 81 SER C N 1
ATOM 3045 C CA . SER C 1 81 ? 8.079 -33.971 -1.089 1.00 40.08 81 SER C CA 1
ATOM 3046 C C . SER C 1 81 ? 8.868 -34.612 0.004 1.00 39.81 81 SER C C 1
ATOM 3047 O O . SER C 1 81 ? 9.864 -35.339 -0.262 1.00 39.41 81 SER C O 1
ATOM 3050 N N . LEU C 1 82 ? 8.453 -34.286 1.235 1.00 38.51 82 LEU C N 1
ATOM 3051 C CA . LEU C 1 82 ? 9.121 -34.704 2.482 1.00 36.31 82 LEU C CA 1
ATOM 3052 C C . LEU C 1 82 ? 8.618 -36.036 2.984 1.00 34.48 82 LEU C C 1
ATOM 3053 O O . LEU C 1 82 ? 9.115 -36.573 3.929 1.00 35.54 82 LEU C O 1
ATOM 3058 N N . GLY C 1 83 ? 7.658 -36.612 2.311 1.00 33.96 83 GLY C N 1
ATOM 3059 C CA . GLY C 1 83 ? 7.010 -37.810 2.815 1.00 33.06 83 GLY C CA 1
ATOM 3060 C C . GLY C 1 83 ? 6.241 -37.627 4.135 1.00 33.88 83 GLY C C 1
ATOM 3061 O O . GLY C 1 83 ? 6.020 -38.639 4.853 1.00 34.70 83 GLY C O 1
ATOM 3062 N N . ALA C 1 84 ? 5.833 -36.375 4.473 1.00 32.45 84 ALA C N 1
ATOM 3063 C CA . ALA C 1 84 ? 4.963 -36.095 5.678 1.00 31.67 84 ALA C CA 1
ATOM 3064 C C . ALA C 1 84 ? 3.533 -36.483 5.349 1.00 31.13 84 ALA C C 1
ATOM 3065 O O . ALA C 1 84 ? 2.991 -35.929 4.416 1.00 29.72 84 ALA C O 1
ATOM 3067 N N . ASN C 1 85 ? 2.954 -37.505 6.014 1.00 29.88 85 ASN C N 1
ATOM 3068 C CA . ASN C 1 85 ? 1.505 -37.747 5.833 1.00 30.17 85 ASN C CA 1
ATOM 3069 C C . ASN C 1 85 ? 0.580 -37.027 6.873 1.00 27.95 85 ASN C C 1
ATOM 3070 O O . ASN C 1 85 ? -0.653 -37.178 6.924 1.00 26.45 85 ASN C O 1
ATOM 3075 N N . PHE C 1 86 ? 1.203 -36.225 7.717 1.00 28.43 86 PHE C N 1
ATOM 3076 C CA . PHE C 1 86 ? 0.467 -35.413 8.694 1.00 29.85 86 PHE C CA 1
ATOM 3077 C C . PHE C 1 86 ? 1.002 -34.027 8.684 1.00 29.12 86 PHE C C 1
ATOM 3078 O O . PHE C 1 86 ? 2.212 -33.835 8.528 1.00 28.81 86 PHE C O 1
ATOM 3086 N N . LEU C 1 87 ? 0.110 -33.088 8.968 1.00 29.06 87 LEU C N 1
ATOM 3087 C CA . LEU C 1 87 ? 0.534 -31.699 9.376 1.00 28.74 87 LEU C CA 1
ATOM 3088 C C . LEU C 1 87 ? 0.195 -31.492 10.817 1.00 27.05 87 LEU C C 1
ATOM 3089 O O . LEU C 1 87 ? -0.819 -31.880 11.256 1.00 26.41 87 LEU C O 1
ATOM 3094 N N . ILE C 1 88 ? 1.039 -30.886 11.592 1.00 28.13 88 ILE C N 1
ATOM 3095 C CA . ILE C 1 88 ? 0.622 -30.719 12.935 1.00 28.84 88 ILE C CA 1
ATOM 3096 C C . ILE C 1 88 ? 0.472 -29.207 13.257 1.00 29.92 88 ILE C C 1
ATOM 3097 O O . ILE C 1 88 ? 1.335 -28.388 12.882 1.00 29.67 88 ILE C O 1
ATOM 3102 N N . ARG C 1 89 ? -0.625 -28.832 13.915 1.00 29.15 89 ARG C N 1
ATOM 3103 C CA . ARG C 1 89 ? -0.886 -27.397 14.157 1.00 29.38 89 ARG C CA 1
ATOM 3104 C C . ARG C 1 89 ? -1.237 -27.157 15.617 1.00 28.39 89 ARG C C 1
ATOM 3105 O O . ARG C 1 89 ? -1.759 -28.044 16.263 1.00 27.60 89 ARG C O 1
ATOM 3113 N N . GLY C 1 90 ? -0.972 -25.940 16.114 1.00 28.52 90 GLY C N 1
ATOM 3114 C CA . GLY C 1 90 ? -1.480 -25.501 17.412 1.00 28.83 90 GLY C CA 1
ATOM 3115 C C . GLY C 1 90 ? -2.737 -24.644 17.303 1.00 29.33 90 GLY C C 1
ATOM 3116 O O . GLY C 1 90 ? -2.940 -23.973 16.285 1.00 29.18 90 GLY C O 1
ATOM 3117 N N . ILE C 1 91 ? -3.585 -24.693 18.337 1.00 28.38 91 ILE C N 1
ATOM 3118 C CA . ILE C 1 91 ? -4.746 -23.792 18.495 1.00 27.55 91 ILE C CA 1
ATOM 3119 C C . ILE C 1 91 ? -4.652 -23.116 19.866 1.00 27.83 91 ILE C C 1
ATOM 3120 O O . ILE C 1 91 ? -4.511 -23.811 20.904 1.00 27.94 91 ILE C O 1
ATOM 3125 N N . ARG C 1 92 ? -4.692 -21.774 19.889 1.00 26.35 92 ARG C N 1
ATOM 3126 C CA . ARG C 1 92 ? -4.505 -21.057 21.162 1.00 26.78 92 ARG C CA 1
ATOM 3127 C C . ARG C 1 92 ? -5.729 -20.337 21.607 1.00 25.70 92 ARG C C 1
ATOM 3128 O O . ARG C 1 92 ? -5.777 -19.937 22.751 1.00 25.58 92 ARG C O 1
ATOM 3136 N N . ASN C 1 93 ? -6.724 -20.176 20.717 1.00 24.60 93 ASN C N 1
ATOM 3137 C CA . ASN C 1 93 ? -7.958 -19.422 21.041 1.00 23.21 93 ASN C CA 1
ATOM 3138 C C . ASN C 1 93 ? -8.968 -19.594 19.929 1.00 23.58 93 ASN C C 1
ATOM 3139 O O . ASN C 1 93 ? -8.729 -20.348 18.978 1.00 24.34 93 ASN C O 1
ATOM 3144 N N . VAL C 1 94 ? -10.122 -18.948 20.063 1.00 22.83 94 VAL C N 1
ATOM 3145 C CA . VAL C 1 94 ? -11.247 -19.181 19.138 1.00 22.44 94 VAL C CA 1
ATOM 3146 C C . VAL C 1 94 ? -10.863 -18.629 17.730 1.00 22.91 94 VAL C C 1
ATOM 3147 O O . VAL C 1 94 ? -11.144 -19.224 16.649 1.00 21.99 94 VAL C O 1
ATOM 3151 N N . LYS C 1 95 ? -10.168 -17.514 17.770 1.00 22.21 95 LYS C N 1
ATOM 3152 C CA . LYS C 1 95 ? -9.739 -16.896 16.551 1.00 23.12 95 LYS C CA 1
ATOM 3153 C C . LYS C 1 95 ? -8.869 -17.865 15.769 1.00 21.89 95 LYS C C 1
ATOM 3154 O O . LYS C 1 95 ? -9.015 -18.049 14.548 1.00 23.17 95 LYS C O 1
ATOM 3160 N N . ASP C 1 96 ? -7.895 -18.402 16.465 1.00 23.01 96 ASP C N 1
ATOM 3161 C CA . ASP C 1 96 ? -6.958 -19.377 15.904 1.00 23.35 96 ASP C CA 1
ATOM 3162 C C . ASP C 1 96 ? -7.653 -20.651 15.464 1.00 22.00 96 ASP C C 1
ATOM 3163 O O . ASP C 1 96 ? -7.320 -21.202 14.440 1.00 22.41 96 ASP C O 1
ATOM 3168 N N . TYR C 1 97 ? -8.611 -21.144 16.266 1.00 20.59 97 TYR C N 1
ATOM 3169 C CA . TYR C 1 97 ? -9.412 -22.259 15.897 1.00 18.68 97 TYR C CA 1
ATOM 3170 C C . TYR C 1 97 ? -10.060 -22.048 14.540 1.00 20.51 97 TYR C C 1
ATOM 3171 O O . TYR C 1 97 ? -9.896 -22.890 13.613 1.00 21.76 97 TYR C O 1
ATOM 3180 N N . GLU C 1 98 ? -10.801 -20.956 14.347 1.00 22.67 98 GLU C N 1
ATOM 3181 C CA . GLU C 1 98 ? -11.507 -20.775 13.033 1.00 23.11 98 GLU C CA 1
ATOM 3182 C C . GLU C 1 98 ? -10.570 -20.549 11.838 1.00 22.53 98 GLU C C 1
ATOM 3183 O O . GLU C 1 98 ? -10.871 -20.952 10.748 1.00 24.94 98 GLU C O 1
ATOM 3189 N N . TYR C 1 99 ? -9.465 -19.928 12.053 1.00 23.57 99 TYR C N 1
ATOM 3190 C CA . TYR C 1 99 ? -8.461 -19.727 11.005 1.00 25.87 99 TYR C CA 1
ATOM 3191 C C . TYR C 1 99 ? -7.711 -21.096 10.634 1.00 27.37 99 TYR C C 1
ATOM 3192 O O . TYR C 1 99 ? -7.603 -21.446 9.466 1.00 27.09 99 TYR C O 1
ATOM 3201 N N . GLU C 1 100 ? -7.291 -21.894 11.636 1.00 26.33 100 GLU C N 1
ATOM 3202 C CA . GLU C 1 100 ? -6.722 -23.235 11.375 1.00 25.33 100 GLU C CA 1
ATOM 3203 C C . GLU C 1 100 ? -7.710 -24.133 10.727 1.00 25.09 100 GLU C C 1
ATOM 3204 O O . GLU C 1 100 ? -7.349 -24.974 9.906 1.00 24.40 100 GLU C O 1
ATOM 3210 N N . LYS C 1 101 ? -8.975 -23.992 11.096 1.00 25.00 101 LYS C N 1
ATOM 3211 C CA . LYS C 1 101 ? -9.992 -24.865 10.551 1.00 23.66 101 LYS C CA 1
ATOM 3212 C C . LYS C 1 101 ? -10.208 -24.663 9.030 1.00 26.40 101 LYS C C 1
ATOM 3213 O O . LYS C 1 101 ? -10.365 -25.638 8.260 1.00 27.42 101 LYS C O 1
ATOM 3219 N N . ASP C 1 102 ? -10.265 -23.403 8.617 1.00 26.54 102 ASP C N 1
ATOM 3220 C CA . ASP C 1 102 ? -10.328 -23.091 7.209 1.00 26.62 102 ASP C CA 1
ATOM 3221 C C . ASP C 1 102 ? -9.072 -23.599 6.449 1.00 25.17 102 ASP C C 1
ATOM 3222 O O . ASP C 1 102 ? -9.209 -24.178 5.414 1.00 24.66 102 ASP C O 1
ATOM 3227 N N . ILE C 1 103 ? -7.872 -23.301 6.916 1.00 26.05 103 ILE C N 1
ATOM 3228 C CA . ILE C 1 103 ? -6.645 -23.882 6.357 1.00 27.08 103 ILE C CA 1
ATOM 3229 C C . ILE C 1 103 ? -6.726 -25.440 6.275 1.00 29.50 103 ILE C C 1
ATOM 3230 O O . ILE C 1 103 ? -6.434 -25.989 5.217 1.00 30.58 103 ILE C O 1
ATOM 3235 N N . ALA C 1 104 ? -7.188 -26.138 7.330 1.00 29.39 104 ALA C N 1
ATOM 3236 C CA . ALA C 1 104 ? -7.208 -27.607 7.341 1.00 29.65 104 ALA C CA 1
ATOM 3237 C C . ALA C 1 104 ? -8.219 -28.163 6.363 1.00 30.60 104 ALA C C 1
ATOM 3238 O O . ALA C 1 104 ? -8.007 -29.237 5.787 1.00 31.37 104 ALA C O 1
ATOM 3240 N N . LYS C 1 105 ? -9.372 -27.526 6.249 1.00 30.73 105 LYS C N 1
ATOM 3241 C CA . LYS C 1 105 ? -10.335 -27.944 5.264 1.00 30.90 105 LYS C CA 1
ATOM 3242 C C . LYS C 1 105 ? -9.879 -27.662 3.829 1.00 29.64 105 LYS C C 1
ATOM 3243 O O . LYS C 1 105 ? -10.197 -28.389 2.903 1.00 28.88 105 LYS C O 1
ATOM 3249 N N . MET C 1 106 ? -9.200 -26.567 3.617 1.00 28.93 106 MET C N 1
ATOM 3250 C CA . MET C 1 106 ? -8.699 -26.327 2.303 1.00 28.58 106 MET C CA 1
ATOM 3251 C C . MET C 1 106 ? -7.617 -27.415 1.937 1.00 28.83 106 MET C C 1
ATOM 3252 O O . MET C 1 106 ? -7.686 -28.042 0.881 1.00 29.80 106 MET C O 1
ATOM 3257 N N . ASN C 1 107 ? -6.691 -27.659 2.854 1.00 29.25 107 ASN C N 1
ATOM 3258 C CA . ASN C 1 107 ? -5.572 -28.530 2.670 1.00 29.61 107 ASN C CA 1
ATOM 3259 C C . ASN C 1 107 ? -6.084 -29.934 2.447 1.00 30.65 107 ASN C C 1
ATOM 3260 O O . ASN C 1 107 ? -5.507 -30.699 1.710 1.00 33.27 107 ASN C O 1
ATOM 3265 N N . GLN C 1 108 ? -7.199 -30.243 3.021 1.00 30.89 108 GLN C N 1
ATOM 3266 C CA . GLN C 1 108 ? -7.808 -31.494 2.807 1.00 33.08 108 GLN C CA 1
ATOM 3267 C C . GLN C 1 108 ? -8.573 -31.631 1.466 1.00 33.71 108 GLN C C 1
ATOM 3268 O O . GLN C 1 108 ? -8.710 -32.742 0.902 1.00 34.48 108 GLN C O 1
ATOM 3274 N N . HIS C 1 109 ? -9.118 -30.523 0.962 1.00 32.93 109 HIS C N 1
ATOM 3275 C CA . HIS C 1 109 ? -9.555 -30.514 -0.406 1.00 32.02 109 HIS C CA 1
ATOM 3276 C C . HIS C 1 109 ? -8.348 -30.752 -1.398 1.00 31.28 109 HIS C C 1
ATOM 3277 O O . HIS C 1 109 ? -8.442 -31.496 -2.318 1.00 30.86 109 HIS C O 1
ATOM 3284 N N . LEU C 1 110 ? -7.226 -30.102 -1.166 1.00 30.59 110 LEU C N 1
ATOM 3285 C CA . LEU C 1 110 ? -6.060 -30.156 -2.023 1.00 30.61 110 LEU C CA 1
ATOM 3286 C C . LEU C 1 110 ? -5.286 -31.525 -2.003 1.00 31.96 110 LEU C C 1
ATOM 3287 O O . LEU C 1 110 ? -4.722 -31.975 -3.057 1.00 33.58 110 LEU C O 1
ATOM 3292 N N . ALA C 1 111 ? -5.285 -32.159 -0.825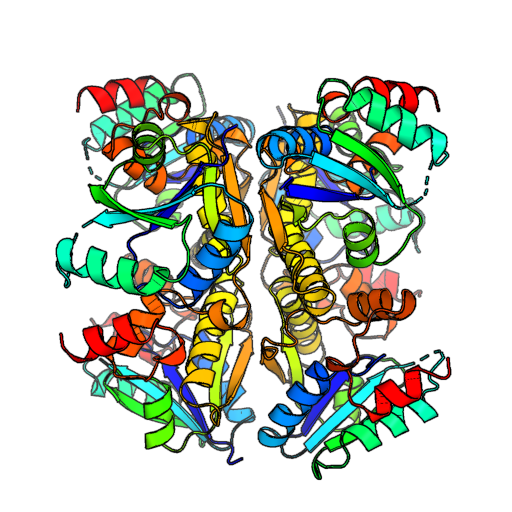 1.00 30.92 111 ALA C N 1
ATOM 3293 C CA . ALA C 1 111 ? -4.585 -33.372 -0.512 1.00 27.88 111 ALA C CA 1
ATOM 3294 C C . ALA C 1 111 ? -5.308 -34.081 0.603 1.00 28.59 111 ALA C C 1
ATOM 3295 O O . ALA C 1 111 ? -4.841 -34.043 1.760 1.00 26.23 111 ALA C O 1
ATOM 3297 N N . PRO C 1 112 ? -6.370 -34.830 0.268 1.00 29.38 112 PRO C N 1
ATOM 3298 C CA . PRO C 1 112 ? -7.171 -35.614 1.237 1.00 31.72 112 PRO C CA 1
ATOM 3299 C C . PRO C 1 112 ? -6.441 -36.811 1.947 1.00 33.91 112 PRO C C 1
ATOM 3300 O O . PRO C 1 112 ? -6.963 -37.426 2.859 1.00 34.09 112 PRO C O 1
ATOM 3304 N N . GLU C 1 113 ? -5.250 -37.148 1.503 1.00 36.69 113 GLU C N 1
ATOM 3305 C CA . GLU C 1 113 ? -4.516 -38.293 2.061 1.00 37.97 113 GLU C CA 1
ATOM 3306 C C . GLU C 1 113 ? -3.663 -37.766 3.232 1.00 36.76 113 GLU C C 1
ATOM 3307 O O . GLU C 1 113 ? -3.157 -38.539 4.047 1.00 37.03 113 GLU C O 1
ATOM 3313 N N . ILE C 1 114 ? -3.541 -36.440 3.330 1.00 35.63 114 ILE C N 1
ATOM 3314 C CA . ILE C 1 114 ? -2.794 -35.820 4.438 1.00 34.37 114 ILE C CA 1
ATOM 3315 C C . ILE C 1 114 ? -3.811 -35.459 5.579 1.00 35.43 114 ILE C C 1
ATOM 3316 O O . ILE C 1 114 ? -4.908 -34.856 5.321 1.00 35.40 114 ILE C O 1
ATOM 3321 N N . GLU C 1 115 ? -3.488 -35.871 6.813 1.00 33.93 115 GLU C N 1
ATOM 3322 C CA . GLU C 1 115 ? -4.346 -35.541 7.990 1.00 32.26 115 GLU C CA 1
ATOM 3323 C C . GLU C 1 115 ? -3.795 -34.319 8.704 1.00 30.24 115 GLU C C 1
ATOM 3324 O O . GLU C 1 115 ? -2.574 -34.182 8.852 1.00 30.02 115 GLU C O 1
ATOM 3330 N N . THR C 1 116 ? -4.666 -33.351 9.070 1.00 29.48 116 THR C N 1
ATOM 3331 C CA . THR C 1 116 ? -4.217 -32.253 9.957 1.00 27.28 116 THR C CA 1
ATOM 3332 C C . THR C 1 116 ? -4.581 -32.651 11.375 1.00 26.49 116 THR C C 1
ATOM 3333 O O . THR C 1 116 ? -5.747 -33.032 11.687 1.00 25.52 116 THR C O 1
ATOM 3337 N N . VAL C 1 117 ? -3.588 -32.576 12.247 1.00 25.80 117 VAL C N 1
ATOM 3338 C CA . VAL C 1 117 ? -3.776 -32.989 13.643 1.00 25.50 117 VAL C CA 1
ATOM 3339 C C . VAL C 1 117 ? -3.556 -31.791 14.508 1.00 24.42 117 VAL C C 1
ATOM 3340 O O . VAL C 1 117 ? -2.661 -31.012 14.243 1.00 23.04 117 VAL C O 1
ATOM 3344 N N . PHE C 1 118 ? -4.357 -31.650 15.566 1.00 24.75 118 PHE C N 1
ATOM 3345 C CA . PHE C 1 118 ? -4.213 -30.467 16.460 1.00 25.04 118 PHE C CA 1
ATOM 3346 C C . PHE C 1 118 ? -3.821 -30.700 17.876 1.00 25.15 118 PHE C C 1
ATOM 3347 O O . PHE C 1 118 ? -4.330 -31.617 18.528 1.00 26.54 118 PHE C O 1
ATOM 3355 N N . LEU C 1 119 ? -2.971 -29.808 18.355 1.00 25.57 119 LEU C N 1
ATOM 3356 C CA . LEU C 1 119 ? -2.637 -29.662 19.771 1.00 27.07 119 LEU C CA 1
ATOM 3357 C C . LEU C 1 119 ? -3.062 -28.230 20.310 1.00 27.62 119 LEU C C 1
ATOM 3358 O O . LEU C 1 119 ? -2.894 -27.220 19.640 1.00 27.53 119 LEU C O 1
ATOM 3363 N N . LEU C 1 120 ? -3.606 -28.182 21.521 1.00 26.70 120 LEU C N 1
ATOM 3364 C CA . LEU C 1 120 ? -3.916 -26.932 22.177 1.00 26.05 120 LEU C CA 1
ATOM 3365 C C . LEU C 1 120 ? -2.662 -26.311 22.813 1.00 26.87 120 LEU C C 1
ATOM 3366 O O . LEU C 1 120 ? -1.829 -27.006 23.434 1.00 27.45 120 LEU C O 1
ATOM 3371 N N . ALA C 1 121 ? -2.514 -25.017 22.620 1.00 27.39 121 ALA C N 1
ATOM 3372 C CA . ALA C 1 121 ? -1.483 -24.258 23.288 1.00 29.72 121 ALA C CA 1
ATOM 3373 C C . ALA C 1 121 ? -1.597 -24.437 24.793 1.00 31.90 121 ALA C C 1
ATOM 3374 O O . ALA C 1 121 ? -2.674 -24.424 25.352 1.00 31.28 121 ALA C O 1
ATOM 3376 N N . GLU C 1 122 ? -0.507 -24.663 25.479 1.00 35.51 122 GLU C N 1
ATOM 3377 C CA . GLU C 1 122 ? -0.574 -24.720 26.919 1.00 40.55 122 GLU C CA 1
ATOM 3378 C C . GLU C 1 122 ? -0.474 -23.348 27.556 1.00 42.45 122 GLU C C 1
ATOM 3379 O O . GLU C 1 122 ? 0.003 -22.447 26.923 1.00 43.20 122 GLU C O 1
ATOM 3385 N N . GLU C 1 123 ? -0.817 -23.212 28.825 1.00 46.02 123 GLU C N 1
ATOM 3386 C CA . GLU C 1 123 ? -1.311 -21.987 29.456 1.00 47.26 123 GLU C CA 1
ATOM 3387 C C . GLU C 1 123 ? -0.408 -20.781 29.413 1.00 46.76 123 GLU C C 1
ATOM 3388 O O . GLU C 1 123 ? -0.864 -19.696 29.135 1.00 46.90 123 GLU C O 1
ATOM 3394 N N . PRO C 1 124 ? 0.870 -20.981 29.631 1.00 45.06 124 PRO C N 1
ATOM 3395 C CA . PRO C 1 124 ? 1.836 -19.901 29.646 1.00 43.11 124 PRO C CA 1
ATOM 3396 C C . PRO C 1 124 ? 1.902 -19.211 28.311 1.00 41.29 124 PRO C C 1
ATOM 3397 O O . PRO C 1 124 ? 2.209 -18.057 28.278 1.00 40.57 124 PRO C O 1
ATOM 3401 N N . TYR C 1 125 ? 1.770 -19.960 27.234 1.00 39.36 125 TYR C N 1
ATOM 3402 C CA . TYR C 1 125 ? 1.925 -19.435 25.892 1.00 38.36 125 TYR C CA 1
ATOM 3403 C C . TYR C 1 125 ? 0.664 -19.142 25.060 1.00 36.34 125 TYR C C 1
ATOM 3404 O O . TYR C 1 125 ? 0.766 -18.737 23.949 1.00 36.29 125 TYR C O 1
ATOM 3413 N N . ALA C 1 126 ? -0.513 -19.339 25.610 1.00 35.90 126 ALA C N 1
ATOM 3414 C CA . ALA C 1 126 ? -1.754 -19.183 24.859 1.00 35.85 126 ALA C CA 1
ATOM 3415 C C . ALA C 1 126 ? -2.010 -17.733 24.358 1.00 35.01 126 ALA C C 1
ATOM 3416 O O . ALA C 1 126 ? -2.744 -17.533 23.375 1.00 36.16 126 ALA C O 1
ATOM 3418 N N . HIS C 1 127 ? -1.382 -16.749 24.966 1.00 34.47 127 HIS C N 1
ATOM 3419 C CA . HIS C 1 127 ? -1.549 -15.332 24.540 1.00 36.88 127 HIS C CA 1
ATOM 3420 C C . HIS C 1 127 ? -0.456 -14.773 23.641 1.00 37.83 127 HIS C C 1
ATOM 3421 O O . HIS C 1 127 ? -0.446 -13.583 23.272 1.00 38.55 127 HIS C O 1
ATOM 3428 N N . VAL C 1 128 ? 0.475 -15.635 23.309 1.00 38.91 128 VAL C N 1
ATOM 3429 C CA . VAL C 1 128 ? 1.668 -15.282 22.640 1.00 41.74 128 VAL C CA 1
ATOM 3430 C C . VAL C 1 128 ? 1.453 -15.570 21.139 1.00 43.96 128 VAL C C 1
ATOM 3431 O O . VAL C 1 128 ? 1.041 -16.681 20.757 1.00 43.85 128 VAL C O 1
ATOM 3435 N N . SER C 1 129 ? 1.571 -14.524 20.319 1.00 47.03 129 SER C N 1
ATOM 3436 C CA . SER C 1 129 ? 1.689 -14.623 18.833 1.00 49.38 129 SER C CA 1
ATOM 3437 C C . SER C 1 129 ? 2.939 -13.910 18.457 1.00 50.85 129 SER C C 1
ATOM 3438 O O . SER C 1 129 ? 3.521 -13.207 19.306 1.00 51.30 129 SER C O 1
ATOM 3441 N N . SER C 1 130 ? 3.383 -14.098 17.204 1.00 52.11 130 SER C N 1
ATOM 3442 C CA . SER C 1 130 ? 4.666 -13.537 16.797 1.00 52.13 130 SER C CA 1
ATOM 3443 C C . SER C 1 130 ? 4.462 -12.041 16.555 1.00 51.68 130 SER C C 1
ATOM 3444 O O . SER C 1 130 ? 5.339 -11.242 16.801 1.00 52.73 130 SER C O 1
ATOM 3447 N N . SER C 1 131 ? 3.263 -11.660 16.176 1.00 50.53 131 SER C N 1
ATOM 3448 C CA . SER C 1 131 ? 2.952 -10.280 15.956 1.00 50.12 131 SER C CA 1
ATOM 3449 C C . SER C 1 131 ? 2.898 -9.425 17.268 1.00 50.54 131 SER C C 1
ATOM 3450 O O . SER C 1 131 ? 3.454 -8.289 17.333 1.00 50.59 131 SER C O 1
ATOM 3453 N N . LEU C 1 132 ? 2.236 -9.947 18.306 1.00 49.01 132 LEU C N 1
ATOM 3454 C CA . LEU C 1 132 ? 2.262 -9.268 19.600 1.00 48.37 132 LEU C CA 1
ATOM 3455 C C . LEU C 1 132 ? 3.676 -9.197 20.162 1.00 46.66 132 LEU C C 1
ATOM 3456 O O . LEU C 1 132 ? 4.112 -8.176 20.701 1.00 45.22 132 LEU C O 1
ATOM 3461 N N . LEU C 1 133 ? 4.366 -10.319 20.026 1.00 45.51 133 LEU C N 1
ATOM 3462 C CA . LEU C 1 133 ? 5.731 -10.442 20.431 1.00 45.53 133 LEU C CA 1
ATOM 3463 C C . LEU C 1 133 ? 6.663 -9.445 19.706 1.00 45.96 133 LEU C C 1
ATOM 3464 O O . LEU C 1 133 ? 7.514 -8.833 20.339 1.00 45.80 133 LEU C O 1
ATOM 3469 N N . LYS C 1 134 ? 6.464 -9.237 18.412 1.00 47.10 134 LYS C N 1
ATOM 3470 C CA . LYS C 1 134 ? 7.289 -8.304 17.674 1.00 49.22 134 LYS C CA 1
ATOM 3471 C C . LYS C 1 134 ? 7.015 -6.855 18.088 1.00 49.29 134 LYS C C 1
ATOM 3472 O O . LYS C 1 134 ? 7.974 -6.086 18.284 1.00 49.16 134 LYS C O 1
ATOM 3478 N N . GLU C 1 135 ? 5.738 -6.517 18.303 1.00 48.82 135 GLU C N 1
ATOM 3479 C CA . GLU C 1 135 ? 5.366 -5.249 18.924 1.00 49.27 135 GLU C CA 1
ATOM 3480 C C . GLU C 1 135 ? 6.117 -4.998 20.237 1.00 47.80 135 GLU C C 1
ATOM 3481 O O . GLU C 1 135 ? 6.721 -3.948 20.431 1.00 47.78 135 GLU C O 1
ATOM 3487 N N . VAL C 1 136 ? 6.083 -5.949 21.147 1.00 45.30 136 VAL C N 1
ATOM 3488 C CA . VAL C 1 136 ? 6.750 -5.748 22.414 1.00 43.31 136 VAL C CA 1
ATOM 3489 C C . VAL C 1 136 ? 8.248 -5.566 22.218 1.00 44.14 136 VAL C C 1
ATOM 3490 O O . VAL C 1 136 ? 8.823 -4.623 22.751 1.00 43.19 136 VAL C O 1
ATOM 3494 N N . LEU C 1 137 ? 8.849 -6.475 21.429 1.00 45.40 137 LEU C N 1
ATOM 3495 C CA . LEU C 1 137 ? 10.274 -6.494 21.098 1.00 46.61 137 LEU C CA 1
ATOM 3496 C C . LEU C 1 137 ? 10.707 -5.166 20.532 1.00 47.63 137 LEU C C 1
ATOM 3497 O O . LEU C 1 137 ? 11.776 -4.681 20.869 1.00 48.57 137 LEU C O 1
ATOM 3502 N N . ARG C 1 138 ? 9.861 -4.575 19.705 1.00 48.84 138 ARG C N 1
ATOM 3503 C CA . ARG C 1 138 ? 10.158 -3.317 19.065 1.00 51.13 138 ARG C CA 1
ATOM 3504 C C . ARG C 1 138 ? 10.050 -2.109 19.983 1.00 51.42 138 ARG C C 1
ATOM 3505 O O . ARG C 1 138 ? 10.600 -1.065 19.667 1.00 52.63 138 ARG C O 1
ATOM 3513 N N . PHE C 1 139 ? 9.354 -2.225 21.113 1.00 51.40 139 PHE C N 1
ATOM 3514 C CA . PHE C 1 139 ? 9.371 -1.148 22.098 1.00 50.80 139 PHE C CA 1
ATOM 3515 C C . PHE C 1 139 ? 10.288 -1.446 23.282 1.00 50.94 139 PHE C C 1
ATOM 3516 O O . PHE C 1 139 ? 10.168 -0.800 24.327 1.00 51.83 139 PHE C O 1
ATOM 3524 N N . GLY C 1 140 ? 11.163 -2.447 23.150 1.00 49.92 140 GLY C N 1
ATOM 3525 C CA . GLY C 1 140 ? 12.114 -2.744 24.208 1.00 48.74 140 GLY C CA 1
ATOM 3526 C C . GLY C 1 140 ? 11.611 -3.635 25.320 1.00 48.61 140 GLY C C 1
ATOM 3527 O O . GLY C 1 140 ? 12.371 -3.946 26.231 1.00 49.09 140 GLY C O 1
ATOM 3528 N N . GLY C 1 141 ? 10.361 -4.092 25.261 1.00 46.93 141 GLY C N 1
ATOM 3529 C CA . GLY C 1 141 ? 9.878 -4.982 26.297 1.00 46.09 141 GLY C CA 1
ATOM 3530 C C . GLY C 1 141 ? 10.662 -6.273 26.485 1.00 45.68 141 GLY C C 1
ATOM 3531 O O . GLY C 1 141 ? 11.199 -6.843 25.542 1.00 46.42 141 GLY C O 1
ATOM 3532 N N . ASP C 1 142 ? 10.731 -6.730 27.721 1.00 44.55 142 ASP C N 1
ATOM 3533 C CA . ASP C 1 142 ? 11.395 -7.968 28.056 1.00 43.85 142 ASP C CA 1
ATOM 3534 C C . ASP C 1 142 ? 10.445 -9.202 27.951 1.00 43.90 142 ASP C C 1
ATOM 3535 O O . ASP C 1 142 ? 9.623 -9.483 28.871 1.00 42.76 142 ASP C O 1
ATOM 3540 N N . VAL C 1 143 ? 10.598 -9.920 26.822 1.00 43.56 143 VAL C N 1
ATOM 3541 C CA . VAL C 1 143 ? 9.836 -11.121 26.475 1.00 42.30 143 VAL C CA 1
ATOM 3542 C C . VAL C 1 143 ? 10.803 -12.304 26.363 1.00 42.80 143 VAL C C 1
ATOM 3543 O O . VAL C 1 143 ? 10.597 -13.276 25.604 1.00 40.93 143 VAL C O 1
ATOM 3547 N N . SER C 1 144 ? 11.854 -12.244 27.178 1.00 43.25 144 SER C N 1
ATOM 3548 C CA . SER C 1 144 ? 12.868 -13.309 27.137 1.00 43.67 144 SER C CA 1
ATOM 3549 C C . SER C 1 144 ? 12.320 -14.645 27.670 1.00 44.52 144 SER C C 1
ATOM 3550 O O . SER C 1 144 ? 12.763 -15.697 27.220 1.00 45.19 144 SER C O 1
ATOM 3553 N N . ASP C 1 145 ? 11.351 -14.625 28.602 1.00 44.69 145 ASP C N 1
ATOM 3554 C CA . ASP C 1 145 ? 10.692 -15.868 29.070 1.00 44.84 145 ASP C CA 1
ATOM 3555 C C . ASP C 1 145 ? 9.932 -16.586 27.975 1.00 44.28 145 ASP C C 1
ATOM 3556 O O . ASP C 1 145 ? 9.597 -17.753 28.154 1.00 44.65 145 ASP C O 1
ATOM 3561 N N . TYR C 1 146 ? 9.625 -15.886 26.876 1.00 43.34 146 TYR C N 1
ATOM 3562 C CA . TYR C 1 146 ? 8.784 -16.440 25.800 1.00 43.13 146 TYR C CA 1
ATOM 3563 C C . TYR C 1 146 ? 9.569 -16.967 24.544 1.00 43.78 146 TYR C C 1
ATOM 3564 O O . TYR C 1 146 ? 8.985 -17.505 23.615 1.00 42.64 146 TYR C O 1
ATOM 3573 N N . LEU C 1 147 ? 10.888 -16.791 24.526 1.00 45.04 147 LEU C N 1
ATOM 3574 C CA . LEU C 1 147 ? 11.701 -17.165 23.368 1.00 46.34 147 LEU C CA 1
ATOM 3575 C C . LEU C 1 147 ? 12.795 -18.120 23.813 1.00 46.83 147 LEU C C 1
ATOM 3576 O O . LEU C 1 147 ? 13.368 -17.948 24.891 1.00 46.99 147 LEU C O 1
ATOM 3581 N N . PRO C 1 148 ? 13.152 -19.103 22.970 1.00 47.65 148 PRO C N 1
ATOM 3582 C CA . PRO C 1 148 ? 14.285 -19.953 23.445 1.00 48.30 148 PRO C CA 1
ATOM 3583 C C . PRO C 1 148 ? 15.582 -19.084 23.615 1.00 47.99 148 PRO C C 1
ATOM 3584 O O . PRO C 1 148 ? 15.773 -18.117 22.869 1.00 46.91 148 PRO C O 1
ATOM 3588 N N . PRO C 1 149 ? 16.391 -19.355 24.658 1.00 49.07 149 PRO C N 1
ATOM 3589 C CA . PRO C 1 149 ? 17.583 -18.516 24.999 1.00 50.52 149 PRO C CA 1
ATOM 3590 C C . PRO C 1 149 ? 18.517 -18.110 23.834 1.00 52.67 149 PRO C C 1
ATOM 3591 O O . PRO C 1 149 ? 18.938 -16.935 23.760 1.00 53.28 149 PRO C O 1
ATOM 3595 N N . ASN C 1 150 ? 18.806 -19.044 22.923 1.00 54.38 150 ASN C N 1
ATOM 3596 C CA . ASN C 1 150 ? 19.647 -18.746 21.752 1.00 56.07 150 ASN C CA 1
ATOM 3597 C C . ASN C 1 150 ? 19.034 -17.815 20.714 1.00 57.04 150 ASN C C 1
ATOM 3598 O O . ASN C 1 150 ? 19.742 -17.068 20.041 1.00 57.42 150 ASN C O 1
ATOM 3603 N N . ILE C 1 151 ? 17.721 -17.891 20.551 1.00 58.29 151 ILE C N 1
ATOM 3604 C CA . ILE C 1 151 ? 16.999 -16.964 19.668 1.00 59.41 151 ILE C CA 1
ATOM 3605 C C . ILE C 1 151 ? 16.858 -15.598 20.341 1.00 60.63 151 ILE C C 1
ATOM 3606 O O . ILE C 1 151 ? 16.738 -14.564 19.675 1.00 60.47 151 ILE C O 1
ATOM 3611 N N . TYR C 1 152 ? 16.874 -15.583 21.662 1.00 62.52 152 TYR C N 1
ATOM 3612 C CA . TYR C 1 152 ? 16.866 -14.307 22.360 1.00 65.46 152 TYR C CA 1
ATOM 3613 C C . TYR C 1 152 ? 18.251 -13.609 22.295 1.00 66.88 152 TYR C C 1
ATOM 3614 O O . TYR C 1 152 ? 18.341 -12.434 21.883 1.00 66.51 152 TYR C O 1
ATOM 3623 N N . HIS C 1 153 ? 19.325 -14.329 22.645 1.00 68.74 153 HIS C N 1
ATOM 3624 C CA . HIS C 1 153 ? 20.684 -13.779 22.511 1.00 70.94 153 HIS C CA 1
ATOM 3625 C C . HIS C 1 153 ? 20.972 -13.332 21.068 1.00 71.62 153 HIS C C 1
ATOM 3626 O O . HIS C 1 153 ? 21.408 -12.196 20.846 1.00 71.72 153 HIS C O 1
ATOM 3633 N N . ALA C 1 154 ? 20.688 -14.201 20.097 1.00 72.32 154 ALA C N 1
ATOM 3634 C CA . ALA C 1 154 ? 20.775 -13.844 18.687 1.00 73.64 154 ALA C CA 1
ATOM 3635 C C . ALA C 1 154 ? 19.995 -12.582 18.318 1.00 75.07 154 ALA C C 1
ATOM 3636 O O . ALA C 1 154 ? 20.482 -11.763 17.552 1.00 76.02 154 ALA C O 1
ATOM 3638 N N . LEU C 1 155 ? 18.785 -12.418 18.846 1.00 77.10 155 LEU C N 1
ATOM 3639 C CA . LEU C 1 155 ? 17.932 -11.242 18.540 1.00 78.26 155 LEU C CA 1
ATOM 3640 C C . LEU C 1 155 ? 18.554 -9.936 19.088 1.00 79.30 155 LEU C C 1
ATOM 3641 O O . LEU C 1 155 ? 18.419 -8.860 18.470 1.00 78.90 155 LEU C O 1
ATOM 3646 N N . LYS C 1 156 ? 19.210 -10.048 20.249 1.00 80.57 156 LYS C N 1
ATOM 3647 C CA . LYS C 1 156 ? 19.948 -8.936 20.865 1.00 82.20 156 LYS C CA 1
ATOM 3648 C C . LYS C 1 156 ? 21.055 -8.374 19.932 1.00 83.31 156 LYS C C 1
ATOM 3649 O O . LYS C 1 156 ? 21.058 -7.167 19.640 1.00 83.71 156 LYS C O 1
ATOM 3655 N N . GLN C 1 157 ? 21.957 -9.249 19.451 1.00 84.13 157 GLN C N 1
ATOM 3656 C CA . GLN C 1 157 ? 23.052 -8.883 18.515 1.00 84.75 157 GLN C CA 1
ATOM 3657 C C . GLN C 1 157 ? 22.627 -8.216 17.201 1.00 85.13 157 GLN C C 1
ATOM 3658 O O . GLN C 1 157 ? 23.467 -7.625 16.509 1.00 85.33 157 GLN C O 1
ATOM 3664 N N . LYS C 1 158 ? 21.341 -8.314 16.866 1.00 85.49 158 LYS C N 1
ATOM 3665 C CA . LYS C 1 158 ? 20.822 -7.840 15.586 1.00 85.91 158 LYS C CA 1
ATOM 3666 C C . LYS C 1 158 ? 20.273 -6.393 15.660 1.00 86.02 158 LYS C C 1
ATOM 3667 O O . LYS C 1 158 ? 19.237 -6.080 16.285 1.00 85.68 158 LYS C O 1
ATOM 3673 N N . MET D 1 1 ? 7.888 -48.883 20.521 1.00 46.38 1 MET D N 1
ATOM 3674 C CA . MET D 1 1 ? 6.817 -48.874 21.525 1.00 44.32 1 MET D CA 1
ATOM 3675 C C . MET D 1 1 ? 5.659 -48.195 20.948 1.00 42.98 1 MET D C 1
ATOM 3676 O O . MET D 1 1 ? 5.800 -47.195 20.263 1.00 43.65 1 MET D O 1
ATOM 3681 N N . ARG D 1 2 ? 4.508 -48.767 21.258 1.00 40.99 2 ARG D N 1
ATOM 3682 C CA . ARG D 1 2 ? 3.260 -48.389 20.701 1.00 38.77 2 ARG D CA 1
ATOM 3683 C C . ARG D 1 2 ? 2.838 -47.010 21.212 1.00 38.19 2 ARG D C 1
ATOM 3684 O O . ARG D 1 2 ? 3.131 -46.637 22.359 1.00 38.10 2 ARG D O 1
ATOM 3692 N N . LYS D 1 3 ? 2.212 -46.239 20.324 1.00 37.22 3 LYS D N 1
ATOM 3693 C CA . LYS D 1 3 ? 1.417 -45.067 20.733 1.00 36.36 3 LYS D CA 1
ATOM 3694 C C . LYS D 1 3 ? -0.007 -45.505 20.787 1.00 34.43 3 LYS D C 1
ATOM 3695 O O . LYS D 1 3 ? -0.630 -45.837 19.773 1.00 35.01 3 LYS D O 1
ATOM 3701 N N . ILE D 1 4 ? -0.552 -45.505 21.992 1.00 33.69 4 ILE D N 1
ATOM 3702 C CA . ILE D 1 4 ? -1.886 -45.983 22.185 1.00 31.59 4 ILE D CA 1
ATOM 3703 C C . ILE D 1 4 ? -2.831 -44.798 22.563 1.00 32.17 4 ILE D C 1
ATOM 3704 O O . ILE D 1 4 ? -2.505 -44.080 23.456 1.00 32.78 4 ILE D O 1
ATOM 3709 N N . ALA D 1 5 ? -3.998 -44.656 21.922 1.00 31.96 5 ALA D N 1
ATOM 3710 C CA . ALA D 1 5 ? -4.987 -43.592 22.234 1.00 31.55 5 ALA D CA 1
ATOM 3711 C C . ALA D 1 5 ? -6.229 -44.246 22.784 1.00 31.51 5 ALA D C 1
ATOM 3712 O O . ALA D 1 5 ? -6.683 -45.266 22.261 1.00 30.98 5 ALA D O 1
ATOM 3714 N N . LEU D 1 6 ? -6.748 -43.656 23.853 1.00 30.76 6 LEU D N 1
ATOM 3715 C CA . LEU D 1 6 ? -8.067 -43.915 24.298 1.00 30.23 6 LEU D CA 1
ATOM 3716 C C . LEU D 1 6 ? -8.979 -42.796 23.678 1.00 31.39 6 LEU D C 1
ATOM 3717 O O . LEU D 1 6 ? -8.614 -41.622 23.678 1.00 31.61 6 LEU D O 1
ATOM 3722 N N . PHE D 1 7 ? -10.122 -43.208 23.136 1.00 31.48 7 PHE D N 1
ATOM 3723 C CA . PHE D 1 7 ? -11.103 -42.379 22.643 1.00 34.08 7 PHE D CA 1
ATOM 3724 C C . PHE D 1 7 ? -12.310 -42.554 23.551 1.00 34.90 7 PHE D C 1
ATOM 3725 O O . PHE D 1 7 ? -13.014 -43.515 23.395 1.00 34.74 7 PHE D O 1
ATOM 3733 N N . PRO D 1 8 ? -12.504 -41.674 24.549 1.00 35.54 8 PRO D N 1
ATOM 3734 C CA . PRO D 1 8 ? -13.604 -41.894 25.483 1.00 37.29 8 PRO D CA 1
ATOM 3735 C C . PRO D 1 8 ? -14.934 -41.367 24.961 1.00 40.07 8 PRO D C 1
ATOM 3736 O O . PRO D 1 8 ? -14.955 -40.455 24.145 1.00 39.36 8 PRO D O 1
ATOM 3740 N N . GLY D 1 9 ? -16.035 -41.972 25.398 1.00 43.07 9 GLY D N 1
ATOM 3741 C CA . GLY D 1 9 ? -17.383 -41.501 25.016 1.00 45.69 9 GLY D CA 1
ATOM 3742 C C . GLY D 1 9 ? -18.470 -42.337 25.662 1.00 48.35 9 GLY D C 1
ATOM 3743 O O . GLY D 1 9 ? -18.209 -43.427 26.181 1.00 48.49 9 GLY D O 1
ATOM 3744 N N . SER D 1 10 ? -19.697 -41.832 25.636 1.00 50.70 10 SER D N 1
ATOM 3745 C CA . SER D 1 10 ? -20.835 -42.617 26.097 1.00 53.07 10 SER D CA 1
ATOM 3746 C C . SER D 1 10 ? -21.527 -43.292 24.904 1.00 54.23 10 SER D C 1
ATOM 3747 O O . SER D 1 10 ? -22.302 -44.216 25.090 1.00 55.56 10 SER D O 1
ATOM 3750 N N . PHE D 1 11 ? -21.216 -42.831 23.681 1.00 54.76 11 PHE D N 1
ATOM 3751 C CA . PHE D 1 11 ? -21.635 -43.458 22.410 1.00 53.89 11 PHE D CA 1
ATOM 3752 C C . PHE D 1 11 ? -23.081 -43.898 22.433 1.00 55.19 11 PHE D C 1
ATOM 3753 O O . PHE D 1 11 ? -23.395 -45.059 22.181 1.00 55.87 11 PHE D O 1
ATOM 3761 N N . ASP D 1 12 ? -23.948 -42.928 22.694 1.00 56.88 12 ASP D N 1
ATOM 3762 C CA . ASP D 1 12 ? -25.354 -43.132 23.000 1.00 58.02 12 ASP D CA 1
ATOM 3763 C C . ASP D 1 12 ? -26.239 -42.282 22.046 1.00 57.22 12 ASP D C 1
ATOM 3764 O O . ASP D 1 12 ? -26.910 -41.340 22.497 1.00 58.36 12 ASP D O 1
ATOM 3769 N N . PRO D 1 13 ? -26.277 -42.612 20.728 1.00 55.63 13 PRO D N 1
ATOM 3770 C CA . PRO D 1 13 ? -25.598 -43.631 19.953 1.00 54.25 13 PRO D CA 1
ATOM 3771 C C . PRO D 1 13 ? -24.225 -43.218 19.403 1.00 53.58 13 PRO D C 1
ATOM 3772 O O . PRO D 1 13 ? -23.874 -42.024 19.402 1.00 54.33 13 PRO D O 1
ATOM 3776 N N . MET D 1 14 ? -23.461 -44.222 18.958 1.00 51.46 14 MET D N 1
ATOM 3777 C CA . MET D 1 14 ? -22.344 -44.031 18.066 1.00 49.41 14 MET D CA 1
ATOM 3778 C C . MET D 1 14 ? -22.855 -43.538 16.708 1.00 47.22 14 MET D C 1
ATOM 3779 O O . MET D 1 14 ? -23.820 -44.060 16.144 1.00 46.79 14 MET D O 1
ATOM 3784 N N . THR D 1 15 ? -22.207 -42.510 16.192 1.00 44.63 15 THR D N 1
ATOM 3785 C CA . THR D 1 15 ? -22.698 -41.887 15.004 1.00 41.71 15 THR D CA 1
ATOM 3786 C C . THR D 1 15 ? -21.610 -42.097 14.003 1.00 40.59 15 THR D C 1
ATOM 3787 O O . THR D 1 15 ? -20.497 -42.459 14.388 1.00 40.04 15 THR D O 1
ATOM 3791 N N . ASN D 1 16 ? -21.908 -41.794 12.739 1.00 39.44 16 ASN D N 1
ATOM 3792 C CA . ASN D 1 16 ? -20.903 -41.825 11.690 1.00 39.12 16 ASN D CA 1
ATOM 3793 C C . ASN D 1 16 ? -19.804 -40.818 11.892 1.00 38.18 16 ASN D C 1
ATOM 3794 O O . ASN D 1 16 ? -18.732 -40.980 11.305 1.00 37.17 16 ASN D O 1
ATOM 3799 N N . GLY D 1 17 ? -20.076 -39.771 12.719 1.00 37.56 17 GLY D N 1
ATOM 3800 C CA . GLY D 1 17 ? -19.041 -38.816 13.167 1.00 35.30 17 GLY D CA 1
ATOM 3801 C C . GLY D 1 17 ? -17.945 -39.442 13.989 1.00 34.51 17 GLY D C 1
ATOM 3802 O O . GLY D 1 17 ? -16.787 -39.307 13.657 1.00 35.19 17 GLY D O 1
ATOM 3803 N N . HIS D 1 18 ? -18.317 -40.127 15.074 1.00 35.22 18 HIS D N 1
ATOM 3804 C CA . HIS D 1 18 ? -17.430 -41.015 15.871 1.00 34.78 18 HIS D CA 1
ATOM 3805 C C . HIS D 1 18 ? -16.629 -42.031 15.032 1.00 35.14 18 HIS D C 1
ATOM 3806 O O . HIS D 1 18 ? -15.412 -42.121 15.153 1.00 35.72 18 HIS D O 1
ATOM 3813 N N . LEU D 1 19 ? -17.321 -42.808 14.194 1.00 35.84 19 LEU D N 1
ATOM 3814 C CA . LEU D 1 19 ? -16.688 -43.720 13.217 1.00 36.76 19 LEU D CA 1
ATOM 3815 C C . LEU D 1 19 ? -15.635 -43.030 12.386 1.00 35.93 19 LEU D C 1
ATOM 3816 O O . LEU D 1 19 ? -14.496 -43.472 12.287 1.00 35.58 19 LEU D O 1
ATOM 3821 N N . ASN D 1 20 ? -16.029 -41.910 11.776 1.00 36.29 20 ASN D N 1
ATOM 3822 C CA . ASN D 1 20 ? -15.082 -41.067 11.039 1.00 33.86 20 ASN D CA 1
ATOM 3823 C C . ASN D 1 20 ? -13.834 -40.776 11.832 1.00 33.38 20 ASN D C 1
ATOM 3824 O O . ASN D 1 20 ? -12.729 -41.020 11.366 1.00 34.49 20 ASN D O 1
ATOM 3829 N N . LEU D 1 21 ? -13.980 -40.244 13.040 1.00 33.28 21 LEU D N 1
ATOM 3830 C CA . LEU D 1 21 ? -12.773 -39.876 13.860 1.00 32.17 21 LEU D CA 1
ATOM 3831 C C . LEU D 1 21 ? -11.949 -41.110 14.269 1.00 31.16 21 LEU D C 1
ATOM 3832 O O . LEU D 1 21 ? -10.735 -41.033 14.352 1.00 27.70 21 LEU D O 1
ATOM 3837 N N . ILE D 1 22 ? -12.659 -42.210 14.594 1.00 32.01 22 ILE D N 1
ATOM 3838 C CA . ILE D 1 22 ? -12.062 -43.512 14.859 1.00 34.46 22 ILE D CA 1
ATOM 3839 C C . ILE D 1 22 ? -11.204 -43.973 13.648 1.00 35.61 22 ILE D C 1
ATOM 3840 O O . ILE D 1 22 ? -10.005 -44.216 13.780 1.00 35.31 22 ILE D O 1
ATOM 3845 N N . GLU D 1 23 ? -11.817 -44.017 12.458 1.00 37.39 23 GLU D N 1
ATOM 3846 C CA . GLU D 1 23 ? -11.099 -44.368 11.242 1.00 38.93 23 GLU D CA 1
ATOM 3847 C C . GLU D 1 23 ? -9.854 -43.570 11.127 1.00 38.12 23 GLU D C 1
ATOM 3848 O O . GLU D 1 23 ? -8.842 -44.126 10.780 1.00 41.10 23 GLU D O 1
ATOM 3854 N N . ARG D 1 24 ? -9.900 -42.253 11.377 1.00 37.81 24 ARG D N 1
ATOM 3855 C CA . ARG D 1 24 ? -8.754 -41.369 11.112 1.00 35.60 24 ARG D CA 1
ATOM 3856 C C . ARG D 1 24 ? -7.657 -41.541 12.132 1.00 35.34 24 ARG D C 1
ATOM 3857 O O . ARG D 1 24 ? -6.445 -41.451 11.823 1.00 34.52 24 ARG D O 1
ATOM 3865 N N . SER D 1 25 ? -8.064 -41.760 13.371 1.00 35.76 25 SER D N 1
ATOM 3866 C CA . SER D 1 25 ? -7.061 -41.940 14.444 1.00 36.66 25 SER D CA 1
ATOM 3867 C C . SER D 1 25 ? -6.417 -43.339 14.397 1.00 36.91 25 SER D C 1
ATOM 3868 O O . SER D 1 25 ? -5.255 -43.479 14.747 1.00 36.58 25 SER D O 1
ATOM 3871 N N . ALA D 1 26 ? -7.120 -44.343 13.847 1.00 37.60 26 ALA D N 1
ATOM 3872 C CA . ALA D 1 26 ? -6.464 -45.652 13.594 1.00 39.10 26 ALA D CA 1
ATOM 3873 C C . ALA D 1 26 ? -5.263 -45.528 12.680 1.00 39.37 26 ALA D C 1
ATOM 3874 O O . ALA D 1 26 ? -4.369 -46.292 12.804 1.00 40.02 26 ALA D O 1
ATOM 3876 N N . LYS D 1 27 ? -5.214 -44.498 11.829 1.00 39.92 27 LYS D N 1
ATOM 3877 C CA . LYS D 1 27 ? -4.094 -44.215 10.947 1.00 39.69 27 LYS D CA 1
ATOM 3878 C C . LYS D 1 27 ? -3.006 -43.457 11.665 1.00 39.17 27 LYS D C 1
ATOM 3879 O O . LYS D 1 27 ? -1.840 -43.420 11.229 1.00 40.75 27 LYS D O 1
ATOM 3885 N N . LEU D 1 28 ? -3.346 -42.812 12.766 1.00 38.26 28 LEU D N 1
ATOM 3886 C CA . LEU D 1 28 ? -2.400 -41.938 13.446 1.00 37.76 28 LEU D CA 1
ATOM 3887 C C . LEU D 1 28 ? -1.768 -42.675 14.626 1.00 37.38 28 LEU D C 1
ATOM 3888 O O . LEU D 1 28 ? -0.623 -42.410 14.976 1.00 36.91 28 LEU D O 1
ATOM 3893 N N . PHE D 1 29 ? -2.529 -43.581 15.254 1.00 36.92 29 PHE D N 1
ATOM 3894 C CA . PHE D 1 29 ? -2.023 -44.368 16.394 1.00 37.27 29 PHE D CA 1
ATOM 3895 C C . PHE D 1 29 ? -1.800 -45.857 16.068 1.00 37.46 29 PHE D C 1
ATOM 3896 O O . PHE D 1 29 ? -2.555 -46.479 15.298 1.00 37.09 29 PHE D O 1
ATOM 3904 N N . ASP D 1 30 ? -0.802 -46.458 16.719 1.00 38.35 30 ASP D N 1
ATOM 3905 C CA . ASP D 1 30 ? -0.698 -47.964 16.734 1.00 36.97 30 ASP D CA 1
ATOM 3906 C C . ASP D 1 30 ? -1.968 -48.597 17.135 1.00 37.21 30 ASP D C 1
ATOM 3907 O O . ASP D 1 30 ? -2.461 -49.466 16.402 1.00 38.15 30 ASP D O 1
ATOM 3912 N N . GLU D 1 31 ? -2.568 -48.141 18.241 1.00 36.65 31 GLU D N 1
ATOM 3913 C CA . GLU D 1 31 ? -3.941 -48.625 18.549 1.00 37.51 31 GLU D CA 1
ATOM 3914 C C . GLU D 1 31 ? -4.885 -47.569 19.106 1.00 35.65 31 GLU D C 1
ATOM 3915 O O . GLU D 1 31 ? -4.484 -46.638 19.736 1.00 35.30 31 GLU D O 1
ATOM 3921 N N . VAL D 1 32 ? -6.169 -47.837 18.978 1.00 37.04 32 VAL D N 1
ATOM 3922 C CA . VAL D 1 32 ? -7.188 -46.966 19.490 1.00 36.86 32 VAL D CA 1
ATOM 3923 C C . VAL D 1 32 ? -8.134 -47.812 20.326 1.00 36.47 32 VAL D C 1
ATOM 3924 O O . VAL D 1 32 ? -8.727 -48.767 19.835 1.00 36.09 32 VAL D O 1
ATOM 3928 N N . ILE D 1 33 ? -8.290 -47.417 21.588 1.00 35.59 33 ILE D N 1
ATOM 3929 C CA . ILE D 1 33 ? -9.263 -48.039 22.455 1.00 34.33 33 ILE D CA 1
ATOM 3930 C C . ILE D 1 33 ? -10.513 -47.139 22.564 1.00 34.87 33 ILE D C 1
ATOM 3931 O O . ILE D 1 33 ? -10.458 -45.995 22.981 1.00 35.45 33 ILE D O 1
ATOM 3936 N N . ILE D 1 34 ? -11.640 -47.655 22.160 1.00 35.54 34 ILE D N 1
ATOM 3937 C CA . ILE D 1 34 ? -12.911 -46.996 22.363 1.00 37.24 34 ILE D CA 1
ATOM 3938 C C . ILE D 1 34 ? -13.412 -47.320 23.786 1.00 39.63 34 ILE D C 1
ATOM 3939 O O . ILE D 1 34 ? -13.831 -48.441 24.056 1.00 39.97 34 ILE D O 1
ATOM 3944 N N . GLY D 1 35 ? -13.344 -46.363 24.695 1.00 41.41 35 GLY D N 1
ATOM 3945 C CA . GLY D 1 35 ? -13.834 -46.592 26.038 1.00 44.28 35 GLY D CA 1
ATOM 3946 C C . GLY D 1 35 ? -15.288 -46.172 26.133 1.00 45.87 35 GLY D C 1
ATOM 3947 O O . GLY D 1 35 ? -15.617 -44.962 26.139 1.00 44.62 35 GLY D O 1
ATOM 3948 N N . VAL D 1 36 ? -16.168 -47.162 26.225 1.00 48.81 36 VAL D N 1
ATOM 3949 C CA . VAL D 1 36 ? -17.601 -46.846 26.311 1.00 51.97 36 VAL D CA 1
ATOM 3950 C C . VAL D 1 36 ? -17.879 -46.712 27.800 1.00 55.04 36 VAL D C 1
ATOM 3951 O O . VAL D 1 36 ? -17.737 -47.673 28.555 1.00 56.16 36 VAL D O 1
ATOM 3955 N N . PHE D 1 37 ? -18.214 -45.514 28.249 1.00 57.91 37 PHE D N 1
ATOM 3956 C CA . PHE D 1 37 ? -18.407 -45.343 29.677 1.00 60.58 37 PHE D CA 1
ATOM 3957 C C . PHE D 1 37 ? -19.876 -45.657 29.998 1.00 62.85 37 PHE D C 1
ATOM 3958 O O . PHE D 1 37 ? -20.792 -45.036 29.411 1.00 63.15 37 PHE D O 1
ATOM 3966 N N . ILE D 1 38 ? -20.104 -46.675 30.858 1.00 64.97 38 ILE D N 1
ATOM 3967 C CA . ILE D 1 38 ? -21.494 -47.215 31.087 1.00 66.18 38 ILE D CA 1
ATOM 3968 C C . ILE D 1 38 ? -22.345 -46.584 32.226 1.00 66.27 38 ILE D C 1
ATOM 3969 O O . ILE D 1 38 ? -21.834 -46.048 33.211 1.00 66.33 38 ILE D O 1
ATOM 3974 N N . LEU D 1 45 ? -31.279 -47.955 27.800 1.00 96.57 45 LEU D N 1
ATOM 3975 C CA . LEU D 1 45 ? -31.504 -48.415 26.426 1.00 96.87 45 LEU D CA 1
ATOM 3976 C C . LEU D 1 45 ? -30.821 -49.765 26.067 1.00 96.86 45 LEU D C 1
ATOM 3977 O O . LEU D 1 45 ? -31.485 -50.664 25.546 1.00 96.65 45 LEU D O 1
ATOM 3982 N N . PHE D 1 46 ? -29.520 -49.901 26.358 1.00 97.13 46 PHE D N 1
ATOM 3983 C CA . PHE D 1 46 ? -28.737 -51.135 26.072 1.00 97.27 46 PHE D CA 1
ATOM 3984 C C . PHE D 1 46 ? -27.802 -51.529 27.212 1.00 97.37 46 PHE D C 1
ATOM 3985 O O . PHE D 1 46 ? -26.945 -50.724 27.591 1.00 97.55 46 PHE D O 1
ATOM 3993 N N . THR D 1 47 ? -27.904 -52.762 27.724 1.00 97.34 47 THR D N 1
ATOM 3994 C CA . THR D 1 47 ? -26.916 -53.224 28.721 1.00 97.32 47 THR D CA 1
ATOM 3995 C C . THR D 1 47 ? -25.496 -53.122 28.120 1.00 96.98 47 THR D C 1
ATOM 3996 O O . THR D 1 47 ? -25.319 -53.285 26.904 1.00 96.91 47 THR D O 1
ATOM 4000 N N . PRO D 1 48 ? -24.493 -52.815 28.964 1.00 96.40 48 PRO D N 1
ATOM 4001 C CA . PRO D 1 48 ? -23.121 -52.668 28.492 1.00 95.76 48 PRO D CA 1
ATOM 4002 C C . PRO D 1 48 ? -22.789 -53.543 27.278 1.00 94.87 48 PRO D C 1
ATOM 4003 O O . PRO D 1 48 ? -22.372 -53.017 26.254 1.00 94.84 48 PRO D O 1
ATOM 4007 N N . GLU D 1 49 ? -23.011 -54.851 27.379 1.00 93.95 49 GLU D N 1
ATOM 4008 C CA . GLU D 1 49 ? -22.515 -55.803 26.376 1.00 93.14 49 GLU D CA 1
ATOM 4009 C C . GLU D 1 49 ? -23.352 -55.866 25.080 1.00 91.62 49 GLU D C 1
ATOM 4010 O O . GLU D 1 49 ? -23.048 -56.646 24.173 1.00 91.42 49 GLU D O 1
ATOM 4016 N N . GLU D 1 50 ? -24.402 -55.044 25.015 1.00 89.87 50 GLU D N 1
ATOM 4017 C CA . GLU D 1 50 ? -25.119 -54.740 23.768 1.00 88.07 50 GLU D CA 1
ATOM 4018 C C . GLU D 1 50 ? -24.423 -53.590 23.036 1.00 86.14 50 GLU D C 1
ATOM 4019 O O . GLU D 1 50 ? -24.098 -53.725 21.855 1.00 85.94 50 GLU D O 1
ATOM 4025 N N . LYS D 1 51 ? -24.219 -52.463 23.736 1.00 83.71 51 LYS D N 1
ATOM 4026 C CA . LYS D 1 51 ? -23.422 -51.346 23.216 1.00 81.10 51 LYS D CA 1
ATOM 4027 C C . LYS D 1 51 ? -22.039 -51.833 22.782 1.00 79.27 51 LYS D C 1
ATOM 4028 O O . LYS D 1 51 ? -21.579 -51.466 21.702 1.00 79.07 51 LYS D O 1
ATOM 4034 N N . LYS D 1 52 ? -21.398 -52.681 23.588 1.00 76.43 52 LYS D N 1
ATOM 4035 C CA . LYS D 1 52 ? -20.132 -53.279 23.181 1.00 74.17 52 LYS D CA 1
ATOM 4036 C C . LYS D 1 52 ? -20.298 -54.028 21.860 1.00 72.86 52 LYS D C 1
ATOM 4037 O O . LYS D 1 52 ? -19.476 -53.893 20.943 1.00 72.34 52 LYS D O 1
ATOM 4043 N N . TYR D 1 53 ? -21.370 -54.809 21.756 1.00 70.87 53 TYR D N 1
ATOM 4044 C CA . TYR D 1 53 ? -21.569 -55.588 20.544 1.00 69.49 53 TYR D CA 1
ATOM 4045 C C . TYR D 1 53 ? -21.617 -54.677 19.317 1.00 66.96 53 TYR D C 1
ATOM 4046 O O . TYR D 1 53 ? -20.896 -54.908 18.350 1.00 66.00 53 TYR D O 1
ATOM 4055 N N . LEU D 1 54 ? -22.468 -53.653 19.388 1.00 64.71 54 LEU D N 1
ATOM 4056 C CA . LEU D 1 54 ? -22.700 -52.714 18.273 1.00 63.29 54 LEU D CA 1
ATOM 4057 C C . LEU D 1 54 ? -21.408 -51.989 17.836 1.00 62.17 54 LEU D C 1
ATOM 4058 O O . LEU D 1 54 ? -21.076 -51.903 16.627 1.00 62.60 54 LEU D O 1
ATOM 4063 N N . ILE D 1 55 ? -20.649 -51.539 18.825 1.00 60.17 55 ILE D N 1
ATOM 4064 C CA . ILE D 1 55 ? -19.480 -50.764 18.573 1.00 58.65 55 ILE D CA 1
ATOM 4065 C C . ILE D 1 55 ? -18.382 -51.646 17.973 1.00 59.37 55 ILE D C 1
ATOM 4066 O O . ILE D 1 55 ? -17.659 -51.192 17.084 1.00 59.35 55 ILE D O 1
ATOM 4071 N N . GLU D 1 56 ? -18.264 -52.903 18.413 1.00 60.33 56 GLU D N 1
ATOM 4072 C CA . GLU D 1 56 ? -17.314 -53.835 17.756 1.00 61.07 56 GLU D CA 1
ATOM 4073 C C . GLU D 1 56 ? -17.762 -54.220 16.333 1.00 60.85 56 GLU D C 1
ATOM 4074 O O . GLU D 1 56 ? -16.947 -54.217 15.406 1.00 59.99 56 GLU D O 1
ATOM 4080 N N . GLU D 1 57 ? -19.057 -54.515 16.174 1.00 61.85 57 GLU D N 1
ATOM 4081 C CA . GLU D 1 57 ? -19.693 -54.735 14.868 1.00 63.67 57 GLU D CA 1
ATOM 4082 C C . GLU D 1 57 ? -19.348 -53.564 13.955 1.00 63.73 57 GLU D C 1
ATOM 4083 O O . GLU D 1 57 ? -18.677 -53.758 12.928 1.00 64.08 57 GLU D O 1
ATOM 4089 N N . ALA D 1 58 ? -19.735 -52.339 14.369 1.00 63.37 58 ALA D N 1
ATOM 4090 C CA . ALA D 1 58 ? -19.398 -51.100 13.601 1.00 62.24 58 ALA D CA 1
ATOM 4091 C C . ALA D 1 58 ? -17.913 -50.886 13.272 1.00 60.86 58 ALA D C 1
ATOM 4092 O O . ALA D 1 58 ? -17.607 -50.329 12.239 1.00 60.54 58 ALA D O 1
ATOM 4094 N N . THR D 1 59 ? -16.998 -51.357 14.114 1.00 60.31 59 THR D N 1
ATOM 4095 C CA . THR D 1 59 ? -15.552 -51.077 13.928 1.00 59.98 59 THR D CA 1
ATOM 4096 C C . THR D 1 59 ? -14.718 -52.286 13.426 1.00 60.70 59 THR D C 1
ATOM 4097 O O . THR D 1 59 ? -13.464 -52.207 13.312 1.00 59.72 59 THR D O 1
ATOM 4101 N N . LYS D 1 60 ? -15.441 -53.372 13.102 1.00 61.17 60 LYS D N 1
ATOM 4102 C CA . LYS D 1 60 ? -14.860 -54.690 12.754 1.00 61.86 60 LYS D CA 1
ATOM 4103 C C . LYS D 1 60 ? -13.725 -54.666 11.707 1.00 60.85 60 LYS D C 1
ATOM 4104 O O . LYS D 1 60 ? -12.734 -55.352 11.866 1.00 60.17 60 LYS D O 1
ATOM 4110 N N . GLU D 1 61 ? -13.846 -53.821 10.688 1.00 60.79 61 GLU D N 1
ATOM 4111 C CA . GLU D 1 61 ? -12.873 -53.798 9.584 1.00 61.03 61 GLU D CA 1
ATOM 4112 C C . GLU D 1 61 ? -11.569 -53.076 9.878 1.00 59.23 61 GLU D C 1
ATOM 4113 O O . GLU D 1 61 ? -10.699 -52.953 8.999 1.00 59.90 61 GLU D O 1
ATOM 4119 N N . MET D 1 62 ? -11.417 -52.598 11.112 1.00 57.31 62 MET D N 1
ATOM 4120 C CA . MET D 1 62 ? -10.216 -51.856 11.510 1.00 54.06 62 MET D CA 1
ATOM 4121 C C . MET D 1 62 ? -9.476 -52.691 12.522 1.00 53.50 62 MET D C 1
ATOM 4122 O O . MET D 1 62 ? -9.992 -52.931 13.622 1.00 53.34 62 MET D O 1
ATOM 4127 N N . PRO D 1 63 ? -8.285 -53.186 12.147 1.00 52.32 63 PRO D N 1
ATOM 4128 C CA . PRO D 1 63 ? -7.700 -54.177 13.049 1.00 50.12 63 PRO D CA 1
ATOM 4129 C C . PRO D 1 63 ? -7.083 -53.598 14.379 1.00 48.86 63 PRO D C 1
ATOM 4130 O O . PRO D 1 63 ? -7.219 -54.239 15.404 1.00 47.66 63 PRO D O 1
ATOM 4134 N N . ASN D 1 64 ? -6.454 -52.408 14.355 1.00 46.77 64 ASN D N 1
ATOM 4135 C CA . ASN D 1 64 ? -5.904 -51.765 15.564 1.00 44.64 64 ASN D CA 1
ATOM 4136 C C . ASN D 1 64 ? -6.942 -51.040 16.481 1.00 43.46 64 ASN D C 1
ATOM 4137 O O . ASN D 1 64 ? -6.605 -50.194 17.323 1.00 43.33 64 ASN D O 1
ATOM 4142 N N . VAL D 1 65 ? -8.197 -51.406 16.339 1.00 43.70 65 VAL D N 1
ATOM 4143 C CA . VAL D 1 65 ? -9.257 -50.798 17.129 1.00 44.09 65 VAL D CA 1
ATOM 4144 C C . VAL D 1 65 ? -9.917 -51.873 17.993 1.00 46.38 65 VAL D C 1
ATOM 4145 O O . VAL D 1 65 ? -10.269 -52.911 17.445 1.00 46.15 65 VAL D O 1
ATOM 4149 N N . ARG D 1 66 ? -10.018 -51.613 19.319 1.00 47.96 66 ARG D N 1
ATOM 4150 C CA . ARG D 1 66 ? -10.693 -52.474 20.330 1.00 50.80 66 ARG D CA 1
ATOM 4151 C C . ARG D 1 66 ? -11.764 -51.658 21.091 1.00 51.50 66 ARG D C 1
ATOM 4152 O O . ARG D 1 66 ? -11.642 -50.445 21.217 1.00 51.69 66 ARG D O 1
ATOM 4160 N N . VAL D 1 67 ? -12.768 -52.325 21.647 1.00 53.32 67 VAL D N 1
ATOM 4161 C CA . VAL D 1 67 ? -13.815 -51.695 22.459 1.00 55.05 67 VAL D CA 1
ATOM 4162 C C . VAL D 1 67 ? -13.795 -52.269 23.863 1.00 57.20 67 VAL D C 1
ATOM 4163 O O . VAL D 1 67 ? -13.660 -53.483 24.043 1.00 58.02 67 VAL D O 1
ATOM 4167 N N . ILE D 1 68 ? -13.908 -51.400 24.866 1.00 59.18 68 ILE D N 1
ATOM 4168 C CA . ILE D 1 68 ? -13.885 -51.785 26.292 1.00 60.95 68 ILE D CA 1
ATOM 4169 C C . ILE D 1 68 ? -14.963 -51.000 27.044 1.00 62.93 68 ILE D C 1
ATOM 4170 O O . ILE D 1 68 ? -15.050 -49.752 26.926 1.00 63.23 68 ILE D O 1
ATOM 4175 N N . MET D 1 69 ? -15.798 -51.728 27.788 1.00 64.69 69 MET D N 1
ATOM 4176 C CA . MET D 1 69 ? -16.727 -51.099 28.702 1.00 66.98 69 MET D CA 1
ATOM 4177 C C . MET D 1 69 ? -15.908 -50.538 29.848 1.00 67.80 69 MET D C 1
ATOM 4178 O O . MET D 1 69 ? -14.895 -51.135 30.270 1.00 67.86 69 MET D O 1
ATOM 4183 N N . GLN D 1 70 ? -16.299 -49.367 30.324 1.00 68.29 70 GLN D N 1
ATOM 4184 C CA . GLN D 1 70 ? -15.648 -48.835 31.481 1.00 69.21 70 GLN D CA 1
ATOM 4185 C C . GLN D 1 70 ? -16.746 -48.293 32.370 1.00 69.64 70 GLN D C 1
ATOM 4186 O O . GLN D 1 70 ? -17.588 -47.480 31.956 1.00 70.00 70 GLN D O 1
ATOM 4192 N N . GLU D 1 71 ? -16.816 -48.875 33.562 1.00 70.53 71 GLU D N 1
ATOM 4193 C CA . GLU D 1 71 ? -17.688 -48.377 34.606 1.00 71.09 71 GLU D CA 1
ATOM 4194 C C . GLU D 1 71 ? -17.119 -47.010 34.837 1.00 69.91 71 GLU D C 1
ATOM 4195 O O . GLU D 1 71 ? -15.873 -46.803 34.794 1.00 70.13 71 GLU D O 1
ATOM 4201 N N . THR D 1 72 ? -18.034 -46.077 35.053 1.00 68.70 72 THR D N 1
ATOM 4202 C CA . THR D 1 72 ? -17.683 -44.673 35.042 1.00 66.97 72 THR D CA 1
ATOM 4203 C C . THR D 1 72 ? -16.590 -44.347 36.111 1.00 64.83 72 THR D C 1
ATOM 4204 O O . THR D 1 72 ? -16.669 -44.773 37.278 1.00 65.32 72 THR D O 1
ATOM 4208 N N . GLN D 1 73 ? -15.512 -43.716 35.633 1.00 61.29 73 GLN D N 1
ATOM 4209 C CA . GLN D 1 73 ? -14.389 -43.242 36.453 1.00 57.30 73 GLN D CA 1
ATOM 4210 C C . GLN D 1 73 ? -13.668 -42.142 35.678 1.00 52.98 73 GLN D C 1
ATOM 4211 O O . GLN D 1 73 ? -14.061 -41.816 34.560 1.00 52.26 73 GLN D O 1
ATOM 4217 N N . LEU D 1 74 ? -12.652 -41.560 36.305 1.00 48.01 74 LEU D N 1
ATOM 4218 C CA . LEU D 1 74 ? -11.757 -40.596 35.690 1.00 44.11 74 LEU D CA 1
ATOM 4219 C C . LEU D 1 74 ? -11.147 -41.165 34.415 1.00 43.01 74 LEU D C 1
ATOM 4220 O O . LEU D 1 74 ? -10.408 -42.210 34.414 1.00 41.50 74 LEU D O 1
ATOM 4225 N N . THR D 1 75 ? -11.435 -40.459 33.324 1.00 40.22 75 THR D N 1
ATOM 4226 C CA . THR D 1 75 ? -10.880 -40.833 32.024 1.00 37.05 75 THR D CA 1
ATOM 4227 C C . THR D 1 75 ? -9.359 -41.116 32.053 1.00 34.08 75 THR D C 1
ATOM 4228 O O . THR D 1 75 ? -8.902 -42.060 31.410 1.00 31.65 75 THR D O 1
ATOM 4232 N N . VAL D 1 76 ? -8.590 -40.280 32.742 1.00 32.83 76 VAL D N 1
ATOM 4233 C CA . VAL D 1 76 ? -7.163 -40.451 32.734 1.00 33.99 76 VAL D CA 1
ATOM 4234 C C . VAL D 1 76 ? -6.708 -41.737 33.507 1.00 35.98 76 VAL D C 1
ATOM 4235 O O . VAL D 1 76 ? -5.603 -42.226 33.268 1.00 35.84 76 VAL D O 1
ATOM 4239 N N . GLU D 1 77 ? -7.549 -42.211 34.440 1.00 36.49 77 GLU D N 1
ATOM 4240 C CA . GLU D 1 77 ? -7.259 -43.383 35.271 1.00 39.08 77 GLU D CA 1
ATOM 4241 C C . GLU D 1 77 ? -7.475 -44.603 34.398 1.00 38.36 77 GLU D C 1
ATOM 4242 O O . GLU D 1 77 ? -6.732 -45.566 34.452 1.00 36.33 77 GLU D O 1
ATOM 4248 N N . SER D 1 78 ? -8.545 -44.540 33.631 1.00 38.40 78 SER D N 1
ATOM 4249 C CA . SER D 1 78 ? -8.824 -45.544 32.699 1.00 39.76 78 SER D CA 1
ATOM 4250 C C . SER D 1 78 ? -7.702 -45.631 31.600 1.00 39.64 78 SER D C 1
ATOM 4251 O O . SER D 1 78 ? -7.262 -46.718 31.289 1.00 40.84 78 SER D O 1
ATOM 4254 N N . ALA D 1 79 ? -7.129 -44.516 31.126 1.00 38.29 79 ALA D N 1
ATOM 4255 C CA . ALA D 1 79 ? -6.071 -44.584 30.127 1.00 36.36 79 ALA D CA 1
ATOM 4256 C C . ALA D 1 79 ? -4.745 -45.131 30.722 1.00 37.21 79 ALA D C 1
ATOM 4257 O O . ALA D 1 79 ? -4.076 -45.936 30.071 1.00 36.70 79 ALA D O 1
ATOM 4259 N N . LYS D 1 80 ? -4.320 -44.595 31.876 1.00 37.37 80 LYS D N 1
ATOM 4260 C CA . LYS D 1 80 ? -3.188 -45.108 32.662 1.00 38.02 80 LYS D CA 1
ATOM 4261 C C . LYS D 1 80 ? -3.294 -46.648 32.794 1.00 38.94 80 LYS D C 1
ATOM 4262 O O . LYS D 1 80 ? -2.362 -47.385 32.431 1.00 39.54 80 LYS D O 1
ATOM 4268 N N . SER D 1 81 ? -4.442 -47.143 33.222 1.00 37.30 81 SER D N 1
ATOM 4269 C CA . SER D 1 81 ? -4.506 -48.542 33.490 1.00 38.10 81 SER D CA 1
ATOM 4270 C C . SER D 1 81 ? -4.440 -49.375 32.210 1.00 38.92 81 SER D C 1
ATOM 4271 O O . SER D 1 81 ? -4.265 -50.603 32.245 1.00 40.48 81 SER D O 1
ATOM 4274 N N . LEU D 1 82 ? -4.480 -48.705 31.054 1.00 38.09 82 LEU D N 1
ATOM 4275 C CA . LEU D 1 82 ? -4.452 -49.418 29.775 1.00 35.48 82 LEU D CA 1
ATOM 4276 C C . LEU D 1 82 ? -3.157 -49.123 29.047 1.00 32.82 82 LEU D C 1
ATOM 4277 O O . LEU D 1 82 ? -2.962 -49.564 27.945 1.00 34.35 82 LEU D O 1
ATOM 4282 N N . GLY D 1 83 ? -2.254 -48.399 29.658 1.00 30.97 83 GLY D N 1
ATOM 4283 C CA . GLY D 1 83 ? -1.082 -47.938 28.939 1.00 31.67 83 GLY D CA 1
ATOM 4284 C C . GLY D 1 83 ? -1.288 -46.921 27.794 1.00 33.20 83 GLY D C 1
ATOM 4285 O O . GLY D 1 83 ? -0.325 -46.670 26.986 1.00 33.39 83 GLY D O 1
ATOM 4286 N N . ALA D 1 84 ? -2.506 -46.331 27.691 1.00 32.84 84 ALA D N 1
ATOM 4287 C CA . ALA D 1 84 ? -2.817 -45.239 26.675 1.00 31.45 84 ALA D CA 1
ATOM 4288 C C . ALA D 1 84 ? -2.233 -43.938 27.125 1.00 31.47 84 ALA D C 1
ATOM 4289 O O . ALA D 1 84 ? -2.655 -43.426 28.163 1.00 32.42 84 ALA D O 1
ATOM 4291 N N . ASN D 1 85 ? -1.150 -43.473 26.469 1.00 31.25 85 ASN D N 1
ATOM 4292 C CA . ASN D 1 85 ? -0.540 -42.187 26.787 1.00 31.72 85 ASN D CA 1
ATOM 4293 C C . ASN D 1 85 ? -1.175 -40.975 26.003 1.00 30.82 85 ASN D C 1
ATOM 4294 O O . ASN D 1 85 ? -0.655 -39.844 26.056 1.00 28.90 85 ASN D O 1
ATOM 4299 N N . PHE D 1 86 ? -2.242 -41.269 25.237 1.00 29.10 86 PHE D N 1
ATOM 4300 C CA . PHE D 1 86 ? -2.953 -40.290 24.417 1.00 28.20 86 PHE D CA 1
ATOM 4301 C C . PHE D 1 86 ? -4.444 -40.419 24.570 1.00 27.86 86 PHE D C 1
ATOM 4302 O O . PHE D 1 86 ? -4.993 -41.526 24.657 1.00 29.09 86 PHE D O 1
ATOM 4310 N N . LEU D 1 87 ? -5.086 -39.258 24.628 1.00 28.04 87 LEU D N 1
ATOM 4311 C CA . LEU D 1 87 ? -6.536 -39.145 24.539 1.00 28.17 87 LEU D CA 1
ATOM 4312 C C . LEU D 1 87 ? -6.804 -38.512 23.162 1.00 27.05 87 LEU D C 1
ATOM 4313 O O . LEU D 1 87 ? -6.109 -37.629 22.721 1.00 24.64 87 LEU D O 1
ATOM 4318 N N . ILE D 1 88 ? -7.814 -38.996 22.475 1.00 27.52 88 ILE D N 1
ATOM 4319 C CA . ILE D 1 88 ? -8.099 -38.449 21.172 1.00 27.63 88 ILE D CA 1
ATOM 4320 C C . ILE D 1 88 ? -9.522 -38.021 21.257 1.00 27.39 88 ILE D C 1
ATOM 4321 O O . ILE D 1 88 ? -10.358 -38.811 21.695 1.00 26.87 88 ILE D O 1
ATOM 4326 N N . ARG D 1 89 ? -9.756 -36.756 20.889 1.00 26.93 89 ARG D N 1
ATOM 4327 C CA . ARG D 1 89 ? -11.101 -36.138 20.873 1.00 26.41 89 ARG D CA 1
ATOM 4328 C C . ARG D 1 89 ? -11.410 -35.409 19.546 1.00 24.47 89 ARG D C 1
ATOM 4329 O O . ARG D 1 89 ? -10.526 -35.011 18.821 1.00 24.11 89 ARG D O 1
ATOM 4337 N N . GLY D 1 90 ? -12.682 -35.201 19.247 1.00 24.60 90 GLY D N 1
ATOM 4338 C CA . GLY D 1 90 ? -13.037 -34.379 18.094 1.00 24.77 90 GLY D CA 1
ATOM 4339 C C . GLY D 1 90 ? -13.453 -32.989 18.593 1.00 25.53 90 GLY D C 1
ATOM 4340 O O . GLY D 1 90 ? -13.957 -32.834 19.720 1.00 24.91 90 GLY D O 1
ATOM 4341 N N . ILE D 1 91 ? -13.320 -32.014 17.699 1.00 26.48 91 ILE D N 1
ATOM 4342 C CA . ILE D 1 91 ? -13.900 -30.661 17.838 1.00 25.54 91 ILE D CA 1
ATOM 4343 C C . ILE D 1 91 ? -14.790 -30.368 16.643 1.00 26.03 91 ILE D C 1
ATOM 4344 O O . ILE D 1 91 ? -14.317 -30.334 15.480 1.00 27.63 91 ILE D O 1
ATOM 4349 N N . ARG D 1 92 ? -16.074 -30.144 16.894 1.00 24.76 92 ARG D N 1
ATOM 4350 C CA . ARG D 1 92 ? -16.950 -29.793 15.794 1.00 25.05 92 ARG D CA 1
ATOM 4351 C C . ARG D 1 92 ? -17.364 -28.272 15.679 1.00 25.53 92 ARG D C 1
ATOM 4352 O O . ARG D 1 92 ? -17.860 -27.893 14.669 1.00 25.80 92 ARG D O 1
ATOM 4360 N N . ASN D 1 93 ? -17.239 -27.456 16.746 1.00 25.56 93 ASN D N 1
ATOM 4361 C CA . ASN D 1 93 ? -17.621 -26.027 16.755 1.00 23.73 93 ASN D CA 1
ATOM 4362 C C . ASN D 1 93 ? -16.984 -25.291 17.932 1.00 24.20 93 ASN D C 1
ATOM 4363 O O . ASN D 1 93 ? -16.136 -25.880 18.642 1.00 24.56 93 ASN D O 1
ATOM 4368 N N . VAL D 1 94 ? -17.246 -23.980 18.052 1.00 23.33 94 VAL D N 1
ATOM 4369 C CA . VAL D 1 94 ? -16.632 -23.149 19.115 1.00 21.29 94 VAL D CA 1
ATOM 4370 C C . VAL D 1 94 ? -17.014 -23.622 20.494 1.00 20.84 94 VAL D C 1
ATOM 4371 O O . VAL D 1 94 ? -16.200 -23.804 21.344 1.00 21.87 94 VAL D O 1
ATOM 4375 N N . LYS D 1 95 ? -18.266 -23.892 20.685 1.00 21.63 95 LYS D N 1
ATOM 4376 C CA . LYS D 1 95 ? -18.725 -24.483 21.890 1.00 22.99 95 LYS D CA 1
ATOM 4377 C C . LYS D 1 95 ? -17.947 -25.785 22.294 1.00 23.82 95 LYS D C 1
ATOM 4378 O O . LYS D 1 95 ? -17.507 -25.957 23.441 1.00 24.29 95 LYS D O 1
ATOM 4384 N N . ASP D 1 96 ? -17.797 -26.690 21.339 1.00 24.53 96 ASP D N 1
ATOM 4385 C CA . ASP D 1 96 ? -17.064 -27.942 21.495 1.00 23.33 96 ASP D CA 1
ATOM 4386 C C . ASP D 1 96 ? -15.623 -27.712 21.831 1.00 22.80 96 ASP D C 1
ATOM 4387 O O . ASP D 1 96 ? -15.088 -28.341 22.776 1.00 24.85 96 ASP D O 1
ATOM 4392 N N . TYR D 1 97 ? -14.969 -26.790 21.113 1.00 20.74 97 TYR D N 1
ATOM 4393 C CA . TYR D 1 97 ? -13.620 -26.349 21.440 1.00 19.23 97 TYR D CA 1
ATOM 4394 C C . TYR D 1 97 ? -13.378 -25.967 22.891 1.00 19.90 97 TYR D C 1
ATOM 4395 O O . TYR D 1 97 ? -12.393 -26.434 23.534 1.00 20.04 97 TYR D O 1
ATOM 4404 N N . GLU D 1 98 ? -14.204 -25.047 23.402 1.00 20.41 98 GLU D N 1
ATOM 4405 C CA . GLU D 1 98 ? -14.056 -24.607 24.803 1.00 21.77 98 GLU D CA 1
ATOM 4406 C C . GLU D 1 98 ? -14.415 -25.731 25.780 1.00 20.45 98 GLU D C 1
ATOM 4407 O O . GLU D 1 98 ? -13.786 -25.802 26.784 1.00 20.05 98 GLU D O 1
ATOM 4413 N N . TYR D 1 99 ? -15.423 -26.551 25.502 1.00 21.56 99 TYR D N 1
ATOM 4414 C CA . TYR D 1 99 ? -15.790 -27.633 26.409 1.00 25.12 99 TYR D CA 1
ATOM 4415 C C . TYR D 1 99 ? -14.628 -28.670 26.496 1.00 24.92 99 TYR D C 1
ATOM 4416 O O . TYR D 1 99 ? -14.096 -28.942 27.539 1.00 24.43 99 TYR D O 1
ATOM 4425 N N . GLU D 1 100 ? -14.210 -29.187 25.349 1.00 25.80 100 GLU D N 1
ATOM 4426 C CA . GLU D 1 100 ? -12.990 -30.025 25.225 1.00 24.20 100 GLU D CA 1
ATOM 4427 C C . GLU D 1 100 ? -11.776 -29.386 25.779 1.00 23.58 100 GLU D C 1
ATOM 4428 O O . GLU D 1 100 ? -10.993 -30.076 26.428 1.00 23.08 100 GLU D O 1
ATOM 4434 N N . LYS D 1 101 ? -11.569 -28.080 25.558 1.00 22.91 101 LYS D N 1
ATOM 4435 C CA . LYS D 1 101 ? -10.357 -27.474 26.080 1.00 21.85 101 LYS D CA 1
ATOM 4436 C C . LYS D 1 101 ? -10.339 -27.481 27.625 1.00 24.28 101 LYS D C 1
ATOM 4437 O O . LYS D 1 101 ? -9.271 -27.745 28.268 1.00 26.69 101 LYS D O 1
ATOM 4443 N N . ASP D 1 102 ? -11.470 -27.176 28.261 1.00 24.42 102 ASP D N 1
ATOM 4444 C CA . ASP D 1 102 ? -11.474 -27.226 29.747 1.00 25.04 102 ASP D CA 1
ATOM 4445 C C . ASP D 1 102 ? -11.178 -28.673 30.250 1.00 23.96 102 ASP D C 1
ATOM 4446 O O . ASP D 1 102 ? -10.386 -28.828 31.170 1.00 22.70 102 ASP D O 1
ATOM 4451 N N . ILE D 1 103 ? -11.834 -29.667 29.655 1.00 22.75 103 ILE D N 1
ATOM 4452 C CA . ILE D 1 103 ? -11.564 -31.084 29.932 1.00 25.61 103 ILE D CA 1
ATOM 4453 C C . ILE D 1 103 ? -10.110 -31.489 29.764 1.00 27.31 103 ILE D C 1
ATOM 4454 O O . ILE D 1 103 ? -9.532 -32.114 30.684 1.00 29.37 103 ILE D O 1
ATOM 4459 N N . ALA D 1 104 ? -9.448 -31.000 28.701 1.00 27.62 104 ALA D N 1
ATOM 4460 C CA . ALA D 1 104 ? -8.018 -31.262 28.494 1.00 26.74 104 ALA D CA 1
ATOM 4461 C C . ALA D 1 104 ? -7.059 -30.603 29.483 1.00 27.04 104 ALA D C 1
ATOM 4462 O O . ALA D 1 104 ? -6.029 -31.174 29.842 1.00 26.96 104 ALA D O 1
ATOM 4464 N N . LYS D 1 105 ? -7.331 -29.363 29.869 1.00 28.68 105 LYS D N 1
ATOM 4465 C CA . LYS D 1 105 ? -6.530 -28.724 30.904 1.00 28.62 105 LYS D CA 1
ATOM 4466 C C . LYS D 1 105 ? -6.709 -29.417 32.261 1.00 27.17 105 LYS D C 1
ATOM 4467 O O . LYS D 1 105 ? -5.761 -29.512 33.021 1.00 28.38 105 LYS D O 1
ATOM 4473 N N . MET D 1 106 ? -7.901 -29.864 32.571 1.00 24.36 106 MET D N 1
ATOM 4474 C CA . MET D 1 106 ? -8.144 -30.612 33.786 1.00 25.85 106 MET D CA 1
ATOM 4475 C C . MET D 1 106 ? -7.359 -31.962 33.733 1.00 26.57 106 MET D C 1
ATOM 4476 O O . MET D 1 106 ? -6.588 -32.268 34.650 1.00 28.59 106 MET D O 1
ATOM 4481 N N . ASN D 1 107 ? -7.561 -32.763 32.687 1.00 27.29 107 ASN D N 1
ATOM 4482 C CA . ASN D 1 107 ? -6.756 -33.999 32.461 1.00 26.26 107 ASN D CA 1
ATOM 4483 C C . ASN D 1 107 ? -5.234 -33.796 32.459 1.00 29.12 107 ASN D C 1
ATOM 4484 O O . ASN D 1 107 ? -4.468 -34.689 32.914 1.00 28.93 107 ASN D O 1
ATOM 4489 N N . GLN D 1 108 ? -4.765 -32.615 32.045 1.00 30.02 108 GLN D N 1
ATOM 4490 C CA . GLN D 1 108 ? -3.347 -32.364 32.096 1.00 31.59 108 GLN D CA 1
ATOM 4491 C C . GLN D 1 108 ? -2.887 -32.146 33.533 1.00 33.56 108 GLN D C 1
ATOM 4492 O O . GLN D 1 108 ? -1.755 -32.517 33.901 1.00 34.61 108 GLN D O 1
ATOM 4498 N N . HIS D 1 109 ? -3.716 -31.492 34.340 1.00 33.58 109 HIS D N 1
ATOM 4499 C CA . HIS D 1 109 ? -3.399 -31.336 35.737 1.00 35.04 109 HIS D CA 1
ATOM 4500 C C . HIS D 1 109 ? -3.341 -32.737 36.456 1.00 34.18 109 HIS D C 1
ATOM 4501 O O . HIS D 1 109 ? -2.416 -33.000 37.191 1.00 34.41 109 HIS D O 1
ATOM 4508 N N . LEU D 1 110 ? -4.340 -33.580 36.193 1.00 33.74 110 LEU D N 1
ATOM 4509 C CA . LEU D 1 110 ? -4.541 -34.891 36.754 1.00 32.97 110 LEU D CA 1
ATOM 4510 C C . LEU D 1 110 ? -3.472 -35.881 36.289 1.00 34.39 110 LEU D C 1
ATOM 4511 O O . LEU D 1 110 ? -2.923 -36.631 37.117 1.00 36.51 110 LEU D O 1
ATOM 4516 N N . ALA D 1 111 ? -3.138 -35.863 34.993 1.00 33.35 111 ALA D N 1
ATOM 4517 C CA . ALA D 1 111 ? -2.166 -36.802 34.382 1.00 30.07 111 ALA D CA 1
ATOM 4518 C C . ALA D 1 111 ? -1.362 -36.100 33.318 1.00 30.24 111 ALA D C 1
ATOM 4519 O O . ALA D 1 111 ? -1.684 -36.243 32.141 1.00 30.08 111 ALA D O 1
ATOM 4521 N N . PRO D 1 112 ? -0.341 -35.286 33.717 1.00 31.45 112 PRO D N 1
ATOM 4522 C CA . PRO D 1 112 ? 0.459 -34.445 32.843 1.00 31.87 112 PRO D CA 1
ATOM 4523 C C . PRO D 1 112 ? 1.238 -35.181 31.781 1.00 34.80 112 PRO D C 1
ATOM 4524 O O . PRO D 1 112 ? 1.802 -34.553 30.836 1.00 34.48 112 PRO D O 1
ATOM 4528 N N . GLU D 1 113 ? 1.313 -36.509 31.921 1.00 36.30 113 GLU D N 1
ATOM 4529 C CA . GLU D 1 113 ? 2.163 -37.291 31.032 1.00 36.14 113 GLU D CA 1
ATOM 4530 C C . GLU D 1 113 ? 1.222 -37.827 29.921 1.00 35.22 113 GLU D C 1
ATOM 4531 O O . GLU D 1 113 ? 1.665 -38.333 28.911 1.00 36.85 113 GLU D O 1
ATOM 4537 N N . ILE D 1 114 ? -0.079 -37.694 30.110 1.00 32.91 114 ILE D N 1
ATOM 4538 C CA . ILE D 1 114 ? -1.021 -38.018 29.054 1.00 32.58 114 ILE D CA 1
ATOM 4539 C C . ILE D 1 114 ? -1.399 -36.785 28.133 1.00 34.29 114 ILE D C 1
ATOM 4540 O O . ILE D 1 114 ? -1.589 -35.662 28.606 1.00 34.84 114 ILE D O 1
ATOM 4545 N N . GLU D 1 115 ? -1.429 -37.015 26.825 1.00 33.38 115 GLU D N 1
ATOM 4546 C CA . GLU D 1 115 ? -1.527 -35.946 25.893 1.00 34.20 115 GLU D CA 1
ATOM 4547 C C . GLU D 1 115 ? -2.872 -36.068 25.214 1.00 31.92 115 GLU D C 1
ATOM 4548 O O . GLU D 1 115 ? -3.213 -37.140 24.714 1.00 31.27 115 GLU D O 1
ATOM 4554 N N . THR D 1 116 ? -3.706 -35.016 25.313 1.00 31.11 116 THR D N 1
ATOM 4555 C CA . THR D 1 116 ? -4.939 -34.929 24.495 1.00 29.01 116 THR D CA 1
ATOM 4556 C C . THR D 1 116 ? -4.587 -34.436 23.073 1.00 28.02 116 THR D C 1
ATOM 4557 O O . THR D 1 116 ? -3.844 -33.434 22.905 1.00 27.00 116 THR D O 1
ATOM 4561 N N . VAL D 1 117 ? -5.123 -35.141 22.075 1.00 27.95 117 VAL D N 1
ATOM 4562 C CA . VAL D 1 117 ? -4.844 -34.881 20.652 1.00 28.06 117 VAL D CA 1
ATOM 4563 C C . VAL D 1 117 ? -6.170 -34.617 19.989 1.00 26.64 117 VAL D C 1
ATOM 4564 O O . VAL D 1 117 ? -7.154 -35.276 20.295 1.00 27.14 117 VAL D O 1
ATOM 4568 N N . PHE D 1 118 ? -6.236 -33.607 19.105 1.00 26.68 118 PHE D N 1
ATOM 4569 C CA . PHE D 1 118 ? -7.511 -33.258 18.427 1.00 24.26 118 PHE D CA 1
ATOM 4570 C C . PHE D 1 118 ? -7.497 -33.412 16.930 1.00 24.25 118 PHE D C 1
ATOM 4571 O O . PHE D 1 118 ? -6.517 -33.079 16.231 1.00 21.57 118 PHE D O 1
ATOM 4579 N N . LEU D 1 119 ? -8.656 -33.869 16.464 1.00 24.15 119 LEU D N 1
ATOM 4580 C CA . LEU D 1 119 ? -8.988 -33.865 15.036 1.00 25.10 119 LEU D CA 1
ATOM 4581 C C . LEU D 1 119 ? -10.304 -33.061 14.893 1.00 24.41 119 LEU D C 1
ATOM 4582 O O . LEU D 1 119 ? -11.192 -33.164 15.740 1.00 22.22 119 LEU D O 1
ATOM 4587 N N . LEU D 1 120 ? -10.421 -32.297 13.810 1.00 24.44 120 LEU D N 1
ATOM 4588 C CA . LEU D 1 120 ? -11.675 -31.579 13.509 1.00 25.28 120 LEU D CA 1
ATOM 4589 C C . LEU D 1 120 ? -12.686 -32.472 12.865 1.00 26.20 120 LEU D C 1
ATOM 4590 O O . LEU D 1 120 ? -12.319 -33.361 12.084 1.00 25.14 120 LEU D O 1
ATOM 4595 N N . ALA D 1 121 ? -13.956 -32.258 13.197 1.00 27.82 121 ALA D N 1
ATOM 4596 C CA . ALA D 1 121 ? -15.003 -33.056 12.648 1.00 31.27 121 ALA D CA 1
ATOM 4597 C C . ALA D 1 121 ? -15.104 -32.764 11.134 1.00 34.52 121 ALA D C 1
ATOM 4598 O O . ALA D 1 121 ? -14.744 -31.675 10.680 1.00 34.65 121 ALA D O 1
ATOM 4600 N N . GLU D 1 122 ? -15.556 -33.750 10.355 1.00 38.51 122 GLU D N 1
ATOM 4601 C CA . GLU D 1 122 ? -15.687 -33.586 8.903 1.00 42.28 122 GLU D CA 1
ATOM 4602 C C . GLU D 1 122 ? -17.018 -33.006 8.595 1.00 43.44 122 GLU D C 1
ATOM 4603 O O . GLU D 1 122 ? -17.962 -33.189 9.380 1.00 42.42 122 GLU D O 1
ATOM 4609 N N . GLU D 1 123 ? -17.085 -32.311 7.450 1.00 45.19 123 GLU D N 1
ATOM 4610 C CA . GLU D 1 123 ? -18.189 -31.336 7.174 1.00 46.77 123 GLU D CA 1
ATOM 4611 C C . GLU D 1 123 ? -19.621 -31.901 7.328 1.00 44.56 123 GLU D C 1
ATOM 4612 O O . GLU D 1 123 ? -20.484 -31.220 7.953 1.00 43.75 123 GLU D O 1
ATOM 4618 N N . PRO D 1 124 ? -19.864 -33.136 6.784 1.00 43.45 124 PRO D N 1
ATOM 4619 C CA . PRO D 1 124 ? -21.250 -33.686 6.882 1.00 42.50 124 PRO D CA 1
ATOM 4620 C C . PRO D 1 124 ? -21.652 -33.949 8.339 1.00 41.73 124 PRO D C 1
ATOM 4621 O O . PRO D 1 124 ? -22.828 -34.062 8.604 1.00 41.07 124 PRO D O 1
ATOM 4625 N N . TYR D 1 125 ? -20.670 -33.996 9.258 1.00 40.41 125 TYR D N 1
ATOM 4626 C CA . TYR D 1 125 ? -20.913 -34.375 10.660 1.00 41.51 125 TYR D CA 1
ATOM 4627 C C . TYR D 1 125 ? -20.734 -33.246 11.688 1.00 39.71 125 TYR D C 1
ATOM 4628 O O . TYR D 1 125 ? -21.031 -33.450 12.864 1.00 38.59 125 TYR D O 1
ATOM 4637 N N . ALA D 1 126 ? -20.235 -32.095 11.249 1.00 38.49 126 ALA D N 1
ATOM 4638 C CA . ALA D 1 126 ? -19.960 -30.993 12.169 1.00 38.25 126 ALA D CA 1
ATOM 4639 C C . ALA D 1 126 ? -21.185 -30.505 12.966 1.00 37.94 126 ALA D C 1
ATOM 4640 O O . ALA D 1 126 ? -21.022 -29.992 14.050 1.00 38.07 126 ALA D O 1
ATOM 4642 N N . HIS D 1 127 ? -22.410 -30.731 12.483 1.00 38.06 127 HIS D N 1
ATOM 4643 C CA . HIS D 1 127 ? -23.606 -30.303 13.210 1.00 38.39 127 HIS D CA 1
ATOM 4644 C C . HIS D 1 127 ? -24.297 -31.402 13.998 1.00 40.06 127 HIS D C 1
ATOM 4645 O O . HIS D 1 127 ? -25.377 -31.206 14.556 1.00 40.39 127 HIS D O 1
ATOM 4652 N N . VAL D 1 128 ? -23.685 -32.566 14.019 1.00 41.79 128 VAL D N 1
ATOM 4653 C CA . VAL D 1 128 ? -24.334 -33.758 14.553 1.00 45.23 128 VAL D CA 1
ATOM 4654 C C . VAL D 1 128 ? -23.809 -33.953 15.988 1.00 46.97 128 VAL D C 1
ATOM 4655 O O . VAL D 1 128 ? -22.571 -34.017 16.212 1.00 47.45 128 VAL D O 1
ATOM 4659 N N . SER D 1 129 ? -24.745 -33.904 16.939 1.00 49.08 129 SER D N 1
ATOM 4660 C CA . SER D 1 129 ? -24.534 -34.343 18.336 1.00 51.90 129 SER D CA 1
ATOM 4661 C C . SER D 1 129 ? -25.705 -35.214 18.753 1.00 52.86 129 SER D C 1
ATOM 4662 O O . SER D 1 129 ? -26.861 -34.916 18.385 1.00 53.17 129 SER D O 1
ATOM 4665 N N . SER D 1 130 ? -25.382 -36.261 19.529 1.00 54.22 130 SER D N 1
ATOM 4666 C CA . SER D 1 130 ? -26.336 -37.283 20.051 1.00 54.01 130 SER D CA 1
ATOM 4667 C C . SER D 1 130 ? -27.610 -36.707 20.662 1.00 53.32 130 SER D C 1
ATOM 4668 O O . SER D 1 130 ? -28.670 -37.299 20.556 1.00 54.03 130 SER D O 1
ATOM 4671 N N . SER D 1 131 ? -27.512 -35.542 21.270 1.00 52.28 131 SER D N 1
ATOM 4672 C CA . SER D 1 131 ? -28.679 -34.877 21.817 1.00 51.58 131 SER D CA 1
ATOM 4673 C C . SER D 1 131 ? -29.723 -34.448 20.732 1.00 51.40 131 SER D C 1
ATOM 4674 O O . SER D 1 131 ? -30.975 -34.531 20.947 1.00 51.41 131 SER D O 1
ATOM 4677 N N . LEU D 1 132 ? -29.204 -33.980 19.580 1.00 49.70 132 LEU D N 1
ATOM 4678 C CA . LEU D 1 132 ? -30.040 -33.472 18.466 1.00 48.33 132 LEU D CA 1
ATOM 4679 C C . LEU D 1 132 ? -30.518 -34.656 17.653 1.00 47.34 132 LEU D C 1
ATOM 4680 O O . LEU D 1 132 ? -31.701 -34.679 17.273 1.00 46.42 132 LEU D O 1
ATOM 4685 N N . LEU D 1 133 ? -29.599 -35.618 17.424 1.00 47.01 133 LEU D N 1
ATOM 4686 C CA . LEU D 1 133 ? -29.935 -36.979 16.910 1.00 47.46 133 LEU D CA 1
ATOM 4687 C C . LEU D 1 133 ? -31.105 -37.620 17.657 1.00 47.50 133 LEU D C 1
ATOM 4688 O O . LEU D 1 133 ? -32.121 -37.936 17.052 1.00 47.91 133 LEU D O 1
ATOM 4693 N N . LYS D 1 134 ? -30.975 -37.743 18.975 1.00 48.71 134 LYS D N 1
ATOM 4694 C CA . LYS D 1 134 ? -32.001 -38.366 19.824 1.00 49.70 134 LYS D CA 1
ATOM 4695 C C . LYS D 1 134 ? -33.313 -37.628 19.769 1.00 50.18 134 LYS D C 1
ATOM 4696 O O . LYS D 1 134 ? -34.353 -38.281 19.685 1.00 50.52 134 LYS D O 1
ATOM 4702 N N . GLU D 1 135 ? -33.281 -36.286 19.759 1.00 51.20 135 GLU D N 1
ATOM 4703 C CA . GLU D 1 135 ? -34.533 -35.512 19.668 1.00 52.44 135 GLU D CA 1
ATOM 4704 C C . GLU D 1 135 ? -35.232 -35.770 18.352 1.00 51.29 135 GLU D C 1
ATOM 4705 O O . GLU D 1 135 ? -36.461 -35.795 18.300 1.00 51.23 135 GLU D O 1
ATOM 4711 N N . VAL D 1 136 ? -34.432 -35.927 17.298 1.00 50.34 136 VAL D N 1
ATOM 4712 C CA . VAL D 1 136 ? -34.934 -36.217 15.983 1.00 49.63 136 VAL D CA 1
ATOM 4713 C C . VAL D 1 136 ? -35.405 -37.688 15.869 1.00 50.32 136 VAL D C 1
ATOM 4714 O O . VAL D 1 136 ? -36.491 -37.916 15.389 1.00 48.71 136 VAL D O 1
ATOM 4718 N N . LEU D 1 137 ? -34.613 -38.652 16.344 1.00 51.61 137 LEU D N 1
ATOM 4719 C CA . LEU D 1 137 ? -35.096 -40.050 16.518 1.00 53.00 137 LEU D CA 1
ATOM 4720 C C . LEU D 1 137 ? -36.438 -40.152 17.206 1.00 54.37 137 LEU D C 1
ATOM 4721 O O . LEU D 1 137 ? -37.365 -40.770 16.666 1.00 54.78 137 LEU D O 1
ATOM 4726 N N . ARG D 1 138 ? -36.553 -39.506 18.367 1.00 56.19 138 ARG D N 1
ATOM 4727 C CA . ARG D 1 138 ? -37.809 -39.388 19.123 1.00 58.85 138 ARG D CA 1
ATOM 4728 C C . ARG D 1 138 ? -39.046 -38.880 18.356 1.00 59.09 138 ARG D C 1
ATOM 4729 O O . ARG D 1 138 ? -40.162 -39.348 18.610 1.00 59.91 138 ARG D O 1
ATOM 4737 N N . PHE D 1 139 ? -38.887 -37.912 17.454 1.00 59.26 139 PHE D N 1
ATOM 4738 C CA . PHE D 1 139 ? -40.029 -37.482 16.655 1.00 58.78 139 PHE D CA 1
ATOM 4739 C C . PHE D 1 139 ? -40.104 -38.196 15.318 1.00 58.04 139 PHE D C 1
ATOM 4740 O O . PHE D 1 139 ? -40.872 -37.793 14.458 1.00 58.87 139 PHE D O 1
ATOM 4748 N N . GLY D 1 140 ? -39.312 -39.245 15.135 1.00 56.83 140 GLY D N 1
ATOM 4749 C CA . GLY D 1 140 ? -39.430 -40.075 13.947 1.00 55.81 140 GLY D CA 1
ATOM 4750 C C . GLY D 1 140 ? -38.598 -39.701 12.716 1.00 55.37 140 GLY D C 1
ATOM 4751 O O . GLY D 1 140 ? -38.564 -40.471 11.730 1.00 55.87 140 GLY D O 1
ATOM 4752 N N . GLY D 1 141 ? -37.909 -38.562 12.746 1.00 53.02 141 GLY D N 1
ATOM 4753 C CA . GLY D 1 141 ? -37.180 -38.117 11.577 1.00 50.79 141 GLY D CA 1
ATOM 4754 C C . GLY D 1 141 ? -36.162 -39.137 11.148 1.00 50.04 141 GLY D C 1
ATOM 4755 O O . GLY D 1 141 ? -35.670 -39.902 11.974 1.00 50.20 141 GLY D O 1
ATOM 4756 N N . ASP D 1 142 ? -35.839 -39.128 9.856 1.00 48.67 142 ASP D N 1
ATOM 4757 C CA . ASP D 1 142 ? -34.875 -40.042 9.261 1.00 48.07 142 ASP D CA 1
ATOM 4758 C C . ASP D 1 142 ? -33.386 -39.562 9.336 1.00 47.01 142 ASP D C 1
ATOM 4759 O O . ASP D 1 142 ? -32.890 -38.792 8.482 1.00 46.56 142 ASP D O 1
ATOM 4764 N N . VAL D 1 143 ? -32.677 -40.070 10.342 1.00 46.08 143 VAL D N 1
ATOM 4765 C CA . VAL D 1 143 ? -31.258 -39.739 10.564 1.00 45.07 143 VAL D CA 1
ATOM 4766 C C . VAL D 1 143 ? -30.333 -40.896 10.231 1.00 45.48 143 VAL D C 1
ATOM 4767 O O . VAL D 1 143 ? -29.103 -40.934 10.557 1.00 44.71 143 VAL D O 1
ATOM 4771 N N . SER D 1 144 ? -30.946 -41.817 9.490 1.00 45.97 144 SER D N 1
ATOM 4772 C CA . SER D 1 144 ? -30.296 -43.029 9.003 1.00 46.20 144 SER D CA 1
ATOM 4773 C C . SER D 1 144 ? -28.958 -42.747 8.293 1.00 46.01 144 SER D C 1
ATOM 4774 O O . SER D 1 144 ? -28.068 -43.563 8.398 1.00 46.93 144 SER D O 1
ATOM 4777 N N . ASP D 1 145 ? -28.806 -41.602 7.608 1.00 46.06 145 ASP D N 1
ATOM 4778 C CA . ASP D 1 145 ? -27.492 -41.169 7.061 1.00 46.49 145 ASP D CA 1
ATOM 4779 C C . ASP D 1 145 ? -26.423 -40.856 8.137 1.00 45.92 145 ASP D C 1
ATOM 4780 O O . ASP D 1 145 ? -25.216 -40.844 7.835 1.00 45.39 145 ASP D O 1
ATOM 4785 N N . TYR D 1 146 ? -26.848 -40.597 9.377 1.00 45.28 146 TYR D N 1
ATOM 4786 C CA . TYR D 1 146 ? -25.896 -40.233 10.454 1.00 46.30 146 TYR D CA 1
ATOM 4787 C C . TYR D 1 146 ? -25.387 -41.367 11.371 1.00 47.11 146 TYR D C 1
ATOM 4788 O O . TYR D 1 146 ? -24.532 -41.143 12.251 1.00 46.16 146 TYR D O 1
ATOM 4797 N N . LEU D 1 147 ? -25.932 -42.571 11.154 1.00 47.75 147 LEU D N 1
ATOM 4798 C CA . LEU D 1 147 ? -25.732 -43.721 12.026 1.00 48.61 147 LEU D CA 1
ATOM 4799 C C . LEU D 1 147 ? -25.131 -44.859 11.219 1.00 49.05 147 LEU D C 1
ATOM 4800 O O . LEU D 1 147 ? -25.530 -45.076 10.067 1.00 49.22 147 LEU D O 1
ATOM 4805 N N . PRO D 1 148 ? -24.147 -45.577 11.793 1.00 49.96 148 PRO D N 1
ATOM 4806 C CA . PRO D 1 148 ? -23.741 -46.825 11.118 1.00 50.21 148 PRO D CA 1
ATOM 4807 C C . PRO D 1 148 ? -24.970 -47.747 11.004 1.00 50.73 148 PRO D C 1
ATOM 4808 O O . PRO D 1 148 ? -25.772 -47.803 11.953 1.00 49.51 148 PRO D O 1
ATOM 4812 N N . PRO D 1 149 ? -25.134 -48.437 9.851 1.00 51.99 149 PRO D N 1
ATOM 4813 C CA . PRO D 1 149 ? -26.310 -49.298 9.600 1.00 53.33 149 PRO D CA 1
ATOM 4814 C C . PRO D 1 149 ? -26.641 -50.320 10.741 1.00 54.48 149 PRO D C 1
ATOM 4815 O O . PRO D 1 149 ? -27.798 -50.392 11.172 1.00 54.14 149 PRO D O 1
ATOM 4819 N N . ASN D 1 150 ? -25.665 -51.029 11.293 1.00 56.50 150 ASN D N 1
ATOM 4820 C CA . ASN D 1 150 ? -25.993 -51.892 12.465 1.00 59.88 150 ASN D CA 1
ATOM 4821 C C . ASN D 1 150 ? -26.727 -51.177 13.587 1.00 61.65 150 ASN D C 1
ATOM 4822 O O . ASN D 1 150 ? -27.772 -51.652 14.091 1.00 61.94 150 ASN D O 1
ATOM 4827 N N . ILE D 1 151 ? -26.177 -50.018 13.958 1.00 64.05 151 ILE D N 1
ATOM 4828 C CA . ILE D 1 151 ? -26.764 -49.121 14.956 1.00 65.43 151 ILE D CA 1
ATOM 4829 C C . ILE D 1 151 ? -28.175 -48.654 14.544 1.00 67.65 151 ILE D C 1
ATOM 4830 O O . ILE D 1 151 ? -29.075 -48.609 15.390 1.00 67.56 151 ILE D O 1
ATOM 4835 N N . TYR D 1 152 ? -28.382 -48.309 13.265 1.00 70.81 152 TYR D N 1
ATOM 4836 C CA . TYR D 1 152 ? -29.728 -47.914 12.813 1.00 73.78 152 TYR D CA 1
ATOM 4837 C C . TYR D 1 152 ? -30.708 -49.077 12.951 1.00 75.56 152 TYR D C 1
ATOM 4838 O O . TYR D 1 152 ? -31.827 -48.879 13.459 1.00 75.56 152 TYR D O 1
ATOM 4847 N N . HIS D 1 153 ? -30.286 -50.274 12.513 1.00 77.63 153 HIS D N 1
ATOM 4848 C CA . HIS D 1 153 ? -31.177 -51.462 12.514 1.00 80.27 153 HIS D CA 1
ATOM 4849 C C . HIS D 1 153 ? -31.499 -51.933 13.949 1.00 81.17 153 HIS D C 1
ATOM 4850 O O . HIS D 1 153 ? -32.664 -52.246 14.266 1.00 81.19 153 HIS D O 1
ATOM 4857 N N . ALA D 1 154 ? -30.482 -51.927 14.820 1.00 82.62 154 ALA D N 1
ATOM 4858 C CA . ALA D 1 154 ? -30.663 -52.281 16.236 1.00 83.85 154 ALA D CA 1
ATOM 4859 C C . ALA D 1 154 ? -31.661 -51.360 16.922 1.00 85.14 154 ALA D C 1
ATOM 4860 O O . ALA D 1 154 ? -32.338 -51.751 17.867 1.00 85.11 154 ALA D O 1
ATOM 4862 N N . LEU D 1 155 ? -31.777 -50.150 16.391 1.00 87.42 155 LEU D N 1
ATOM 4863 C CA . LEU D 1 155 ? -32.438 -49.039 17.062 1.00 89.68 155 LEU D CA 1
ATOM 4864 C C . LEU D 1 155 ? -33.939 -48.917 16.783 1.00 91.16 155 LEU D C 1
ATOM 4865 O O . LEU D 1 155 ? -34.642 -48.149 17.468 1.00 91.51 155 LEU D O 1
ATOM 4870 N N . LYS D 1 156 ? -34.423 -49.665 15.788 1.00 92.86 156 LYS D N 1
ATOM 4871 C CA . LYS D 1 156 ? -35.862 -49.748 15.496 1.00 94.63 156 LYS D CA 1
ATOM 4872 C C . LYS D 1 156 ? -36.695 -50.344 16.650 1.00 95.92 156 LYS D C 1
ATOM 4873 O O . LYS D 1 156 ? -37.904 -50.087 16.763 1.00 96.26 156 LYS D O 1
ATOM 4879 N N . GLN D 1 157 ? -36.035 -51.121 17.509 1.00 97.35 157 GLN D N 1
ATOM 4880 C CA . GLN D 1 157 ? -36.655 -51.732 18.690 1.00 98.40 157 GLN D CA 1
ATOM 4881 C C . GLN D 1 157 ? -36.827 -50.706 19.829 1.00 98.85 157 GLN D C 1
ATOM 4882 O O . GLN D 1 157 ? -36.226 -50.851 20.898 1.00 98.71 157 GLN D O 1
ATOM 4888 N N . LYS D 1 158 ? -37.658 -49.683 19.597 1.00 99.56 158 LYS D N 1
ATOM 4889 C CA . LYS D 1 158 ? -37.690 -48.491 20.474 1.00 100.28 158 LYS D CA 1
ATOM 4890 C C . LYS D 1 158 ? -38.840 -48.473 21.499 1.00 100.36 158 LYS D C 1
ATOM 4891 O O . LYS D 1 158 ? -39.116 -47.459 22.151 1.00 100.33 158 LYS D O 1
ATOM 4897 N N . MET E 1 1 ? -42.996 -5.147 2.404 1.00 38.22 1 MET E N 1
ATOM 4898 C CA . MET E 1 1 ? -42.483 -4.205 1.340 1.00 39.39 1 MET E CA 1
ATOM 4899 C C . MET E 1 1 ? -42.021 -4.932 0.115 1.00 39.06 1 MET E C 1
ATOM 4900 O O . MET E 1 1 ? -41.890 -6.156 0.198 1.00 40.61 1 MET E O 1
ATOM 4905 N N . ARG E 1 2 ? -41.791 -4.235 -1.013 1.00 39.50 2 ARG E N 1
ATOM 4906 C CA . ARG E 1 2 ? -41.480 -4.940 -2.300 1.00 39.61 2 ARG E CA 1
ATOM 4907 C C . ARG E 1 2 ? -40.265 -5.867 -2.118 1.00 38.24 2 ARG E C 1
ATOM 4908 O O . ARG E 1 2 ? -39.239 -5.486 -1.478 1.00 38.34 2 ARG E O 1
ATOM 4916 N N . LYS E 1 3 ? -40.378 -7.091 -2.629 1.00 35.16 3 LYS E N 1
ATOM 4917 C CA . LYS E 1 3 ? -39.327 -8.057 -2.356 1.00 32.41 3 LYS E CA 1
ATOM 4918 C C . LYS E 1 3 ? -38.185 -7.890 -3.282 1.00 29.60 3 LYS E C 1
ATOM 4919 O O . LYS E 1 3 ? -37.949 -8.746 -4.135 1.00 29.75 3 LYS E O 1
ATOM 4925 N N . ILE E 1 4 ? -37.456 -6.778 -3.099 1.00 27.12 4 ILE E N 1
ATOM 4926 C CA . ILE E 1 4 ? -36.226 -6.477 -3.883 1.00 25.74 4 ILE E CA 1
ATOM 4927 C C . ILE E 1 4 ? -34.934 -6.399 -3.001 1.00 24.96 4 ILE E C 1
ATOM 4928 O O . ILE E 1 4 ? -34.806 -5.533 -2.164 1.00 23.82 4 ILE E O 1
ATOM 4933 N N . ALA E 1 5 ? -33.935 -7.226 -3.297 1.00 24.95 5 ALA E N 1
ATOM 4934 C CA . ALA E 1 5 ? -32.782 -7.422 -2.452 1.00 25.38 5 ALA E CA 1
ATOM 4935 C C . ALA E 1 5 ? -31.541 -7.045 -3.265 1.00 25.23 5 ALA E C 1
ATOM 4936 O O . ALA E 1 5 ? -31.425 -7.390 -4.463 1.00 25.11 5 ALA E O 1
ATOM 4938 N N . LEU E 1 6 ? -30.628 -6.326 -2.632 1.00 25.19 6 LEU E N 1
ATOM 4939 C CA . LEU E 1 6 ? -29.264 -6.202 -3.119 1.00 24.49 6 LEU E CA 1
ATOM 4940 C C . LEU E 1 6 ? -28.376 -7.251 -2.415 1.00 25.89 6 LEU E C 1
ATOM 4941 O O . LEU E 1 6 ? -28.436 -7.368 -1.210 1.00 26.24 6 LEU E O 1
ATOM 4946 N N . PHE E 1 7 ? -27.624 -8.030 -3.190 1.00 27.13 7 PHE E N 1
ATOM 4947 C CA . PHE E 1 7 ? -26.517 -8.863 -2.760 1.00 28.09 7 PHE E CA 1
ATOM 4948 C C . PHE E 1 7 ? -25.190 -8.222 -3.120 1.00 28.62 7 PHE E C 1
ATOM 4949 O O . PHE E 1 7 ? -24.718 -8.365 -4.257 1.00 29.00 7 PHE E O 1
ATOM 4957 N N . PRO E 1 8 ? -24.599 -7.452 -2.170 1.00 29.65 8 PRO E N 1
ATOM 4958 C CA . PRO E 1 8 ? -23.409 -6.635 -2.405 1.00 30.06 8 PRO E CA 1
ATOM 4959 C C . PRO E 1 8 ? -22.065 -7.421 -2.292 1.00 31.94 8 PRO E C 1
ATOM 4960 O O . PRO E 1 8 ? -21.973 -8.359 -1.557 1.00 31.42 8 PRO E O 1
ATOM 4964 N N . GLY E 1 9 ? -21.062 -7.082 -3.075 1.00 32.81 9 GLY E N 1
ATOM 4965 C CA . GLY E 1 9 ? -19.818 -7.801 -2.988 1.00 33.52 9 GLY E CA 1
ATOM 4966 C C . GLY E 1 9 ? -18.832 -7.257 -3.992 1.00 35.57 9 GLY E C 1
ATOM 4967 O O . GLY E 1 9 ? -19.199 -6.458 -4.871 1.00 34.87 9 GLY E O 1
ATOM 4968 N N . SER E 1 10 ? -17.567 -7.663 -3.843 1.00 35.40 10 SER E N 1
ATOM 4969 C CA . SER E 1 10 ? -16.607 -7.380 -4.876 1.00 36.28 10 SER E CA 1
ATOM 4970 C C . SER E 1 10 ? -16.420 -8.550 -5.835 1.00 36.05 10 SER E C 1
ATOM 4971 O O . SER E 1 10 ? -15.845 -8.369 -6.917 1.00 36.25 10 SER E O 1
ATOM 4974 N N . PHE E 1 11 ? -16.947 -9.724 -5.480 1.00 35.21 11 PHE E N 1
ATOM 4975 C CA . PHE E 1 11 ? -16.946 -10.887 -6.382 1.00 36.01 11 PHE E CA 1
ATOM 4976 C C . PHE E 1 11 ? -15.661 -11.039 -7.209 1.00 37.72 11 PHE E C 1
ATOM 4977 O O . PHE E 1 11 ? -15.687 -11.204 -8.437 1.00 37.78 11 PHE E O 1
ATOM 4985 N N . ASP E 1 12 ? -14.533 -11.027 -6.495 1.00 40.21 12 ASP E N 1
ATOM 4986 C CA . ASP E 1 12 ? -13.182 -11.179 -7.072 1.00 42.01 12 ASP E CA 1
ATOM 4987 C C . ASP E 1 12 ? -12.394 -12.375 -6.496 1.00 42.01 12 ASP E C 1
ATOM 4988 O O . ASP E 1 12 ? -11.495 -12.199 -5.682 1.00 42.12 12 ASP E O 1
ATOM 4993 N N . PRO E 1 13 ? -12.702 -13.601 -6.935 1.00 42.08 13 PRO E N 1
ATOM 4994 C CA . PRO E 1 13 ? -13.725 -13.994 -7.867 1.00 41.86 13 PRO E CA 1
ATOM 4995 C C . PRO E 1 13 ? -15.011 -14.304 -7.144 1.00 42.34 13 PRO E C 1
ATOM 4996 O O . PRO E 1 13 ? -15.023 -14.506 -5.922 1.00 43.18 13 PRO E O 1
ATOM 5000 N N . MET E 1 14 ? -16.091 -14.360 -7.911 1.00 41.64 14 MET E N 1
ATOM 5001 C CA . MET E 1 14 ? -17.292 -14.919 -7.430 1.00 41.02 14 MET E CA 1
ATOM 5002 C C . MET E 1 14 ? -16.964 -16.409 -7.271 1.00 40.32 14 MET E C 1
ATOM 5003 O O . MET E 1 14 ? -16.277 -16.987 -8.151 1.00 41.23 14 MET E O 1
ATOM 5008 N N . THR E 1 15 ? -17.483 -17.032 -6.194 1.00 37.48 15 THR E N 1
ATOM 5009 C CA . THR E 1 15 ? -17.261 -18.443 -5.903 1.00 34.33 15 THR E CA 1
ATOM 5010 C C . THR E 1 15 ? -18.592 -19.189 -6.030 1.00 33.20 15 THR E C 1
ATOM 5011 O O . THR E 1 15 ? -19.617 -18.552 -6.192 1.00 33.06 15 THR E O 1
ATOM 5015 N N . ASN E 1 16 ? -18.589 -20.515 -5.922 1.00 31.69 16 ASN E N 1
ATOM 5016 C CA . ASN E 1 16 ? -19.838 -21.301 -5.832 1.00 31.97 16 ASN E CA 1
ATOM 5017 C C . ASN E 1 16 ? -20.587 -21.072 -4.547 1.00 30.50 16 ASN E C 1
ATOM 5018 O O . ASN E 1 16 ? -21.794 -21.340 -4.469 1.00 30.86 16 ASN E O 1
ATOM 5023 N N . GLY E 1 17 ? -19.871 -20.560 -3.539 1.00 30.15 17 GLY E N 1
ATOM 5024 C CA . GLY E 1 17 ? -20.499 -20.055 -2.322 1.00 30.26 17 GLY E CA 1
ATOM 5025 C C . GLY E 1 17 ? -21.501 -18.938 -2.586 1.00 28.91 17 GLY E C 1
ATOM 5026 O O . GLY E 1 17 ? -22.673 -19.028 -2.192 1.00 28.75 17 GLY E O 1
ATOM 5027 N N . HIS E 1 18 ? -21.013 -17.869 -3.198 1.00 28.77 18 HIS E N 1
ATOM 5028 C CA . HIS E 1 18 ? -21.850 -16.786 -3.714 1.00 28.33 18 HIS E CA 1
ATOM 5029 C C . HIS E 1 18 ? -23.010 -17.273 -4.541 1.00 28.70 18 HIS E C 1
ATOM 5030 O O . HIS E 1 18 ? -24.154 -16.862 -4.338 1.00 31.80 18 HIS E O 1
ATOM 5037 N N . LEU E 1 19 ? -22.734 -18.151 -5.490 1.00 28.91 19 LEU E N 1
ATOM 5038 C CA . LEU E 1 19 ? -23.738 -18.656 -6.428 1.00 27.92 19 LEU E CA 1
ATOM 5039 C C . LEU E 1 19 ? -24.800 -19.375 -5.701 1.00 27.99 19 LEU E C 1
ATOM 5040 O O . LEU E 1 19 ? -26.006 -19.193 -5.997 1.00 30.33 19 LEU E O 1
ATOM 5045 N N . ASN E 1 20 ? -24.397 -20.224 -4.746 1.00 26.95 20 ASN E N 1
ATOM 5046 C CA . ASN E 1 20 ? -25.359 -20.895 -3.830 1.00 25.82 20 ASN E CA 1
ATOM 5047 C C . ASN E 1 20 ? -26.304 -19.949 -3.068 1.00 24.02 20 ASN E C 1
ATOM 5048 O O . ASN E 1 20 ? -27.504 -20.176 -2.959 1.00 26.58 20 ASN E O 1
ATOM 5053 N N . LEU E 1 21 ? -25.784 -18.875 -2.527 1.00 23.45 21 LEU E N 1
ATOM 5054 C CA . LEU E 1 21 ? -26.602 -17.861 -1.803 1.00 23.18 21 LEU E CA 1
ATOM 5055 C C . LEU E 1 21 ? -27.537 -17.072 -2.705 1.00 22.71 21 LEU E C 1
ATOM 5056 O O . LEU E 1 21 ? -28.664 -16.787 -2.339 1.00 23.37 21 LEU E O 1
ATOM 5061 N N . ILE E 1 22 ? -27.060 -16.692 -3.889 1.00 24.82 22 ILE E N 1
ATOM 5062 C CA . ILE E 1 22 ? -27.926 -16.059 -4.948 1.00 25.60 22 ILE E CA 1
ATOM 5063 C C . ILE E 1 22 ? -29.026 -17.039 -5.389 1.00 26.68 22 ILE E C 1
ATOM 5064 O O . ILE E 1 22 ? -30.193 -16.670 -5.485 1.00 27.72 22 ILE E O 1
ATOM 5069 N N . GLU E 1 23 ? -28.680 -18.296 -5.647 1.00 27.48 23 GLU E N 1
ATOM 5070 C CA . GLU E 1 23 ? -29.741 -19.270 -6.019 1.00 28.50 23 GLU E CA 1
ATOM 5071 C C . GLU E 1 23 ? -30.775 -19.410 -4.940 1.00 28.18 23 GLU E C 1
ATOM 5072 O O . GLU E 1 23 ? -31.960 -19.369 -5.215 1.00 29.69 23 GLU E O 1
ATOM 5078 N N . ARG E 1 24 ? -30.351 -19.563 -3.670 1.00 28.30 24 ARG E N 1
ATOM 5079 C CA . ARG E 1 24 ? -31.355 -19.606 -2.563 1.00 25.47 24 ARG E CA 1
ATOM 5080 C C . ARG E 1 24 ? -32.010 -18.288 -2.382 1.00 25.23 24 ARG E C 1
ATOM 5081 O O . ARG E 1 24 ? -33.166 -18.222 -2.027 1.00 25.27 24 ARG E O 1
ATOM 5089 N N . SER E 1 25 ? -31.334 -17.156 -2.597 1.00 26.34 25 SER E N 1
ATOM 5090 C CA . SER E 1 25 ? -32.131 -15.956 -2.371 1.00 26.56 25 SER E CA 1
ATOM 5091 C C . SER E 1 25 ? -33.121 -15.621 -3.505 1.00 27.43 25 SER E C 1
ATOM 5092 O O . SER E 1 25 ? -34.205 -15.027 -3.289 1.00 27.67 25 SER E O 1
ATOM 5095 N N . ALA E 1 26 ? -32.788 -16.102 -4.687 1.00 28.34 26 ALA E N 1
ATOM 5096 C CA . ALA E 1 26 ? -33.644 -16.001 -5.871 1.00 30.34 26 ALA E CA 1
ATOM 5097 C C . ALA E 1 26 ? -34.942 -16.711 -5.643 1.00 30.02 26 ALA E C 1
ATOM 5098 O O . ALA E 1 26 ? -35.918 -16.340 -6.288 1.00 30.38 26 ALA E O 1
ATOM 5100 N N . LYS E 1 27 ? -34.981 -17.680 -4.707 1.00 29.51 27 LYS E N 1
ATOM 5101 C CA . LYS E 1 27 ? -36.295 -18.320 -4.282 1.00 30.90 27 LYS E CA 1
ATOM 5102 C C . LYS E 1 27 ? -37.146 -17.524 -3.302 1.00 28.89 27 LYS E C 1
ATOM 5103 O O . LYS E 1 27 ? -38.257 -17.886 -3.047 1.00 27.65 27 LYS E O 1
ATOM 5109 N N . LEU E 1 28 ? -36.569 -16.501 -2.689 1.00 29.12 28 LEU E N 1
ATOM 5110 C CA . LEU E 1 28 ? -37.150 -15.776 -1.567 1.00 29.16 28 LEU E CA 1
ATOM 5111 C C . LEU E 1 28 ? -37.582 -14.367 -1.936 1.00 28.85 28 LEU E C 1
ATOM 5112 O O . LEU E 1 28 ? -38.588 -13.845 -1.389 1.00 31.05 28 LEU E O 1
ATOM 5117 N N . PHE E 1 29 ? -36.874 -13.779 -2.879 1.00 26.64 29 PHE E N 1
ATOM 5118 C CA . PHE E 1 29 ? -37.198 -12.437 -3.332 1.00 26.64 29 PHE E CA 1
ATOM 5119 C C . PHE E 1 29 ? -37.756 -12.426 -4.797 1.00 27.42 29 PHE E C 1
ATOM 5120 O O . PHE E 1 29 ? -37.365 -13.292 -5.619 1.00 26.20 29 PHE E O 1
ATOM 5128 N N . ASP E 1 30 ? -38.587 -11.415 -5.111 1.00 26.71 30 ASP E N 1
ATOM 5129 C CA . ASP E 1 30 ? -39.040 -11.172 -6.512 1.00 28.12 30 ASP E CA 1
ATOM 5130 C C . ASP E 1 30 ? -37.896 -10.717 -7.391 1.00 28.37 30 ASP E C 1
ATOM 5131 O O . ASP E 1 30 ? -37.928 -10.914 -8.598 1.00 29.65 30 ASP E O 1
ATOM 5136 N N . GLU E 1 31 ? -36.853 -10.122 -6.807 1.00 27.43 31 GLU E N 1
ATOM 5137 C CA . GLU E 1 31 ? -35.772 -9.651 -7.643 1.00 26.15 31 GLU E CA 1
ATOM 5138 C C . GLU E 1 31 ? -34.435 -9.605 -6.815 1.00 25.19 31 GLU E C 1
ATOM 5139 O O . GLU E 1 31 ? -34.424 -9.072 -5.741 1.00 24.41 31 GLU E O 1
ATOM 5145 N N . VAL E 1 32 ? -33.351 -10.202 -7.312 1.00 23.71 32 VAL E N 1
ATOM 5146 C CA . VAL E 1 32 ? -32.108 -10.117 -6.631 1.00 23.84 32 VAL E CA 1
ATOM 5147 C C . VAL E 1 32 ? -31.144 -9.358 -7.510 1.00 24.85 32 VAL E C 1
ATOM 5148 O O . VAL E 1 32 ? -30.846 -9.780 -8.629 1.00 25.11 32 VAL E O 1
ATOM 5152 N N . ILE E 1 33 ? -30.643 -8.244 -6.981 1.00 25.42 33 ILE E N 1
ATOM 5153 C CA . ILE E 1 33 ? -29.528 -7.520 -7.613 1.00 24.71 33 ILE E CA 1
ATOM 5154 C C . ILE E 1 33 ? -28.146 -7.957 -7.108 1.00 25.50 33 ILE E C 1
ATOM 5155 O O . ILE E 1 33 ? -27.866 -7.820 -5.925 1.00 27.17 33 ILE E O 1
ATOM 5160 N N . ILE E 1 34 ? -27.296 -8.474 -7.994 1.00 25.21 34 ILE E N 1
ATOM 5161 C CA . ILE E 1 34 ? -25.913 -8.653 -7.707 1.00 25.85 34 ILE E CA 1
ATOM 5162 C C . ILE E 1 34 ? -25.172 -7.340 -7.909 1.00 27.87 34 ILE E C 1
ATOM 5163 O O . ILE E 1 34 ? -24.960 -6.936 -9.065 1.00 28.25 34 ILE E O 1
ATOM 5168 N N . GLY E 1 35 ? -24.717 -6.721 -6.813 1.00 27.64 35 GLY E N 1
ATOM 5169 C CA . GLY E 1 35 ? -24.172 -5.394 -6.855 1.00 28.81 35 GLY E CA 1
ATOM 5170 C C . GLY E 1 35 ? -22.675 -5.564 -6.808 1.00 30.06 35 GLY E C 1
ATOM 5171 O O . GLY E 1 35 ? -22.154 -6.021 -5.786 1.00 30.57 35 GLY E O 1
ATOM 5172 N N . VAL E 1 36 ? -21.970 -5.181 -7.876 1.00 30.34 36 VAL E N 1
ATOM 5173 C CA . VAL E 1 36 ? -20.546 -5.555 -8.005 1.00 30.74 36 VAL E CA 1
ATOM 5174 C C . VAL E 1 36 ? -19.764 -4.268 -7.834 1.00 33.47 36 VAL E C 1
ATOM 5175 O O . VAL E 1 36 ? -19.816 -3.368 -8.711 1.00 33.91 36 VAL E O 1
ATOM 5179 N N . PHE E 1 37 ? -19.105 -4.127 -6.672 1.00 34.01 37 PHE E N 1
ATOM 5180 C CA . PHE E 1 37 ? -18.537 -2.860 -6.295 1.00 35.61 37 PHE E CA 1
ATOM 5181 C C . PHE E 1 37 ? -17.106 -2.801 -6.761 1.00 39.07 37 PHE E C 1
ATOM 5182 O O . PHE E 1 37 ? -16.296 -3.708 -6.452 1.00 40.89 37 PHE E O 1
ATOM 5190 N N . ILE E 1 38 ? -16.813 -1.774 -7.565 1.00 40.92 38 ILE E N 1
ATOM 5191 C CA . ILE E 1 38 ? -15.474 -1.573 -8.174 1.00 43.80 38 ILE E CA 1
ATOM 5192 C C . ILE E 1 38 ? -14.709 -0.380 -7.555 1.00 43.17 38 ILE E C 1
ATOM 5193 O O . ILE E 1 38 ? -15.291 0.734 -7.516 1.00 43.82 38 ILE E O 1
ATOM 5198 N N . LEU E 1 45 ? -6.794 -6.666 -13.001 1.00 74.20 45 LEU E N 1
ATOM 5199 C CA . LEU E 1 45 ? -6.968 -8.058 -13.456 1.00 74.33 45 LEU E CA 1
ATOM 5200 C C . LEU E 1 45 ? -8.070 -8.169 -14.536 1.00 73.68 45 LEU E C 1
ATOM 5201 O O . LEU E 1 45 ? -7.806 -8.649 -15.655 1.00 73.90 45 LEU E O 1
ATOM 5206 N N . PHE E 1 46 ? -9.294 -7.747 -14.177 1.00 72.74 46 PHE E N 1
ATOM 5207 C CA . PHE E 1 46 ? -10.486 -7.721 -15.066 1.00 71.55 46 PHE E CA 1
ATOM 5208 C C . PHE E 1 46 ? -11.027 -6.297 -15.135 1.00 70.70 46 PHE E C 1
ATOM 5209 O O . PHE E 1 46 ? -11.062 -5.606 -14.122 1.00 70.58 46 PHE E O 1
ATOM 5217 N N . THR E 1 47 ? -11.437 -5.829 -16.307 1.00 69.73 47 THR E N 1
ATOM 5218 C CA . THR E 1 47 ? -12.198 -4.568 -16.306 1.00 68.79 47 THR E CA 1
ATOM 5219 C C . THR E 1 47 ? -13.591 -4.831 -15.700 1.00 67.19 47 THR E C 1
ATOM 5220 O O . THR E 1 47 ? -14.026 -5.991 -15.641 1.00 67.33 47 THR E O 1
ATOM 5224 N N . PRO E 1 48 ? -14.273 -3.771 -15.221 1.00 65.49 48 PRO E N 1
ATOM 5225 C CA . PRO E 1 48 ? -15.668 -3.862 -14.828 1.00 64.22 48 PRO E CA 1
ATOM 5226 C C . PRO E 1 48 ? -16.564 -4.704 -15.771 1.00 63.07 48 PRO E C 1
ATOM 5227 O O . PRO E 1 48 ? -17.337 -5.538 -15.297 1.00 62.31 48 PRO E O 1
ATOM 5231 N N . GLU E 1 49 ? -16.445 -4.486 -17.081 1.00 62.16 49 GLU E N 1
ATOM 5232 C CA . GLU E 1 49 ? -17.309 -5.121 -18.070 1.00 61.47 49 GLU E CA 1
ATOM 5233 C C . GLU E 1 49 ? -16.944 -6.596 -18.259 1.00 59.66 49 GLU E C 1
ATOM 5234 O O . GLU E 1 49 ? -17.777 -7.406 -18.658 1.00 59.31 49 GLU E O 1
ATOM 5240 N N . GLU E 1 50 ? -15.703 -6.949 -17.965 1.00 58.34 50 GLU E N 1
ATOM 5241 C CA . GLU E 1 50 ? -15.307 -8.347 -17.957 1.00 57.26 50 GLU E CA 1
ATOM 5242 C C . GLU E 1 50 ? -15.978 -9.040 -16.783 1.00 55.21 50 GLU E C 1
ATOM 5243 O O . GLU E 1 50 ? -16.774 -9.977 -16.999 1.00 54.79 50 GLU E O 1
ATOM 5249 N N . LYS E 1 51 ? -15.691 -8.571 -15.5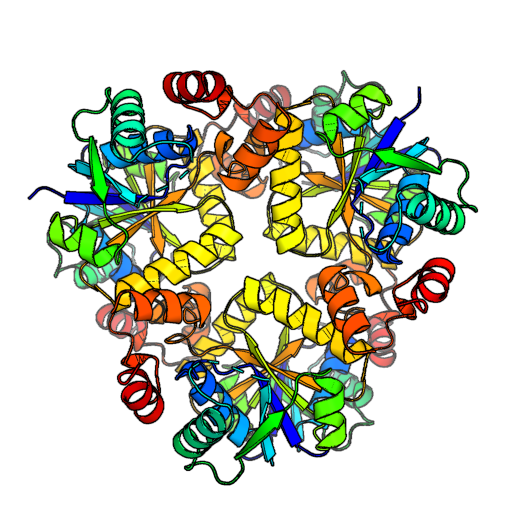55 1.00 52.92 51 LYS E N 1
ATOM 5250 C CA . LYS E 1 51 ? -16.445 -8.979 -14.351 1.00 50.45 51 LYS E CA 1
ATOM 5251 C C . LYS E 1 51 ? -17.948 -9.113 -14.591 1.00 48.49 51 LYS E C 1
ATOM 5252 O O . LYS E 1 51 ? -18.532 -10.130 -14.231 1.00 48.31 51 LYS E O 1
ATOM 5258 N N . LYS E 1 52 ? -18.586 -8.088 -15.181 1.00 47.34 52 LYS E N 1
ATOM 5259 C CA . LYS E 1 52 ? -20.040 -8.114 -15.479 1.00 45.56 52 LYS E CA 1
ATOM 5260 C C . LYS E 1 52 ? -20.510 -9.306 -16.313 1.00 45.26 52 LYS E C 1
ATOM 5261 O O . LYS E 1 52 ? -21.546 -9.953 -16.035 1.00 45.33 52 LYS E O 1
ATOM 5267 N N . TYR E 1 53 ? -19.763 -9.586 -17.366 1.00 45.25 53 TYR E N 1
ATOM 5268 C CA . TYR E 1 53 ? -20.109 -10.662 -18.297 1.00 45.53 53 TYR E CA 1
ATOM 5269 C C . TYR E 1 53 ? -19.825 -12.056 -17.680 1.00 43.99 53 TYR E C 1
ATOM 5270 O O . TYR E 1 53 ? -20.642 -13.013 -17.794 1.00 44.02 53 TYR E O 1
ATOM 5279 N N . LEU E 1 54 ? -18.695 -12.177 -16.994 1.00 42.06 54 LEU E N 1
ATOM 5280 C CA . LEU E 1 54 ? -18.440 -13.387 -16.206 1.00 41.59 54 LEU E CA 1
ATOM 5281 C C . LEU E 1 54 ? -19.552 -13.689 -15.203 1.00 39.89 54 LEU E C 1
ATOM 5282 O O . LEU E 1 54 ? -20.052 -14.809 -15.163 1.00 39.88 54 LEU E O 1
ATOM 5287 N N . ILE E 1 55 ? -19.991 -12.694 -14.442 1.00 38.86 55 ILE E N 1
ATOM 5288 C CA . ILE E 1 55 ? -21.033 -12.928 -13.407 1.00 38.29 55 ILE E CA 1
ATOM 5289 C C . ILE E 1 55 ? -22.444 -13.151 -13.964 1.00 39.17 55 ILE E C 1
ATOM 5290 O O . ILE E 1 55 ? -23.220 -13.999 -13.447 1.00 38.69 55 ILE E O 1
ATOM 5295 N N . GLU E 1 56 ? -22.779 -12.406 -15.030 1.00 39.57 56 GLU E N 1
ATOM 5296 C CA . GLU E 1 56 ? -24.024 -12.631 -15.798 1.00 40.21 56 GLU E CA 1
ATOM 5297 C C . GLU E 1 56 ? -24.081 -14.027 -16.426 1.00 40.51 56 GLU E C 1
ATOM 5298 O O . GLU E 1 56 ? -25.115 -14.745 -16.349 1.00 40.59 56 GLU E O 1
ATOM 5304 N N . GLU E 1 57 ? -22.981 -14.409 -17.065 1.00 41.96 57 GLU E N 1
ATOM 5305 C CA . GLU E 1 57 ? -22.861 -15.768 -17.572 1.00 42.57 57 GLU E CA 1
ATOM 5306 C C . GLU E 1 57 ? -23.003 -16.808 -16.445 1.00 42.87 57 GLU E C 1
ATOM 5307 O O . GLU E 1 57 ? -23.605 -17.871 -16.638 1.00 44.02 57 GLU E O 1
ATOM 5313 N N . ALA E 1 58 ? -22.473 -16.512 -15.256 1.00 41.79 58 ALA E N 1
ATOM 5314 C CA . ALA E 1 58 ? -22.536 -17.488 -14.174 1.00 40.57 58 ALA E CA 1
ATOM 5315 C C . ALA E 1 58 ? -23.935 -17.575 -13.609 1.00 40.88 58 ALA E C 1
ATOM 5316 O O . ALA E 1 58 ? -24.266 -18.576 -13.050 1.00 41.74 58 ALA E O 1
ATOM 5318 N N . THR E 1 59 ? -24.772 -16.551 -13.778 1.00 42.18 59 THR E N 1
ATOM 5319 C CA . THR E 1 59 ? -26.099 -16.525 -13.144 1.00 42.57 59 THR E CA 1
ATOM 5320 C C . THR E 1 59 ? -27.301 -16.593 -14.101 1.00 45.43 59 THR E C 1
ATOM 5321 O O . THR E 1 59 ? -28.497 -16.487 -13.666 1.00 45.73 59 THR E O 1
ATOM 5325 N N . LYS E 1 60 ? -27.007 -16.846 -15.381 1.00 47.62 60 LYS E N 1
ATOM 5326 C CA . LYS E 1 60 ? -27.980 -16.710 -16.479 1.00 49.88 60 LYS E CA 1
ATOM 5327 C C . LYS E 1 60 ? -29.234 -17.581 -16.383 1.00 51.12 60 LYS E C 1
ATOM 5328 O O . LYS E 1 60 ? -30.223 -17.290 -17.037 1.00 51.93 60 LYS E O 1
ATOM 5334 N N . GLU E 1 61 ? -29.217 -18.631 -15.563 1.00 51.62 61 GLU E N 1
ATOM 5335 C CA . GLU E 1 61 ? -30.353 -19.532 -15.502 1.00 52.05 61 GLU E CA 1
ATOM 5336 C C . GLU E 1 61 ? -31.383 -19.106 -14.432 1.00 50.80 61 GLU E C 1
ATOM 5337 O O . GLU E 1 61 ? -32.252 -19.901 -14.058 1.00 50.48 61 GLU E O 1
ATOM 5343 N N . MET E 1 62 ? -31.238 -17.893 -13.883 1.00 49.48 62 MET E N 1
ATOM 5344 C CA . MET E 1 62 ? -32.191 -17.354 -12.903 1.00 46.94 62 MET E CA 1
ATOM 5345 C C . MET E 1 62 ? -32.847 -16.100 -13.463 1.00 45.42 62 MET E C 1
ATOM 5346 O O . MET E 1 62 ? -32.192 -15.060 -13.597 1.00 45.48 62 MET E O 1
ATOM 5351 N N . PRO E 1 63 ? -34.152 -16.180 -13.778 1.00 44.00 63 PRO E N 1
ATOM 5352 C CA . PRO E 1 63 ? -34.837 -15.069 -14.459 1.00 43.02 63 PRO E CA 1
ATOM 5353 C C . PRO E 1 63 ? -35.011 -13.836 -13.590 1.00 41.52 63 PRO E C 1
ATOM 5354 O O . PRO E 1 63 ? -35.222 -12.743 -14.126 1.00 43.49 63 PRO E O 1
ATOM 5358 N N . ASN E 1 64 ? -34.955 -14.007 -12.262 1.00 38.15 64 ASN E N 1
ATOM 5359 C CA . ASN E 1 64 ? -35.140 -12.887 -11.331 1.00 33.98 64 ASN E CA 1
ATOM 5360 C C . ASN E 1 64 ? -33.841 -12.368 -10.712 1.00 31.54 64 ASN E C 1
ATOM 5361 O O . ASN E 1 64 ? -33.887 -11.699 -9.735 1.00 30.63 64 ASN E O 1
ATOM 5366 N N . VAL E 1 65 ? -32.696 -12.666 -11.320 1.00 30.30 65 VAL E N 1
ATOM 5367 C CA . VAL E 1 65 ? -31.419 -12.147 -10.907 1.00 29.40 65 VAL E CA 1
ATOM 5368 C C . VAL E 1 65 ? -30.844 -11.133 -11.920 1.00 31.32 65 VAL E C 1
ATOM 5369 O O . VAL E 1 65 ? -30.838 -11.379 -13.121 1.00 31.18 65 VAL E O 1
ATOM 5373 N N . ARG E 1 66 ? -30.295 -10.022 -11.441 1.00 31.69 66 ARG E N 1
ATOM 5374 C CA . ARG E 1 66 ? -29.547 -9.179 -12.340 1.00 32.11 66 ARG E CA 1
ATOM 5375 C C . ARG E 1 66 ? -28.258 -8.554 -11.781 1.00 31.83 66 ARG E C 1
ATOM 5376 O O . ARG E 1 66 ? -28.065 -8.485 -10.608 1.00 33.07 66 ARG E O 1
ATOM 5384 N N . VAL E 1 67 ? -27.391 -8.122 -12.652 1.00 29.65 67 VAL E N 1
ATOM 5385 C CA . VAL E 1 67 ? -26.047 -7.769 -12.310 1.00 31.08 67 VAL E CA 1
ATOM 5386 C C . VAL E 1 67 ? -25.818 -6.288 -12.632 1.00 31.28 67 VAL E C 1
ATOM 5387 O O . VAL E 1 67 ? -26.027 -5.922 -13.760 1.00 31.96 67 VAL E O 1
ATOM 5391 N N . ILE E 1 68 ? -25.415 -5.471 -11.646 1.00 29.70 68 ILE E N 1
ATOM 5392 C CA . ILE E 1 68 ? -25.284 -4.036 -11.790 1.00 29.63 68 ILE E CA 1
ATOM 5393 C C . ILE E 1 68 ? -23.942 -3.663 -11.205 1.00 30.38 68 ILE E C 1
ATOM 5394 O O . ILE E 1 68 ? -23.669 -3.931 -10.036 1.00 30.67 68 ILE E O 1
ATOM 5399 N N . MET E 1 69 ? -23.052 -3.111 -12.012 1.00 31.68 69 MET E N 1
ATOM 5400 C CA . MET E 1 69 ? -21.780 -2.629 -11.483 1.00 31.59 69 MET E CA 1
ATOM 5401 C C . MET E 1 69 ? -22.051 -1.359 -10.698 1.00 31.90 69 MET E C 1
ATOM 5402 O O . MET E 1 69 ? -22.953 -0.572 -11.051 1.00 31.94 69 MET E O 1
ATOM 5407 N N . GLN E 1 70 ? -21.301 -1.145 -9.624 1.00 32.34 70 GLN E N 1
ATOM 5408 C CA . GLN E 1 70 ? -21.445 0.094 -8.822 1.00 33.11 70 GLN E CA 1
ATOM 5409 C C . GLN E 1 70 ? -20.073 0.569 -8.457 1.00 35.06 70 GLN E C 1
ATOM 5410 O O . GLN E 1 70 ? -19.189 -0.231 -8.174 1.00 35.88 70 GLN E O 1
ATOM 5416 N N . GLU E 1 71 ? -19.865 1.868 -8.418 1.00 37.75 71 GLU E N 1
ATOM 5417 C CA . GLU E 1 71 ? -18.637 2.293 -7.786 1.00 41.07 71 GLU E CA 1
ATOM 5418 C C . GLU E 1 71 ? -18.793 2.240 -6.268 1.00 39.55 71 GLU E C 1
ATOM 5419 O O . GLU E 1 71 ? -19.918 2.335 -5.766 1.00 39.55 71 GLU E O 1
ATOM 5425 N N . THR E 1 72 ? -17.674 2.056 -5.563 1.00 39.87 72 THR E N 1
ATOM 5426 C CA . THR E 1 72 ? -17.657 1.882 -4.107 1.00 40.06 72 THR E CA 1
ATOM 5427 C C . THR E 1 72 ? -18.330 3.083 -3.470 1.00 38.58 72 THR E C 1
ATOM 5428 O O . THR E 1 72 ? -18.148 4.214 -3.912 1.00 39.02 72 THR E O 1
ATOM 5432 N N . GLN E 1 73 ? -19.165 2.808 -2.477 1.00 36.15 73 GLN E N 1
ATOM 5433 C CA . GLN E 1 73 ? -19.965 3.788 -1.851 1.00 33.92 73 GLN E CA 1
ATOM 5434 C C . GLN E 1 73 ? -20.630 3.070 -0.709 1.00 33.28 73 GLN E C 1
ATOM 5435 O O . GLN E 1 73 ? -20.481 1.872 -0.592 1.00 33.09 73 GLN E O 1
ATOM 5441 N N . LEU E 1 74 ? -21.423 3.779 0.085 1.00 32.78 74 LEU E N 1
ATOM 5442 C CA . LEU E 1 74 ? -22.185 3.140 1.141 1.00 33.37 74 LEU E CA 1
ATOM 5443 C C . LEU E 1 74 ? -23.166 2.163 0.503 1.00 32.95 74 LEU E C 1
ATOM 5444 O O . LEU E 1 74 ? -24.057 2.549 -0.270 1.00 33.00 74 LEU E O 1
ATOM 5449 N N . THR E 1 75 ? -23.027 0.903 0.841 1.00 32.39 75 THR E N 1
ATOM 5450 C CA . THR E 1 75 ? -23.985 -0.114 0.445 1.00 31.25 75 THR E CA 1
ATOM 5451 C C . THR E 1 75 ? -25.459 0.319 0.496 1.00 30.52 75 THR E C 1
ATOM 5452 O O . THR E 1 75 ? -26.190 -0.059 -0.384 1.00 28.71 75 THR E O 1
ATOM 5456 N N . VAL E 1 76 ? -25.899 1.034 1.547 1.00 29.27 76 VAL E N 1
ATOM 5457 C CA . VAL E 1 76 ? -27.315 1.386 1.675 1.00 28.22 76 VAL E CA 1
ATOM 5458 C C . VAL E 1 76 ? -27.750 2.464 0.697 1.00 29.15 76 VAL E C 1
ATOM 5459 O O . VAL E 1 76 ? -28.917 2.591 0.449 1.00 30.01 76 VAL E O 1
ATOM 5463 N N . GLU E 1 77 ? -26.861 3.271 0.165 1.00 29.49 77 GLU E N 1
ATOM 5464 C CA . GLU E 1 77 ? -27.350 4.144 -0.845 1.00 31.13 77 GLU E CA 1
ATOM 5465 C C . GLU E 1 77 ? -27.340 3.635 -2.225 1.00 31.09 77 GLU E C 1
ATOM 5466 O O . GLU E 1 77 ? -28.127 4.131 -3.080 1.00 30.74 77 GLU E O 1
ATOM 5472 N N . SER E 1 78 ? -26.411 2.724 -2.468 1.00 29.70 78 SER E N 1
ATOM 5473 C CA . SER E 1 78 ? -26.513 1.840 -3.579 1.00 29.81 78 SER E CA 1
ATOM 5474 C C . SER E 1 78 ? -27.907 1.158 -3.564 1.00 29.14 78 SER E C 1
ATOM 5475 O O . SER E 1 78 ? -28.672 1.312 -4.492 1.00 30.74 78 SER E O 1
ATOM 5478 N N . ALA E 1 79 ? -28.292 0.525 -2.449 1.00 28.24 79 ALA E N 1
ATOM 5479 C CA . ALA E 1 79 ? -29.589 -0.087 -2.303 1.00 27.62 79 ALA E CA 1
ATOM 5480 C C . ALA E 1 79 ? -30.691 0.900 -2.643 1.00 28.28 79 ALA E C 1
ATOM 5481 O O . ALA E 1 79 ? -31.626 0.525 -3.338 1.00 28.27 79 ALA E O 1
ATOM 5483 N N . LYS E 1 80 ? -30.629 2.102 -2.083 1.00 28.86 80 LYS E N 1
ATOM 5484 C CA . LYS E 1 80 ? -31.681 3.117 -2.221 1.00 32.45 80 LYS E CA 1
ATOM 5485 C C . LYS E 1 80 ? -31.844 3.644 -3.661 1.00 32.82 80 LYS E C 1
ATOM 5486 O O . LYS E 1 80 ? -32.958 3.828 -4.111 1.00 35.73 80 LYS E O 1
ATOM 5492 N N . SER E 1 81 ? -30.732 3.964 -4.327 1.00 31.74 81 SER E N 1
ATOM 5493 C CA . SER E 1 81 ? -30.638 4.247 -5.759 1.00 30.45 81 SER E CA 1
ATOM 5494 C C . SER E 1 81 ? -31.294 3.207 -6.677 1.00 30.97 81 SER E C 1
ATOM 5495 O O . SER E 1 81 ? -31.899 3.583 -7.721 1.00 30.60 81 SER E O 1
ATOM 5498 N N . LEU E 1 82 ? -31.131 1.917 -6.322 1.00 29.44 82 LEU E N 1
ATOM 5499 C CA . LEU E 1 82 ? -31.624 0.781 -7.139 1.00 26.83 82 LEU E CA 1
ATOM 5500 C C . LEU E 1 82 ? -33.021 0.350 -6.719 1.00 26.52 82 LEU E C 1
ATOM 5501 O O . LEU E 1 82 ? -33.643 -0.504 -7.386 1.00 27.47 82 LEU E O 1
ATOM 5506 N N . GLY E 1 83 ? -33.547 0.912 -5.636 1.00 25.49 83 GLY E N 1
ATOM 5507 C CA . GLY E 1 83 ? -34.861 0.486 -5.195 1.00 26.94 83 GLY E CA 1
ATOM 5508 C C . GLY E 1 83 ? -34.930 -0.837 -4.431 1.00 29.52 83 GLY E C 1
ATOM 5509 O O . GLY E 1 83 ? -36.026 -1.435 -4.346 1.00 31.65 83 GLY E O 1
ATOM 5510 N N . ALA E 1 84 ? -33.816 -1.303 -3.828 1.00 29.13 84 ALA E N 1
ATOM 5511 C CA . ALA E 1 84 ? -33.866 -2.475 -2.918 1.00 26.95 84 ALA E CA 1
ATOM 5512 C C . ALA E 1 84 ? -34.240 -2.113 -1.523 1.00 27.12 84 ALA E C 1
ATOM 5513 O O . ALA E 1 84 ? -33.819 -1.101 -0.936 1.00 27.84 84 ALA E O 1
ATOM 5515 N N . ASN E 1 85 ? -35.064 -2.968 -0.967 1.00 26.81 85 ASN E N 1
ATOM 5516 C CA . ASN E 1 85 ? -35.594 -2.818 0.361 1.00 26.81 85 ASN E CA 1
ATOM 5517 C C . ASN E 1 85 ? -34.881 -3.761 1.342 1.00 24.63 85 ASN E C 1
ATOM 5518 O O . ASN E 1 85 ? -35.065 -3.625 2.513 1.00 24.62 85 ASN E O 1
ATOM 5523 N N . PHE E 1 86 ? -34.108 -4.720 0.833 1.00 23.34 86 PHE E N 1
ATOM 5524 C CA . PHE E 1 86 ? -33.447 -5.763 1.658 1.00 23.33 86 PHE E CA 1
ATOM 5525 C C . PHE E 1 86 ? -32.049 -5.841 1.226 1.00 23.27 86 PHE E C 1
ATOM 5526 O O . PHE E 1 86 ? -31.771 -5.564 0.060 1.00 24.68 86 PHE E O 1
ATOM 5534 N N . LEU E 1 87 ? -31.152 -6.174 2.156 1.00 22.60 87 LEU E N 1
ATOM 5535 C CA . LEU E 1 87 ? -29.805 -6.524 1.787 1.00 23.92 87 LEU E CA 1
ATOM 5536 C C . LEU E 1 87 ? -29.704 -8.017 2.155 1.00 23.42 87 LEU E C 1
ATOM 5537 O O . LEU E 1 87 ? -30.201 -8.416 3.197 1.00 24.05 87 LEU E O 1
ATOM 5542 N N . ILE E 1 88 ? -29.062 -8.816 1.336 1.00 22.20 88 ILE E N 1
ATOM 5543 C CA . ILE E 1 88 ? -28.977 -10.195 1.670 1.00 23.37 88 ILE E CA 1
ATOM 5544 C C . ILE E 1 88 ? -27.481 -10.506 1.881 1.00 24.44 88 ILE E C 1
ATOM 5545 O O . ILE E 1 88 ? -26.653 -10.128 1.025 1.00 24.62 88 ILE E O 1
ATOM 5550 N N . ARG E 1 89 ? -27.132 -11.142 3.002 1.00 22.57 89 ARG E N 1
ATOM 5551 C CA . ARG E 1 89 ? -25.727 -11.574 3.278 1.00 22.03 89 ARG E CA 1
ATOM 5552 C C . ARG E 1 89 ? -25.626 -13.013 3.718 1.00 21.15 89 ARG E C 1
ATOM 5553 O O . ARG E 1 89 ? -26.600 -13.601 4.220 1.00 21.39 89 ARG E O 1
ATOM 5561 N N . GLY E 1 90 ? -24.436 -13.569 3.645 1.00 20.08 90 GLY E N 1
ATOM 5562 C CA . GLY E 1 90 ? -24.291 -14.904 4.115 1.00 20.75 90 GLY E CA 1
ATOM 5563 C C . GLY E 1 90 ? -23.406 -14.876 5.315 1.00 21.46 90 GLY E C 1
ATOM 5564 O O . GLY E 1 90 ? -22.539 -13.998 5.410 1.00 22.07 90 GLY E O 1
ATOM 5565 N N . ILE E 1 91 ? -23.594 -15.856 6.199 1.00 21.64 91 ILE E N 1
ATOM 5566 C CA . ILE E 1 91 ? -22.721 -16.070 7.342 1.00 20.49 91 ILE E CA 1
ATOM 5567 C C . ILE E 1 91 ? -22.080 -17.438 7.263 1.00 21.73 91 ILE E C 1
ATOM 5568 O O . ILE E 1 91 ? -22.790 -18.439 7.185 1.00 20.32 91 ILE E O 1
ATOM 5573 N N . ARG E 1 92 ? -20.731 -17.500 7.312 1.00 21.33 92 ARG E N 1
ATOM 5574 C CA . ARG E 1 92 ? -20.058 -18.828 7.246 1.00 23.10 92 ARG E CA 1
ATOM 5575 C C . ARG E 1 92 ? -19.451 -19.361 8.541 1.00 23.76 92 ARG E C 1
ATOM 5576 O O . ARG E 1 92 ? -19.095 -20.519 8.585 1.00 23.86 92 ARG E O 1
ATOM 5584 N N . ASN E 1 93 ? -19.219 -18.489 9.524 1.00 24.27 93 ASN E N 1
ATOM 5585 C CA . ASN E 1 93 ? -18.496 -18.819 10.787 1.00 23.62 93 ASN E CA 1
ATOM 5586 C C . ASN E 1 93 ? -18.668 -17.670 11.839 1.00 23.14 93 ASN E C 1
ATOM 5587 O O . ASN E 1 93 ? -19.386 -16.724 11.597 1.00 22.95 93 ASN E O 1
ATOM 5592 N N . VAL E 1 94 ? -18.086 -17.801 13.029 1.00 22.70 94 VAL E N 1
ATOM 5593 C CA . VAL E 1 94 ? -18.324 -16.848 14.093 1.00 20.27 94 VAL E CA 1
ATOM 5594 C C . VAL E 1 94 ? -17.691 -15.506 13.776 1.00 20.66 94 VAL E C 1
ATOM 5595 O O . VAL E 1 94 ? -18.316 -14.492 14.028 1.00 19.78 94 VAL E O 1
ATOM 5599 N N . LYS E 1 95 ? -16.444 -15.497 13.251 1.00 20.13 95 LYS E N 1
ATOM 5600 C CA . LYS E 1 95 ? -15.780 -14.314 12.758 1.00 20.53 95 LYS E CA 1
ATOM 5601 C C . LYS E 1 95 ? -16.707 -13.502 11.808 1.00 23.35 95 LYS E C 1
ATOM 5602 O O . LYS E 1 95 ? -16.967 -12.304 12.006 1.00 24.25 95 LYS E O 1
ATOM 5608 N N . ASP E 1 96 ? -17.237 -14.195 10.806 1.00 23.11 96 ASP E N 1
ATOM 5609 C CA . ASP E 1 96 ? -18.116 -13.675 9.798 1.00 22.68 96 ASP E CA 1
ATOM 5610 C C . ASP E 1 96 ? -19.405 -13.195 10.412 1.00 21.31 96 ASP E C 1
ATOM 5611 O O . ASP E 1 96 ? -19.874 -12.162 10.038 1.00 22.39 96 ASP E O 1
ATOM 5616 N N . TYR E 1 97 ? -19.983 -13.929 11.352 1.00 20.00 97 TYR E N 1
ATOM 5617 C CA . TYR E 1 97 ? -21.220 -13.458 12.050 1.00 18.87 97 TYR E CA 1
ATOM 5618 C C . TYR E 1 97 ? -20.964 -12.102 12.763 1.00 19.26 97 TYR E C 1
ATOM 5619 O O . TYR E 1 97 ? -21.813 -11.167 12.662 1.00 20.61 97 TYR E O 1
ATOM 5628 N N . GLU E 1 98 ? -19.824 -11.977 13.479 1.00 17.61 98 GLU E N 1
ATOM 5629 C CA . GLU E 1 98 ? -19.563 -10.736 14.216 1.00 19.76 98 GLU E CA 1
ATOM 5630 C C . GLU E 1 98 ? -19.315 -9.545 13.275 1.00 19.92 98 GLU E C 1
ATOM 5631 O O . GLU E 1 98 ? -19.810 -8.496 13.532 1.00 20.73 98 GLU E O 1
ATOM 5637 N N . TYR E 1 99 ? -18.585 -9.767 12.200 1.00 20.45 99 TYR E N 1
ATOM 5638 C CA . TYR E 1 99 ? -18.295 -8.811 11.174 1.00 22.02 99 TYR E CA 1
ATOM 5639 C C . TYR E 1 99 ? -19.588 -8.341 10.422 1.00 22.02 99 TYR E C 1
ATOM 5640 O O . TYR E 1 99 ? -19.888 -7.162 10.407 1.00 22.94 99 TYR E O 1
ATOM 5649 N N . GLU E 1 100 ? -20.444 -9.251 9.963 1.00 21.19 100 GLU E N 1
ATOM 5650 C CA . GLU E 1 100 ? -21.739 -8.880 9.357 1.00 18.86 100 GLU E CA 1
ATOM 5651 C C . GLU E 1 100 ? -22.687 -8.219 10.329 1.00 19.28 100 GLU E C 1
ATOM 5652 O O . GLU E 1 100 ? -23.572 -7.441 9.929 1.00 19.39 100 GLU E O 1
ATOM 5658 N N . LYS E 1 101 ? -22.641 -8.624 11.601 1.00 17.86 101 LYS E N 1
ATOM 5659 C CA . LYS E 1 101 ? -23.549 -8.040 12.557 1.00 19.13 101 LYS E CA 1
ATOM 5660 C C . LYS E 1 101 ? -23.312 -6.517 12.752 1.00 19.90 101 LYS E C 1
ATOM 5661 O O . LYS E 1 101 ? -24.256 -5.763 12.847 1.00 22.45 101 LYS E O 1
ATOM 5667 N N . ASP E 1 102 ? -22.077 -6.135 12.943 1.00 20.46 102 ASP E N 1
ATOM 5668 C CA . ASP E 1 102 ? -21.665 -4.738 13.021 1.00 22.10 102 ASP E CA 1
ATOM 5669 C C . ASP E 1 102 ? -22.048 -3.958 11.743 1.00 22.19 102 ASP E C 1
ATOM 5670 O O . ASP E 1 102 ? -22.584 -2.852 11.800 1.00 23.72 102 ASP E O 1
ATOM 5675 N N . ILE E 1 103 ? -21.770 -4.530 10.582 1.00 22.22 103 ILE E N 1
ATOM 5676 C CA . ILE E 1 103 ? -22.234 -3.932 9.316 1.00 22.54 103 ILE E CA 1
ATOM 5677 C C . ILE E 1 103 ? -23.759 -3.731 9.237 1.00 22.65 103 ILE E C 1
ATOM 5678 O O . ILE E 1 103 ? -24.251 -2.668 8.830 1.00 24.78 103 ILE E O 1
ATOM 5683 N N . ALA E 1 104 ? -24.499 -4.712 9.682 1.00 20.92 104 ALA E N 1
ATOM 5684 C CA . ALA E 1 104 ? -25.924 -4.668 9.612 1.00 22.35 104 ALA E CA 1
ATOM 5685 C C . ALA E 1 104 ? -26.499 -3.664 10.581 1.00 23.98 104 ALA E C 1
ATOM 5686 O O . ALA E 1 104 ? -27.569 -3.038 10.299 1.00 23.93 104 ALA E O 1
ATOM 5688 N N . LYS E 1 105 ? -25.853 -3.539 11.738 1.00 23.87 105 LYS E N 1
ATOM 5689 C CA . LYS E 1 105 ? -26.275 -2.569 12.765 1.00 24.86 105 LYS E CA 1
ATOM 5690 C C . LYS E 1 105 ? -25.923 -1.120 12.285 1.00 22.85 105 LYS E C 1
ATOM 5691 O O . LYS E 1 105 ? -26.707 -0.220 12.400 1.00 20.88 105 LYS E O 1
ATOM 5697 N N . MET E 1 106 ? -24.746 -0.921 11.737 1.00 19.20 106 MET E N 1
ATOM 5698 C CA . MET E 1 106 ? -24.424 0.348 11.137 1.00 21.57 106 MET E CA 1
ATOM 5699 C C . MET E 1 106 ? -25.425 0.657 10.001 1.00 22.83 106 MET E C 1
ATOM 5700 O O . MET E 1 106 ? -25.977 1.767 9.956 1.00 24.46 106 MET E O 1
ATOM 5705 N N . ASN E 1 107 ? -25.699 -0.318 9.109 1.00 22.51 107 ASN E N 1
ATOM 5706 C CA . ASN E 1 107 ? -26.595 -0.050 7.962 1.00 22.19 107 ASN E CA 1
ATOM 5707 C C . ASN E 1 107 ? -27.987 0.316 8.439 1.00 22.95 107 ASN E C 1
ATOM 5708 O O . ASN E 1 107 ? -28.634 1.149 7.867 1.00 23.94 107 ASN E O 1
ATOM 5713 N N . GLN E 1 108 ? -28.422 -0.284 9.543 1.00 24.27 108 GLN E N 1
ATOM 5714 C CA . GLN E 1 108 ? -29.694 -0.005 10.153 1.00 25.51 108 GLN E CA 1
ATOM 5715 C C . GLN E 1 108 ? -29.792 1.397 10.746 1.00 27.62 108 GLN E C 1
ATOM 5716 O O . GLN E 1 108 ? -30.862 2.068 10.650 1.00 26.98 108 GLN E O 1
ATOM 5722 N N . HIS E 1 109 ? -28.693 1.832 11.397 1.00 28.03 109 HIS E N 1
ATOM 5723 C CA . HIS E 1 109 ? -28.490 3.234 11.713 1.00 29.08 109 HIS E CA 1
ATOM 5724 C C . HIS E 1 109 ? -28.680 4.197 10.504 1.00 29.27 109 HIS E C 1
ATOM 5725 O O . HIS E 1 109 ? -29.421 5.191 10.585 1.00 28.44 109 HIS E O 1
ATOM 5732 N N . LEU E 1 110 ? -27.964 3.909 9.424 1.00 29.36 110 LEU E N 1
ATOM 5733 C CA . LEU E 1 110 ? -27.884 4.769 8.257 1.00 29.01 110 LEU E CA 1
ATOM 5734 C C . LEU E 1 110 ? -29.201 4.753 7.452 1.00 29.09 110 LEU E C 1
ATOM 5735 O O . LEU E 1 110 ? -29.589 5.748 6.839 1.00 29.58 110 LEU E O 1
ATOM 5740 N N . ALA E 1 111 ? -29.856 3.603 7.412 1.00 28.50 111 ALA E N 1
ATOM 5741 C CA . ALA E 1 111 ? -31.042 3.433 6.577 1.00 27.09 111 ALA E CA 1
ATOM 5742 C C . ALA E 1 111 ? -31.959 2.437 7.222 1.00 27.32 111 ALA E C 1
ATOM 5743 O O . ALA E 1 111 ? -32.052 1.303 6.773 1.00 27.93 111 ALA E O 1
ATOM 5745 N N . PRO E 1 112 ? -32.653 2.862 8.285 1.00 28.05 112 PRO E N 1
ATOM 5746 C CA . PRO E 1 112 ? -33.525 2.016 9.109 1.00 29.12 112 PRO E CA 1
ATOM 5747 C C . PRO E 1 112 ? -34.633 1.295 8.348 1.00 30.73 112 PRO E C 1
ATOM 5748 O O . PRO E 1 112 ? -35.223 0.333 8.879 1.00 31.84 112 PRO E O 1
ATOM 5752 N N . GLU E 1 113 ? -34.907 1.700 7.108 1.00 32.02 113 GLU E N 1
ATOM 5753 C CA . GLU E 1 113 ? -36.067 1.149 6.386 1.00 33.25 113 GLU E CA 1
ATOM 5754 C C . GLU E 1 113 ? -35.621 -0.001 5.513 1.00 31.61 113 GLU E C 1
ATOM 5755 O O . GLU E 1 113 ? -36.431 -0.665 4.871 1.00 32.68 113 GLU E O 1
ATOM 5761 N N . ILE E 1 114 ? -34.306 -0.201 5.463 1.00 29.46 114 ILE E N 1
ATOM 5762 C CA . ILE E 1 114 ? -33.721 -1.319 4.723 1.00 27.74 114 ILE E CA 1
ATOM 5763 C C . ILE E 1 114 ? -33.382 -2.462 5.728 1.00 27.59 114 ILE E C 1
ATOM 5764 O O . ILE E 1 114 ? -32.726 -2.247 6.711 1.00 27.60 114 ILE E O 1
ATOM 5769 N N . GLU E 1 115 ? -33.918 -3.655 5.493 1.00 27.44 115 GLU E N 1
ATOM 5770 C CA . GLU E 1 115 ? -33.702 -4.802 6.307 1.00 26.10 115 GLU E CA 1
ATOM 5771 C C . GLU E 1 115 ? -32.571 -5.695 5.800 1.00 24.90 115 GLU E C 1
ATOM 5772 O O . GLU E 1 115 ? -32.586 -6.105 4.660 1.00 24.31 115 GLU E O 1
ATOM 5778 N N . THR E 1 116 ? -31.574 -6.000 6.634 1.00 23.62 116 THR E N 1
ATOM 5779 C CA . THR E 1 116 ? -30.589 -7.045 6.282 1.00 22.09 116 THR E CA 1
ATOM 5780 C C . THR E 1 116 ? -31.072 -8.436 6.664 1.00 22.58 116 THR E C 1
ATOM 5781 O O . THR E 1 116 ? -31.551 -8.665 7.799 1.00 24.25 116 THR E O 1
ATOM 5785 N N . VAL E 1 117 ? -30.916 -9.377 5.737 1.00 22.08 117 VAL E N 1
ATOM 5786 C CA . VAL E 1 117 ? -31.446 -10.727 5.900 1.00 21.82 117 VAL E CA 1
ATOM 5787 C C . VAL E 1 117 ? -30.274 -11.660 5.707 1.00 21.01 117 VAL E C 1
ATOM 5788 O O . VAL E 1 117 ? -29.459 -11.432 4.801 1.00 19.47 117 VAL E O 1
ATOM 5792 N N . PHE E 1 118 ? -30.173 -12.708 6.525 1.00 19.89 118 PHE E N 1
ATOM 5793 C CA . PHE E 1 118 ? -29.055 -13.643 6.446 1.00 18.72 118 PHE E CA 1
ATOM 5794 C C . PHE E 1 118 ? -29.355 -15.073 6.044 1.00 20.31 118 PHE E C 1
ATOM 5795 O O . PHE E 1 118 ? -30.389 -15.627 6.408 1.00 20.34 118 PHE E O 1
ATOM 5803 N N . LEU E 1 119 ? -28.437 -15.650 5.284 1.00 20.21 119 LEU E N 1
ATOM 5804 C CA . LEU E 1 119 ? -28.480 -17.057 4.995 1.00 23.10 119 LEU E CA 1
ATOM 5805 C C . LEU E 1 119 ? -27.171 -17.684 5.489 1.00 23.20 119 LEU E C 1
ATOM 5806 O O . LEU E 1 119 ? -26.113 -17.126 5.313 1.00 23.58 119 LEU E O 1
ATOM 5811 N N . LEU E 1 120 ? -27.233 -18.874 6.055 1.00 24.23 120 LEU E N 1
ATOM 5812 C CA . LEU E 1 120 ? -25.986 -19.564 6.440 1.00 25.34 120 LEU E CA 1
ATOM 5813 C C . LEU E 1 120 ? -25.289 -20.219 5.236 1.00 26.78 120 LEU E C 1
ATOM 5814 O O . LEU E 1 120 ? -25.994 -20.840 4.389 1.00 28.11 120 LEU E O 1
ATOM 5819 N N . ALA E 1 121 ? -23.956 -20.149 5.175 1.00 27.43 121 ALA E N 1
ATOM 5820 C CA . ALA E 1 121 ? -23.190 -20.846 4.138 1.00 30.13 121 ALA E CA 1
ATOM 5821 C C . ALA E 1 121 ? -23.506 -22.330 4.183 1.00 31.97 121 ALA E C 1
ATOM 5822 O O . ALA E 1 121 ? -23.566 -22.900 5.272 1.00 32.37 121 ALA E O 1
ATOM 5824 N N . GLU E 1 122 ? -23.710 -22.927 3.005 1.00 34.94 122 GLU E N 1
ATOM 5825 C CA . GLU E 1 122 ? -23.900 -24.385 2.855 1.00 39.01 122 GLU E CA 1
ATOM 5826 C C . GLU E 1 122 ? -22.518 -25.012 3.012 1.00 39.67 122 GLU E C 1
ATOM 5827 O O . GLU E 1 122 ? -21.515 -24.451 2.578 1.00 38.91 122 GLU E O 1
ATOM 5833 N N . GLU E 1 123 ? -22.457 -26.162 3.658 1.00 41.91 123 GLU E N 1
ATOM 5834 C CA . GLU E 1 123 ? -21.162 -26.535 4.315 1.00 44.52 123 GLU E CA 1
ATOM 5835 C C . GLU E 1 123 ? -19.956 -26.904 3.461 1.00 43.24 123 GLU E C 1
ATOM 5836 O O . GLU E 1 123 ? -18.819 -26.683 3.975 1.00 43.38 123 GLU E O 1
ATOM 5842 N N . PRO E 1 124 ? -20.173 -27.304 2.154 1.00 42.27 124 PRO E N 1
ATOM 5843 C CA . PRO E 1 124 ? -19.006 -27.431 1.250 1.00 40.94 124 PRO E CA 1
ATOM 5844 C C . PRO E 1 124 ? -18.226 -26.110 1.025 1.00 40.60 124 PRO E C 1
ATOM 5845 O O . PRO E 1 124 ? -16.994 -26.162 0.775 1.00 40.28 124 PRO E O 1
ATOM 5849 N N . TYR E 1 125 ? -18.912 -24.960 1.143 1.00 39.27 125 TYR E N 1
ATOM 5850 C CA . TYR E 1 125 ? -18.284 -23.644 0.976 1.00 39.48 125 TYR E CA 1
ATOM 5851 C C . TYR E 1 125 ? -18.098 -22.874 2.265 1.00 38.69 125 TYR E C 1
ATOM 5852 O O . TYR E 1 125 ? -17.423 -21.872 2.246 1.00 38.73 125 TYR E O 1
ATOM 5861 N N . ALA E 1 126 ? -18.621 -23.367 3.386 1.00 37.75 126 ALA E N 1
ATOM 5862 C CA . ALA E 1 126 ? -18.373 -22.743 4.700 1.00 36.17 126 ALA E CA 1
ATOM 5863 C C . ALA E 1 126 ? -16.936 -22.290 5.009 1.00 34.87 126 ALA E C 1
ATOM 5864 O O . ALA E 1 126 ? -16.732 -21.289 5.720 1.00 33.98 126 ALA E O 1
ATOM 5866 N N . HIS E 1 127 ? -15.928 -22.942 4.440 1.00 34.91 127 HIS E N 1
ATOM 5867 C CA . HIS E 1 127 ? -14.523 -22.521 4.672 1.00 34.97 127 HIS E CA 1
ATOM 5868 C C . HIS E 1 127 ? -13.907 -21.680 3.537 1.00 36.69 127 HIS E C 1
ATOM 5869 O O . HIS E 1 127 ? -12.717 -21.395 3.505 1.00 35.95 127 HIS E O 1
ATOM 5876 N N . VAL E 1 128 ? -14.726 -21.285 2.605 1.00 38.67 128 VAL E N 1
ATOM 5877 C CA . VAL E 1 128 ? -14.241 -20.603 1.445 1.00 43.21 128 VAL E CA 1
ATOM 5878 C C . VAL E 1 128 ? -14.385 -19.123 1.550 1.00 45.14 128 VAL E C 1
ATOM 5879 O O . VAL E 1 128 ? -15.442 -18.617 1.771 1.00 46.61 128 VAL E O 1
ATOM 5883 N N . SER E 1 129 ? -13.279 -18.450 1.354 1.00 48.70 129 SER E N 1
ATOM 5884 C CA . SER E 1 129 ? -13.172 -17.009 1.411 1.00 51.06 129 SER E CA 1
ATOM 5885 C C . SER E 1 129 ? -12.354 -16.494 0.270 1.00 53.15 129 SER E C 1
ATOM 5886 O O . SER E 1 129 ? -11.679 -17.222 -0.421 1.00 53.04 129 SER E O 1
ATOM 5889 N N . SER E 1 130 ? -12.504 -15.219 0.024 1.00 54.45 130 SER E N 1
ATOM 5890 C CA . SER E 1 130 ? -11.794 -14.587 -1.021 1.00 55.16 130 SER E CA 1
ATOM 5891 C C . SER E 1 130 ? -10.309 -14.628 -0.830 1.00 54.85 130 SER E C 1
ATOM 5892 O O . SER E 1 130 ? -9.601 -14.954 -1.721 1.00 55.86 130 SER E O 1
ATOM 5895 N N . SER E 1 131 ? -9.845 -14.347 0.362 1.00 53.73 131 SER E N 1
ATOM 5896 C CA . SER E 1 131 ? -8.428 -14.289 0.603 1.00 52.79 131 SER E CA 1
ATOM 5897 C C . SER E 1 131 ? -7.733 -15.627 0.460 1.00 52.03 131 SER E C 1
ATOM 5898 O O . SER E 1 131 ? -6.663 -15.720 -0.090 1.00 52.62 131 SER E O 1
ATOM 5901 N N . LEU E 1 132 ? -8.373 -16.653 0.975 1.00 50.01 132 LEU E N 1
ATOM 5902 C CA . LEU E 1 132 ? -7.874 -18.029 0.933 1.00 48.49 132 LEU E CA 1
ATOM 5903 C C . LEU E 1 132 ? -7.908 -18.630 -0.483 1.00 46.65 132 LEU E C 1
ATOM 5904 O O . LEU E 1 132 ? -6.954 -19.317 -0.885 1.00 44.39 132 LEU E O 1
ATOM 5909 N N . LEU E 1 133 ? -8.989 -18.375 -1.223 1.00 45.02 133 LEU E N 1
ATOM 5910 C CA . LEU E 1 133 ? -9.060 -18.820 -2.617 1.00 44.88 133 LEU E CA 1
ATOM 5911 C C . LEU E 1 133 ? -7.935 -18.245 -3.484 1.00 44.41 133 LEU E C 1
ATOM 5912 O O . LEU E 1 133 ? -7.314 -18.957 -4.241 1.00 43.68 133 LEU E O 1
ATOM 5917 N N . LYS E 1 134 ? -7.617 -16.973 -3.307 1.00 45.20 134 LYS E N 1
ATOM 5918 C CA . LYS E 1 134 ? -6.641 -16.335 -4.168 1.00 46.41 134 LYS E CA 1
ATOM 5919 C C . LYS E 1 134 ? -5.228 -16.741 -3.815 1.00 47.33 134 LYS E C 1
ATOM 5920 O O . LYS E 1 134 ? -4.368 -16.827 -4.697 1.00 47.77 134 LYS E O 1
ATOM 5926 N N . GLU E 1 135 ? -4.988 -16.959 -2.523 1.00 47.56 135 GLU E N 1
ATOM 5927 C CA . GLU E 1 135 ? -3.728 -17.457 -2.062 1.00 47.94 135 GLU E CA 1
ATOM 5928 C C . GLU E 1 135 ? -3.408 -18.839 -2.614 1.00 46.63 135 GLU E C 1
ATOM 5929 O O . GLU E 1 135 ? -2.292 -19.049 -3.052 1.00 46.78 135 GLU E O 1
ATOM 5935 N N . VAL E 1 136 ? -4.381 -19.752 -2.615 1.00 45.05 136 VAL E N 1
ATOM 5936 C CA . VAL E 1 136 ? -4.277 -21.043 -3.279 1.00 45.22 136 VAL E CA 1
ATOM 5937 C C . VAL E 1 136 ? -4.082 -20.927 -4.835 1.00 46.22 136 VAL E C 1
ATOM 5938 O O . VAL E 1 136 ? -3.145 -21.533 -5.382 1.00 45.96 136 VAL E O 1
ATOM 5942 N N . LEU E 1 137 ? -4.952 -20.156 -5.523 1.00 47.23 137 LEU E N 1
ATOM 5943 C CA . LEU E 1 137 ? -4.811 -19.897 -6.978 1.00 47.67 137 LEU E CA 1
ATOM 5944 C C . LEU E 1 137 ? -3.387 -19.460 -7.370 1.00 49.09 137 LEU E C 1
ATOM 5945 O O . LEU E 1 137 ? -2.793 -20.031 -8.282 1.00 49.51 137 LEU E O 1
ATOM 5950 N N . ARG E 1 138 ? -2.814 -18.512 -6.636 1.00 50.34 138 ARG E N 1
ATOM 5951 C CA . ARG E 1 138 ? -1.486 -18.028 -6.944 1.00 52.86 138 ARG E CA 1
ATOM 5952 C C . ARG E 1 138 ? -0.337 -19.021 -6.716 1.00 52.75 138 ARG E C 1
ATOM 5953 O O . ARG E 1 138 ? 0.788 -18.708 -7.087 1.00 53.38 138 ARG E O 1
ATOM 5961 N N . PHE E 1 139 ? -0.568 -20.157 -6.042 1.00 52.79 139 PHE E N 1
ATOM 5962 C CA . PHE E 1 139 ? 0.488 -21.207 -5.910 1.00 51.77 139 PHE E CA 1
ATOM 5963 C C . PHE E 1 139 ? 0.157 -22.418 -6.760 1.00 51.01 139 PHE E C 1
ATOM 5964 O O . PHE E 1 139 ? 0.762 -23.482 -6.577 1.00 52.13 139 PHE E O 1
ATOM 5972 N N . GLY E 1 140 ? -0.853 -22.292 -7.616 1.00 49.25 140 GLY E N 1
ATOM 5973 C CA . GLY E 1 140 ? -1.192 -23.347 -8.556 1.00 46.12 140 GLY E CA 1
ATOM 5974 C C . GLY E 1 140 ? -2.199 -24.376 -8.123 1.00 44.70 140 GLY E C 1
ATOM 5975 O O . GLY E 1 140 ? -2.458 -25.295 -8.875 1.00 44.13 140 GLY E O 1
ATOM 5976 N N . GLY E 1 141 ? -2.828 -24.223 -6.953 1.00 43.22 141 GLY E N 1
ATOM 5977 C CA . GLY E 1 141 ? -3.684 -25.301 -6.421 1.00 40.17 141 GLY E CA 1
ATOM 5978 C C . GLY E 1 141 ? -4.975 -25.416 -7.185 1.00 39.29 141 GLY E C 1
ATOM 5979 O O . GLY E 1 141 ? -5.446 -24.446 -7.716 1.00 40.00 141 GLY E O 1
ATOM 5980 N N . ASP E 1 142 ? -5.560 -26.598 -7.221 1.00 38.50 142 ASP E N 1
ATOM 5981 C CA . ASP E 1 142 ? -6.774 -26.832 -7.925 1.00 40.19 142 ASP E CA 1
ATOM 5982 C C . ASP E 1 142 ? -7.985 -26.595 -7.005 1.00 41.02 142 ASP E C 1
ATOM 5983 O O . ASP E 1 142 ? -8.381 -27.459 -6.196 1.00 40.40 142 ASP E O 1
ATOM 5988 N N . VAL E 1 143 ? -8.560 -25.391 -7.154 1.00 41.32 143 VAL E N 1
ATOM 5989 C CA . VAL E 1 143 ? -9.767 -24.966 -6.422 1.00 41.12 143 VAL E CA 1
ATOM 5990 C C . VAL E 1 143 ? -10.919 -24.791 -7.413 1.00 42.33 143 VAL E C 1
ATOM 5991 O O . VAL E 1 143 ? -11.849 -24.035 -7.184 1.00 42.82 143 VAL E O 1
ATOM 5995 N N . SER E 1 144 ? -10.857 -25.578 -8.487 1.00 42.10 144 SER E N 1
ATOM 5996 C CA . SER E 1 144 ? -11.823 -25.562 -9.551 1.00 42.44 144 SER E CA 1
ATOM 5997 C C . SER E 1 144 ? -13.214 -25.977 -9.100 1.00 42.88 144 SER E C 1
ATOM 5998 O O . SER E 1 144 ? -14.183 -25.483 -9.629 1.00 44.28 144 SER E O 1
ATOM 6001 N N . ASP E 1 145 ? -13.336 -26.862 -8.116 1.00 43.26 145 ASP E N 1
ATOM 6002 C CA . ASP E 1 145 ? -14.631 -27.154 -7.483 1.00 42.79 145 ASP E CA 1
ATOM 6003 C C . ASP E 1 145 ? -15.332 -25.948 -6.793 1.00 41.93 145 ASP E C 1
ATOM 6004 O O . ASP E 1 145 ? -16.547 -26.018 -6.458 1.00 41.01 145 ASP E O 1
ATOM 6009 N N . TYR E 1 146 ? -14.541 -24.899 -6.530 1.00 39.99 146 TYR E N 1
ATOM 6010 C CA . TYR E 1 146 ? -14.973 -23.732 -5.781 1.00 39.49 146 TYR E CA 1
ATOM 6011 C C . TYR E 1 146 ? -15.406 -22.529 -6.652 1.00 40.41 146 TYR E C 1
ATOM 6012 O O . TYR E 1 146 ? -16.047 -21.586 -6.158 1.00 40.07 146 TYR E O 1
ATOM 6021 N N . LEU E 1 147 ? -15.091 -22.576 -7.945 1.00 41.33 147 LEU E N 1
ATOM 6022 C CA . LEU E 1 147 ? -15.424 -21.482 -8.862 1.00 42.47 147 LEU E CA 1
ATOM 6023 C C . LEU E 1 147 ? -16.475 -21.889 -9.895 1.00 42.39 147 LEU E C 1
ATOM 6024 O O . LEU E 1 147 ? -16.464 -23.040 -10.354 1.00 43.23 147 LEU E O 1
ATOM 6029 N N . PRO E 1 148 ? -17.411 -20.965 -10.244 1.00 42.04 148 PRO E N 1
ATOM 6030 C CA . PRO E 1 148 ? -18.203 -21.139 -11.490 1.00 42.05 148 PRO E CA 1
ATOM 6031 C C . PRO E 1 148 ? -17.254 -21.501 -12.668 1.00 40.84 148 PRO E C 1
ATOM 6032 O O . PRO E 1 148 ? -16.228 -20.829 -12.820 1.00 41.11 148 PRO E O 1
ATOM 6036 N N . PRO E 1 149 ? -17.526 -22.600 -13.423 1.00 40.85 149 PRO E N 1
ATOM 6037 C CA . PRO E 1 149 ? -16.548 -23.072 -14.499 1.00 42.03 149 PRO E CA 1
ATOM 6038 C C . PRO E 1 149 ? -16.070 -21.994 -15.482 1.00 42.36 149 PRO E C 1
ATOM 6039 O O . PRO E 1 149 ? -14.845 -21.883 -15.760 1.00 41.39 149 PRO E O 1
ATOM 6043 N N . ASN E 1 150 ? -17.014 -21.147 -15.898 1.00 43.16 150 ASN E N 1
ATOM 6044 C CA . ASN E 1 150 ? -16.695 -19.984 -16.736 1.00 45.45 150 ASN E CA 1
ATOM 6045 C C . ASN E 1 150 ? -15.735 -18.984 -16.108 1.00 46.91 150 ASN E C 1
ATOM 6046 O O . ASN E 1 150 ? -14.832 -18.466 -16.766 1.00 46.93 150 ASN E O 1
ATOM 6051 N N . ILE E 1 151 ? -15.911 -18.712 -14.813 1.00 49.27 151 ILE E N 1
ATOM 6052 C CA . ILE E 1 151 ? -14.941 -17.861 -14.058 1.00 50.60 151 ILE E CA 1
ATOM 6053 C C . ILE E 1 151 ? -13.565 -18.517 -13.949 1.00 52.12 151 ILE E C 1
ATOM 6054 O O . ILE E 1 151 ? -12.544 -17.860 -14.088 1.00 51.22 151 ILE E O 1
ATOM 6059 N N . TYR E 1 152 ? -13.548 -19.813 -13.661 1.00 54.99 152 TYR E N 1
ATOM 6060 C CA . TYR E 1 152 ? -12.290 -20.525 -13.551 1.00 58.52 152 TYR E CA 1
ATOM 6061 C C . TYR E 1 152 ? -11.551 -20.558 -14.912 1.00 59.94 152 TYR E C 1
ATOM 6062 O O . TYR E 1 152 ? -10.341 -20.283 -14.961 1.00 59.08 152 TYR E O 1
ATOM 6071 N N . HIS E 1 153 ? -12.277 -20.861 -16.002 1.00 62.03 153 HIS E N 1
ATOM 6072 C CA . HIS E 1 153 ? -11.674 -20.760 -17.335 1.00 64.74 153 HIS E CA 1
ATOM 6073 C C . HIS E 1 153 ? -11.080 -19.387 -17.634 1.00 65.44 153 HIS E C 1
ATOM 6074 O O . HIS E 1 153 ? -9.936 -19.283 -18.100 1.00 65.20 153 HIS E O 1
ATOM 6081 N N . ALA E 1 154 ? -11.872 -18.340 -17.397 1.00 66.50 154 ALA E N 1
ATOM 6082 C CA . ALA E 1 154 ? -11.445 -16.998 -17.698 1.00 67.92 154 ALA E CA 1
ATOM 6083 C C . ALA E 1 154 ? -10.186 -16.645 -16.916 1.00 69.55 154 ALA E C 1
ATOM 6084 O O . ALA E 1 154 ? -9.341 -15.874 -17.374 1.00 69.72 154 ALA E O 1
ATOM 6086 N N . LEU E 1 155 ? -10.082 -17.225 -15.722 1.00 71.71 155 LEU E N 1
ATOM 6087 C CA . LEU E 1 155 ? -8.980 -16.981 -14.798 1.00 73.35 155 LEU E CA 1
ATOM 6088 C C . LEU E 1 155 ? -7.717 -17.721 -15.229 1.00 74.89 155 LEU E C 1
ATOM 6089 O O . LEU E 1 155 ? -6.616 -17.200 -15.056 1.00 74.95 155 LEU E O 1
ATOM 6094 N N . LYS E 1 156 ? -7.860 -18.877 -15.825 1.00 77.00 156 LYS E N 1
ATOM 6095 C CA . LYS E 1 156 ? -6.669 -19.592 -16.201 1.00 79.30 156 LYS E CA 1
ATOM 6096 C C . LYS E 1 156 ? -5.986 -18.958 -17.387 1.00 80.51 156 LYS E C 1
ATOM 6097 O O . LYS E 1 156 ? -4.965 -19.420 -17.841 1.00 80.91 156 LYS E O 1
ATOM 6103 N N . GLN E 1 157 ? -6.561 -17.885 -17.895 1.00 81.89 157 GLN E N 1
ATOM 6104 C CA . GLN E 1 157 ? -5.995 -17.172 -19.024 1.00 82.67 157 GLN E CA 1
ATOM 6105 C C . GLN E 1 157 ? -5.288 -15.862 -18.718 1.00 83.22 157 GLN E C 1
ATOM 6106 O O . GLN E 1 157 ? -4.980 -15.110 -19.613 1.00 83.49 157 GLN E O 1
ATOM 6112 N N . LYS E 1 158 ? -5.056 -15.567 -17.458 1.00 83.94 158 LYS E N 1
ATOM 6113 C CA . LYS E 1 158 ? -4.434 -14.307 -17.102 1.00 84.43 158 LYS E CA 1
ATOM 6114 C C . LYS E 1 158 ? -3.095 -14.476 -16.416 1.00 84.43 158 LYS E C 1
ATOM 6115 O O . LYS E 1 158 ? -2.559 -15.560 -16.399 1.00 84.29 158 LYS E O 1
ATOM 6121 N N . MET F 1 1 ? -39.903 -19.946 -4.642 1.00 47.72 1 MET F N 1
ATOM 6122 C CA . MET F 1 1 ? -40.895 -20.604 -3.724 1.00 51.07 1 MET F CA 1
ATOM 6123 C C . MET F 1 1 ? -41.968 -19.648 -3.257 1.00 49.89 1 MET F C 1
ATOM 6124 O O . MET F 1 1 ? -41.658 -18.471 -3.055 1.00 50.29 1 MET F O 1
ATOM 6129 N N . ARG F 1 2 ? -43.209 -20.139 -3.047 1.00 49.30 2 ARG F N 1
ATOM 6130 C CA . ARG F 1 2 ? -44.230 -19.357 -2.293 1.00 48.16 2 ARG F CA 1
ATOM 6131 C C . ARG F 1 2 ? -43.561 -18.735 -1.067 1.00 45.79 2 ARG F C 1
ATOM 6132 O O . ARG F 1 2 ? -42.758 -19.451 -0.348 1.00 46.47 2 ARG F O 1
ATOM 6140 N N . LYS F 1 3 ? -43.919 -17.469 -0.781 1.00 41.33 3 LYS F N 1
ATOM 6141 C CA . LYS F 1 3 ? -43.381 -16.793 0.429 1.00 38.26 3 LYS F CA 1
ATOM 6142 C C . LYS F 1 3 ? -44.132 -17.026 1.721 1.00 35.60 3 LYS F C 1
ATOM 6143 O O . LYS F 1 3 ? -44.662 -16.076 2.344 1.00 36.42 3 LYS F O 1
ATOM 6149 N N . ILE F 1 4 ? -44.182 -18.283 2.147 1.00 33.65 4 ILE F N 1
ATOM 6150 C CA . ILE F 1 4 ? -44.941 -18.642 3.356 1.00 32.45 4 ILE F CA 1
ATOM 6151 C C . ILE F 1 4 ? -43.942 -19.085 4.462 1.00 30.56 4 ILE F C 1
ATOM 6152 O O . ILE F 1 4 ? -43.193 -20.067 4.279 1.00 30.39 4 ILE F O 1
ATOM 6157 N N . ALA F 1 5 ? -43.863 -18.354 5.571 1.00 28.88 5 ALA F N 1
ATOM 6158 C CA . ALA F 1 5 ? -42.842 -18.691 6.591 1.00 26.89 5 ALA F CA 1
ATOM 6159 C C . ALA F 1 5 ? -43.475 -19.226 7.847 1.00 26.54 5 ALA F C 1
ATOM 6160 O O . ALA F 1 5 ? -44.497 -18.680 8.309 1.00 24.47 5 ALA F O 1
ATOM 6162 N N . LEU F 1 6 ? -42.883 -20.298 8.392 1.00 25.37 6 LEU F N 1
ATOM 6163 C CA . LEU F 1 6 ? -43.150 -20.676 9.771 1.00 25.60 6 LEU F CA 1
ATOM 6164 C C . LEU F 1 6 ? -42.131 -20.008 10.772 1.00 26.86 6 LEU F C 1
ATOM 6165 O O . LEU F 1 6 ? -40.926 -20.144 10.599 1.00 25.87 6 LEU F O 1
ATOM 6170 N N . PHE F 1 7 ? -42.639 -19.345 11.807 1.00 27.54 7 PHE F N 1
ATOM 6171 C CA . PHE F 1 7 ? -41.839 -18.871 12.914 1.00 28.31 7 PHE F CA 1
ATOM 6172 C C . PHE F 1 7 ? -42.115 -19.728 14.133 1.00 27.92 7 PHE F C 1
ATOM 6173 O O . PHE F 1 7 ? -43.106 -19.504 14.827 1.00 27.62 7 PHE F O 1
ATOM 6181 N N . PRO F 1 8 ? -41.316 -20.772 14.332 1.00 28.04 8 PRO F N 1
ATOM 6182 C CA . PRO F 1 8 ? -41.595 -21.686 15.433 1.00 30.54 8 PRO F CA 1
ATOM 6183 C C . PRO F 1 8 ? -41.054 -21.152 16.780 1.00 34.40 8 PRO F C 1
ATOM 6184 O O . PRO F 1 8 ? -40.028 -20.453 16.796 1.00 36.79 8 PRO F O 1
ATOM 6188 N N . GLY F 1 9 ? -41.645 -21.531 17.903 1.00 35.90 9 GLY F N 1
ATOM 6189 C CA . GLY F 1 9 ? -40.929 -21.363 19.203 1.00 38.23 9 GLY F CA 1
ATOM 6190 C C . GLY F 1 9 ? -41.905 -21.668 20.323 1.00 40.23 9 GLY F C 1
ATOM 6191 O O . GLY F 1 9 ? -43.035 -22.035 20.039 1.00 40.25 9 GLY F O 1
ATOM 6192 N N . SER F 1 10 ? -41.506 -21.510 21.589 1.00 41.97 10 SER F N 1
ATOM 6193 C CA . SER F 1 10 ? -42.477 -21.752 22.674 1.00 43.52 10 SER F CA 1
ATOM 6194 C C . SER F 1 10 ? -43.136 -20.527 23.263 1.00 44.01 10 SER F C 1
ATOM 6195 O O . SER F 1 10 ? -44.156 -20.635 23.930 1.00 45.28 10 SER F O 1
ATOM 6198 N N . PHE F 1 11 ? -42.604 -19.350 22.975 1.00 44.33 11 PHE F N 1
ATOM 6199 C CA . PHE F 1 11 ? -43.242 -18.131 23.403 1.00 45.09 11 PHE F CA 1
ATOM 6200 C C . PHE F 1 11 ? -43.829 -18.271 24.827 1.00 47.03 11 PHE F C 1
ATOM 6201 O O . PHE F 1 11 ? -45.007 -17.978 25.066 1.00 48.16 11 PHE F O 1
ATOM 6209 N N . ASP F 1 12 ? -43.019 -18.733 25.783 1.00 48.73 12 ASP F N 1
ATOM 6210 C CA . ASP F 1 12 ? -43.429 -18.613 27.195 1.00 49.47 12 ASP F CA 1
ATOM 6211 C C . ASP F 1 12 ? -42.376 -17.901 28.040 1.00 47.66 12 ASP F C 1
ATOM 6212 O O . ASP F 1 12 ? -41.440 -18.504 28.545 1.00 47.72 12 ASP F O 1
ATOM 6217 N N . PRO F 1 13 ? -42.504 -16.575 28.141 1.00 45.96 13 PRO F N 1
ATOM 6218 C CA . PRO F 1 13 ? -43.461 -15.761 27.427 1.00 45.39 13 PRO F CA 1
ATOM 6219 C C . PRO F 1 13 ? -42.977 -15.238 26.032 1.00 46.25 13 PRO F C 1
ATOM 6220 O O . PRO F 1 13 ? -41.791 -15.336 25.643 1.00 44.77 13 PRO F O 1
ATOM 6224 N N . MET F 1 14 ? -43.908 -14.652 25.301 1.00 46.27 14 MET F N 1
ATOM 6225 C CA . MET F 1 14 ? -43.550 -13.924 24.117 1.00 46.74 14 MET F CA 1
ATOM 6226 C C . MET F 1 14 ? -42.969 -12.610 24.560 1.00 43.86 14 MET F C 1
ATOM 6227 O O . MET F 1 14 ? -43.532 -11.933 25.457 1.00 44.29 14 MET F O 1
ATOM 6232 N N . THR F 1 15 ? -41.880 -12.221 23.895 1.00 41.28 15 THR F N 1
ATOM 6233 C CA . THR F 1 15 ? -41.182 -11.018 24.263 1.00 39.12 15 THR F CA 1
ATOM 6234 C C . THR F 1 15 ? -41.348 -10.002 23.171 1.00 38.97 15 THR F C 1
ATOM 6235 O O . THR F 1 15 ? -41.849 -10.355 22.076 1.00 38.39 15 THR F O 1
ATOM 6239 N N . ASN F 1 16 ? -40.955 -8.755 23.471 1.00 36.99 16 ASN F N 1
ATOM 6240 C CA . ASN F 1 16 ? -40.793 -7.718 22.459 1.00 36.50 16 ASN F CA 1
ATOM 6241 C C . ASN F 1 16 ? -39.743 -8.012 21.385 1.00 35.59 16 ASN F C 1
ATOM 6242 O O . ASN F 1 16 ? -39.796 -7.415 20.289 1.00 35.23 16 ASN F O 1
ATOM 6247 N N . GLY F 1 17 ? -38.794 -8.901 21.694 1.00 34.17 17 GLY F N 1
ATOM 6248 C CA . GLY F 1 17 ? -37.828 -9.337 20.725 1.00 33.29 17 GLY F CA 1
ATOM 6249 C C . GLY F 1 17 ? -38.437 -10.275 19.685 1.00 33.91 17 GLY F C 1
ATOM 6250 O O . GLY F 1 17 ? -38.145 -10.114 18.481 1.00 33.18 17 GLY F O 1
ATOM 6251 N N . HIS F 1 18 ? -39.246 -11.257 20.150 1.00 33.80 18 HIS F N 1
ATOM 6252 C CA . HIS F 1 18 ? -40.154 -12.056 19.277 1.00 33.80 18 HIS F CA 1
ATOM 6253 C C . HIS F 1 18 ? -41.072 -11.161 18.453 1.00 33.14 18 HIS F C 1
ATOM 6254 O O . HIS F 1 18 ? -41.105 -11.279 17.222 1.00 34.13 18 HIS F O 1
ATOM 6261 N N . LEU F 1 19 ? -41.825 -10.287 19.098 1.00 31.14 19 LEU F N 1
ATOM 6262 C CA . LEU F 1 19 ? -42.645 -9.351 18.340 1.00 32.46 19 LEU F CA 1
ATOM 6263 C C . LEU F 1 19 ? -41.896 -8.570 17.269 1.00 31.85 19 LEU F C 1
ATOM 6264 O O . LEU F 1 19 ? -42.431 -8.392 16.162 1.00 32.76 19 LEU F O 1
ATOM 6269 N N . ASN F 1 20 ? -40.698 -8.053 17.595 1.00 30.30 20 ASN F N 1
ATOM 6270 C CA . ASN F 1 20 ? -39.886 -7.338 16.621 1.00 27.80 20 ASN F CA 1
ATOM 6271 C C . ASN F 1 20 ? -39.512 -8.258 15.457 1.00 27.33 20 ASN F C 1
ATOM 6272 O O . ASN F 1 20 ? -39.524 -7.839 14.323 1.00 27.29 20 ASN F O 1
ATOM 6277 N N . LEU F 1 21 ? -39.140 -9.502 15.704 1.00 26.89 21 LEU F N 1
ATOM 6278 C CA . LEU F 1 21 ? -38.742 -10.372 14.568 1.00 28.25 21 LEU F CA 1
ATOM 6279 C C . LEU F 1 21 ? -39.961 -10.701 13.638 1.00 27.97 21 LEU F C 1
ATOM 6280 O O . LEU F 1 21 ? -39.821 -10.854 12.416 1.00 28.67 21 LEU F O 1
ATOM 6285 N N . ILE F 1 22 ? -41.117 -10.869 14.254 1.00 27.83 22 ILE F N 1
ATOM 6286 C CA . ILE F 1 22 ? -42.373 -11.055 13.565 1.00 30.76 22 ILE F CA 1
ATOM 6287 C C . ILE F 1 22 ? -42.712 -9.836 12.736 1.00 31.53 22 ILE F C 1
ATOM 6288 O O . ILE F 1 22 ? -43.042 -9.983 11.565 1.00 33.67 22 ILE F O 1
ATOM 6293 N N . GLU F 1 23 ? -42.583 -8.640 13.303 1.00 32.04 23 GLU F N 1
ATOM 6294 C CA . GLU F 1 23 ? -42.794 -7.432 12.528 1.00 32.98 23 GLU F CA 1
ATOM 6295 C C . GLU F 1 23 ? -41.902 -7.299 11.332 1.00 32.18 23 GLU F C 1
ATOM 6296 O O . GLU F 1 23 ? -42.382 -6.981 10.255 1.00 31.78 23 GLU F O 1
ATOM 6302 N N . ARG F 1 24 ? -40.594 -7.498 11.495 1.00 31.83 24 ARG F N 1
ATOM 6303 C CA . ARG F 1 24 ? -39.721 -7.446 10.315 1.00 31.38 24 ARG F CA 1
ATOM 6304 C C . ARG F 1 24 ? -40.003 -8.620 9.321 1.00 30.90 24 ARG F C 1
ATOM 6305 O O . ARG F 1 24 ? -39.897 -8.434 8.138 1.00 29.47 24 ARG F O 1
ATOM 6313 N N . SER F 1 25 ? -40.338 -9.811 9.835 1.00 31.15 25 SER F N 1
ATOM 6314 C CA . SER F 1 25 ? -40.790 -10.961 9.009 1.00 33.35 25 SER F CA 1
ATOM 6315 C C . SER F 1 25 ? -41.977 -10.691 8.070 1.00 34.05 25 SER F C 1
ATOM 6316 O O . SER F 1 25 ? -42.023 -11.210 6.941 1.00 34.32 25 SER F O 1
ATOM 6319 N N . ALA F 1 26 ? -42.929 -9.888 8.563 1.00 34.92 26 ALA F N 1
ATOM 6320 C CA . ALA F 1 26 ? -44.197 -9.665 7.875 1.00 34.59 26 ALA F CA 1
ATOM 6321 C C . ALA F 1 26 ? -43.959 -8.718 6.711 1.00 35.42 26 ALA F C 1
ATOM 6322 O O . ALA F 1 26 ? -44.764 -8.699 5.800 1.00 37.07 26 ALA F O 1
ATOM 6324 N N . LYS F 1 27 ? -42.853 -7.959 6.716 1.00 34.93 27 LYS F N 1
ATOM 6325 C CA . LYS F 1 27 ? -42.438 -7.103 5.598 1.00 34.83 27 LYS F CA 1
ATOM 6326 C C . LYS F 1 27 ? -41.747 -7.925 4.514 1.00 33.70 27 LYS F C 1
ATOM 6327 O O . LYS F 1 27 ? -41.616 -7.492 3.358 1.00 33.18 27 LYS F O 1
ATOM 6333 N N . LEU F 1 28 ? -41.218 -9.078 4.904 1.00 32.73 28 LEU F N 1
ATOM 6334 C CA . LEU F 1 28 ? -40.458 -9.952 3.993 1.00 32.65 28 LEU F CA 1
ATOM 6335 C C . LEU F 1 28 ? -41.333 -11.075 3.328 1.00 33.25 28 LEU F C 1
ATOM 6336 O O . LEU F 1 28 ? -41.154 -11.403 2.157 1.00 36.12 28 LEU F O 1
ATOM 6341 N N . PHE F 1 29 ? -42.248 -11.676 4.061 1.00 32.59 29 PHE F N 1
ATOM 6342 C CA . PHE F 1 29 ? -43.056 -12.765 3.512 1.00 32.80 29 PHE F CA 1
ATOM 6343 C C . PHE F 1 29 ? -44.487 -12.316 3.194 1.00 33.02 29 PHE F C 1
ATOM 6344 O O . PHE F 1 29 ? -45.002 -11.304 3.738 1.00 32.79 29 PHE F O 1
ATOM 6352 N N . ASP F 1 30 ? -45.125 -13.064 2.302 1.00 34.16 30 ASP F N 1
ATOM 6353 C CA . ASP F 1 30 ? -46.557 -12.876 2.049 1.00 35.41 30 ASP F CA 1
ATOM 6354 C C . ASP F 1 30 ? -47.350 -13.338 3.230 1.00 36.38 30 ASP F C 1
ATOM 6355 O O . ASP F 1 30 ? -48.311 -12.661 3.591 1.00 37.22 30 ASP F O 1
ATOM 6360 N N . GLU F 1 31 ? -46.952 -14.478 3.825 1.00 35.84 31 GLU F N 1
ATOM 6361 C CA . GLU F 1 31 ? -47.608 -14.976 4.998 1.00 37.03 31 GLU F CA 1
ATOM 6362 C C . GLU F 1 31 ? -46.576 -15.391 6.028 1.00 35.05 31 GLU F C 1
ATOM 6363 O O . GLU F 1 31 ? -45.549 -15.919 5.657 1.00 34.61 31 GLU F O 1
ATOM 6369 N N . VAL F 1 32 ? -46.875 -15.150 7.314 1.00 34.02 32 VAL F N 1
ATOM 6370 C CA . VAL F 1 32 ? -46.038 -15.586 8.428 1.00 32.51 32 VAL F CA 1
ATOM 6371 C C . VAL F 1 32 ? -46.928 -16.345 9.369 1.00 32.18 32 VAL F C 1
ATOM 6372 O O . VAL F 1 32 ? -47.873 -15.806 9.905 1.00 31.68 32 VAL F O 1
ATOM 6376 N N . ILE F 1 33 ? -46.620 -17.600 9.591 1.00 31.23 33 ILE F N 1
ATOM 6377 C CA . ILE F 1 33 ? -47.401 -18.331 10.541 1.00 32.94 33 ILE F CA 1
ATOM 6378 C C . ILE F 1 33 ? -46.579 -18.450 11.819 1.00 33.45 33 ILE F C 1
ATOM 6379 O O . ILE F 1 33 ? -45.450 -18.938 11.797 1.00 33.20 33 ILE F O 1
ATOM 6384 N N . ILE F 1 34 ? -47.146 -18.006 12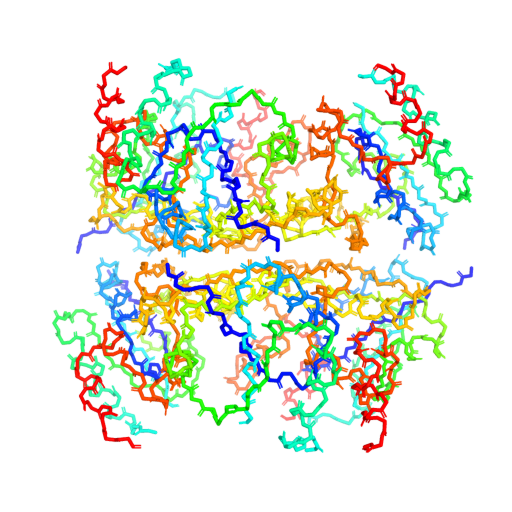.924 1.00 34.38 34 ILE F N 1
ATOM 6385 C CA . ILE F 1 34 ? -46.529 -18.211 14.221 1.00 35.71 34 ILE F CA 1
ATOM 6386 C C . ILE F 1 34 ? -46.881 -19.576 14.794 1.00 37.43 34 ILE F C 1
ATOM 6387 O O . ILE F 1 34 ? -48.044 -19.831 15.085 1.00 37.48 34 ILE F O 1
ATOM 6392 N N . GLY F 1 35 ? -45.879 -20.455 14.946 1.00 38.88 35 GLY F N 1
ATOM 6393 C CA . GLY F 1 35 ? -46.120 -21.808 15.356 1.00 39.96 35 GLY F CA 1
ATOM 6394 C C . GLY F 1 35 ? -45.740 -22.015 16.810 1.00 42.30 35 GLY F C 1
ATOM 6395 O O . GLY F 1 35 ? -44.576 -22.289 17.114 1.00 42.69 35 GLY F O 1
ATOM 6396 N N . VAL F 1 36 ? -46.728 -21.915 17.700 1.00 43.61 36 VAL F N 1
ATOM 6397 C CA . VAL F 1 36 ? -46.551 -22.141 19.140 1.00 45.50 36 VAL F CA 1
ATOM 6398 C C . VAL F 1 36 ? -46.557 -23.644 19.445 1.00 48.29 36 VAL F C 1
ATOM 6399 O O . VAL F 1 36 ? -47.599 -24.313 19.346 1.00 48.87 36 VAL F O 1
ATOM 6403 N N . PHE F 1 37 ? -45.399 -24.169 19.798 1.00 50.50 37 PHE F N 1
ATOM 6404 C CA . PHE F 1 37 ? -45.272 -25.560 20.220 1.00 54.38 37 PHE F CA 1
ATOM 6405 C C . PHE F 1 37 ? -45.454 -25.719 21.773 1.00 56.32 37 PHE F C 1
ATOM 6406 O O . PHE F 1 37 ? -44.888 -24.959 22.579 1.00 56.92 37 PHE F O 1
ATOM 6414 N N . ILE F 1 38 ? -46.282 -26.689 22.175 1.00 58.60 38 ILE F N 1
ATOM 6415 C CA . ILE F 1 38 ? -46.749 -26.805 23.573 1.00 60.21 38 ILE F CA 1
ATOM 6416 C C . ILE F 1 38 ? -46.183 -28.028 24.312 1.00 60.80 38 ILE F C 1
ATOM 6417 O O . ILE F 1 38 ? -46.026 -29.089 23.705 1.00 61.32 38 ILE F O 1
ATOM 6422 N N . LEU F 1 45 ? -49.444 -23.440 33.195 1.00 94.49 45 LEU F N 1
ATOM 6423 C CA . LEU F 1 45 ? -49.698 -22.140 33.808 1.00 94.82 45 LEU F CA 1
ATOM 6424 C C . LEU F 1 45 ? -50.494 -21.233 32.843 1.00 94.91 45 LEU F C 1
ATOM 6425 O O . LEU F 1 45 ? -51.588 -20.761 33.174 1.00 94.77 45 LEU F O 1
ATOM 6430 N N . PHE F 1 46 ? -49.921 -20.988 31.664 1.00 95.18 46 PHE F N 1
ATOM 6431 C CA . PHE F 1 46 ? -50.654 -20.471 30.505 1.00 94.89 46 PHE F CA 1
ATOM 6432 C C . PHE F 1 46 ? -51.058 -21.686 29.680 1.00 94.61 46 PHE F C 1
ATOM 6433 O O . PHE F 1 46 ? -50.183 -22.383 29.131 1.00 94.67 46 PHE F O 1
ATOM 6441 N N . THR F 1 47 ? -52.349 -21.902 29.598 1.00 93.83 47 THR F N 1
ATOM 6442 C CA . THR F 1 47 ? -52.871 -22.936 28.785 1.00 93.37 47 THR F CA 1
ATOM 6443 C C . THR F 1 47 ? -52.704 -22.516 27.360 1.00 92.83 47 THR F C 1
ATOM 6444 O O . THR F 1 47 ? -52.698 -21.347 27.043 1.00 92.93 47 THR F O 1
ATOM 6448 N N . PRO F 1 48 ? -52.666 -23.507 26.499 1.00 92.15 48 PRO F N 1
ATOM 6449 C CA . PRO F 1 48 ? -52.516 -23.327 25.073 1.00 91.34 48 PRO F CA 1
ATOM 6450 C C . PRO F 1 48 ? -53.677 -22.540 24.561 1.00 90.23 48 PRO F C 1
ATOM 6451 O O . PRO F 1 48 ? -53.497 -21.726 23.696 1.00 90.22 48 PRO F O 1
ATOM 6455 N N . GLU F 1 49 ? -54.861 -22.764 25.064 1.00 89.01 49 GLU F N 1
ATOM 6456 C CA . GLU F 1 49 ? -55.934 -21.931 24.604 1.00 88.10 49 GLU F CA 1
ATOM 6457 C C . GLU F 1 49 ? -55.613 -20.496 24.986 1.00 86.70 49 GLU F C 1
ATOM 6458 O O . GLU F 1 49 ? -55.889 -19.592 24.237 1.00 86.66 49 GLU F O 1
ATOM 6464 N N . GLU F 1 50 ? -55.084 -20.262 26.173 1.00 85.01 50 GLU F N 1
ATOM 6465 C CA . GLU F 1 50 ? -54.634 -18.913 26.530 1.00 83.31 50 GLU F CA 1
ATOM 6466 C C . GLU F 1 50 ? -53.464 -18.318 25.733 1.00 81.20 50 GLU F C 1
ATOM 6467 O O . GLU F 1 50 ? -53.472 -17.166 25.364 1.00 80.84 50 GLU F O 1
ATOM 6473 N N . LYS F 1 51 ? -52.467 -19.129 25.456 1.00 78.41 51 LYS F N 1
ATOM 6474 C CA . LYS F 1 51 ? -51.294 -18.662 24.778 1.00 76.45 51 LYS F CA 1
ATOM 6475 C C . LYS F 1 51 ? -51.628 -18.142 23.397 1.00 74.86 51 LYS F C 1
ATOM 6476 O O . LYS F 1 51 ? -51.176 -17.090 23.004 1.00 75.01 51 LYS F O 1
ATOM 6482 N N . LYS F 1 52 ? -52.453 -18.883 22.682 1.00 72.44 52 LYS F N 1
ATOM 6483 C CA . LYS F 1 52 ? -52.923 -18.530 21.324 1.00 70.29 52 LYS F CA 1
ATOM 6484 C C . LYS F 1 52 ? -53.536 -17.150 21.320 1.00 68.23 52 LYS F C 1
ATOM 6485 O O . LYS F 1 52 ? -53.171 -16.290 20.516 1.00 67.64 52 LYS F O 1
ATOM 6491 N N . TYR F 1 53 ? -54.446 -16.944 22.264 1.00 66.31 53 TYR F N 1
ATOM 6492 C CA . TYR F 1 53 ? -55.183 -15.701 22.386 1.00 64.47 53 TYR F CA 1
ATOM 6493 C C . TYR F 1 53 ? -54.290 -14.466 22.608 1.00 62.08 53 TYR F C 1
ATOM 6494 O O . TYR F 1 53 ? -54.545 -13.384 22.061 1.00 61.32 53 TYR F O 1
ATOM 6503 N N . LEU F 1 54 ? -53.275 -14.637 23.454 1.00 59.40 54 LEU F N 1
ATOM 6504 C CA . LEU F 1 54 ? -52.346 -13.563 23.816 1.00 57.29 54 LEU F CA 1
ATOM 6505 C C . LEU F 1 54 ? -51.449 -13.152 22.629 1.00 55.62 54 LEU F C 1
ATOM 6506 O O . LEU F 1 54 ? -51.287 -11.951 22.352 1.00 54.87 54 LEU F O 1
ATOM 6511 N N . ILE F 1 55 ? -50.916 -14.149 21.921 1.00 53.61 55 ILE F N 1
ATOM 6512 C CA . ILE F 1 55 ? -50.153 -13.898 20.693 1.00 52.87 55 ILE F CA 1
ATOM 6513 C C . ILE F 1 55 ? -51.006 -13.281 19.567 1.00 53.87 55 ILE F C 1
ATOM 6514 O O . ILE F 1 55 ? -50.580 -12.288 18.957 1.00 53.18 55 ILE F O 1
ATOM 6519 N N . GLU F 1 56 ? -52.192 -13.867 19.300 1.00 54.40 56 GLU F N 1
ATOM 6520 C CA . GLU F 1 56 ? -53.205 -13.246 18.422 1.00 55.25 56 GLU F CA 1
ATOM 6521 C C . GLU F 1 56 ? -53.431 -11.795 18.788 1.00 55.18 56 GLU F C 1
ATOM 6522 O O . GLU F 1 56 ? -53.397 -10.912 17.925 1.00 55.27 56 GLU F O 1
ATOM 6528 N N . GLU F 1 57 ? -53.636 -11.548 20.074 1.00 55.41 57 GLU F N 1
ATOM 6529 C CA . GLU F 1 57 ? -53.852 -10.207 20.581 1.00 57.11 57 GLU F CA 1
ATOM 6530 C C . GLU F 1 57 ? -52.621 -9.296 20.362 1.00 56.58 57 GLU F C 1
ATOM 6531 O O . GLU F 1 57 ? -52.737 -8.123 19.923 1.00 56.06 57 GLU F O 1
ATOM 6537 N N . ALA F 1 58 ? -51.444 -9.842 20.659 1.00 56.00 58 ALA F N 1
ATOM 6538 C CA . ALA F 1 58 ? -50.206 -9.091 20.530 1.00 56.72 58 ALA F CA 1
ATOM 6539 C C . ALA F 1 58 ? -49.847 -8.785 19.072 1.00 57.30 58 ALA F C 1
ATOM 6540 O O . ALA F 1 58 ? -49.197 -7.772 18.794 1.00 57.33 58 ALA F O 1
ATOM 6542 N N . THR F 1 59 ? -50.284 -9.649 18.151 1.00 58.33 59 THR F N 1
ATOM 6543 C CA . THR F 1 59 ? -49.941 -9.519 16.719 1.00 60.01 59 THR F CA 1
ATOM 6544 C C . THR F 1 59 ? -51.131 -9.138 15.827 1.00 61.34 59 THR F C 1
ATOM 6545 O O . THR F 1 59 ? -51.055 -9.277 14.599 1.00 61.84 59 THR F O 1
ATOM 6549 N N . LYS F 1 60 ? -52.208 -8.647 16.449 1.00 62.30 60 LYS F N 1
ATOM 6550 C CA . LYS F 1 60 ? -53.453 -8.346 15.754 1.00 62.84 60 LYS F CA 1
ATOM 6551 C C . LYS F 1 60 ? -53.267 -7.317 14.667 1.00 62.34 60 LYS F C 1
ATOM 6552 O O . LYS F 1 60 ? -54.006 -7.348 13.690 1.00 62.71 60 LYS F O 1
ATOM 6558 N N . GLU F 1 61 ? -52.278 -6.429 14.818 1.00 61.76 61 GLU F N 1
ATOM 6559 C CA . GLU F 1 61 ? -52.121 -5.308 13.876 1.00 61.14 61 GLU F CA 1
ATOM 6560 C C . GLU F 1 61 ? -51.489 -5.690 12.515 1.00 58.98 61 GLU F C 1
ATOM 6561 O O . GLU F 1 61 ? -51.378 -4.852 11.604 1.00 58.88 61 GLU F O 1
ATOM 6567 N N . MET F 1 62 ? -51.146 -6.963 12.348 1.00 56.04 62 MET F N 1
ATOM 6568 C CA . MET F 1 62 ? -50.455 -7.401 11.134 1.00 53.50 62 MET F CA 1
ATOM 6569 C C . MET F 1 62 ? -51.308 -8.403 10.331 1.00 52.43 62 MET F C 1
ATOM 6570 O O . MET F 1 62 ? -51.387 -9.591 10.674 1.00 51.53 62 MET F O 1
ATOM 6575 N N . PRO F 1 63 ? -51.928 -7.917 9.237 1.00 51.06 63 PRO F N 1
ATOM 6576 C CA . PRO F 1 63 ? -52.929 -8.724 8.541 1.00 49.63 63 PRO F CA 1
ATOM 6577 C C . PRO F 1 63 ? -52.339 -10.015 7.951 1.00 47.85 63 PRO F C 1
ATOM 6578 O O . PRO F 1 63 ? -53.062 -10.996 7.830 1.00 48.16 63 PRO F O 1
ATOM 6582 N N . ASN F 1 64 ? -51.038 -10.031 7.631 1.00 45.15 64 ASN F N 1
ATOM 6583 C CA . ASN F 1 64 ? -50.419 -11.211 7.032 1.00 43.05 64 ASN F CA 1
ATOM 6584 C C . ASN F 1 64 ? -49.774 -12.202 8.036 1.00 42.01 64 ASN F C 1
ATOM 6585 O O . ASN F 1 64 ? -48.970 -13.063 7.650 1.00 41.71 64 ASN F O 1
ATOM 6590 N N . VAL F 1 65 ? -50.158 -12.097 9.309 1.00 40.48 65 VAL F N 1
ATOM 6591 C CA . VAL F 1 65 ? -49.616 -12.970 10.330 1.00 40.36 65 VAL F CA 1
ATOM 6592 C C . VAL F 1 65 ? -50.733 -13.784 11.001 1.00 41.16 65 VAL F C 1
ATOM 6593 O O . VAL F 1 65 ? -51.734 -13.228 11.407 1.00 40.39 65 VAL F O 1
ATOM 6597 N N . ARG F 1 66 ? -50.542 -15.085 11.191 1.00 41.63 66 ARG F N 1
ATOM 6598 C CA . ARG F 1 66 ? -51.516 -15.808 11.969 1.00 41.85 66 ARG F CA 1
ATOM 6599 C C . ARG F 1 66 ? -50.885 -16.792 12.923 1.00 42.53 66 ARG F C 1
ATOM 6600 O O . ARG F 1 66 ? -49.733 -17.118 12.791 1.00 41.87 66 ARG F O 1
ATOM 6608 N N . VAL F 1 67 ? -51.663 -17.271 13.889 1.00 44.22 67 VAL F N 1
ATOM 6609 C CA . VAL F 1 67 ? -51.130 -18.109 14.975 1.00 44.94 67 VAL F CA 1
ATOM 6610 C C . VAL F 1 67 ? -51.723 -19.521 14.892 1.00 46.15 67 VAL F C 1
ATOM 6611 O O . VAL F 1 67 ? -52.912 -19.649 14.706 1.00 46.60 67 VAL F O 1
ATOM 6615 N N . ILE F 1 68 ? -50.907 -20.563 14.993 1.00 47.99 68 ILE F N 1
ATOM 6616 C CA . ILE F 1 68 ? -51.389 -21.943 15.116 1.00 50.49 68 ILE F CA 1
ATOM 6617 C C . ILE F 1 68 ? -50.647 -22.626 16.252 1.00 52.78 68 ILE F C 1
ATOM 6618 O O . ILE F 1 68 ? -49.444 -22.473 16.382 1.00 53.18 68 ILE F O 1
ATOM 6623 N N . MET F 1 69 ? -51.343 -23.392 17.084 1.00 56.18 69 MET F N 1
ATOM 6624 C CA . MET F 1 69 ? -50.662 -24.155 18.139 1.00 58.51 69 MET F CA 1
ATOM 6625 C C . MET F 1 69 ? -50.321 -25.461 17.519 1.00 59.39 69 MET F C 1
ATOM 6626 O O . MET F 1 69 ? -51.122 -26.041 16.803 1.00 59.91 69 MET F O 1
ATOM 6631 N N . GLN F 1 70 ? -49.112 -25.913 17.763 1.00 61.39 70 GLN F N 1
ATOM 6632 C CA . GLN F 1 70 ? -48.689 -27.190 17.274 1.00 63.24 70 GLN F CA 1
ATOM 6633 C C . GLN F 1 70 ? -48.415 -28.024 18.479 1.00 64.46 70 GLN F C 1
ATOM 6634 O O . GLN F 1 70 ? -47.800 -27.560 19.446 1.00 64.61 70 GLN F O 1
ATOM 6640 N N . GLU F 1 71 ? -48.958 -29.237 18.439 1.00 66.24 71 GLU F N 1
ATOM 6641 C CA . GLU F 1 71 ? -48.535 -30.337 19.305 1.00 67.70 71 GLU F CA 1
ATOM 6642 C C . GLU F 1 71 ? -47.096 -30.520 18.844 1.00 67.21 71 GLU F C 1
ATOM 6643 O O . GLU F 1 71 ? -46.793 -30.309 17.658 1.00 67.38 71 GLU F O 1
ATOM 6649 N N . THR F 1 72 ? -46.201 -30.846 19.772 1.00 66.70 72 THR F N 1
ATOM 6650 C CA . THR F 1 72 ? -44.792 -30.846 19.423 1.00 65.77 72 THR F CA 1
ATOM 6651 C C . THR F 1 72 ? -44.504 -32.013 18.464 1.00 64.10 72 THR F C 1
ATOM 6652 O O . THR F 1 72 ? -45.068 -33.109 18.594 1.00 64.34 72 THR F O 1
ATOM 6656 N N . GLN F 1 73 ? -43.662 -31.725 17.475 1.00 61.27 73 GLN F N 1
ATOM 6657 C CA . GLN F 1 73 ? -43.331 -32.634 16.402 1.00 58.42 73 GLN F CA 1
ATOM 6658 C C . GLN F 1 73 ? -42.104 -32.014 15.747 1.00 55.51 73 GLN F C 1
ATOM 6659 O O . GLN F 1 73 ? -41.628 -30.991 16.204 1.00 55.67 73 GLN F O 1
ATOM 6665 N N . LEU F 1 74 ? -41.577 -32.646 14.709 1.00 51.53 74 LEU F N 1
ATOM 6666 C CA . LEU F 1 74 ? -40.540 -32.047 13.884 1.00 47.91 74 LEU F CA 1
ATOM 6667 C C . LEU F 1 74 ? -41.067 -30.742 13.263 1.00 45.92 74 LEU F C 1
ATOM 6668 O O . LEU F 1 74 ? -42.200 -30.698 12.724 1.00 44.69 74 LEU F O 1
ATOM 6673 N N . THR F 1 75 ? -40.271 -29.669 13.399 1.00 42.24 75 THR F N 1
ATOM 6674 C CA . THR F 1 75 ? -40.648 -28.381 12.836 1.00 40.00 75 THR F CA 1
ATOM 6675 C C . THR F 1 75 ? -40.782 -28.489 11.342 1.00 38.06 75 THR F C 1
ATOM 6676 O O . THR F 1 75 ? -41.706 -27.920 10.817 1.00 35.80 75 THR F O 1
ATOM 6680 N N . VAL F 1 76 ? -39.865 -29.187 10.663 1.00 37.81 76 VAL F N 1
ATOM 6681 C CA . VAL F 1 76 ? -40.032 -29.358 9.199 1.00 39.35 76 VAL F CA 1
ATOM 6682 C C . VAL F 1 76 ? -41.399 -29.982 8.779 1.00 40.79 76 VAL F C 1
ATOM 6683 O O . VAL F 1 76 ? -41.999 -29.550 7.773 1.00 40.65 76 VAL F O 1
ATOM 6687 N N . GLU F 1 77 ? -41.890 -30.958 9.568 1.00 41.49 77 GLU F N 1
ATOM 6688 C CA . GLU F 1 77 ? -43.224 -31.573 9.368 1.00 42.83 77 GLU F CA 1
ATOM 6689 C C . GLU F 1 77 ? -44.359 -30.634 9.626 1.00 41.31 77 GLU F C 1
ATOM 6690 O O . GLU F 1 77 ? -45.332 -30.665 8.902 1.00 42.91 77 GLU F O 1
ATOM 6696 N N . SER F 1 78 ? -44.286 -29.807 10.659 1.00 39.80 78 SER F N 1
ATOM 6697 C CA . SER F 1 78 ? -45.295 -28.791 10.812 1.00 38.57 78 SER F CA 1
ATOM 6698 C C . SER F 1 78 ? -45.274 -27.807 9.626 1.00 39.00 78 SER F C 1
ATOM 6699 O O . SER F 1 78 ? -46.317 -27.260 9.242 1.00 38.93 78 SER F O 1
ATOM 6702 N N . ALA F 1 79 ? -44.090 -27.547 9.063 1.00 38.15 79 ALA F N 1
ATOM 6703 C CA . ALA F 1 79 ? -43.960 -26.525 8.037 1.00 38.37 79 ALA F CA 1
ATOM 6704 C C . ALA F 1 79 ? -44.549 -27.144 6.765 1.00 38.85 79 ALA F C 1
ATOM 6705 O O . ALA F 1 79 ? -45.353 -26.512 6.082 1.00 38.03 79 ALA F O 1
ATOM 6707 N N . LYS F 1 80 ? -44.107 -28.358 6.445 1.00 39.91 80 LYS F N 1
ATOM 6708 C CA . LYS F 1 80 ? -44.760 -29.156 5.384 1.00 42.32 80 LYS F CA 1
ATOM 6709 C C . LYS F 1 80 ? -46.261 -29.120 5.443 1.00 43.04 80 LYS F C 1
ATOM 6710 O O . LYS F 1 80 ? -46.855 -28.661 4.519 1.00 45.41 80 LYS F O 1
ATOM 6716 N N . SER F 1 81 ? -46.880 -29.515 6.549 1.00 44.28 81 SER F N 1
ATOM 6717 C CA . SER F 1 81 ? -48.357 -29.475 6.681 1.00 44.07 81 SER F CA 1
ATOM 6718 C C . SER F 1 81 ? -48.988 -28.147 6.415 1.00 43.97 81 SER F C 1
ATOM 6719 O O . SER F 1 81 ? -50.157 -28.072 6.006 1.00 45.06 81 SER F O 1
ATOM 6722 N N . LEU F 1 82 ? -48.290 -27.069 6.746 1.00 42.86 82 LEU F N 1
ATOM 6723 C CA . LEU F 1 82 ? -48.924 -25.751 6.624 1.00 39.98 82 LEU F CA 1
ATOM 6724 C C . LEU F 1 82 ? -48.631 -25.158 5.264 1.00 37.73 82 LEU F C 1
ATOM 6725 O O . LEU F 1 82 ? -49.081 -24.094 4.953 1.00 37.94 82 LEU F O 1
ATOM 6730 N N . GLY F 1 83 ? -47.865 -25.846 4.444 1.00 36.59 83 GLY F N 1
ATOM 6731 C CA . GLY F 1 83 ? -47.430 -25.265 3.189 1.00 36.58 83 GLY F CA 1
ATOM 6732 C C . GLY F 1 83 ? -46.389 -24.113 3.263 1.00 37.11 83 GLY F C 1
ATOM 6733 O O . GLY F 1 83 ? -46.291 -23.319 2.286 1.00 36.62 83 GLY F O 1
ATOM 6734 N N . ALA F 1 84 ? -45.596 -24.043 4.375 1.00 34.65 84 ALA F N 1
ATOM 6735 C CA . ALA F 1 84 ? -44.529 -23.062 4.545 1.00 32.38 84 ALA F CA 1
ATOM 6736 C C . ALA F 1 84 ? -43.320 -23.608 3.866 1.00 30.96 84 ALA F C 1
ATOM 6737 O O . ALA F 1 84 ? -42.942 -24.753 4.093 1.00 31.17 84 ALA F O 1
ATOM 6739 N N . ASN F 1 85 ? -42.688 -22.827 3.013 1.00 29.52 85 ASN F N 1
ATOM 6740 C CA . ASN F 1 85 ? -41.377 -23.227 2.551 1.00 29.77 85 ASN F CA 1
ATOM 6741 C C . ASN F 1 85 ? -40.232 -22.497 3.249 1.00 28.00 85 ASN F C 1
ATOM 6742 O O . ASN F 1 85 ? -39.088 -22.686 2.908 1.00 26.52 85 ASN F O 1
ATOM 6747 N N . PHE F 1 86 ? -40.549 -21.571 4.135 1.00 27.68 86 PHE F N 1
ATOM 6748 C CA . PHE F 1 86 ? -39.465 -20.874 4.908 1.00 26.57 86 PHE F CA 1
ATOM 6749 C C . PHE F 1 86 ? -39.629 -21.098 6.382 1.00 25.93 86 PHE F C 1
ATOM 6750 O O . PHE F 1 86 ? -40.749 -21.059 6.875 1.00 25.60 86 PHE F O 1
ATOM 6758 N N . LEU F 1 87 ? -38.522 -21.365 7.070 1.00 26.03 87 LEU F N 1
ATOM 6759 C CA . LEU F 1 87 ? -38.449 -21.158 8.531 1.00 27.15 87 LEU F CA 1
ATOM 6760 C C . LEU F 1 87 ? -37.714 -19.827 8.829 1.00 27.65 87 LEU F C 1
ATOM 6761 O O . LEU F 1 87 ? -36.615 -19.654 8.292 1.00 28.64 87 LEU F O 1
ATOM 6766 N N . ILE F 1 88 ? -38.275 -18.915 9.627 1.00 27.33 88 ILE F N 1
ATOM 6767 C CA . ILE F 1 88 ? -37.523 -17.767 10.063 1.00 28.46 88 ILE F CA 1
ATOM 6768 C C . ILE F 1 88 ? -37.088 -17.946 11.529 1.00 28.82 88 ILE F C 1
ATOM 6769 O O . ILE F 1 88 ? -37.892 -18.352 12.385 1.00 27.79 88 ILE F O 1
ATOM 6774 N N . ARG F 1 89 ? -35.809 -17.642 11.774 1.00 26.84 89 ARG F N 1
ATOM 6775 C CA . ARG F 1 89 ? -35.217 -17.644 13.130 1.00 25.30 89 ARG F CA 1
ATOM 6776 C C . ARG F 1 89 ? -34.477 -16.308 13.438 1.00 23.48 89 ARG F C 1
ATOM 6777 O O . ARG F 1 89 ? -34.093 -15.550 12.531 1.00 20.44 89 ARG F O 1
ATOM 6785 N N . GLY F 1 90 ? -34.178 -16.096 14.726 1.00 23.14 90 GLY F N 1
ATOM 6786 C CA . GLY F 1 90 ? -33.490 -14.896 15.153 1.00 22.85 90 GLY F CA 1
ATOM 6787 C C . GLY F 1 90 ? -32.210 -15.430 15.679 1.00 22.31 90 GLY F C 1
ATOM 6788 O O . GLY F 1 90 ? -32.166 -16.586 16.131 1.00 22.17 90 GLY F O 1
ATOM 6789 N N . ILE F 1 91 ? -31.158 -14.624 15.556 1.00 23.56 91 ILE F N 1
ATOM 6790 C CA . ILE F 1 91 ? -29.837 -14.921 16.177 1.00 23.43 91 ILE F CA 1
ATOM 6791 C C . ILE F 1 91 ? -29.482 -13.747 17.088 1.00 23.10 91 ILE F C 1
ATOM 6792 O O . ILE F 1 91 ? -29.397 -12.610 16.587 1.00 24.30 91 ILE F O 1
ATOM 6797 N N . ARG F 1 92 ? -29.275 -13.987 18.384 1.00 20.96 92 ARG F N 1
ATOM 6798 C CA . ARG F 1 92 ? -28.953 -12.867 19.263 1.00 21.76 92 ARG F CA 1
ATOM 6799 C C . ARG F 1 92 ? -27.486 -12.835 19.765 1.00 23.28 92 ARG F C 1
ATOM 6800 O O . ARG F 1 92 ? -27.086 -11.806 20.289 1.00 22.76 92 ARG F O 1
ATOM 6808 N N . ASN F 1 93 ? -26.711 -13.943 19.647 1.00 21.46 93 ASN F N 1
ATOM 6809 C CA . ASN F 1 93 ? -25.324 -13.939 20.065 1.00 21.35 93 ASN F CA 1
ATOM 6810 C C . ASN F 1 93 ? -24.579 -15.140 19.443 1.00 22.01 93 ASN F C 1
ATOM 6811 O O . ASN F 1 93 ? -25.179 -15.893 18.643 1.00 22.49 93 ASN F O 1
ATOM 6816 N N . VAL F 1 94 ? -23.304 -15.335 19.792 1.00 21.30 94 VAL F N 1
ATOM 6817 C CA . VAL F 1 94 ? -22.518 -16.411 19.216 1.00 20.65 94 VAL F CA 1
ATOM 6818 C C . VAL F 1 94 ? -23.034 -17.775 19.609 1.00 22.22 94 VAL F C 1
ATOM 6819 O O . VAL F 1 94 ? -23.138 -18.687 18.776 1.00 24.03 94 VAL F O 1
ATOM 6823 N N . LYS F 1 95 ? -23.383 -17.934 20.861 1.00 22.52 95 LYS F N 1
ATOM 6824 C CA . LYS F 1 95 ? -24.045 -19.167 21.322 1.00 22.58 95 LYS F CA 1
ATOM 6825 C C . LYS F 1 95 ? -25.310 -19.508 20.575 1.00 21.46 95 LYS F C 1
ATOM 6826 O O . LYS F 1 95 ? -25.529 -20.680 20.221 1.00 22.13 95 LYS F O 1
ATOM 6832 N N . ASP F 1 96 ? -26.144 -18.511 20.388 1.00 21.18 96 ASP F N 1
ATOM 6833 C CA . ASP F 1 96 ? -27.442 -18.598 19.663 1.00 22.19 96 ASP F CA 1
ATOM 6834 C C . ASP F 1 96 ? -27.227 -18.885 18.172 1.00 21.87 96 ASP F C 1
ATOM 6835 O O . ASP F 1 96 ? -27.955 -19.673 17.578 1.00 21.60 96 ASP F O 1
ATOM 6840 N N . TYR F 1 97 ? -26.205 -18.265 17.581 1.00 20.08 97 TYR F N 1
ATOM 6841 C CA . TYR F 1 97 ? -25.814 -18.584 16.216 1.00 19.45 97 TYR F CA 1
ATOM 6842 C C . TYR F 1 97 ? -25.429 -20.115 16.031 1.00 20.57 97 TYR F C 1
ATOM 6843 O O . TYR F 1 97 ? -25.820 -20.763 15.059 1.00 18.71 97 TYR F O 1
ATOM 6852 N N . GLU F 1 98 ? -24.562 -20.656 16.911 1.00 21.11 98 GLU F N 1
ATOM 6853 C CA . GLU F 1 98 ? -24.050 -22.020 16.725 1.00 22.22 98 GLU F CA 1
ATOM 6854 C C . GLU F 1 98 ? -25.141 -23.032 16.969 1.00 22.70 98 GLU F C 1
ATOM 6855 O O . GLU F 1 98 ? -25.168 -24.068 16.335 1.00 25.69 98 GLU F O 1
ATOM 6861 N N . TYR F 1 99 ? -26.022 -22.733 17.900 1.00 22.68 99 TYR F N 1
ATOM 6862 C CA . TYR F 1 99 ? -27.219 -23.495 18.184 1.00 23.74 99 TYR F CA 1
ATOM 6863 C C . TYR F 1 99 ? -28.214 -23.502 16.989 1.00 24.39 99 TYR F C 1
ATOM 6864 O O . TYR F 1 99 ? -28.638 -24.582 16.533 1.00 23.04 99 TYR F O 1
ATOM 6873 N N . GLU F 1 100 ? -28.576 -22.313 16.473 1.00 23.66 100 GLU F N 1
ATOM 6874 C CA . GLU F 1 100 ? -29.467 -22.246 15.306 1.00 24.63 100 GLU F CA 1
ATOM 6875 C C . GLU F 1 100 ? -28.858 -22.861 14.062 1.00 24.48 100 GLU F C 1
ATOM 6876 O O . GLU F 1 100 ? -29.567 -23.441 13.233 1.00 25.22 100 GLU F O 1
ATOM 6882 N N . LYS F 1 101 ? -27.547 -22.731 13.900 1.00 24.23 101 LYS F N 1
ATOM 6883 C CA . LYS F 1 101 ? -26.892 -23.306 12.730 1.00 23.79 101 LYS F CA 1
ATOM 6884 C C . LYS F 1 101 ? -27.048 -24.831 12.693 1.00 26.52 101 LYS F C 1
ATOM 6885 O O . LYS F 1 101 ? -27.198 -25.413 11.611 1.00 28.01 101 LYS F O 1
ATOM 6891 N N . ASP F 1 102 ? -26.862 -25.471 13.851 1.00 27.00 102 ASP F N 1
ATOM 6892 C CA . ASP F 1 102 ? -27.075 -26.905 13.992 1.00 26.47 102 ASP F CA 1
ATOM 6893 C C . ASP F 1 102 ? -28.492 -27.308 13.691 1.00 25.16 102 ASP F C 1
ATOM 6894 O O . ASP F 1 102 ? -28.684 -28.263 12.970 1.00 23.55 102 ASP F O 1
ATOM 6899 N N . ILE F 1 103 ? -29.466 -26.619 14.290 1.00 26.13 103 ILE F N 1
ATOM 6900 C CA . ILE F 1 103 ? -30.886 -26.861 13.993 1.00 26.32 103 ILE F CA 1
ATOM 6901 C C . ILE F 1 103 ? -31.083 -26.679 12.487 1.00 27.40 103 ILE F C 1
ATOM 6902 O O . ILE F 1 103 ? -31.539 -27.585 11.806 1.00 28.08 103 ILE F O 1
ATOM 6907 N N . ALA F 1 104 ? -30.591 -25.577 11.934 1.00 27.72 104 ALA F N 1
ATOM 6908 C CA . ALA F 1 104 ? -30.732 -25.340 10.490 1.00 28.42 104 ALA F CA 1
ATOM 6909 C C . ALA F 1 104 ? -30.176 -26.422 9.562 1.00 27.91 104 ALA F C 1
ATOM 6910 O O . ALA F 1 104 ? -30.805 -26.736 8.579 1.00 23.15 104 ALA F O 1
ATOM 6912 N N . LYS F 1 105 ? -28.945 -26.850 9.817 1.00 29.11 105 LYS F N 1
ATOM 6913 C CA . LYS F 1 105 ? -28.321 -27.935 9.079 1.00 30.73 105 LYS F CA 1
ATOM 6914 C C . LYS F 1 105 ? -29.053 -29.302 9.230 1.00 30.92 105 LYS F C 1
ATOM 6915 O O . LYS F 1 105 ? -29.152 -30.094 8.267 1.00 31.62 105 LYS F O 1
ATOM 6921 N N . MET F 1 106 ? -29.501 -29.608 10.431 1.00 30.93 106 MET F N 1
ATOM 6922 C CA . MET F 1 106 ? -30.355 -30.761 10.610 1.00 32.97 106 MET F CA 1
ATOM 6923 C C . MET F 1 106 ? -31.688 -30.610 9.811 1.00 32.95 106 MET F C 1
ATOM 6924 O O . MET F 1 106 ? -32.053 -31.486 9.091 1.00 32.85 106 MET F O 1
ATOM 6929 N N . ASN F 1 107 ? -32.406 -29.515 9.972 1.00 33.14 107 ASN F N 1
ATOM 6930 C CA . ASN F 1 107 ? -33.629 -29.297 9.194 1.00 33.56 107 ASN F CA 1
ATOM 6931 C C . ASN F 1 107 ? -33.473 -29.369 7.667 1.00 35.43 107 ASN F C 1
ATOM 6932 O O . ASN F 1 107 ? -34.426 -29.744 6.953 1.00 36.22 107 ASN F O 1
ATOM 6937 N N . GLN F 1 108 ? -32.278 -29.070 7.170 1.00 35.10 108 GLN F N 1
ATOM 6938 C CA . GLN F 1 108 ? -31.997 -29.073 5.748 1.00 37.21 108 GLN F CA 1
ATOM 6939 C C . GLN F 1 108 ? -31.760 -30.522 5.359 1.00 37.40 108 GLN F C 1
ATOM 6940 O O . GLN F 1 108 ? -31.941 -30.908 4.228 1.00 37.82 108 GLN F O 1
ATOM 6946 N N . HIS F 1 109 ? -31.262 -31.322 6.288 1.00 38.58 109 HIS F N 1
ATOM 6947 C CA . HIS F 1 109 ? -31.074 -32.714 5.990 1.00 38.67 109 HIS F CA 1
ATOM 6948 C C . HIS F 1 109 ? -32.472 -33.383 5.876 1.00 38.70 109 HIS F C 1
ATOM 6949 O O . HIS F 1 109 ? -32.721 -34.153 4.945 1.00 39.25 109 HIS F O 1
ATOM 6956 N N . LEU F 1 110 ? -33.387 -33.004 6.763 1.00 38.24 110 LEU F N 1
ATOM 6957 C CA . LEU F 1 110 ? -34.734 -33.558 6.816 1.00 37.61 110 LEU F CA 1
ATOM 6958 C C . LEU F 1 110 ? -35.721 -33.082 5.737 1.00 38.46 110 LEU F C 1
ATOM 6959 O O . LEU F 1 110 ? -36.692 -33.790 5.383 1.00 39.63 110 LEU F O 1
ATOM 6964 N N . ALA F 1 111 ? -35.537 -31.860 5.268 1.00 36.98 111 ALA F N 1
ATOM 6965 C CA . ALA F 1 111 ? -36.438 -31.266 4.334 1.00 35.01 111 ALA F CA 1
ATOM 6966 C C . ALA F 1 111 ? -35.624 -30.223 3.575 1.00 35.18 111 ALA F C 1
ATOM 6967 O O . ALA F 1 111 ? -35.824 -29.048 3.796 1.00 33.32 111 ALA F O 1
ATOM 6969 N N . PRO F 1 112 ? -34.729 -30.657 2.653 1.00 35.73 112 PRO F N 1
ATOM 6970 C CA . PRO F 1 112 ? -33.821 -29.721 1.958 1.00 35.94 112 PRO F CA 1
ATOM 6971 C C . PRO F 1 112 ? -34.531 -28.681 1.103 1.00 36.98 112 PRO F C 1
ATOM 6972 O O . PRO F 1 112 ? -33.859 -27.812 0.547 1.00 37.28 112 PRO F O 1
ATOM 6976 N N . GLU F 1 113 ? -35.863 -28.756 1.006 1.00 36.35 113 GLU F N 1
ATOM 6977 C CA . GLU F 1 113 ? -36.590 -27.874 0.145 1.00 36.67 113 GLU F CA 1
ATOM 6978 C C . GLU F 1 113 ? -37.160 -26.671 0.926 1.00 35.14 113 GLU F C 1
ATOM 6979 O O . GLU F 1 113 ? -37.651 -25.701 0.328 1.00 34.41 113 GLU F O 1
ATOM 6985 N N . ILE F 1 114 ? -37.139 -26.784 2.253 1.00 32.83 114 ILE F N 1
ATOM 6986 C CA . ILE F 1 114 ? -37.386 -25.691 3.150 1.00 31.89 114 ILE F CA 1
ATOM 6987 C C . ILE F 1 114 ? -36.075 -24.858 3.442 1.00 32.25 114 ILE F C 1
ATOM 6988 O O . ILE F 1 114 ? -35.015 -25.403 3.819 1.00 31.90 114 ILE F O 1
ATOM 6993 N N . GLU F 1 115 ? -36.127 -23.557 3.194 1.00 30.81 115 GLU F N 1
ATOM 6994 C CA . GLU F 1 115 ? -35.020 -22.687 3.585 1.00 32.07 115 GLU F CA 1
ATOM 6995 C C . GLU F 1 115 ? -35.164 -22.081 4.963 1.00 28.89 115 GLU F C 1
ATOM 6996 O O . GLU F 1 115 ? -36.225 -21.570 5.282 1.00 28.53 115 GLU F O 1
ATOM 7002 N N . THR F 1 116 ? -34.081 -22.093 5.744 1.00 26.91 116 THR F N 1
ATOM 7003 C CA . THR F 1 116 ? -34.027 -21.284 7.005 1.00 25.17 116 THR F CA 1
ATOM 7004 C C . THR F 1 116 ? -33.448 -19.918 6.726 1.00 23.51 116 THR F C 1
ATOM 7005 O O . THR F 1 116 ? -32.336 -19.763 6.197 1.00 23.61 116 THR F O 1
ATOM 7009 N N . VAL F 1 117 ? -34.213 -18.916 7.105 1.00 23.15 117 VAL F N 1
ATOM 7010 C CA . VAL F 1 117 ? -33.820 -17.522 6.914 1.00 23.87 117 VAL F CA 1
ATOM 7011 C C . VAL F 1 117 ? -33.571 -16.908 8.306 1.00 22.54 117 VAL F C 1
ATOM 7012 O O . VAL F 1 117 ? -34.365 -17.140 9.245 1.00 21.39 117 VAL F O 1
ATOM 7016 N N . PHE F 1 118 ? -32.498 -16.128 8.429 1.00 21.95 118 PHE F N 1
ATOM 7017 C CA . PHE F 1 118 ? -32.142 -15.491 9.742 1.00 22.86 118 PHE F CA 1
ATOM 7018 C C . PHE F 1 118 ? -32.216 -14.005 9.853 1.00 22.89 118 PHE F C 1
ATOM 7019 O O . PHE F 1 118 ? -31.805 -13.277 8.965 1.00 23.13 118 PHE F O 1
ATOM 7027 N N . LEU F 1 119 ? -32.773 -13.550 10.954 1.00 22.87 119 LEU F N 1
ATOM 7028 C CA . LEU F 1 119 ? -32.777 -12.134 11.268 1.00 23.18 119 LEU F CA 1
ATOM 7029 C C . LEU F 1 119 ? -31.950 -11.993 12.559 1.00 23.55 119 LEU F C 1
ATOM 7030 O O . LEU F 1 119 ? -32.115 -12.792 13.488 1.00 23.44 119 LEU F O 1
ATOM 7035 N N . LEU F 1 120 ? -31.046 -10.995 12.609 1.00 22.75 120 LEU F N 1
ATOM 7036 C CA . LEU F 1 120 ? -30.426 -10.589 13.921 1.00 21.27 120 LEU F CA 1
ATOM 7037 C C . LEU F 1 120 ? -31.372 -9.887 14.901 1.00 21.72 120 LEU F C 1
ATOM 7038 O O . LEU F 1 120 ? -32.129 -8.968 14.532 1.00 21.07 120 LEU F O 1
ATOM 7043 N N . ALA F 1 121 ? -31.314 -10.299 16.148 1.00 22.94 121 ALA F N 1
ATOM 7044 C CA . ALA F 1 121 ? -31.959 -9.554 17.224 1.00 25.00 121 ALA F CA 1
ATOM 7045 C C . ALA F 1 121 ? -31.637 -8.036 17.171 1.00 26.37 121 ALA F C 1
ATOM 7046 O O . ALA F 1 121 ? -30.518 -7.638 16.938 1.00 26.14 121 ALA F O 1
ATOM 7048 N N . GLU F 1 122 ? -32.643 -7.206 17.397 1.00 30.53 122 GLU F N 1
ATOM 7049 C CA . GLU F 1 122 ? -32.458 -5.771 17.519 1.00 35.02 122 GLU F CA 1
ATOM 7050 C C . GLU F 1 122 ? -31.853 -5.615 18.932 1.00 36.36 122 GLU F C 1
ATOM 7051 O O . GLU F 1 122 ? -32.261 -6.293 19.898 1.00 35.36 122 GLU F O 1
ATOM 7057 N N . GLU F 1 123 ? -30.884 -4.723 19.045 1.00 39.27 123 GLU F N 1
ATOM 7058 C CA . GLU F 1 123 ? -29.935 -4.788 20.201 1.00 42.20 123 GLU F CA 1
ATOM 7059 C C . GLU F 1 123 ? -30.456 -4.495 21.645 1.00 41.04 123 GLU F C 1
ATOM 7060 O O . GLU F 1 123 ? -29.853 -5.011 22.616 1.00 41.00 123 GLU F O 1
ATOM 7066 N N . PRO F 1 124 ? -31.584 -3.737 21.777 1.00 40.29 124 PRO F N 1
ATOM 7067 C CA . PRO F 1 124 ? -32.378 -3.696 23.030 1.00 38.84 124 PRO F CA 1
ATOM 7068 C C . PRO F 1 124 ? -32.883 -5.046 23.564 1.00 38.43 124 PRO F C 1
ATOM 7069 O O . PRO F 1 124 ? -33.114 -5.154 24.775 1.00 38.31 124 PRO F O 1
ATOM 7073 N N . TYR F 1 125 ? -33.090 -6.045 22.687 1.00 37.33 125 TYR F N 1
ATOM 7074 C CA . TYR F 1 125 ? -33.481 -7.389 23.102 1.00 36.13 125 TYR F CA 1
ATOM 7075 C C . TYR F 1 125 ? -32.383 -8.442 22.882 1.00 34.42 125 TYR F C 1
ATOM 7076 O O . TYR F 1 125 ? -32.612 -9.611 23.112 1.00 33.52 125 TYR F O 1
ATOM 7085 N N . ALA F 1 126 ? -31.179 -8.041 22.512 1.00 32.58 126 ALA F N 1
ATOM 7086 C CA . ALA F 1 126 ? -30.111 -9.054 22.246 1.00 32.73 126 ALA F CA 1
ATOM 7087 C C . ALA F 1 126 ? -29.764 -9.836 23.500 1.00 31.64 126 ALA F C 1
ATOM 7088 O O . ALA F 1 126 ? -29.301 -10.968 23.388 1.00 32.19 126 ALA F O 1
ATOM 7090 N N . HIS F 1 127 ? -30.008 -9.276 24.683 1.00 31.23 127 HIS F N 1
ATOM 7091 C CA . HIS F 1 127 ? -29.710 -10.011 25.965 1.00 33.54 127 HIS F CA 1
ATOM 7092 C C . HIS F 1 127 ? -30.900 -10.798 26.581 1.00 34.83 127 HIS F C 1
ATOM 7093 O O . HIS F 1 127 ? -30.775 -11.410 27.648 1.00 34.24 127 HIS F O 1
ATOM 7100 N N . VAL F 1 128 ? -32.044 -10.784 25.907 1.00 36.64 128 VAL F N 1
ATOM 7101 C CA . VAL F 1 128 ? -33.241 -11.280 26.528 1.00 40.29 128 VAL F CA 1
ATOM 7102 C C . VAL F 1 128 ? -33.429 -12.747 26.091 1.00 42.13 128 VAL F C 1
ATOM 7103 O O . VAL F 1 128 ? -33.412 -13.016 24.901 1.00 42.48 128 VAL F O 1
ATOM 7107 N N . SER F 1 129 ? -33.590 -13.669 27.047 1.00 44.53 129 SER F N 1
ATOM 7108 C CA . SER F 1 129 ? -33.972 -15.075 26.786 1.00 45.83 129 SER F CA 1
ATOM 7109 C C . SER F 1 129 ? -35.020 -15.387 27.830 1.00 48.56 129 SER F C 1
ATOM 7110 O O . SER F 1 129 ? -34.970 -14.795 28.921 1.00 49.32 129 SER F O 1
ATOM 7113 N N . SER F 1 130 ? -35.977 -16.281 27.544 1.00 50.29 130 SER F N 1
ATOM 7114 C CA . SER F 1 130 ? -36.966 -16.632 28.574 1.00 51.64 130 SER F CA 1
ATOM 7115 C C . SER F 1 130 ? -36.276 -17.215 29.798 1.00 50.95 130 SER F C 1
ATOM 7116 O O . SER F 1 130 ? -36.662 -16.941 30.918 1.00 52.37 130 SER F O 1
ATOM 7119 N N . SER F 1 131 ? -35.221 -17.973 29.606 1.00 50.05 131 SER F N 1
ATOM 7120 C CA . SER F 1 131 ? -34.553 -18.501 30.768 1.00 49.58 131 SER F CA 1
ATOM 7121 C C . SER F 1 131 ? -34.274 -17.369 31.780 1.00 48.66 131 SER F C 1
ATOM 7122 O O . SER F 1 131 ? -34.749 -17.463 32.940 1.00 48.21 131 SER F O 1
ATOM 7125 N N . LEU F 1 132 ? -33.568 -16.304 31.319 1.00 45.93 132 LEU F N 1
ATOM 7126 C CA . LEU F 1 132 ? -33.217 -15.111 32.135 1.00 44.16 132 LEU F CA 1
ATOM 7127 C C . LEU F 1 132 ? -34.433 -14.302 32.615 1.00 42.99 132 LEU F C 1
ATOM 7128 O O . LEU F 1 132 ? -34.488 -13.857 33.762 1.00 41.95 132 LEU F O 1
ATOM 7133 N N . LEU F 1 133 ? -35.383 -14.115 31.717 1.00 41.83 133 LEU F N 1
ATOM 7134 C CA . LEU F 1 133 ? -36.581 -13.340 31.970 1.00 42.53 133 LEU F CA 1
ATOM 7135 C C . LEU F 1 133 ? -37.407 -13.952 33.103 1.00 43.32 133 LEU F C 1
ATOM 7136 O O . LEU F 1 133 ? -37.849 -13.244 34.039 1.00 42.53 133 LEU F O 1
ATOM 7141 N N . LYS F 1 134 ? -37.581 -15.276 33.013 1.00 43.60 134 LYS F N 1
ATOM 7142 C CA . LYS F 1 134 ? -38.332 -16.031 34.010 1.00 44.97 134 LYS F CA 1
ATOM 7143 C C . LYS F 1 134 ? -37.701 -16.026 35.382 1.00 44.67 134 LYS F C 1
ATOM 7144 O O . LYS F 1 134 ? -38.405 -15.878 36.353 1.00 45.88 134 LYS F O 1
ATOM 7150 N N . GLU F 1 135 ? -36.389 -16.161 35.449 1.00 45.14 135 GLU F N 1
ATOM 7151 C CA . GLU F 1 135 ? -35.613 -15.925 36.662 1.00 46.81 135 GLU F CA 1
ATOM 7152 C C . GLU F 1 135 ? -35.870 -14.551 37.304 1.00 45.94 135 GLU F C 1
ATOM 7153 O O . GLU F 1 135 ? -36.067 -14.431 38.510 1.00 45.48 135 GLU F O 1
ATOM 7159 N N . VAL F 1 136 ? -35.847 -13.521 36.484 1.00 44.58 136 VAL F N 1
ATOM 7160 C CA . VAL F 1 136 ? -36.046 -12.189 36.953 1.00 44.09 136 VAL F CA 1
ATOM 7161 C C . VAL F 1 136 ? -37.506 -11.962 37.406 1.00 45.70 136 VAL F C 1
ATOM 7162 O O . VAL F 1 136 ? -37.729 -11.284 38.431 1.00 46.09 136 VAL F O 1
ATOM 7166 N N . LEU F 1 137 ? -38.474 -12.506 36.663 1.00 45.86 137 LEU F N 1
ATOM 7167 C CA . LEU F 1 137 ? -39.896 -12.370 36.996 1.00 47.98 137 LEU F CA 1
ATOM 7168 C C . LEU F 1 137 ? -40.273 -12.983 38.327 1.00 49.23 137 LEU F C 1
ATOM 7169 O O . LEU F 1 137 ? -41.014 -12.379 39.116 1.00 49.80 137 LEU F O 1
ATOM 7174 N N . ARG F 1 138 ? -39.742 -14.169 38.557 1.00 50.31 138 ARG F N 1
ATOM 7175 C CA . ARG F 1 138 ? -40.020 -14.948 39.723 1.00 52.42 138 ARG F CA 1
ATOM 7176 C C . ARG F 1 138 ? -39.437 -14.345 41.015 1.00 52.96 138 ARG F C 1
ATOM 7177 O O . ARG F 1 138 ? -39.920 -14.662 42.121 1.00 53.29 138 ARG F O 1
ATOM 7185 N N . PHE F 1 139 ? -38.370 -13.539 40.889 1.00 52.04 139 PHE F N 1
ATOM 7186 C CA . PHE F 1 139 ? -37.916 -12.680 41.976 1.00 50.45 139 PHE F CA 1
ATOM 7187 C C . PHE F 1 139 ? -38.571 -11.314 41.912 1.00 49.74 139 PHE F C 1
ATOM 7188 O O . PHE F 1 139 ? -38.121 -10.398 42.572 1.00 50.71 139 PHE F O 1
ATOM 7196 N N . GLY F 1 140 ? -39.617 -11.140 41.108 1.00 48.48 140 GLY F N 1
ATOM 7197 C CA . GLY F 1 140 ? -40.309 -9.862 41.072 1.00 47.00 140 GLY F CA 1
ATOM 7198 C C . GLY F 1 140 ? -39.585 -8.640 40.531 1.00 47.19 140 GLY F C 1
ATOM 7199 O O . GLY F 1 140 ? -39.998 -7.511 40.812 1.00 47.99 140 GLY F O 1
ATOM 7200 N N . GLY F 1 141 ? -38.552 -8.825 39.706 1.00 45.65 141 GLY F N 1
ATOM 7201 C CA . GLY F 1 141 ? -37.952 -7.698 38.980 1.00 43.92 141 GLY F CA 1
ATOM 7202 C C . GLY F 1 141 ? -38.810 -7.178 37.851 1.00 43.80 141 GLY F C 1
ATOM 7203 O O . GLY F 1 141 ? -39.479 -7.954 37.185 1.00 44.90 141 GLY F O 1
ATOM 7204 N N . ASP F 1 142 ? -38.780 -5.868 37.626 1.00 42.84 142 ASP F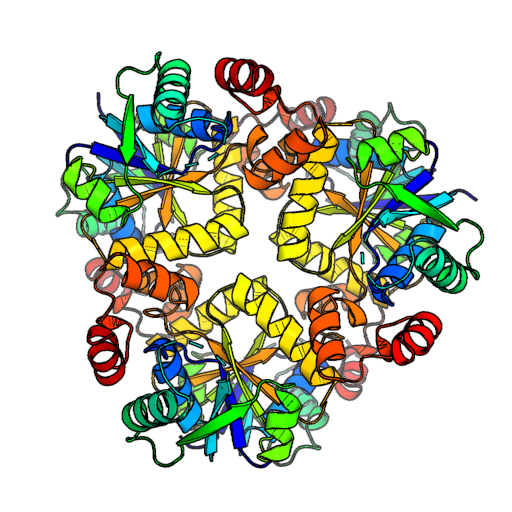 N 1
ATOM 7205 C CA . ASP F 1 142 ? -39.532 -5.221 36.572 1.00 43.71 142 ASP F CA 1
ATOM 7206 C C . ASP F 1 142 ? -38.908 -5.385 35.164 1.00 43.35 142 ASP F C 1
ATOM 7207 O O . ASP F 1 142 ? -37.958 -4.653 34.773 1.00 42.11 142 ASP F O 1
ATOM 7212 N N . VAL F 1 143 ? -39.511 -6.319 34.415 1.00 42.84 143 VAL F N 1
ATOM 7213 C CA . VAL F 1 143 ? -39.148 -6.678 33.023 1.00 43.07 143 VAL F CA 1
ATOM 7214 C C . VAL F 1 143 ? -40.300 -6.357 32.067 1.00 43.55 143 VAL F C 1
ATOM 7215 O O . VAL F 1 143 ? -40.311 -6.753 30.899 1.00 44.76 143 VAL F O 1
ATOM 7219 N N . SER F 1 144 ? -41.237 -5.571 32.580 1.00 43.10 144 SER F N 1
ATOM 7220 C CA . SER F 1 144 ? -42.309 -5.011 31.823 1.00 41.75 144 SER F CA 1
ATOM 7221 C C . SER F 1 144 ? -41.914 -4.396 30.494 1.00 41.88 144 SER F C 1
ATOM 7222 O O . SER F 1 144 ? -42.690 -4.494 29.534 1.00 43.11 144 SER F O 1
ATOM 7225 N N . ASP F 1 145 ? -40.749 -3.757 30.384 1.00 41.21 145 ASP F N 1
ATOM 7226 C CA . ASP F 1 145 ? -40.339 -3.197 29.062 1.00 41.87 145 ASP F CA 1
ATOM 7227 C C . ASP F 1 145 ? -40.018 -4.243 27.967 1.00 40.52 145 ASP F C 1
ATOM 7228 O O . ASP F 1 145 ? -39.902 -3.896 26.757 1.00 38.71 145 ASP F O 1
ATOM 7233 N N . TYR F 1 146 ? -39.790 -5.480 28.404 1.00 38.89 146 TYR F N 1
ATOM 7234 C CA . TYR F 1 146 ? -39.401 -6.565 27.512 1.00 39.12 146 TYR F CA 1
ATOM 7235 C C . TYR F 1 146 ? -40.603 -7.408 27.031 1.00 39.97 146 TYR F C 1
ATOM 7236 O O . TYR F 1 146 ? -40.433 -8.404 26.309 1.00 37.86 146 TYR F O 1
ATOM 7245 N N . LEU F 1 147 ? -41.810 -7.019 27.469 1.00 41.49 147 LEU F N 1
ATOM 7246 C CA . LEU F 1 147 ? -43.004 -7.839 27.268 1.00 42.91 147 LEU F CA 1
ATOM 7247 C C . LEU F 1 147 ? -44.099 -6.990 26.663 1.00 45.00 147 LEU F C 1
ATOM 7248 O O . LEU F 1 147 ? -44.251 -5.797 27.075 1.00 45.70 147 LEU F O 1
ATOM 7253 N N . PRO F 1 148 ? -44.862 -7.571 25.672 1.00 45.45 148 PRO F N 1
ATOM 7254 C CA . PRO F 1 148 ? -45.974 -6.805 25.137 1.00 45.69 148 PRO F CA 1
ATOM 7255 C C . PRO F 1 148 ? -46.970 -6.612 26.300 1.00 45.61 148 PRO F C 1
ATOM 7256 O O . PRO F 1 148 ? -47.095 -7.513 27.143 1.00 45.25 148 PRO F O 1
ATOM 7260 N N . PRO F 1 149 ? -47.595 -5.424 26.405 1.00 46.42 149 PRO F N 1
ATOM 7261 C CA . PRO F 1 149 ? -48.482 -5.099 27.559 1.00 47.63 149 PRO F CA 1
ATOM 7262 C C . PRO F 1 149 ? -49.553 -6.149 27.864 1.00 49.29 149 PRO F C 1
ATOM 7263 O O . PRO F 1 149 ? -49.651 -6.618 29.007 1.00 49.74 149 PRO F O 1
ATOM 7267 N N . ASN F 1 150 ? -50.310 -6.566 26.846 1.00 51.16 150 ASN F N 1
ATOM 7268 C CA . ASN F 1 150 ? -51.249 -7.681 27.017 1.00 52.36 150 ASN F CA 1
ATOM 7269 C C . ASN F 1 150 ? -50.659 -8.919 27.696 1.00 52.91 150 ASN F C 1
ATOM 7270 O O . ASN F 1 150 ? -51.282 -9.451 28.58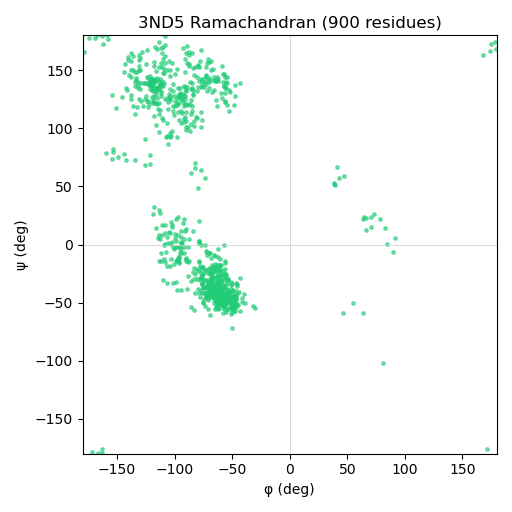2 1.00 52.97 150 ASN F O 1
ATOM 7275 N N . ILE F 1 151 ? -49.472 -9.377 27.275 1.00 54.15 151 ILE F N 1
ATOM 7276 C CA . ILE F 1 151 ? -48.794 -10.518 27.901 1.00 55.03 151 ILE F CA 1
ATOM 7277 C C . ILE F 1 151 ? -48.384 -10.214 29.327 1.00 57.05 151 ILE F C 1
ATOM 7278 O O . ILE F 1 151 ? -48.334 -11.112 30.153 1.00 56.48 151 ILE F O 1
ATOM 7283 N N . TYR F 1 152 ? -48.024 -8.966 29.597 1.00 60.09 152 TYR F N 1
ATOM 7284 C CA . TYR F 1 152 ? -47.537 -8.594 30.923 1.00 63.32 152 TYR F CA 1
ATOM 7285 C C . TYR F 1 152 ? -48.717 -8.555 31.890 1.00 64.20 152 TYR F C 1
ATOM 7286 O O . TYR F 1 152 ? -48.686 -9.206 32.940 1.00 63.38 152 TYR F O 1
ATOM 7295 N N . HIS F 1 153 ? -49.751 -7.802 31.500 1.00 65.36 153 HIS F N 1
ATOM 7296 C CA . HIS F 1 153 ? -50.959 -7.656 32.292 1.00 67.19 153 HIS F CA 1
ATOM 7297 C C . HIS F 1 153 ? -51.581 -9.005 32.585 1.00 67.64 153 HIS F C 1
ATOM 7298 O O . HIS F 1 153 ? -52.230 -9.150 33.599 1.00 68.13 153 HIS F O 1
ATOM 7305 N N . ALA F 1 154 ? -51.334 -10.007 31.744 1.00 68.72 154 ALA F N 1
ATOM 7306 C CA . ALA F 1 154 ? -51.823 -11.358 32.003 1.00 70.14 154 ALA F CA 1
ATOM 7307 C C . ALA F 1 154 ? -50.869 -12.198 32.853 1.00 71.80 154 ALA F C 1
ATOM 7308 O O . ALA F 1 154 ? -51.225 -13.245 33.374 1.00 71.84 154 ALA F O 1
ATOM 7310 N N . LEU F 1 155 ? -49.639 -11.755 33.007 1.00 74.54 155 LEU F N 1
ATOM 7311 C CA . LEU F 1 155 ? -48.676 -12.577 33.741 1.00 77.04 155 LEU F CA 1
ATOM 7312 C C . LEU F 1 155 ? -48.849 -12.366 35.232 1.00 78.65 155 LEU F C 1
ATOM 7313 O O . LEU F 1 155 ? -48.498 -13.240 36.041 1.00 78.84 155 LEU F O 1
ATOM 7318 N N . LYS F 1 156 ? -49.390 -11.190 35.565 1.00 80.52 156 LYS F N 1
ATOM 7319 C CA . LYS F 1 156 ? -49.538 -10.720 36.941 1.00 82.63 156 LYS F CA 1
ATOM 7320 C C . LYS F 1 156 ? -50.456 -11.617 37.782 1.00 83.99 156 LYS F C 1
ATOM 7321 O O . LYS F 1 156 ? -50.091 -11.969 38.912 1.00 84.31 156 LYS F O 1
ATOM 7327 N N . GLN F 1 157 ? -51.626 -11.985 37.236 1.00 85.34 157 GLN F N 1
ATOM 7328 C CA . GLN F 1 157 ? -52.545 -12.923 37.902 1.00 86.54 157 GLN F CA 1
ATOM 7329 C C . GLN F 1 157 ? -52.050 -14.368 37.870 1.00 87.66 157 GLN F C 1
ATOM 7330 O O . GLN F 1 157 ? -52.743 -15.260 37.376 1.00 88.11 157 GLN F O 1
ATOM 7336 N N . LYS F 1 158 ? -50.846 -14.591 38.399 1.00 88.74 158 LYS F N 1
ATOM 7337 C CA . LYS F 1 158 ? -50.301 -15.938 38.568 1.00 89.69 158 LYS F CA 1
ATOM 7338 C C . LYS F 1 158 ? -49.719 -16.111 39.990 1.00 90.17 158 LYS F C 1
ATOM 7339 O O . LYS F 1 158 ? -48.863 -16.959 40.298 1.00 90.42 158 LYS F O 1
#

Radius of gyration: 28.87 Å; Cα contacts (8 Å, |Δi|>4): 1496; chains: 6; bounding box: 79×77×78 Å

Secondary structure (DSSP, 8-state):
---EEEEEE--TT--HHHHHHHHHHHTT-SEEEEEEE----HHHHHHHHHHHHTT-TTEEEEEE-SS-HHHHHHHHT--EEEEEE-SHHHHHHHHHHHHHHHHH-TTSEEEEEEPPGGGTT--HHHHHHHHHTT---GGGS-HHHHHHHHH-/---EEEEEE--TT--HHHHHHHHHHTTTSSEEEEEEE----HHHHHHHHHHHTTT-TTEEEEEE-S--HHHHHHHTT--EEEEEE-SHHHHHHHHHHHHHHHHH-TTSEEEEEEPPTTTTT--HHHHHHHHHTT---GGGS-HHHHHHHHT-/---EEEEEE--TT--HHHHHHHHHHHTTSSEEEEEEE----HHHHHHHHHHHHTT-TTEEEEEE-S--HHHHHHHTT--EEEEEE-SHHHHHHHHHHHHHHHHH-TTSEEEEEEPPGGGTT--HHHHHHHHHTT---GGGS-HHHHHHHHH-/---EEEEEE--TT--HHHHHHHHHHHTTSSEEEEEEE----HHHHHHHHHHHHTT-TTEEEEEE-S--HHHHHHHTT--EEEEEE-SHHHHHHHHHHHHHHHHH-TTSEEEEEEPPGGGTT--HHHHHHHHHTT---GGGS-HHHHHHTT--/---EEEEEE--TT--HHHHHHHHHHHTT-SEEEEEEE----HHHHHHHHHHHHTT-TTEEEEEE-S--HHHHHHHHT--EEEEEE-SHHHHHHHHHHHHHHHHH-TTSEEEEEEPPTTTTT--HHHHHHHHTTT---GGGS-HHHHHHHTT-/---EEEEEE--TT--HHHHHHHHHHHHH-SEEEEEEE----HHHHHHHHHHHTTT-TTEEEEEE-S--HHHHHHHHT--EEEEEE-SHHHHHHHHHHHHHHHHH-TTSEEEEEEPPGGGTT--HHHHHHHHHTT---GGGS-HHHHHTTS--